Protein AF-A0AA35Z0K4-F1 (afdb_monomer_lite)

Structure (mmCIF, N/CA/C/O backbone):
data_AF-A0AA35Z0K4-F1
#
_entry.id   AF-A0AA35Z0K4-F1
#
loop_
_atom_site.group_PDB
_atom_site.id
_atom_site.type_symbol
_atom_site.label_atom_id
_atom_site.label_alt_id
_atom_site.label_comp_id
_atom_site.label_asym_id
_atom_site.label_entity_id
_atom_site.label_seq_id
_atom_site.pdbx_PDB_ins_code
_atom_site.Cartn_x
_atom_site.Cartn_y
_atom_site.Cartn_z
_atom_site.occupancy
_atom_site.B_iso_or_equiv
_atom_site.auth_seq_id
_atom_site.auth_comp_id
_atom_site.auth_asym_id
_atom_site.auth_atom_id
_atom_site.pdbx_PDB_model_num
ATOM 1 N N . MET A 1 1 ? -69.923 -34.879 88.728 1.00 45.19 1 MET A N 1
ATOM 2 C CA . MET A 1 1 ? -69.423 -35.892 87.769 1.00 45.19 1 MET A CA 1
ATOM 3 C C . MET A 1 1 ? -70.373 -37.080 87.568 1.00 45.19 1 MET A C 1
ATOM 5 O O . MET A 1 1 ? -70.441 -37.558 86.451 1.00 45.19 1 MET A O 1
ATOM 9 N N . ALA A 1 2 ? -71.147 -37.548 88.562 1.00 46.38 2 ALA A N 1
ATOM 10 C CA . ALA A 1 2 ? -72.029 -38.720 88.382 1.00 46.38 2 ALA A CA 1
ATOM 11 C C . ALA A 1 2 ? -73.189 -38.535 87.365 1.00 46.38 2 ALA A C 1
ATOM 13 O O . ALA A 1 2 ? -73.600 -39.501 86.722 1.00 46.38 2 ALA A O 1
ATOM 14 N N . SER A 1 3 ? -73.700 -37.307 87.177 1.00 53.94 3 SER A N 1
ATOM 15 C CA . SER A 1 3 ? -74.820 -37.048 86.250 1.00 53.94 3 SER A CA 1
ATOM 16 C C . SER A 1 3 ? -74.391 -36.989 84.773 1.00 53.94 3 SER A C 1
ATOM 18 O O . SER A 1 3 ? -75.150 -37.414 83.909 1.00 53.94 3 SER A O 1
ATOM 20 N N . THR A 1 4 ? -73.162 -36.550 84.473 1.00 58.03 4 THR A N 1
ATOM 21 C CA . THR A 1 4 ? -72.621 -36.498 83.102 1.00 58.03 4 THR A CA 1
ATOM 22 C C . THR A 1 4 ? -72.217 -37.877 82.575 1.00 58.03 4 THR A C 1
ATOM 24 O O . THR A 1 4 ? -72.445 -38.171 81.406 1.00 58.03 4 THR A O 1
ATOM 27 N N . THR A 1 5 ? -71.691 -38.768 83.425 1.00 67.00 5 THR A N 1
ATOM 28 C CA . THR A 1 5 ? -71.348 -40.149 83.027 1.00 67.00 5 THR A CA 1
ATOM 29 C C . THR A 1 5 ? -72.583 -40.983 82.669 1.00 67.00 5 THR A C 1
ATOM 31 O O . THR A 1 5 ? -72.507 -41.853 81.805 1.00 67.00 5 THR A O 1
ATOM 34 N N . THR A 1 6 ? -73.723 -40.723 83.316 1.00 75.50 6 THR A N 1
ATOM 35 C CA . THR A 1 6 ? -74.977 -41.447 83.049 1.00 75.50 6 THR A CA 1
ATOM 36 C C . THR A 1 6 ? -75.555 -41.050 81.691 1.00 75.50 6 THR A C 1
ATOM 38 O O . THR A 1 6 ? -75.796 -41.929 80.868 1.00 75.50 6 THR A O 1
ATOM 41 N N . ALA A 1 7 ? -75.632 -39.745 81.402 1.00 78.31 7 ALA A N 1
ATOM 42 C CA . ALA A 1 7 ? -76.078 -39.232 80.105 1.00 78.31 7 ALA A CA 1
ATOM 43 C C . ALA A 1 7 ? -75.187 -39.710 78.940 1.00 78.31 7 ALA A C 1
ATOM 45 O O . ALA A 1 7 ? -75.691 -40.162 77.916 1.00 78.31 7 ALA A O 1
ATOM 46 N N . ALA A 1 8 ? -73.858 -39.715 79.114 1.00 80.38 8 ALA A N 1
ATOM 47 C CA . ALA A 1 8 ? -72.941 -40.231 78.094 1.00 80.38 8 ALA A CA 1
ATOM 48 C C . ALA A 1 8 ? -73.136 -41.739 77.829 1.00 80.38 8 ALA A C 1
ATOM 50 O O . ALA A 1 8 ? -73.071 -42.188 76.684 1.00 80.38 8 ALA A O 1
ATOM 51 N N . ARG A 1 9 ? -73.401 -42.542 78.874 1.00 82.88 9 ARG A N 1
ATOM 52 C CA . ARG A 1 9 ? -73.709 -43.977 78.718 1.00 82.88 9 ARG A CA 1
ATOM 53 C C . ARG A 1 9 ? -75.043 -44.199 78.012 1.00 82.88 9 ARG A C 1
ATOM 55 O O . ARG A 1 9 ? -75.135 -45.122 77.207 1.00 82.88 9 ARG A O 1
ATOM 62 N N . GLU A 1 10 ? -76.051 -43.381 78.297 1.00 85.00 10 GLU A N 1
ATOM 63 C CA . GLU A 1 10 ? -77.342 -43.420 77.604 1.00 85.00 10 GLU A CA 1
ATOM 64 C C . GLU A 1 10 ? -77.181 -43.096 76.115 1.00 85.00 10 GLU A C 1
ATOM 66 O O . GLU A 1 10 ? -77.622 -43.896 75.289 1.00 85.00 10 GLU A O 1
ATOM 71 N N . HIS A 1 11 ? -76.441 -42.036 75.770 1.00 85.75 11 HIS A N 1
ATOM 72 C CA . HIS A 1 11 ? -76.143 -41.663 74.379 1.00 85.75 11 HIS A CA 1
ATOM 73 C C . HIS A 1 11 ? -75.424 -42.783 73.609 1.00 85.75 11 HIS A C 1
ATOM 75 O O . HIS A 1 11 ? -75.834 -43.187 72.520 1.00 85.75 11 HIS A O 1
ATOM 81 N N . VAL A 1 12 ? -74.382 -43.380 74.201 1.00 84.81 12 VAL A N 1
ATOM 82 C CA . VAL A 1 12 ? -73.672 -44.517 73.584 1.00 84.81 12 VAL A CA 1
ATOM 83 C C . VAL A 1 12 ? -74.594 -45.731 73.418 1.00 84.81 12 VAL A C 1
ATOM 85 O O . VAL A 1 12 ? -74.541 -46.406 72.387 1.00 84.81 12 VAL A O 1
ATOM 88 N N . ASN A 1 13 ? -75.452 -46.024 74.399 1.00 84.56 13 ASN A N 1
ATOM 89 C CA . ASN A 1 13 ? -76.419 -47.121 74.305 1.00 84.56 13 ASN A CA 1
ATOM 90 C C . ASN A 1 13 ? -77.472 -46.873 73.216 1.00 84.56 13 ASN A C 1
ATOM 92 O O . ASN A 1 13 ? -77.851 -47.814 72.512 1.00 84.56 13 ASN A O 1
ATOM 96 N N . GLU A 1 14 ? -77.901 -45.626 73.033 1.00 85.25 14 GLU A N 1
ATOM 97 C CA . GLU A 1 14 ? -78.793 -45.230 71.948 1.00 85.25 14 GLU A CA 1
ATOM 98 C C . GLU A 1 14 ? -78.139 -45.462 70.583 1.00 85.25 14 GLU A C 1
ATOM 100 O O . GLU A 1 14 ? -78.734 -46.139 69.740 1.00 85.25 14 GLU A O 1
ATOM 105 N N . ILE A 1 15 ? -76.890 -45.022 70.378 1.00 85.38 15 ILE A N 1
ATOM 106 C CA . ILE A 1 15 ? -76.136 -45.276 69.136 1.00 85.38 15 ILE A CA 1
ATOM 107 C C . ILE A 1 15 ? -75.989 -46.786 68.886 1.00 85.38 15 ILE A C 1
ATOM 109 O O . ILE A 1 15 ? -76.236 -47.260 67.774 1.00 85.38 15 ILE A O 1
ATOM 113 N N . ARG A 1 16 ? -75.623 -47.570 69.911 1.00 85.50 16 ARG A N 1
ATOM 114 C CA . ARG A 1 16 ? -75.475 -49.035 69.802 1.00 85.50 16 ARG A CA 1
ATOM 115 C C . ARG A 1 16 ? -76.763 -49.702 69.323 1.00 85.50 16 ARG A C 1
ATOM 117 O O . ARG A 1 16 ? -76.707 -50.549 68.432 1.00 85.50 16 ARG A O 1
ATOM 124 N N . LYS A 1 17 ? -77.910 -49.301 69.878 1.00 82.94 17 LYS A N 1
ATOM 125 C CA . LYS A 1 17 ? -79.215 -49.889 69.556 1.00 82.94 17 LYS A CA 1
ATOM 126 C C . LYS A 1 17 ? -79.755 -49.419 68.206 1.00 82.94 17 LYS A C 1
ATOM 128 O O . LYS A 1 17 ? -80.242 -50.240 67.439 1.00 82.94 17 LYS A O 1
ATOM 133 N N . THR A 1 18 ? -79.691 -48.120 67.920 1.00 81.31 18 THR A N 1
ATOM 134 C CA . THR A 1 18 ? -80.328 -47.516 66.736 1.00 81.31 18 THR A CA 1
ATOM 135 C C . THR A 1 18 ? -79.479 -47.646 65.476 1.00 81.31 18 THR A C 1
ATOM 137 O O . THR A 1 18 ? -80.008 -47.958 64.414 1.00 81.31 18 THR A O 1
ATOM 140 N N . LYS A 1 19 ? -78.160 -47.444 65.583 1.00 78.88 19 LYS A N 1
ATOM 141 C CA . LYS A 1 19 ? -77.254 -47.387 64.430 1.00 78.88 19 LYS A CA 1
ATOM 142 C C . LYS A 1 19 ? -76.634 -48.735 64.092 1.00 78.88 19 LYS A C 1
ATOM 144 O O . LYS A 1 19 ? -76.545 -49.095 62.924 1.00 78.88 19 LYS A O 1
ATOM 149 N N . PHE A 1 20 ? -76.222 -49.479 65.115 1.00 79.81 20 PHE A N 1
ATOM 150 C CA . PHE A 1 20 ? -75.538 -50.764 64.945 1.00 79.81 20 PHE A CA 1
ATOM 151 C C . PHE A 1 20 ? -76.434 -51.973 65.237 1.00 79.81 20 PHE A C 1
ATOM 153 O O . PHE A 1 20 ? -75.991 -53.107 65.088 1.00 79.81 20 PHE A O 1
ATOM 160 N N . SER A 1 21 ? -77.695 -51.754 65.635 1.00 78.81 21 SER A N 1
ATOM 161 C CA . SER A 1 21 ? -78.657 -52.816 65.980 1.00 78.81 21 SER A CA 1
ATOM 162 C C . SER A 1 21 ? -78.174 -53.780 67.080 1.00 78.81 21 SER A C 1
ATOM 164 O O . SER A 1 21 ? -78.689 -54.888 67.222 1.00 78.81 21 SER A O 1
ATOM 166 N N . ILE A 1 22 ? -77.205 -53.362 67.902 1.00 77.31 22 ILE A N 1
ATOM 167 C CA . ILE A 1 22 ? -76.632 -54.176 68.978 1.00 77.31 22 ILE A CA 1
ATOM 168 C C . ILE A 1 22 ? -77.646 -54.239 70.128 1.00 77.31 22 ILE A C 1
ATOM 170 O O . ILE A 1 22 ? -77.946 -53.224 70.755 1.00 77.31 22 ILE A O 1
ATOM 174 N N . GLY A 1 23 ? -78.185 -55.433 70.399 1.00 75.19 23 GLY A N 1
ATOM 175 C CA . GLY A 1 23 ? -79.270 -55.648 71.369 1.00 75.19 23 GLY A CA 1
ATOM 176 C C . GLY A 1 23 ? -80.685 -55.396 70.819 1.00 75.19 23 GLY A C 1
ATOM 177 O O . GLY A 1 23 ? -81.641 -55.387 71.593 1.00 75.19 23 GLY A O 1
ATOM 178 N N . GLY A 1 24 ? -80.828 -55.179 69.503 1.00 70.62 24 GLY A N 1
ATOM 179 C CA . GLY A 1 24 ? -82.102 -55.043 68.779 1.00 70.62 24 GLY A CA 1
ATOM 180 C C . GLY A 1 24 ? -82.308 -56.138 67.717 1.00 70.62 24 GLY A C 1
ATOM 181 O O . GLY A 1 24 ? -81.619 -57.155 67.726 1.00 70.62 24 GLY A O 1
ATOM 182 N N . LYS A 1 25 ? -83.265 -55.951 66.791 1.00 71.31 25 LYS A N 1
ATOM 183 C CA . LYS A 1 25 ? -83.441 -56.850 65.630 1.00 71.31 25 LYS A CA 1
ATOM 184 C C . LYS A 1 25 ? -82.260 -56.693 64.667 1.00 71.31 25 LYS A C 1
ATOM 186 O O . LYS A 1 25 ? -81.907 -55.568 64.334 1.00 71.31 25 LYS A O 1
ATOM 191 N N . ALA A 1 26 ? -81.693 -57.808 64.209 1.00 68.62 26 ALA A N 1
ATOM 192 C CA . ALA A 1 26 ? -80.562 -57.808 63.284 1.00 68.62 26 ALA A CA 1
ATOM 193 C C . ALA A 1 26 ? -80.913 -57.107 61.959 1.00 68.62 26 ALA A C 1
ATOM 195 O O . ALA A 1 26 ? -81.960 -57.377 61.368 1.00 68.62 26 ALA A O 1
ATOM 196 N N . ASN A 1 27 ? -80.030 -56.218 61.499 1.00 74.69 27 ASN A N 1
ATOM 197 C CA . ASN A 1 27 ? -80.131 -55.572 60.196 1.00 74.69 27 ASN A CA 1
ATOM 198 C C . ASN A 1 27 ? -79.292 -56.368 59.176 1.00 74.69 27 ASN A C 1
ATOM 200 O O . ASN A 1 27 ? -78.078 -56.470 59.361 1.00 74.69 27 ASN A O 1
ATOM 204 N N . PRO A 1 28 ? -79.890 -56.919 58.104 1.00 72.81 28 PRO A N 1
ATOM 205 C CA . PRO A 1 28 ? -79.161 -57.718 57.118 1.00 72.81 28 PRO A CA 1
ATOM 206 C C . PRO A 1 28 ? -78.059 -56.938 56.376 1.00 72.81 28 PRO A C 1
ATOM 208 O O . PRO A 1 28 ? -77.090 -57.543 55.942 1.00 72.81 28 PRO A O 1
ATOM 211 N N . LEU A 1 29 ? -78.136 -55.602 56.296 1.00 77.00 29 LEU A N 1
ATOM 212 C CA . LEU A 1 29 ? -77.104 -54.762 55.661 1.00 77.00 29 LEU A CA 1
ATOM 213 C C . LEU A 1 29 ? -75.835 -54.581 56.519 1.00 77.00 29 LEU A C 1
ATOM 215 O O . LEU A 1 29 ? -74.847 -54.007 56.058 1.00 77.00 29 LEU A O 1
ATOM 219 N N . THR A 1 30 ? -75.848 -55.013 57.784 1.00 75.44 30 THR A N 1
ATOM 220 C CA . THR A 1 30 ? -74.702 -54.850 58.692 1.00 75.44 30 THR A CA 1
ATOM 221 C C . THR A 1 30 ? -73.508 -55.711 58.276 1.00 75.44 30 THR A C 1
ATOM 223 O O . THR A 1 30 ? -72.369 -55.278 58.438 1.00 75.44 30 THR A O 1
ATOM 226 N N . GLU A 1 31 ? -73.747 -56.895 57.710 1.00 76.19 31 GLU A N 1
ATOM 227 C CA . GLU A 1 31 ? -72.681 -57.800 57.263 1.00 76.19 31 GLU A CA 1
ATOM 228 C C . GLU A 1 31 ? -71.943 -57.242 56.036 1.00 76.19 31 GLU A C 1
ATOM 230 O O . GLU A 1 31 ? -70.712 -57.162 56.044 1.00 76.19 31 GLU A O 1
ATOM 235 N N . ASP A 1 32 ? -72.686 -56.717 55.056 1.00 79.44 32 ASP A N 1
ATOM 236 C CA . ASP A 1 32 ? -72.125 -56.027 53.888 1.00 79.44 32 ASP A CA 1
ATOM 237 C C . ASP A 1 32 ? -71.290 -54.803 54.295 1.00 79.44 32 ASP A C 1
ATOM 239 O O . ASP A 1 32 ? -70.194 -54.583 53.773 1.00 79.44 32 ASP A O 1
ATOM 243 N N . LEU A 1 33 ? -71.762 -54.019 55.275 1.00 77.94 33 LEU A N 1
ATOM 244 C CA . LEU A 1 33 ? -71.023 -52.865 55.792 1.00 77.94 33 LEU A CA 1
ATOM 245 C C . LEU A 1 33 ? -69.734 -53.284 56.513 1.00 77.94 33 LEU A C 1
ATOM 247 O O . LEU A 1 33 ? -68.699 -52.645 56.324 1.00 77.94 33 LEU A O 1
ATOM 251 N N . HIS A 1 34 ? -69.765 -54.350 57.319 1.00 78.88 34 HIS A N 1
ATOM 252 C CA . HIS A 1 34 ? -68.560 -54.882 57.961 1.00 78.88 34 HIS A CA 1
ATOM 253 C C . HIS A 1 34 ? -67.534 -55.358 56.928 1.00 78.88 34 HIS A C 1
ATOM 255 O O . HIS A 1 34 ? -66.345 -55.064 57.074 1.00 78.88 34 HIS A O 1
ATOM 261 N N . GLN A 1 35 ? -67.976 -56.034 55.864 1.00 78.44 35 GLN A N 1
ATOM 262 C CA . GLN A 1 35 ? -67.083 -56.480 54.798 1.00 78.44 35 GLN A CA 1
ATOM 263 C C . GLN A 1 35 ? -66.516 -55.297 53.998 1.00 78.44 35 GLN A C 1
ATOM 265 O O . GLN A 1 35 ? -65.323 -55.283 53.692 1.00 78.44 35 GLN A O 1
ATOM 270 N N . ALA A 1 36 ? -67.327 -54.267 53.732 1.00 77.62 36 ALA A N 1
ATOM 271 C CA . ALA A 1 36 ? -66.876 -53.038 53.087 1.00 77.62 36 ALA A CA 1
ATOM 272 C C . ALA A 1 36 ? -65.823 -52.306 53.931 1.00 77.62 36 ALA A C 1
ATOM 274 O O . ALA A 1 36 ? -64.774 -51.949 53.406 1.00 77.62 36 ALA A O 1
ATOM 275 N N . VAL A 1 37 ? -66.047 -52.136 55.241 1.00 76.12 37 VAL A N 1
ATOM 276 C CA . VAL A 1 37 ? -65.068 -51.518 56.155 1.00 76.12 37 VAL A CA 1
ATOM 277 C C . VAL A 1 37 ? -63.780 -52.341 56.226 1.00 76.12 37 VAL A C 1
ATOM 279 O O . VAL A 1 37 ? -62.694 -51.764 56.195 1.00 76.12 37 VAL A O 1
ATOM 282 N N . LYS A 1 38 ? -63.877 -53.677 56.258 1.00 76.25 38 LYS A N 1
ATOM 283 C CA . LYS A 1 38 ? -62.713 -54.573 56.261 1.00 76.25 38 LYS A CA 1
ATOM 284 C C . LYS A 1 38 ? -61.869 -54.408 54.995 1.00 76.25 38 LYS A C 1
ATOM 286 O O . LYS A 1 38 ? -60.665 -54.184 55.109 1.00 76.25 38 LYS A O 1
ATOM 291 N N . ASN A 1 39 ? -62.488 -54.440 53.814 1.00 76.06 39 ASN A N 1
ATOM 292 C CA . ASN A 1 39 ? -61.786 -54.248 52.540 1.00 76.06 39 ASN A CA 1
ATOM 293 C C . ASN A 1 39 ? -61.186 -52.836 52.446 1.00 76.06 39 ASN A C 1
ATOM 295 O O . ASN A 1 39 ? -60.009 -52.684 52.130 1.00 76.06 39 ASN A O 1
ATOM 299 N N . LEU A 1 40 ? -61.956 -51.811 52.829 1.00 71.00 40 LEU A N 1
ATOM 300 C CA . LEU A 1 40 ? -61.505 -50.420 52.832 1.00 71.00 40 LEU A CA 1
ATOM 301 C C . LEU A 1 40 ? -60.282 -50.225 53.744 1.00 71.00 40 LEU A C 1
ATOM 303 O O . LEU A 1 40 ? -59.346 -49.522 53.380 1.00 71.00 40 LEU A O 1
ATOM 307 N N . SER A 1 41 ? -60.263 -50.871 54.915 1.00 69.75 41 SER A N 1
ATOM 308 C CA . SER A 1 41 ? -59.140 -50.789 55.857 1.00 69.75 41 SER A CA 1
ATOM 309 C C . SER A 1 41 ? -57.868 -51.484 55.355 1.00 69.75 41 SER A C 1
ATOM 311 O O . SER A 1 41 ? -56.774 -51.014 55.658 1.00 69.75 41 SER A O 1
ATOM 313 N N . ALA A 1 42 ? -58.004 -52.555 54.565 1.00 66.12 42 ALA A N 1
ATOM 314 C CA . ALA A 1 42 ? -56.881 -53.301 53.998 1.00 66.12 42 ALA A CA 1
ATOM 315 C C . ALA A 1 42 ? -56.300 -52.649 52.728 1.00 66.12 42 ALA A C 1
ATOM 317 O O . ALA A 1 42 ? -55.108 -52.784 52.468 1.00 66.12 42 ALA A O 1
ATOM 318 N N . GLU A 1 43 ? -57.120 -51.939 51.944 1.00 63.22 43 GLU A N 1
ATOM 319 C CA . GLU A 1 43 ? -56.721 -51.392 50.635 1.00 63.22 43 GLU A CA 1
ATOM 320 C C . GLU A 1 43 ? -56.343 -49.896 50.663 1.00 63.22 43 GLU A C 1
ATOM 322 O O . GLU A 1 43 ? -55.647 -49.425 49.765 1.00 63.22 43 GLU A O 1
ATOM 327 N N . LEU A 1 44 ? -56.758 -49.125 51.680 1.00 56.97 44 LEU A N 1
ATOM 328 C CA . LEU A 1 44 ? -56.545 -47.665 51.716 1.00 56.97 44 LEU A CA 1
ATOM 329 C C . LEU A 1 44 ? -55.118 -47.210 52.054 1.00 56.97 44 LEU A C 1
ATOM 331 O O . LEU A 1 44 ? -54.777 -46.060 51.767 1.00 56.97 44 LEU A O 1
ATOM 335 N N . TYR A 1 45 ? -54.301 -48.046 52.696 1.00 54.81 45 TYR A N 1
ATOM 336 C CA . TYR A 1 45 ? -52.975 -47.648 53.171 1.00 54.81 45 TYR A CA 1
ATOM 337 C C . TYR A 1 45 ? -51.923 -48.690 52.785 1.00 54.81 45 TYR A C 1
ATOM 339 O O . TYR A 1 45 ? -51.957 -49.825 53.237 1.00 54.81 45 TYR A O 1
ATOM 347 N N . ALA A 1 46 ? -50.938 -48.284 51.979 1.00 54.31 46 ALA A N 1
ATOM 348 C CA . ALA A 1 46 ? -49.886 -49.172 51.475 1.00 54.31 46 ALA A CA 1
ATOM 349 C C . ALA A 1 46 ? -48.813 -49.558 52.522 1.00 54.31 46 ALA A C 1
ATOM 351 O O . ALA A 1 46 ? -47.898 -50.316 52.200 1.00 54.31 46 ALA A O 1
ATOM 352 N N . LYS A 1 47 ? -48.859 -48.995 53.743 1.00 57.38 47 LYS A N 1
ATOM 353 C CA . LYS A 1 47 ? -47.879 -49.230 54.821 1.00 57.38 47 LYS A CA 1
ATOM 354 C C . LYS A 1 47 ? -48.525 -49.183 56.210 1.00 57.38 47 LYS A C 1
ATOM 356 O O . LYS A 1 47 ? -49.162 -48.187 56.555 1.00 57.38 47 LYS A O 1
ATOM 361 N N . ASP A 1 48 ? -48.209 -50.174 57.042 1.00 59.16 48 ASP A N 1
ATOM 362 C CA . ASP A 1 48 ? -48.780 -50.400 58.383 1.00 59.16 48 ASP A CA 1
ATOM 363 C C . ASP A 1 48 ? -48.517 -49.292 59.417 1.00 59.16 48 ASP A C 1
ATOM 365 O O . ASP A 1 48 ? -49.096 -49.308 60.493 1.00 59.16 48 ASP A O 1
ATOM 369 N N . VAL A 1 49 ? -47.662 -48.306 59.130 1.00 64.75 49 VAL A N 1
ATOM 370 C CA . VAL A 1 49 ? -47.316 -47.215 60.067 1.00 64.75 49 VAL A CA 1
ATOM 371 C C . VAL A 1 49 ? -48.177 -45.957 59.904 1.00 64.75 49 VAL A C 1
ATOM 373 O O . VAL A 1 49 ? -48.076 -45.032 60.710 1.00 64.75 49 VAL A O 1
ATOM 376 N N . HIS A 1 50 ? -49.029 -45.894 58.873 1.00 64.62 50 HIS A N 1
ATOM 377 C CA . HIS A 1 50 ? -49.837 -44.704 58.575 1.00 64.62 50 HIS A CA 1
ATOM 378 C C . HIS A 1 50 ? -50.848 -44.359 59.673 1.00 64.62 50 HIS A C 1
ATOM 380 O O . HIS A 1 50 ? -51.099 -43.177 59.905 1.00 64.62 50 HIS A O 1
ATOM 386 N N . PHE A 1 51 ? -51.372 -45.353 60.399 1.00 71.56 51 PHE A N 1
ATOM 387 C CA . PHE A 1 51 ? -52.339 -45.107 61.474 1.00 71.56 51 PHE A CA 1
ATOM 388 C C . PHE A 1 51 ? -51.771 -44.184 62.566 1.00 71.56 51 PHE A C 1
ATOM 390 O O . PHE A 1 51 ? -52.513 -43.409 63.160 1.00 71.56 51 PHE A O 1
ATOM 397 N N . LEU A 1 52 ? -50.453 -44.217 62.809 1.00 73.62 52 LEU A N 1
ATOM 398 C CA . LEU A 1 52 ? -49.816 -43.371 63.817 1.00 73.62 52 LEU A CA 1
ATOM 399 C C . LEU A 1 52 ? -49.898 -41.887 63.429 1.00 73.62 52 LEU A C 1
ATOM 401 O O . LEU A 1 52 ? -50.145 -41.036 64.278 1.00 73.62 52 LEU A O 1
ATOM 405 N N . MET A 1 53 ? -49.733 -41.581 62.138 1.00 69.06 53 MET A N 1
ATOM 406 C CA . MET A 1 53 ? -49.840 -40.215 61.621 1.00 69.06 53 MET A CA 1
ATOM 407 C C . MET A 1 53 ? -51.275 -39.697 61.686 1.00 69.06 53 MET A C 1
ATOM 409 O O . MET A 1 53 ? -51.476 -38.552 62.078 1.00 69.06 53 MET A O 1
ATOM 413 N N . GLU A 1 54 ? -52.257 -40.541 61.368 1.00 72.44 54 GLU A N 1
ATOM 414 C CA . GLU A 1 54 ? -53.683 -40.203 61.481 1.00 72.44 54 GLU A CA 1
ATOM 415 C C . GLU A 1 54 ? -54.058 -39.886 62.941 1.00 72.44 54 GLU A C 1
ATOM 417 O O . GLU A 1 54 ? -54.789 -38.939 63.217 1.00 72.44 54 GLU A O 1
ATOM 422 N N . LEU A 1 55 ? -53.502 -40.627 63.908 1.00 80.19 55 LEU A N 1
ATOM 423 C CA . LEU A 1 55 ? -53.708 -40.360 65.336 1.00 80.19 55 LEU A CA 1
ATOM 424 C C . LEU A 1 55 ? -53.055 -39.047 65.792 1.00 80.19 55 LEU A C 1
ATOM 426 O O . LEU A 1 55 ? -53.660 -38.310 66.570 1.00 80.19 55 LEU A O 1
ATOM 430 N N . ILE A 1 56 ? -51.857 -38.724 65.290 1.00 77.00 56 ILE A N 1
ATOM 431 C CA . ILE A 1 56 ? -51.189 -37.443 65.575 1.00 77.00 56 ILE A CA 1
ATOM 432 C C . ILE A 1 56 ? -51.985 -36.274 64.985 1.00 77.00 56 ILE A C 1
ATOM 434 O O . ILE A 1 56 ? -52.189 -35.277 65.669 1.00 77.00 56 ILE A O 1
ATOM 438 N N . GLN A 1 57 ? -52.466 -36.402 63.747 1.00 69.75 57 GLN A N 1
ATOM 439 C CA . GLN A 1 57 ? -53.297 -35.380 63.104 1.00 69.75 57 GLN A CA 1
ATOM 440 C C . GLN A 1 57 ? -54.619 -35.179 63.842 1.00 69.75 57 GLN A C 1
ATOM 442 O O . GLN A 1 57 ? -55.043 -34.046 64.049 1.00 69.75 57 GLN A O 1
ATOM 447 N N . ASN A 1 58 ? -55.249 -36.263 64.302 1.00 75.94 58 ASN A N 1
ATOM 448 C CA . ASN A 1 58 ? -56.447 -36.159 65.126 1.00 75.94 58 ASN A CA 1
ATOM 449 C C . ASN A 1 58 ? -56.181 -35.373 66.413 1.00 75.94 58 ASN A C 1
ATOM 451 O O . ASN A 1 58 ? -56.994 -34.518 66.751 1.00 75.94 58 ASN A O 1
ATOM 455 N N . ALA A 1 59 ? -55.044 -35.613 67.074 1.00 79.31 59 ALA A N 1
ATOM 456 C CA . ALA A 1 59 ? -54.632 -34.848 68.245 1.00 79.31 59 ALA A CA 1
ATOM 457 C C . ALA A 1 59 ? -54.352 -33.372 67.906 1.00 79.31 59 ALA A C 1
ATOM 459 O O . ALA A 1 59 ? -54.811 -32.488 68.615 1.00 79.31 59 ALA A O 1
ATOM 460 N N . GLU A 1 60 ? -53.669 -33.074 66.799 1.00 71.06 60 GLU A N 1
ATOM 461 C CA . GLU A 1 60 ? -53.439 -31.692 66.345 1.00 71.06 60 GLU A CA 1
ATOM 462 C C . GLU A 1 60 ? -54.756 -30.940 66.077 1.00 71.06 60 GLU A C 1
ATOM 464 O O . GLU A 1 60 ? -54.896 -29.772 66.437 1.00 71.06 60 GLU A O 1
ATOM 469 N N . ASP A 1 61 ? -55.751 -31.637 65.524 1.00 67.38 61 ASP A N 1
ATOM 470 C CA . ASP A 1 61 ? -57.077 -31.103 65.221 1.00 67.38 61 ASP A CA 1
ATOM 471 C C . ASP A 1 61 ? -58.040 -31.088 66.439 1.00 67.38 61 ASP A C 1
ATOM 473 O O . ASP A 1 61 ? -59.241 -30.836 66.269 1.00 67.38 61 ASP A O 1
ATOM 477 N N . ASN A 1 62 ? -57.586 -31.410 67.652 1.00 81.06 62 ASN A N 1
ATOM 478 C CA . ASN A 1 62 ? -58.437 -31.402 68.846 1.00 81.06 62 ASN A CA 1
ATOM 479 C C . ASN A 1 62 ? -58.564 -30.010 69.476 1.00 81.06 62 ASN A C 1
ATOM 481 O O . ASN A 1 62 ? -57.781 -29.093 69.229 1.00 81.06 62 ASN A O 1
ATOM 485 N N . GLU A 1 63 ? -59.581 -29.842 70.324 1.00 79.81 63 GLU A N 1
ATOM 486 C CA . GLU A 1 63 ? -59.725 -28.637 71.134 1.00 79.81 63 GLU A CA 1
ATOM 487 C C . GLU A 1 63 ? -59.069 -28.820 72.501 1.00 79.81 63 GLU A C 1
ATOM 489 O O . GLU A 1 63 ? -59.413 -29.731 73.257 1.00 79.81 63 GLU A O 1
ATOM 494 N N . TYR A 1 64 ? -58.179 -27.894 72.852 1.00 82.81 64 TYR A N 1
ATOM 495 C CA . TYR A 1 64 ? -57.471 -27.878 74.129 1.00 82.81 64 TYR A CA 1
ATOM 496 C C . TYR A 1 64 ? -57.932 -26.702 75.002 1.00 82.81 64 TYR A C 1
ATOM 498 O O . TYR A 1 64 ? -58.365 -25.671 74.470 1.00 82.81 64 TYR A O 1
ATOM 506 N N . PRO A 1 65 ? -57.908 -26.830 76.342 1.00 84.38 65 PRO A N 1
ATOM 507 C CA . PRO A 1 65 ? -58.176 -25.711 77.241 1.00 84.38 65 PRO A CA 1
ATOM 508 C C . PRO A 1 65 ? -57.211 -24.538 77.007 1.00 84.38 65 PRO A C 1
ATOM 510 O O . PRO A 1 65 ? -56.045 -24.731 76.665 1.00 84.38 65 PRO A O 1
ATOM 513 N N . GLU A 1 66 ? -57.694 -23.313 77.204 1.00 75.75 66 GLU A N 1
ATOM 514 C CA . GLU A 1 66 ? -56.896 -22.104 76.989 1.00 75.75 66 GLU A CA 1
ATOM 515 C C . GLU A 1 66 ? -55.706 -22.045 77.966 1.00 75.75 66 GLU A C 1
ATOM 517 O O . GLU A 1 66 ? -55.856 -22.306 79.160 1.00 75.75 66 GLU A O 1
ATOM 522 N N . GLY A 1 67 ? -54.509 -21.744 77.452 1.00 77.44 67 GLY A N 1
ATOM 523 C CA . GLY A 1 67 ? -53.271 -21.677 78.241 1.00 77.44 67 GLY A CA 1
ATOM 524 C C . GLY A 1 67 ? -52.604 -23.024 78.564 1.00 77.44 67 GLY A C 1
ATOM 525 O O . GLY A 1 67 ? -51.552 -23.028 79.201 1.00 77.44 67 GLY A O 1
ATOM 526 N N . VAL A 1 68 ? -53.161 -24.158 78.121 1.00 81.25 68 VAL A N 1
ATOM 527 C CA . VAL A 1 68 ? -52.568 -25.495 78.312 1.00 81.25 68 VAL A CA 1
ATOM 528 C C . VAL A 1 68 ? -51.753 -25.900 77.083 1.00 81.25 68 VAL A C 1
ATOM 530 O O . VAL A 1 68 ? -52.180 -25.697 75.950 1.00 81.25 68 VAL A O 1
ATOM 533 N N . VAL A 1 69 ? -50.576 -26.495 77.300 1.00 74.81 69 VAL A N 1
ATOM 534 C CA . VAL A 1 69 ? -49.752 -27.060 76.220 1.00 74.81 69 VAL A CA 1
ATOM 535 C C . VAL A 1 69 ? -50.336 -28.417 75.800 1.00 74.81 69 VAL A C 1
ATOM 537 O O . VAL A 1 69 ? -50.437 -29.302 76.656 1.00 74.81 69 VAL A O 1
ATOM 540 N N . PRO A 1 70 ? -50.707 -28.616 74.522 1.00 81.56 70 PRO A N 1
ATOM 541 C CA . PRO A 1 70 ? -51.155 -29.913 74.025 1.00 81.56 70 PRO A CA 1
ATOM 542 C C . PRO A 1 70 ? -50.103 -31.007 74.239 1.00 81.56 70 PRO A C 1
ATOM 544 O O . PRO A 1 70 ? -48.916 -30.795 73.982 1.00 81.56 70 PRO A O 1
ATOM 547 N N . SER A 1 71 ? -50.533 -32.184 74.684 1.00 81.69 71 SER A N 1
ATOM 548 C CA . SER A 1 71 ? -49.695 -33.372 74.842 1.00 81.69 71 SER A CA 1
ATOM 549 C C . SER A 1 71 ? -50.325 -34.582 74.158 1.00 81.69 71 SER A C 1
ATOM 551 O O . SER A 1 71 ? -51.547 -34.708 74.079 1.00 81.69 71 SER A O 1
ATOM 553 N N . LEU A 1 72 ? -49.465 -35.468 73.655 1.00 83.25 72 LEU A N 1
ATOM 554 C CA . LEU A 1 72 ? -49.824 -36.747 73.052 1.00 83.25 72 LEU A CA 1
ATOM 555 C C . LEU A 1 72 ? -48.826 -37.803 73.536 1.00 83.25 72 LEU A C 1
ATOM 557 O O . LEU A 1 72 ? -47.616 -37.607 73.426 1.00 83.25 72 LEU A O 1
ATOM 561 N N . GLU A 1 73 ? -49.330 -38.909 74.066 1.00 84.81 73 GLU A N 1
ATOM 562 C CA . GLU A 1 73 ? -48.543 -39.998 74.635 1.00 84.81 73 GLU A CA 1
ATOM 563 C C . GLU A 1 73 ? -48.997 -41.339 74.051 1.00 84.81 73 GLU A C 1
ATOM 565 O O . GLU A 1 73 ? -50.191 -41.617 73.953 1.00 84.81 73 GLU A O 1
ATOM 570 N N . PHE A 1 74 ? -48.030 -42.177 73.676 1.00 83.25 74 PHE A N 1
ATOM 571 C CA . PHE A 1 74 ? -48.255 -43.534 73.185 1.00 83.25 74 PHE A CA 1
ATOM 572 C C . PHE A 1 74 ? -47.703 -44.528 74.207 1.00 83.25 74 PHE A C 1
ATOM 574 O O . PHE A 1 74 ? -46.515 -44.489 74.527 1.00 83.25 74 PHE A O 1
ATOM 581 N N . VAL A 1 75 ? -48.546 -45.437 74.689 1.00 83.25 75 VAL A N 1
ATOM 582 C CA . VAL A 1 75 ? -48.184 -46.456 75.682 1.00 83.25 75 VAL A CA 1
ATOM 583 C C . VAL A 1 75 ? -48.553 -47.829 75.136 1.00 83.25 75 VAL A C 1
ATOM 585 O O . VAL A 1 75 ? -49.677 -48.042 74.705 1.00 83.25 75 VAL A O 1
ATOM 588 N N . ILE A 1 76 ? -47.631 -48.788 75.161 1.00 83.06 76 ILE A N 1
ATOM 589 C CA . ILE A 1 76 ? -47.924 -50.178 74.783 1.00 83.06 76 ILE A CA 1
ATOM 590 C C . ILE A 1 76 ? -47.994 -51.018 76.054 1.00 83.06 76 ILE A C 1
ATOM 592 O O . ILE A 1 76 ? -47.086 -50.970 76.881 1.00 83.06 76 ILE A O 1
ATOM 596 N N . THR A 1 77 ? -49.061 -51.800 76.203 1.00 79.88 77 THR A N 1
ATOM 597 C CA . THR A 1 77 ? -49.244 -52.738 77.316 1.00 79.88 77 THR A CA 1
ATOM 598 C C . THR A 1 77 ? -49.508 -54.149 76.801 1.00 79.88 77 THR A C 1
ATOM 600 O O . THR A 1 77 ? -50.169 -54.333 75.785 1.00 79.88 77 THR A O 1
ATOM 603 N N . SER A 1 78 ? -49.009 -55.163 77.508 1.00 84.31 78 SER A N 1
ATOM 604 C CA . SER A 1 78 ? -49.322 -56.577 77.253 1.00 84.31 78 SER A CA 1
ATOM 605 C C . SER A 1 78 ? -50.693 -56.996 77.797 1.00 84.31 78 SER A C 1
ATOM 607 O O . SER A 1 78 ? -51.130 -58.120 77.575 1.00 84.31 78 SER A O 1
ATOM 609 N N . THR A 1 79 ? -51.379 -56.111 78.527 1.00 84.38 79 THR A N 1
ATOM 610 C CA . THR A 1 79 ? -52.741 -56.360 79.009 1.00 84.38 79 THR A CA 1
ATOM 611 C C . THR A 1 79 ? -53.745 -56.034 77.906 1.00 84.38 79 THR A C 1
ATOM 613 O O . THR A 1 79 ? -53.758 -54.914 77.389 1.00 84.38 79 THR A O 1
ATOM 616 N N . ASP A 1 80 ? -54.618 -56.982 77.566 1.00 82.62 80 ASP A N 1
ATOM 617 C CA . ASP A 1 80 ? -55.747 -56.719 76.674 1.00 82.62 80 ASP A CA 1
ATOM 618 C C . ASP A 1 80 ? -56.882 -56.017 77.426 1.00 82.62 80 ASP A C 1
ATOM 620 O O . ASP A 1 80 ? -57.793 -56.631 77.978 1.00 82.62 80 ASP A O 1
ATOM 624 N N . ILE A 1 81 ? -56.818 -54.692 77.433 1.00 81.75 81 ILE A N 1
ATOM 625 C CA . ILE A 1 81 ? -57.829 -53.825 78.046 1.00 81.75 81 ILE A CA 1
ATOM 626 C C . ILE A 1 81 ? -59.130 -53.745 77.231 1.00 81.75 81 ILE A C 1
ATOM 628 O O . ILE A 1 81 ? -60.133 -53.238 77.730 1.00 81.75 81 ILE A O 1
ATOM 632 N N . THR A 1 82 ? -59.121 -54.215 75.980 1.00 78.00 82 THR A N 1
ATOM 633 C CA . THR A 1 82 ? -60.289 -54.198 75.083 1.00 78.00 82 THR A CA 1
ATOM 634 C C . THR A 1 82 ? -61.096 -55.492 75.150 1.00 78.00 82 THR A C 1
ATOM 636 O O . THR A 1 82 ? -62.242 -55.518 74.703 1.00 78.00 82 THR A O 1
ATOM 639 N N . ASN A 1 83 ? -60.512 -56.541 75.742 1.00 77.44 83 ASN A N 1
ATOM 640 C CA . ASN A 1 83 ? -61.073 -57.883 75.855 1.00 77.44 83 ASN A CA 1
ATOM 641 C C . ASN A 1 83 ? -61.417 -58.499 74.483 1.00 77.44 83 ASN A C 1
ATOM 643 O O . ASN A 1 83 ? -62.460 -59.131 74.311 1.00 77.44 83 ASN A O 1
ATOM 647 N N . THR A 1 84 ? -60.554 -58.265 73.491 1.00 77.06 84 THR A N 1
ATOM 648 C CA . THR A 1 84 ? -60.703 -58.730 72.101 1.00 77.06 84 THR A CA 1
ATOM 649 C C . THR A 1 84 ? -59.841 -59.956 71.773 1.00 77.06 84 THR A C 1
ATOM 651 O O . THR A 1 84 ? -59.970 -60.516 70.686 1.00 77.06 84 THR A O 1
ATOM 654 N N . GLY A 1 85 ? -58.994 -60.406 72.703 1.00 80.69 85 GLY A N 1
ATOM 655 C CA . GLY A 1 85 ? -58.006 -61.472 72.524 1.00 80.69 85 GLY A CA 1
ATOM 656 C C . GLY A 1 85 ? -56.647 -60.983 72.004 1.00 80.69 85 GLY A C 1
ATOM 657 O O . GLY A 1 85 ? -55.863 -61.792 71.508 1.00 80.69 85 GLY A O 1
ATOM 658 N N . ALA A 1 86 ? -56.362 -59.678 72.072 1.00 80.69 86 ALA A N 1
ATOM 659 C CA . ALA A 1 86 ? -55.149 -59.091 71.505 1.00 80.69 86 ALA A CA 1
ATOM 660 C C . ALA A 1 86 ? -53.896 -59.389 72.363 1.00 80.69 86 ALA A C 1
ATOM 662 O O . ALA A 1 86 ? -53.947 -59.262 73.585 1.00 80.69 86 ALA A O 1
ATOM 663 N N . PRO A 1 87 ? -52.735 -59.727 71.760 1.00 81.00 87 PRO A N 1
ATOM 664 C CA . PRO A 1 87 ? -51.506 -60.025 72.511 1.00 81.00 87 PRO A CA 1
ATOM 665 C C . PRO A 1 87 ? -50.857 -58.784 73.150 1.00 81.00 87 PRO A C 1
ATOM 667 O O . PRO A 1 87 ? -50.029 -58.910 74.050 1.00 81.00 87 PRO A O 1
ATOM 670 N N . ALA A 1 88 ? -51.200 -57.589 72.666 1.00 81.50 88 ALA A N 1
ATOM 671 C CA . ALA A 1 88 ? -50.788 -56.307 73.217 1.00 81.50 88 ALA A CA 1
ATOM 672 C C . ALA A 1 88 ? -51.786 -55.221 72.795 1.00 81.50 88 ALA A C 1
ATOM 674 O O . ALA A 1 88 ? -52.396 -55.316 71.729 1.00 81.50 88 ALA A O 1
ATOM 675 N N . THR A 1 89 ? -51.905 -54.170 73.603 1.00 83.81 89 THR A N 1
ATOM 676 C CA . THR A 1 89 ? -52.740 -53.003 73.313 1.00 83.81 89 THR A CA 1
ATOM 677 C C . THR A 1 89 ? -51.885 -51.743 73.231 1.00 83.81 89 THR A C 1
ATOM 679 O O . THR A 1 89 ? -51.116 -51.449 74.149 1.00 83.81 89 THR A O 1
ATOM 682 N N . LEU A 1 90 ? -52.048 -50.976 72.150 1.00 82.19 90 LEU A N 1
ATOM 683 C CA . LEU A 1 90 ? -51.548 -49.607 72.050 1.00 82.19 90 LEU A CA 1
ATOM 684 C C . LEU A 1 90 ? -52.598 -48.645 72.615 1.00 82.19 90 LEU A C 1
ATOM 686 O O . LEU A 1 90 ? -53.718 -48.557 72.118 1.00 82.19 90 LEU A O 1
ATOM 690 N N . LEU A 1 91 ? -52.201 -47.909 73.639 1.00 83.62 91 LEU A N 1
ATOM 691 C CA . LEU A 1 91 ? -52.931 -46.820 74.260 1.00 83.62 91 LEU A CA 1
ATOM 692 C C . LEU A 1 91 ? -52.404 -45.492 73.730 1.00 83.62 91 LEU A C 1
ATOM 694 O O . LEU A 1 91 ? -51.192 -45.285 73.651 1.00 83.62 91 LEU A O 1
ATOM 698 N N . VAL A 1 92 ? -53.319 -44.585 73.402 1.00 84.25 92 VAL A N 1
ATOM 699 C CA . VAL A 1 92 ? -52.983 -43.230 72.965 1.00 84.25 92 VAL A CA 1
ATOM 700 C C . VAL A 1 92 ? -53.728 -42.246 73.843 1.00 84.25 92 VAL A C 1
ATOM 702 O O . VAL A 1 92 ? -54.956 -42.276 73.910 1.00 84.25 92 VAL A O 1
ATOM 705 N N . PHE A 1 93 ? -52.976 -41.391 74.525 1.00 83.56 93 PHE A N 1
ATOM 706 C CA . PHE A 1 93 ? -53.504 -40.374 75.420 1.00 83.56 93 PHE A CA 1
ATOM 707 C C . PHE A 1 93 ? -53.210 -39.001 74.856 1.00 83.56 93 PHE A C 1
ATOM 709 O O . PHE A 1 93 ? -52.104 -38.735 74.398 1.00 83.56 93 PHE A O 1
ATOM 716 N N . ASN A 1 94 ? -54.180 -38.106 74.939 1.00 86.25 94 ASN A N 1
ATOM 717 C CA . ASN A 1 94 ? -53.961 -36.689 74.727 1.00 86.25 94 ASN A CA 1
ATOM 718 C C . ASN A 1 94 ? -54.708 -35.911 75.828 1.00 86.25 94 ASN A C 1
ATOM 720 O O . ASN A 1 94 ? -55.569 -36.470 76.510 1.00 86.25 94 ASN A O 1
ATOM 724 N N . ASN A 1 95 ? -54.365 -34.641 76.032 1.00 87.38 95 ASN A N 1
ATOM 725 C CA . ASN A 1 95 ? -54.985 -33.784 77.052 1.00 87.38 95 ASN A CA 1
ATOM 726 C C . ASN A 1 95 ? -56.086 -32.859 76.493 1.00 87.38 95 ASN A C 1
ATOM 728 O O . ASN A 1 95 ? -56.224 -31.716 76.936 1.00 87.38 95 ASN A O 1
ATOM 732 N N . GLU A 1 96 ? -56.850 -33.329 75.503 1.00 86.00 96 GLU A N 1
ATOM 733 C CA . GLU A 1 96 ? -57.954 -32.574 74.902 1.00 86.00 96 GLU A CA 1
ATOM 734 C C . GLU A 1 96 ? -59.106 -32.285 75.887 1.00 86.00 96 GLU A C 1
ATOM 736 O O . GLU A 1 96 ? -59.214 -32.886 76.957 1.00 86.00 96 GLU A O 1
ATOM 741 N N . LYS A 1 97 ? -60.021 -31.376 75.514 1.00 84.31 97 LYS A N 1
ATOM 742 C CA . LYS A 1 97 ? -61.241 -31.067 76.291 1.00 84.31 97 LYS A CA 1
ATOM 743 C C . LYS A 1 97 ? -62.214 -32.254 76.415 1.00 84.31 97 LYS A C 1
ATOM 745 O O . LYS A 1 97 ? -63.045 -32.257 77.322 1.00 84.31 97 LYS A O 1
ATOM 750 N N . GLY A 1 98 ? -62.118 -33.235 75.517 1.00 82.19 98 GLY A N 1
ATOM 751 C CA . GLY A 1 98 ? -62.961 -34.429 75.427 1.00 82.19 98 GLY A CA 1
ATOM 752 C C . GLY A 1 98 ? -63.949 -34.386 74.253 1.00 82.19 98 GLY A C 1
ATOM 753 O O . GLY A 1 98 ? -64.133 -33.358 73.605 1.00 82.19 98 GLY A O 1
ATOM 754 N N . CYS A 1 99 ? -64.610 -35.515 73.981 1.00 81.50 99 CYS A N 1
ATOM 755 C CA . CYS A 1 99 ? -65.590 -35.637 72.897 1.00 81.50 99 CYS A CA 1
ATOM 756 C C . CYS A 1 99 ? -66.985 -35.135 73.310 1.00 81.50 99 CYS A C 1
ATOM 758 O O . CYS A 1 99 ? -67.510 -35.539 74.345 1.00 81.50 99 CYS A O 1
ATOM 760 N N . SER A 1 100 ? -67.626 -34.330 72.456 1.00 83.19 100 SER A N 1
ATOM 761 C CA . SER A 1 100 ? -69.067 -34.037 72.542 1.00 83.19 100 SER A CA 1
ATOM 762 C C . SER A 1 100 ? -69.920 -35.151 71.916 1.00 83.19 100 SER A C 1
ATOM 764 O O . SER A 1 100 ? -69.411 -35.953 71.129 1.00 83.19 100 SER A O 1
ATOM 766 N N . ASP A 1 101 ? -71.233 -35.152 72.168 1.00 81.62 101 ASP A N 1
ATOM 767 C CA . ASP A 1 101 ? -72.189 -36.110 71.580 1.00 81.62 101 ASP A CA 1
ATOM 768 C C . ASP A 1 101 ? -72.078 -36.191 70.048 1.00 81.62 101 ASP A C 1
ATOM 770 O O . ASP A 1 101 ? -72.047 -37.282 69.473 1.00 81.62 101 ASP A O 1
ATOM 774 N N . LYS A 1 102 ? -71.899 -35.036 69.390 1.00 80.88 102 LYS A N 1
ATOM 775 C CA . LYS A 1 102 ? -71.685 -34.942 67.938 1.00 80.88 102 LYS A CA 1
ATOM 776 C C . LYS A 1 102 ? -70.353 -35.549 67.494 1.00 80.88 102 LYS A C 1
ATOM 778 O O . LYS A 1 102 ? -70.280 -36.119 66.406 1.00 80.88 102 LYS A O 1
ATOM 783 N N . ASN A 1 103 ? -69.292 -35.427 68.300 1.00 80.06 103 ASN A N 1
ATOM 784 C CA . ASN A 1 103 ? -68.004 -36.050 67.982 1.00 80.06 103 ASN A CA 1
ATOM 785 C C . ASN A 1 103 ? -68.118 -37.577 68.038 1.00 80.06 103 ASN A C 1
ATOM 787 O O . ASN A 1 103 ? -67.655 -38.247 67.117 1.00 80.06 103 ASN A O 1
ATOM 791 N N . VAL A 1 104 ? -68.796 -38.118 69.056 1.00 84.75 104 VAL A N 1
ATOM 792 C CA . VAL A 1 104 ? -69.015 -39.567 69.204 1.00 84.75 104 VAL A CA 1
ATOM 793 C C . VAL A 1 104 ? -69.850 -40.121 68.044 1.00 84.75 104 VAL A C 1
ATOM 795 O O . VAL A 1 104 ? -69.466 -41.112 67.422 1.00 84.75 104 VAL A O 1
ATOM 798 N N . GLU A 1 105 ? -70.940 -39.449 67.665 1.00 82.38 105 GLU A N 1
ATOM 799 C CA . GLU A 1 105 ? -71.745 -39.835 66.495 1.00 82.38 105 GLU A CA 1
ATOM 800 C C . GLU A 1 105 ? -70.936 -39.852 65.188 1.00 82.38 105 GLU A C 1
ATOM 802 O O . GLU A 1 105 ? -71.140 -40.722 64.327 1.00 82.38 105 GLU A O 1
ATOM 807 N N . SER A 1 106 ? -70.022 -38.890 65.036 1.00 81.06 106 SER A N 1
ATOM 808 C CA . SER A 1 106 ? -69.159 -38.763 63.864 1.00 81.06 106 SER A CA 1
ATOM 809 C C . SER A 1 106 ? -68.101 -39.859 63.801 1.00 81.06 106 SER A C 1
ATOM 811 O O . SER A 1 106 ? -67.945 -40.447 62.737 1.00 81.06 106 SER A O 1
ATOM 813 N N . ILE A 1 107 ? -67.432 -40.185 64.915 1.00 80.88 107 ILE A N 1
ATOM 814 C CA . ILE A 1 107 ? -66.458 -41.292 64.995 1.00 80.88 107 ILE A CA 1
ATOM 815 C C . ILE A 1 107 ? -67.131 -42.624 64.638 1.00 80.88 107 ILE A C 1
ATOM 817 O O . ILE A 1 107 ? -66.553 -43.467 63.959 1.00 80.88 107 ILE A O 1
ATOM 821 N N . CYS A 1 108 ? -68.393 -42.797 65.030 1.00 80.31 108 CYS A N 1
ATOM 822 C CA . CYS A 1 108 ? -69.184 -43.977 64.701 1.00 80.31 108 CYS A CA 1
ATOM 823 C C . CYS A 1 108 ? -69.780 -43.962 63.275 1.00 80.31 108 CYS A C 1
ATOM 825 O O . CYS A 1 108 ? -70.679 -44.756 62.995 1.00 80.31 108 CYS A O 1
ATOM 827 N N . SER A 1 109 ? -69.405 -43.034 62.389 1.00 77.75 109 SER A N 1
ATOM 828 C CA . SER A 1 109 ? -69.941 -42.909 61.022 1.00 77.75 109 SER A CA 1
ATOM 829 C C . SER A 1 109 ? -68.848 -43.087 59.969 1.00 77.75 109 SER A C 1
ATOM 831 O O . SER A 1 109 ? -67.810 -42.444 60.044 1.00 77.75 109 SER A O 1
ATOM 833 N N . VAL A 1 110 ? -69.116 -43.854 58.910 1.00 72.06 110 VAL A N 1
ATOM 834 C CA . VAL A 1 110 ? -68.241 -43.882 57.724 1.00 72.06 110 VAL A CA 1
ATOM 835 C C . VAL A 1 110 ? -68.561 -42.670 56.837 1.00 72.06 110 VAL A C 1
ATOM 837 O O . VAL A 1 110 ? -69.724 -42.426 56.515 1.00 72.06 110 VAL A O 1
ATOM 840 N N . GLY A 1 111 ? -67.546 -41.879 56.471 1.00 64.81 111 GLY A N 1
ATOM 841 C CA . GLY A 1 111 ? -67.687 -40.736 55.553 1.00 64.81 111 GLY A CA 1
ATOM 842 C C . GLY A 1 111 ? -68.323 -39.463 56.138 1.00 64.81 111 GLY A C 1
ATOM 843 O O . GLY A 1 111 ? -68.692 -38.565 55.379 1.00 64.81 111 GLY A O 1
ATOM 844 N N . ARG A 1 112 ? -68.465 -39.346 57.468 1.00 66.56 112 ARG A N 1
ATOM 845 C CA . ARG A 1 112 ? -68.943 -38.121 58.142 1.00 66.56 112 ARG A CA 1
ATOM 846 C C . ARG A 1 112 ? -67.907 -37.621 59.149 1.00 66.56 112 ARG A C 1
ATOM 848 O O . ARG A 1 112 ? -67.423 -38.394 59.964 1.00 66.56 112 ARG A O 1
ATOM 855 N N . SER A 1 113 ? -67.603 -36.324 59.104 1.00 67.12 113 SER A N 1
ATOM 856 C CA . SER A 1 113 ? -66.668 -35.653 60.017 1.00 67.12 113 SER A CA 1
ATOM 857 C C . SER A 1 113 ? -67.289 -34.361 60.545 1.00 67.12 113 SER A C 1
ATOM 859 O O . SER A 1 113 ? -67.792 -33.556 59.757 1.00 67.12 113 SER A O 1
ATOM 861 N N . THR A 1 114 ? -67.210 -34.114 61.857 1.00 61.19 114 THR A N 1
ATOM 862 C CA . THR A 1 114 ? -67.576 -32.819 62.469 1.00 61.19 114 THR A CA 1
ATOM 863 C C . THR A 1 114 ? -66.666 -31.670 62.030 1.00 61.19 114 THR A C 1
ATOM 865 O O . THR A 1 114 ? -66.983 -30.514 62.292 1.00 61.19 114 THR A O 1
ATOM 868 N N . LYS A 1 115 ? -65.545 -31.973 61.362 1.00 64.81 115 LYS A N 1
ATOM 869 C CA . LYS A 1 115 ? -64.539 -31.003 60.902 1.00 64.81 115 LYS A CA 1
ATOM 870 C C . LYS A 1 115 ? -64.747 -30.576 59.430 1.00 64.81 115 LYS A C 1
ATOM 872 O O . LYS A 1 115 ? -63.978 -29.774 58.902 1.00 64.81 115 LYS A O 1
ATOM 877 N N . LYS A 1 116 ? -65.805 -31.070 58.764 1.00 56.25 116 LYS A N 1
ATOM 878 C CA . LYS A 1 116 ? -66.132 -30.770 57.356 1.00 56.25 116 LYS A CA 1
ATOM 879 C C . LYS A 1 116 ? -66.415 -29.272 57.141 1.00 56.25 116 LYS A C 1
ATOM 881 O O . LYS A 1 116 ? -67.243 -28.692 57.837 1.00 56.25 116 LYS A O 1
ATOM 886 N N . GLY A 1 117 ? -65.743 -28.647 56.166 1.00 53.59 117 GLY A N 1
ATOM 887 C CA . GLY A 1 117 ? -65.927 -27.230 55.801 1.00 53.59 117 GLY A CA 1
ATOM 888 C C . GLY A 1 117 ? -65.145 -26.199 56.636 1.00 53.59 117 GLY A C 1
ATOM 889 O O . GLY A 1 117 ? -65.278 -25.000 56.391 1.00 53.59 117 GLY A O 1
ATOM 890 N N . LEU A 1 118 ? -64.298 -26.623 57.587 1.00 56.53 118 LEU A N 1
ATOM 891 C CA . LEU A 1 118 ? -63.555 -25.732 58.500 1.00 56.53 118 LEU A CA 1
ATOM 892 C C . LEU A 1 118 ? -62.078 -25.482 58.107 1.00 56.53 118 LEU A C 1
ATOM 894 O O . LEU A 1 118 ? -61.301 -24.994 58.928 1.00 56.53 118 LEU A O 1
ATOM 898 N N . ARG A 1 119 ? -61.689 -25.721 56.842 1.00 51.47 119 ARG A N 1
ATOM 899 C CA . ARG A 1 119 ? -60.300 -25.574 56.334 1.00 51.47 119 ARG A CA 1
ATOM 900 C C . ARG A 1 119 ? -59.644 -24.216 56.626 1.00 51.47 119 ARG A C 1
ATOM 902 O O . ARG A 1 119 ? -58.440 -24.147 56.843 1.00 51.47 119 ARG A O 1
ATOM 909 N N . LYS A 1 120 ? -60.420 -23.126 56.696 1.00 45.66 120 LYS A N 1
ATOM 910 C CA . LYS A 1 120 ? -59.904 -21.775 57.014 1.00 45.66 120 LYS A CA 1
ATOM 911 C C . LYS A 1 120 ? -59.354 -21.632 58.444 1.00 45.66 120 LYS A C 1
ATOM 913 O O . LYS A 1 120 ? -58.693 -20.639 58.723 1.00 45.66 120 LYS A O 1
ATOM 918 N N . ARG A 1 121 ? -59.627 -22.590 59.339 1.00 47.62 121 ARG A N 1
ATOM 919 C CA . ARG A 1 121 ? -59.099 -22.638 60.715 1.00 47.62 121 ARG A CA 1
ATOM 920 C C . ARG A 1 121 ? -57.928 -23.614 60.894 1.00 47.62 121 ARG A C 1
ATOM 922 O O . ARG A 1 121 ? -57.443 -23.735 62.008 1.00 47.62 121 ARG A O 1
ATOM 929 N N . GLY A 1 122 ? -57.469 -24.267 59.822 1.00 44.62 122 GLY A N 1
ATOM 930 C CA . GLY A 1 122 ? -56.311 -25.170 59.851 1.00 44.62 122 GLY A CA 1
ATOM 931 C C . GLY A 1 122 ? -56.626 -26.665 59.972 1.00 44.62 122 GLY A C 1
ATOM 932 O O . GLY A 1 122 ? -55.692 -27.449 59.933 1.00 44.62 122 GLY A O 1
ATOM 933 N N . TYR A 1 123 ? -57.900 -27.070 60.054 1.00 46.66 123 TYR A N 1
ATOM 934 C CA . TYR A 1 123 ? -58.295 -28.485 60.141 1.00 46.66 123 TYR A CA 1
ATOM 935 C C . TYR A 1 123 ? -58.145 -29.223 58.795 1.00 46.66 123 TYR A C 1
ATOM 937 O O . TYR A 1 123 ? -58.624 -28.727 57.769 1.00 46.66 123 TYR A O 1
ATOM 945 N N . ILE A 1 124 ? -57.526 -30.414 58.803 1.00 52.38 124 ILE A N 1
ATOM 946 C CA . ILE A 1 124 ? -57.090 -31.158 57.593 1.00 52.38 124 ILE A CA 1
ATOM 947 C C . ILE A 1 124 ? -57.972 -32.394 57.286 1.00 52.38 124 ILE A C 1
ATOM 949 O O . ILE A 1 124 ? -57.757 -33.090 56.301 1.00 52.38 124 ILE A O 1
ATOM 953 N N . GLY A 1 125 ? -59.022 -32.667 58.067 1.00 46.78 125 GLY A N 1
ATOM 954 C CA . GLY A 1 125 ? -59.831 -33.900 57.984 1.00 46.78 125 GLY A CA 1
ATOM 955 C C . GLY A 1 125 ? -60.731 -34.133 56.746 1.00 46.78 125 GLY A C 1
ATOM 956 O O . GLY A 1 125 ? -61.815 -34.693 56.902 1.00 46.78 125 GLY A O 1
ATOM 957 N N . GLU A 1 126 ? -60.342 -33.726 55.534 1.00 43.66 126 GLU A N 1
ATOM 958 C CA . GLU A 1 126 ? -61.082 -33.969 54.284 1.00 43.66 126 GLU A CA 1
ATOM 959 C C . GLU A 1 126 ? -60.169 -34.661 53.253 1.00 43.66 126 GLU A C 1
ATOM 961 O O . GLU A 1 126 ? -59.242 -34.039 52.736 1.00 43.66 126 GLU A O 1
ATOM 966 N N . LYS A 1 127 ? -60.423 -35.947 52.946 1.00 47.62 127 LYS A N 1
ATOM 967 C CA . LYS A 1 127 ? -59.824 -36.638 51.786 1.00 47.62 127 LYS A CA 1
ATOM 968 C C . LYS A 1 127 ? -60.484 -36.110 50.506 1.00 47.62 127 LYS A C 1
ATOM 970 O O . LYS A 1 127 ? -61.410 -36.723 49.991 1.00 47.62 127 LYS A O 1
ATOM 975 N N . ASP A 1 128 ? -60.006 -34.963 50.036 1.00 29.22 128 ASP A N 1
ATOM 976 C CA . ASP A 1 128 ? -60.034 -34.610 48.616 1.00 29.22 128 ASP A CA 1
ATOM 977 C C . ASP A 1 128 ? -58.660 -34.952 48.021 1.00 29.22 128 ASP A C 1
ATOM 979 O O . ASP A 1 128 ? -57.630 -34.728 48.663 1.00 29.22 128 ASP A O 1
ATOM 983 N N . ASP A 1 129 ? -58.644 -35.459 46.789 1.00 33.81 129 ASP A N 1
ATOM 984 C CA . ASP A 1 129 ? -57.488 -35.959 46.022 1.00 33.81 129 ASP A CA 1
ATOM 985 C C . ASP A 1 129 ? -56.397 -34.911 45.670 1.00 33.81 129 ASP A C 1
ATOM 987 O O . ASP A 1 129 ? -55.756 -34.982 44.624 1.00 33.81 129 ASP A O 1
ATOM 991 N N . VAL A 1 130 ? -56.130 -33.926 46.536 1.00 34.53 130 VAL A N 1
ATOM 992 C CA . VAL A 1 130 ? -55.061 -32.918 46.362 1.00 34.53 130 VAL A CA 1
ATOM 993 C C . VAL A 1 130 ? -54.031 -32.928 47.506 1.00 34.53 130 VAL A C 1
ATOM 995 O O . VAL A 1 130 ? -53.027 -32.223 47.447 1.00 34.53 130 VAL A O 1
ATOM 998 N N . PHE A 1 131 ? -54.182 -33.787 48.518 1.00 36.03 131 PHE A N 1
ATOM 999 C CA . PHE A 1 131 ? -53.123 -34.007 49.509 1.00 36.03 131 PHE A CA 1
ATOM 1000 C C . PHE A 1 131 ? -53.021 -35.484 49.895 1.00 36.03 131 PHE A C 1
ATOM 1002 O O . PHE A 1 131 ? -53.388 -35.907 50.988 1.00 36.03 131 PHE A O 1
ATOM 1009 N N . THR A 1 132 ? -52.452 -36.296 49.004 1.00 29.03 132 THR A N 1
ATOM 1010 C CA . THR A 1 132 ? -51.717 -37.472 49.476 1.00 29.03 132 THR A CA 1
ATOM 1011 C C . THR A 1 132 ? -50.673 -36.988 50.489 1.00 29.03 132 THR A C 1
ATOM 1013 O O . THR A 1 132 ? -49.942 -36.049 50.154 1.00 29.03 132 THR A O 1
ATOM 1016 N N . PRO A 1 133 ? -50.538 -37.600 51.683 1.00 40.34 133 PRO A N 1
ATOM 1017 C CA . PRO A 1 133 ? -49.355 -37.436 52.514 1.00 40.34 133 PRO A CA 1
ATOM 1018 C C . PRO A 1 133 ? -48.193 -38.078 51.756 1.00 40.34 133 PRO A C 1
ATOM 1020 O O . PRO A 1 133 ? -47.803 -39.221 51.981 1.00 40.34 133 PRO A O 1
ATOM 1023 N N . ALA A 1 134 ? -47.690 -37.350 50.764 1.00 33.81 134 ALA A N 1
ATOM 1024 C CA . ALA A 1 134 ? -46.469 -37.675 50.081 1.00 33.81 134 ALA A CA 1
ATOM 1025 C C . ALA A 1 134 ? -45.385 -37.676 51.159 1.00 33.81 134 ALA A C 1
ATOM 1027 O O . ALA A 1 134 ? -45.263 -36.712 51.912 1.00 33.81 134 ALA A O 1
ATOM 1028 N N . SER A 1 135 ? -44.695 -38.814 51.269 1.00 45.94 135 SER A N 1
ATOM 1029 C CA . SER A 1 135 ? -43.287 -38.979 51.636 1.00 45.94 135 SER A CA 1
ATOM 1030 C C . SER A 1 135 ? -42.626 -37.746 52.276 1.00 45.94 135 SER A C 1
ATOM 1032 O O . SER A 1 135 ? -42.654 -36.662 51.701 1.00 45.94 135 SER A O 1
ATOM 1034 N N . GLY A 1 136 ? -41.937 -37.867 53.418 1.00 48.78 136 GLY A N 1
ATOM 1035 C CA . GLY A 1 136 ? -41.260 -36.720 54.055 1.00 48.78 136 GLY A CA 1
ATOM 1036 C C . GLY A 1 136 ? -40.115 -36.073 53.248 1.00 48.78 136 GLY A C 1
ATOM 1037 O O . GLY A 1 136 ? -39.388 -35.239 53.780 1.00 48.78 136 GLY A O 1
ATOM 1038 N N . THR A 1 137 ? -40.032 -36.347 51.942 1.00 58.94 137 THR A N 1
ATOM 1039 C CA . THR A 1 137 ? -39.245 -35.658 50.914 1.00 58.94 137 THR A CA 1
ATOM 1040 C C . THR A 1 137 ? -39.413 -34.135 50.887 1.00 58.94 137 THR A C 1
ATOM 1042 O O . THR A 1 137 ? -38.492 -33.455 50.432 1.00 58.94 137 THR A O 1
ATOM 1045 N N . ASN A 1 138 ? -40.528 -33.582 51.391 1.00 71.06 138 ASN A N 1
ATOM 1046 C CA . ASN A 1 138 ? -40.773 -32.131 51.397 1.00 71.06 138 ASN A CA 1
ATOM 1047 C C . ASN A 1 138 ? -40.410 -31.429 52.722 1.00 71.06 138 ASN A C 1
ATOM 1049 O O . ASN A 1 138 ? -40.453 -30.199 52.790 1.00 71.06 138 ASN A O 1
ATOM 1053 N N . LYS A 1 139 ? -40.015 -32.170 53.767 1.00 81.69 139 LYS A N 1
ATOM 1054 C CA . LYS A 1 139 ? -39.658 -31.607 55.080 1.00 81.69 139 LYS A CA 1
ATOM 1055 C C . LYS A 1 139 ? -38.139 -31.468 55.233 1.00 81.69 139 LYS A C 1
ATOM 1057 O O . LYS A 1 139 ? -37.380 -32.367 54.872 1.00 81.69 139 LYS A O 1
ATOM 1062 N N . LEU A 1 140 ? -37.704 -30.342 55.795 1.00 86.81 140 LEU A N 1
ATOM 1063 C CA . LEU A 1 140 ? -36.306 -30.008 56.059 1.00 86.81 140 LEU A CA 1
ATOM 1064 C C . LEU A 1 140 ? -36.039 -29.917 57.564 1.00 86.81 140 LEU A C 1
ATOM 1066 O O . LEU A 1 140 ? -36.887 -29.501 58.354 1.00 86.81 140 LEU A O 1
ATOM 1070 N N . MET A 1 141 ? -34.817 -30.245 57.958 1.00 87.56 141 MET A N 1
ATOM 1071 C CA . MET A 1 141 ? -34.284 -29.982 59.288 1.00 87.56 141 MET A CA 1
ATOM 1072 C C . MET A 1 141 ? -32.954 -29.248 59.137 1.00 87.56 141 MET A C 1
ATOM 1074 O O . MET A 1 141 ? -32.141 -29.610 58.286 1.00 87.56 141 MET A O 1
ATOM 1078 N N . ALA A 1 142 ? -32.718 -28.204 59.934 1.00 89.00 142 ALA A N 1
ATOM 1079 C CA . ALA A 1 142 ? -31.421 -27.535 59.921 1.00 89.00 142 ALA A CA 1
ATOM 1080 C C . ALA A 1 142 ? -30.348 -28.545 60.347 1.00 89.00 142 ALA A C 1
ATOM 1082 O O . ALA A 1 142 ? -30.578 -29.310 61.282 1.00 89.00 142 ALA A O 1
ATOM 1083 N N . ALA A 1 143 ? -29.193 -28.573 59.687 1.00 87.44 143 ALA A N 1
ATOM 1084 C CA . ALA A 1 143 ? -28.089 -29.433 60.116 1.00 87.44 143 ALA A CA 1
ATOM 1085 C C . ALA A 1 143 ? -27.470 -28.928 61.434 1.00 87.44 143 ALA A C 1
ATOM 1087 O O . ALA A 1 143 ? -27.213 -29.712 62.345 1.00 87.44 143 ALA A O 1
ATOM 1088 N N . ASP A 1 144 ? -27.331 -27.608 61.571 1.00 84.94 144 ASP A N 1
ATOM 1089 C CA . ASP A 1 144 ? -26.751 -26.941 62.738 1.00 84.94 144 ASP A CA 1
ATOM 1090 C C . ASP A 1 144 ? -27.839 -26.289 63.608 1.00 84.94 144 ASP A C 1
ATOM 1092 O O . ASP A 1 144 ? -28.778 -25.675 63.093 1.00 84.94 144 ASP A O 1
ATOM 1096 N N . SER A 1 145 ? -27.718 -26.420 64.932 1.00 84.00 145 SER A N 1
ATOM 1097 C CA . SER A 1 145 ? -28.603 -25.762 65.896 1.00 84.00 145 SER A CA 1
ATOM 1098 C C . SER A 1 145 ? -28.530 -24.236 65.857 1.00 84.00 145 SER A C 1
ATOM 1100 O O . SER A 1 145 ? -29.557 -23.580 66.023 1.00 84.00 145 SER A O 1
ATOM 1102 N N . VAL A 1 146 ? -27.351 -23.659 65.603 1.00 86.88 146 VAL A N 1
ATOM 1103 C CA . VAL A 1 146 ? -27.149 -22.198 65.604 1.00 86.88 146 VAL A CA 1
ATOM 1104 C C . VAL A 1 146 ? -27.942 -21.535 64.472 1.00 86.88 146 VAL A C 1
ATOM 1106 O O . VAL A 1 146 ? -28.429 -20.414 64.609 1.00 86.88 146 VAL A O 1
ATOM 1109 N N . CYS A 1 147 ? -28.153 -22.263 63.373 1.00 89.00 147 CYS A N 1
ATOM 1110 C CA . CYS A 1 147 ? -28.824 -21.760 62.179 1.00 89.00 147 CYS A CA 1
ATOM 1111 C C . CYS A 1 147 ? -30.345 -21.991 62.164 1.00 89.00 147 CYS A C 1
ATOM 1113 O O . CYS A 1 147 ? -30.991 -21.547 61.217 1.00 89.00 147 CYS A O 1
ATOM 1115 N N . ILE A 1 148 ? -30.945 -22.662 63.164 1.00 86.81 148 ILE A N 1
ATOM 1116 C CA . ILE A 1 148 ? -32.384 -23.018 63.143 1.00 86.81 148 ILE A CA 1
ATOM 1117 C C . ILE A 1 148 ? -33.254 -21.772 62.960 1.00 86.81 148 ILE A C 1
ATOM 1119 O O . ILE A 1 148 ? -34.100 -21.732 62.070 1.00 86.81 148 ILE A O 1
ATOM 1123 N N . SER A 1 149 ? -33.038 -20.749 63.794 1.00 87.50 149 SER A N 1
ATOM 1124 C CA . SER A 1 149 ? -33.850 -19.525 63.753 1.00 87.50 149 SER A CA 1
ATOM 1125 C C . SER A 1 149 ? -33.629 -18.754 62.447 1.00 87.50 149 SER A C 1
ATOM 1127 O O . SER A 1 149 ? -34.585 -18.242 61.874 1.00 87.50 149 SER A O 1
ATOM 1129 N N . TRP A 1 150 ? -32.387 -18.724 61.949 1.00 90.56 150 TRP A N 1
ATOM 1130 C CA . TRP A 1 150 ? -32.040 -18.085 60.679 1.00 90.56 150 TRP A CA 1
ATOM 1131 C C . TRP A 1 150 ? -32.742 -18.760 59.498 1.00 90.56 150 TRP A C 1
ATOM 1133 O O . TRP A 1 150 ? -33.510 -18.116 58.793 1.00 90.56 150 TRP A O 1
ATOM 1143 N N . LEU A 1 151 ? -32.562 -20.073 59.329 1.00 89.19 151 LEU A N 1
ATOM 1144 C CA . LEU A 1 151 ? -33.158 -20.840 58.233 1.00 89.19 151 LEU A CA 1
ATOM 1145 C C . LEU A 1 151 ? -34.686 -20.838 58.279 1.00 89.19 151 LEU A C 1
ATOM 1147 O O . LEU A 1 151 ? -35.324 -20.764 57.232 1.00 89.19 151 LEU A O 1
ATOM 1151 N N . HIS A 1 152 ? -35.276 -20.867 59.476 1.00 84.69 152 HIS A N 1
ATOM 1152 C CA . HIS A 1 152 ? -36.720 -20.749 59.639 1.00 84.69 152 HIS A CA 1
ATOM 1153 C C . HIS A 1 152 ? -37.232 -19.380 59.161 1.00 84.69 152 HIS A C 1
ATOM 1155 O O . HIS A 1 152 ? -38.174 -19.328 58.373 1.00 84.69 152 HIS A O 1
ATOM 1161 N N . ASN A 1 153 ? -36.578 -18.282 59.563 1.00 87.00 153 ASN A N 1
ATOM 1162 C CA . ASN A 1 153 ? -36.919 -16.930 59.104 1.00 87.00 153 ASN A CA 1
ATOM 1163 C C . ASN A 1 153 ? -36.674 -16.744 57.599 1.00 87.00 153 ASN A C 1
ATOM 1165 O O . ASN A 1 153 ? -37.413 -16.036 56.926 1.00 87.00 153 ASN A O 1
ATOM 1169 N N . CYS A 1 154 ? -35.652 -17.382 57.030 1.00 88.44 154 CYS A N 1
ATOM 1170 C CA . CYS A 1 154 ? -35.441 -17.348 55.585 1.00 88.44 154 CYS A CA 1
ATOM 1171 C C . CYS A 1 154 ? -36.514 -18.145 54.835 1.00 88.44 154 CYS A C 1
ATOM 1173 O O . CYS A 1 154 ? -36.970 -17.734 53.771 1.00 88.44 154 CYS A O 1
ATOM 1175 N N . ASN A 1 155 ? -36.953 -19.276 55.387 1.00 86.31 155 ASN A N 1
ATOM 1176 C CA . ASN A 1 155 ? -37.983 -20.110 54.779 1.00 86.31 155 ASN A CA 1
ATOM 1177 C C . ASN A 1 155 ? -39.362 -19.456 54.758 1.00 86.31 155 ASN A C 1
ATOM 1179 O O . ASN A 1 155 ? -40.133 -19.779 53.862 1.00 86.31 155 ASN A O 1
ATOM 1183 N N . THR A 1 156 ? -39.667 -18.507 55.650 1.00 83.19 156 THR A N 1
ATOM 1184 C CA . THR A 1 156 ? -40.921 -17.742 55.557 1.00 83.19 156 THR A CA 1
ATOM 1185 C C . THR A 1 156 ? -40.969 -16.844 54.323 1.00 83.19 156 THR A C 1
ATOM 1187 O O . THR A 1 156 ? -42.020 -16.763 53.697 1.00 83.19 156 THR A O 1
ATOM 1190 N N . GLU A 1 157 ? -39.845 -16.240 53.928 1.00 83.19 157 GLU A N 1
ATOM 1191 C CA . GLU A 1 157 ? -39.767 -15.386 52.730 1.00 83.19 157 GLU A CA 1
ATOM 1192 C C . GLU A 1 157 ? -39.772 -16.210 51.433 1.00 83.19 157 GLU A C 1
ATOM 1194 O O . GLU A 1 157 ? -40.452 -15.865 50.471 1.00 83.19 157 GLU A O 1
ATOM 1199 N N . PHE A 1 158 ? -39.065 -17.347 51.407 1.00 85.69 158 PHE A N 1
ATOM 1200 C CA . PHE A 1 158 ? -38.980 -18.207 50.218 1.00 85.69 158 PHE A CA 1
ATOM 1201 C C . PHE A 1 158 ? -40.093 -19.269 50.130 1.00 85.69 158 PHE A C 1
ATOM 1203 O O . PHE A 1 158 ? -40.097 -20.078 49.200 1.00 85.69 158 PHE A O 1
ATOM 1210 N N . ARG A 1 159 ? -41.045 -19.288 51.076 1.00 71.69 159 ARG A N 1
ATOM 1211 C CA . ARG A 1 159 ? -42.020 -20.381 51.278 1.00 71.69 159 ARG A CA 1
ATOM 1212 C C . ARG A 1 159 ? -42.736 -20.813 49.996 1.00 71.69 159 ARG A C 1
ATOM 1214 O O . ARG A 1 159 ? -42.864 -22.007 49.741 1.00 71.69 159 ARG A O 1
ATOM 1221 N N . ASN A 1 160 ? -43.181 -19.850 49.194 1.00 66.69 160 ASN A N 1
ATOM 1222 C CA . ASN A 1 160 ? -43.970 -20.110 47.987 1.00 66.69 160 ASN A CA 1
ATOM 1223 C C . ASN A 1 160 ? -43.138 -20.655 46.814 1.00 66.69 160 ASN A C 1
ATOM 1225 O O . ASN A 1 160 ? -43.709 -21.161 45.856 1.00 66.69 160 ASN A O 1
ATOM 1229 N N . SER A 1 161 ? -41.808 -20.551 46.879 1.00 67.69 161 SER A N 1
ATOM 1230 C CA . SER A 1 161 ? -40.905 -20.896 45.778 1.00 67.69 161 SER A CA 1
ATOM 1231 C C . SER A 1 161 ? -40.355 -22.322 45.889 1.00 67.69 161 SER A C 1
ATOM 1233 O O . SER A 1 161 ? -40.334 -23.040 44.896 1.00 67.69 161 SER A O 1
ATOM 1235 N N . ILE A 1 162 ? -39.956 -22.767 47.086 1.00 74.31 162 ILE A N 1
ATOM 1236 C CA . ILE A 1 162 ? -39.234 -24.045 47.260 1.00 74.31 162 ILE A CA 1
ATOM 1237 C C . ILE A 1 162 ? -40.185 -25.236 47.474 1.00 74.31 162 ILE A C 1
ATOM 1239 O O . ILE A 1 162 ? -39.801 -26.382 47.268 1.00 74.31 162 ILE A O 1
ATOM 1243 N N . GLY A 1 163 ? -41.401 -25.003 47.989 1.00 71.44 163 GLY A N 1
ATOM 1244 C CA . GLY A 1 163 ? -42.330 -26.076 48.392 1.00 71.44 163 GLY A CA 1
ATOM 1245 C C . GLY A 1 163 ? -41.829 -26.962 49.550 1.00 71.44 163 GLY A C 1
ATOM 1246 O O . GLY A 1 163 ? -42.506 -27.910 49.950 1.00 71.44 163 GLY A O 1
ATOM 1247 N N . ASN A 1 164 ? -40.649 -26.653 50.099 1.00 80.06 164 ASN A N 1
ATOM 1248 C CA . ASN A 1 164 ? -40.018 -27.332 51.220 1.00 80.06 164 ASN A CA 1
ATOM 1249 C C . ASN A 1 164 ? -40.203 -26.550 52.526 1.00 80.06 164 ASN A C 1
ATOM 1251 O O . ASN A 1 164 ? -40.004 -25.333 52.568 1.00 80.06 164 ASN A O 1
ATOM 1255 N N . PHE A 1 165 ? -40.491 -27.271 53.610 1.00 81.56 165 PHE A N 1
ATOM 1256 C CA . PHE A 1 165 ? -40.783 -26.678 54.917 1.00 81.56 165 PHE A CA 1
ATOM 1257 C C . PHE A 1 165 ? -39.811 -27.174 55.974 1.00 81.56 165 PHE A C 1
ATOM 1259 O O . PHE A 1 165 ? -39.645 -28.384 56.145 1.00 81.56 165 PHE A O 1
ATOM 1266 N N . PHE A 1 166 ? -39.208 -26.254 56.726 1.00 83.81 166 PHE A N 1
ATOM 1267 C CA . PHE A 1 166 ? -38.499 -26.650 57.938 1.00 83.81 166 PHE A CA 1
ATOM 1268 C C . PHE A 1 166 ? -39.487 -27.151 58.994 1.00 83.81 166 PHE A C 1
ATOM 1270 O O . PHE A 1 166 ? -40.560 -26.576 59.175 1.00 83.81 166 PHE A O 1
ATOM 1277 N N . LEU A 1 167 ? -39.107 -28.207 59.719 1.00 79.62 167 LEU A N 1
ATOM 1278 C CA . LEU A 1 167 ? -39.816 -28.610 60.934 1.00 79.62 167 LEU A CA 1
ATOM 1279 C C . LEU A 1 167 ? -39.918 -27.412 61.901 1.00 79.62 167 LEU A C 1
ATOM 1281 O O . LEU A 1 167 ? -38.977 -26.608 61.951 1.00 79.62 167 LEU A O 1
ATOM 1285 N N . PRO A 1 168 ? -40.999 -27.290 62.695 1.00 81.44 168 PRO A N 1
ATOM 1286 C CA . PRO A 1 168 ? -41.136 -26.192 63.646 1.00 81.44 168 PRO A CA 1
ATOM 1287 C C . PRO A 1 168 ? -39.911 -26.085 64.556 1.00 81.44 168 PRO A C 1
ATOM 1289 O O . PRO A 1 168 ? -39.342 -27.099 64.968 1.00 81.44 168 PRO A O 1
ATOM 1292 N N . LYS A 1 169 ? -39.503 -24.853 64.883 1.00 79.62 169 LYS A N 1
ATOM 1293 C CA . LYS A 1 169 ? -38.323 -24.590 65.722 1.00 79.62 169 LYS A CA 1
ATOM 1294 C C . LYS A 1 169 ? -38.350 -25.401 67.025 1.00 79.62 169 LYS A C 1
ATOM 1296 O O . LYS A 1 169 ? -37.387 -26.105 67.308 1.00 79.62 169 LYS A O 1
ATOM 1301 N N . ALA A 1 170 ? -39.480 -25.389 67.736 1.00 78.94 170 ALA A N 1
ATOM 1302 C CA . ALA A 1 170 ? -39.660 -26.145 68.976 1.00 78.94 170 ALA A CA 1
ATOM 1303 C C . ALA A 1 170 ? -39.460 -27.659 68.776 1.00 78.94 170 ALA A C 1
ATOM 1305 O O . ALA A 1 170 ? -38.797 -28.310 69.578 1.00 78.94 170 ALA A O 1
ATOM 1306 N N . THR A 1 171 ? -39.957 -28.221 67.668 1.00 78.06 171 THR A N 1
ATOM 1307 C CA . THR A 1 171 ? -39.753 -29.634 67.312 1.00 78.06 171 THR A CA 1
ATOM 1308 C C . THR A 1 171 ? -38.280 -29.929 67.035 1.00 78.06 171 THR A C 1
ATOM 1310 O O . THR A 1 171 ? -37.736 -30.916 67.525 1.00 78.06 171 THR A O 1
ATOM 1313 N N . GLN A 1 172 ? -37.605 -29.062 66.278 1.00 84.38 172 GLN A N 1
ATOM 1314 C CA . GLN A 1 172 ? -36.182 -29.200 65.968 1.00 84.38 172 GLN A CA 1
ATOM 1315 C C . GLN A 1 172 ? -35.282 -29.096 67.206 1.00 84.38 172 GLN A C 1
ATOM 1317 O O . GLN A 1 172 ? -34.236 -29.748 67.251 1.00 84.38 172 GLN A O 1
ATOM 1322 N N . GLU A 1 173 ? -35.658 -28.272 68.181 1.00 82.25 173 GLU A N 1
ATOM 1323 C CA . GLU A 1 173 ? -34.975 -28.134 69.469 1.00 82.25 173 GLU A CA 1
ATOM 1324 C C . GLU A 1 173 ? -35.246 -29.353 70.362 1.00 82.25 173 GLU A C 1
ATOM 1326 O O . GLU A 1 173 ? -34.303 -29.954 70.872 1.00 82.25 173 GLU A O 1
ATOM 1331 N N . ALA A 1 174 ? -36.500 -29.809 70.455 1.00 78.19 174 ALA A N 1
ATOM 1332 C CA . ALA A 1 174 ? -36.877 -30.998 71.222 1.00 78.19 174 ALA A CA 1
ATOM 1333 C C . ALA A 1 174 ? -36.176 -32.276 70.725 1.00 78.19 174 ALA A C 1
ATOM 1335 O O . ALA A 1 174 ? -35.649 -33.043 71.531 1.00 78.19 174 ALA A O 1
ATOM 1336 N N . ILE A 1 175 ? -36.091 -32.483 69.402 1.00 78.56 175 ILE A N 1
ATOM 1337 C CA . ILE A 1 175 ? -35.369 -33.623 68.803 1.00 78.56 175 ILE A CA 1
ATOM 1338 C C . ILE A 1 175 ? -33.890 -33.611 69.210 1.00 78.56 175 ILE A C 1
ATOM 1340 O O . ILE A 1 175 ? -33.313 -34.662 69.489 1.00 78.56 175 ILE A O 1
ATOM 1344 N N . ARG A 1 176 ? -33.261 -32.431 69.250 1.00 81.25 176 ARG A N 1
ATOM 1345 C CA . ARG A 1 176 ? -31.842 -32.291 69.615 1.00 81.25 176 ARG A CA 1
ATOM 1346 C C . ARG A 1 176 ? -31.588 -32.503 71.105 1.00 81.25 176 ARG A C 1
ATOM 1348 O O . ARG A 1 176 ? -30.526 -33.019 71.451 1.00 81.25 176 ARG A O 1
ATOM 1355 N N . SER A 1 177 ? -32.552 -32.138 71.947 1.00 79.81 177 SER A N 1
ATOM 1356 C CA . SER A 1 177 ? -32.519 -32.336 73.401 1.00 79.81 177 SER A CA 1
ATOM 1357 C C . SER A 1 177 ? -32.910 -33.756 73.835 1.00 79.81 177 SER A C 1
ATOM 1359 O O . SER A 1 177 ? -32.769 -34.099 75.006 1.00 79.81 177 SER A O 1
ATOM 1361 N N . CYS A 1 178 ? -33.392 -34.597 72.914 1.00 79.31 178 CYS A N 1
ATOM 1362 C CA . CYS A 1 178 ? -33.778 -35.980 73.190 1.00 79.31 178 CYS A CA 1
ATOM 1363 C C . CYS A 1 178 ? -32.564 -36.858 73.551 1.00 79.31 178 CYS A C 1
ATOM 1365 O O . CYS A 1 178 ? -31.536 -36.842 72.868 1.00 79.31 178 CYS A O 1
ATOM 1367 N N . SER A 1 179 ? -32.709 -37.705 74.575 1.00 77.62 179 SER A N 1
ATOM 1368 C CA . SER A 1 179 ? -31.671 -38.654 75.009 1.00 77.62 179 SER A CA 1
ATOM 1369 C C . SER A 1 179 ? -31.298 -39.684 73.932 1.00 77.62 179 SER A C 1
ATOM 1371 O O . SER A 1 179 ? -30.146 -40.103 73.863 1.00 77.62 179 SER A O 1
ATOM 1373 N N . GLN A 1 180 ? -32.231 -40.039 73.039 1.00 80.88 180 GLN A N 1
ATOM 1374 C CA . GLN A 1 180 ? -32.017 -40.961 71.911 1.00 80.88 180 GLN A CA 1
ATOM 1375 C C . GLN A 1 180 ? -31.879 -40.246 70.552 1.00 80.88 180 GLN A C 1
ATOM 1377 O O . GLN A 1 180 ? -32.239 -40.796 69.508 1.00 80.88 180 GLN A O 1
ATOM 1382 N N . LYS A 1 181 ? -31.350 -39.011 70.534 1.00 80.44 181 LYS A N 1
ATOM 1383 C CA . LYS A 1 181 ? -31.272 -38.171 69.321 1.00 80.44 181 LYS A CA 1
ATOM 1384 C C . LYS A 1 181 ? -30.684 -38.869 68.091 1.00 80.44 181 LYS A C 1
ATOM 1386 O O . LYS A 1 181 ? -31.153 -38.621 66.989 1.00 80.44 181 LYS A O 1
ATOM 1391 N N . SER A 1 182 ? -29.666 -39.720 68.244 1.00 80.50 182 SER A N 1
ATOM 1392 C CA . SER A 1 182 ? -28.999 -40.392 67.118 1.00 80.50 182 SER A CA 1
ATOM 1393 C C . SER A 1 182 ? -29.941 -41.366 66.413 1.00 80.50 182 SER A C 1
ATOM 1395 O O . SER A 1 182 ? -30.044 -41.342 65.187 1.00 80.50 182 SER A O 1
ATOM 1397 N N . THR A 1 183 ? -30.673 -42.165 67.190 1.00 80.06 183 THR A N 1
ATOM 1398 C CA . THR A 1 183 ? -31.698 -43.091 66.702 1.00 80.06 183 THR A CA 1
ATOM 1399 C C . THR A 1 183 ? -32.831 -42.331 66.019 1.00 80.06 183 THR A C 1
ATOM 1401 O O . THR A 1 183 ? -33.210 -42.672 64.901 1.00 80.06 183 THR A O 1
ATOM 1404 N N . LEU A 1 184 ? -33.315 -41.251 66.643 1.00 78.56 184 LEU A N 1
ATOM 1405 C CA . LEU A 1 184 ? -34.404 -40.438 66.102 1.00 78.56 184 LEU A CA 1
ATOM 1406 C C . LEU A 1 184 ? -34.003 -39.714 64.806 1.00 78.56 184 LEU A C 1
ATOM 1408 O O . LEU A 1 184 ? -34.747 -39.735 63.833 1.00 78.56 184 LEU A O 1
ATOM 1412 N N . VAL A 1 185 ? -32.805 -39.124 64.749 1.00 81.69 185 VAL A N 1
ATOM 1413 C CA . VAL A 1 185 ? -32.259 -38.471 63.544 1.00 81.69 185 VAL A CA 1
ATOM 1414 C C . VAL A 1 185 ? -32.080 -39.468 62.402 1.00 81.69 185 VAL A C 1
ATOM 1416 O O . VAL A 1 185 ? -32.419 -39.147 61.262 1.00 81.69 185 VAL A O 1
ATOM 1419 N N . LYS A 1 186 ? -31.572 -40.673 62.697 1.00 81.19 186 LYS A N 1
ATOM 1420 C CA . LYS A 1 186 ? -31.434 -41.744 61.706 1.00 81.19 186 LYS A CA 1
ATOM 1421 C C . LYS A 1 186 ? -32.799 -42.151 61.158 1.00 81.19 186 LYS A C 1
ATOM 1423 O O . LYS A 1 186 ? -32.983 -42.174 59.949 1.00 81.19 186 LYS A O 1
ATOM 1428 N N . TRP A 1 187 ? -33.774 -42.372 62.034 1.00 80.56 187 TRP A N 1
ATOM 1429 C CA . TRP A 1 187 ? -35.136 -42.716 61.637 1.00 80.56 187 TRP A CA 1
ATOM 1430 C C . TRP A 1 187 ? -35.803 -41.620 60.787 1.00 80.56 187 TRP A C 1
ATOM 1432 O O . TRP A 1 187 ? -36.358 -41.908 59.728 1.00 80.56 187 TRP A O 1
ATOM 1442 N N . LEU A 1 188 ? -35.683 -40.345 61.181 1.00 80.50 188 LEU A N 1
ATOM 1443 C CA . LEU A 1 188 ? -36.230 -39.220 60.409 1.00 80.50 188 LEU A CA 1
ATOM 1444 C C . LEU A 1 188 ? -35.603 -39.114 59.009 1.00 80.50 188 LEU A C 1
ATOM 1446 O O . LEU A 1 188 ? -36.287 -38.768 58.046 1.00 80.50 188 LEU A O 1
ATOM 1450 N N . ARG A 1 189 ? -34.309 -39.419 58.885 1.00 81.00 189 ARG A N 1
ATOM 1451 C CA . ARG A 1 189 ? -33.591 -39.421 57.606 1.00 81.00 189 ARG A CA 1
ATOM 1452 C C . ARG A 1 189 ? -33.965 -40.620 56.736 1.00 81.00 189 ARG A C 1
ATOM 1454 O O . ARG A 1 189 ? -34.283 -40.446 55.562 1.00 81.00 189 ARG A O 1
ATOM 1461 N N . ASP A 1 190 ? -33.910 -41.819 57.302 1.00 80.56 190 ASP A N 1
ATOM 1462 C CA . ASP A 1 190 ? -33.928 -43.066 56.539 1.00 80.56 190 ASP A CA 1
ATOM 1463 C C . ASP A 1 190 ? -35.361 -43.532 56.261 1.00 80.56 190 ASP A C 1
ATOM 1465 O O . ASP A 1 190 ? -35.667 -43.900 55.126 1.00 80.56 190 ASP A O 1
ATOM 1469 N N . GLU A 1 191 ? -36.256 -43.425 57.244 1.00 77.56 191 GLU A N 1
ATOM 1470 C CA . GLU A 1 191 ? -37.647 -43.880 57.132 1.00 77.56 191 GLU A CA 1
ATOM 1471 C C . GLU A 1 191 ? -38.571 -42.755 56.666 1.00 77.56 191 GLU A C 1
ATOM 1473 O O . GLU A 1 191 ? -39.347 -42.926 55.725 1.00 77.56 191 GLU A O 1
ATOM 1478 N N . MET A 1 192 ? -38.440 -41.570 57.275 1.00 72.50 192 MET A N 1
ATOM 1479 C CA . MET A 1 192 ? -39.281 -40.412 56.946 1.00 72.50 192 MET A CA 1
ATOM 1480 C C . MET A 1 192 ? -38.726 -39.556 55.806 1.00 72.50 192 MET A C 1
ATOM 1482 O O . MET A 1 192 ? -39.413 -38.648 55.355 1.00 72.50 192 MET A O 1
ATOM 1486 N N . LYS A 1 193 ? -37.517 -39.833 55.300 1.00 77.31 193 LYS A N 1
ATOM 1487 C CA . LYS A 1 193 ? -36.898 -39.109 54.172 1.00 77.31 193 LYS A CA 1
ATOM 1488 C C . LYS A 1 193 ? -36.747 -37.591 54.389 1.00 77.31 193 LYS A C 1
ATOM 1490 O O . LYS A 1 193 ? -36.676 -36.842 53.415 1.00 77.31 193 LYS A O 1
ATOM 1495 N N . ILE A 1 194 ? -36.649 -37.137 55.644 1.00 82.62 194 ILE A N 1
ATOM 1496 C CA . ILE A 1 194 ? -36.413 -35.726 55.988 1.00 82.62 194 ILE A CA 1
ATOM 1497 C C . ILE A 1 194 ? -34.970 -35.349 55.646 1.00 82.62 194 ILE A C 1
ATOM 1499 O O . ILE A 1 194 ? -34.017 -36.011 56.070 1.00 82.62 194 ILE A O 1
ATOM 1503 N N . LYS A 1 195 ? -34.794 -34.251 54.905 1.00 86.44 195 LYS A N 1
ATOM 1504 C CA . LYS A 1 195 ? -33.467 -33.760 54.511 1.00 86.44 195 LYS A CA 1
ATOM 1505 C C . LYS A 1 195 ? -32.861 -32.882 55.604 1.00 86.44 195 LYS A C 1
ATOM 1507 O O . LYS A 1 195 ? -33.491 -31.937 56.075 1.00 86.44 195 LYS A O 1
ATOM 1512 N N . PHE A 1 196 ? -31.612 -33.164 55.965 1.00 88.50 196 PHE A N 1
ATOM 1513 C CA . PHE A 1 196 ? -30.809 -32.334 56.864 1.00 88.50 196 PHE A CA 1
ATOM 1514 C C . PHE A 1 196 ? -29.988 -31.367 56.022 1.00 88.50 196 PHE A C 1
ATOM 1516 O O . PHE A 1 196 ? -29.206 -31.822 55.195 1.00 88.50 196 PHE A O 1
ATOM 1523 N N . VAL A 1 197 ? -30.195 -30.064 56.207 1.00 90.44 197 VAL A N 1
ATOM 1524 C CA . VAL A 1 197 ? -29.722 -29.041 55.268 1.00 90.44 197 VAL A CA 1
ATOM 1525 C C . VAL A 1 197 ? -28.883 -27.988 55.994 1.00 90.44 197 VAL A C 1
ATOM 1527 O O . VAL A 1 197 ? -29.323 -27.409 56.994 1.00 90.44 197 VAL A O 1
ATOM 1530 N N . ARG A 1 198 ? -27.664 -27.743 55.503 1.00 92.56 198 ARG A N 1
ATOM 1531 C CA . ARG A 1 198 ? -26.813 -26.600 55.900 1.00 92.56 198 ARG A CA 1
ATOM 1532 C C . ARG A 1 198 ? -27.235 -25.316 55.179 1.00 92.56 198 ARG A C 1
ATOM 1534 O O . ARG A 1 198 ? -27.925 -25.376 54.169 1.00 92.56 198 ARG A O 1
ATOM 1541 N N . VAL A 1 199 ? -26.781 -24.144 55.635 1.00 93.00 199 VAL A N 1
ATOM 1542 C CA . VAL A 1 199 ? -27.140 -22.858 54.995 1.00 93.00 199 VAL A CA 1
ATOM 1543 C C . VAL A 1 199 ? -26.729 -22.813 53.520 1.00 93.00 199 VAL A C 1
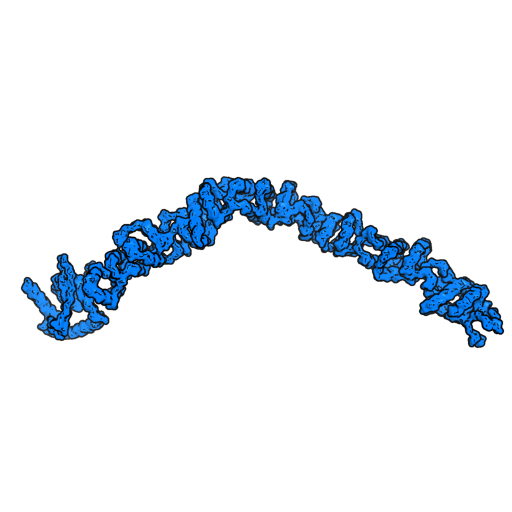ATOM 1545 O O . VAL A 1 199 ? -27.540 -22.415 52.689 1.00 93.00 199 VAL A O 1
ATOM 1548 N N . CYS A 1 200 ? -25.539 -23.312 53.172 1.00 92.56 200 CYS A N 1
ATOM 1549 C CA . CYS A 1 200 ? -25.086 -23.420 51.779 1.00 92.56 200 CYS A CA 1
ATOM 1550 C C . CYS A 1 200 ? -25.982 -24.347 50.933 1.00 92.56 200 CYS A C 1
ATOM 1552 O O . CYS A 1 200 ? -26.379 -24.003 49.823 1.00 92.56 200 CYS A O 1
ATOM 1554 N N . GLU A 1 201 ? -26.382 -25.502 51.469 1.00 91.19 201 GLU A N 1
ATOM 1555 C CA . GLU A 1 201 ? -27.282 -26.434 50.772 1.00 91.19 201 GLU A CA 1
ATOM 1556 C C . GLU A 1 201 ? -28.685 -25.840 50.600 1.00 91.19 201 GLU A C 1
ATOM 1558 O O . GLU A 1 201 ? -29.302 -25.999 49.548 1.00 91.19 201 GLU A O 1
ATOM 1563 N N . TYR A 1 202 ? -29.169 -25.098 51.599 1.00 91.12 202 TYR A N 1
ATOM 1564 C CA . TYR A 1 202 ? -30.427 -24.367 51.507 1.00 91.12 202 TYR A CA 1
ATOM 1565 C C . TYR A 1 202 ? -30.354 -23.259 50.453 1.00 91.12 202 TYR A C 1
ATOM 1567 O O . TYR A 1 202 ? -31.278 -23.117 49.658 1.00 91.12 202 TYR A O 1
ATOM 1575 N N . ALA A 1 203 ? -29.237 -22.528 50.386 1.00 91.94 203 ALA A N 1
ATOM 1576 C CA . ALA A 1 203 ? -28.989 -21.526 49.355 1.00 91.94 203 ALA A CA 1
ATOM 1577 C C . ALA A 1 203 ? -29.085 -22.135 47.948 1.00 91.94 203 ALA A C 1
ATOM 1579 O O . ALA A 1 203 ? -29.811 -21.622 47.095 1.00 91.94 203 ALA A O 1
ATOM 1580 N N . LYS A 1 204 ? -28.445 -23.295 47.733 1.00 89.81 204 LYS A N 1
ATOM 1581 C CA . LYS A 1 204 ? -28.543 -24.051 46.475 1.00 89.81 204 LYS A CA 1
ATOM 1582 C C . LYS A 1 204 ? -29.994 -24.425 46.170 1.00 89.81 204 LYS A C 1
ATOM 1584 O O . LYS A 1 204 ? -30.439 -24.195 45.051 1.00 89.81 204 LYS A O 1
ATOM 1589 N N . LEU A 1 205 ? -30.756 -24.940 47.139 1.00 87.88 205 LEU A N 1
ATOM 1590 C CA . LEU A 1 205 ? -32.179 -25.262 46.941 1.00 87.88 205 LEU A CA 1
ATOM 1591 C C . LEU A 1 205 ? -32.997 -24.031 46.528 1.00 87.88 205 LEU A C 1
ATOM 1593 O O . LEU A 1 205 ? -33.750 -24.097 45.557 1.00 87.88 205 LEU A O 1
ATOM 1597 N N . VAL A 1 206 ? -32.810 -22.899 47.212 1.00 89.19 206 VAL A N 1
ATOM 1598 C CA . VAL A 1 206 ? -33.487 -21.640 46.875 1.00 89.19 206 VAL A CA 1
ATOM 1599 C C . VAL A 1 206 ? -33.125 -21.210 45.454 1.00 89.19 206 VAL A C 1
ATOM 1601 O O . VAL A 1 206 ? -34.028 -21.011 44.655 1.00 89.19 206 VAL A O 1
ATOM 1604 N N . SER A 1 207 ? -31.838 -21.164 45.094 1.00 87.00 207 SER A N 1
ATOM 1605 C CA . SER A 1 207 ? -31.356 -20.723 43.770 1.00 87.00 207 SER A CA 1
ATOM 1606 C C . SER A 1 207 ? -31.975 -21.479 42.579 1.00 87.00 207 SER A C 1
ATOM 1608 O O . SER A 1 207 ? -32.218 -20.897 41.513 1.00 87.00 207 SER A O 1
ATOM 1610 N N . HIS A 1 208 ? -32.277 -22.773 42.745 1.00 83.25 208 HIS A N 1
ATOM 1611 C CA . HIS A 1 208 ? -32.969 -23.573 41.723 1.00 83.25 208 HIS A CA 1
ATOM 1612 C C . HIS A 1 208 ? -34.466 -23.247 41.605 1.00 83.25 208 HIS A C 1
ATOM 1614 O O . HIS A 1 208 ? -35.065 -23.518 40.570 1.00 83.25 208 HIS A O 1
ATOM 1620 N N . SER A 1 209 ? -35.051 -22.650 42.642 1.00 83.19 209 SER A N 1
ATOM 1621 C CA . SER A 1 209 ? -36.494 -22.449 42.809 1.00 83.19 209 SER A CA 1
ATOM 1622 C C . SER A 1 209 ? -36.956 -21.012 42.523 1.00 83.19 209 SER A C 1
ATOM 1624 O O . SER A 1 209 ? -38.158 -20.757 42.448 1.00 83.19 209 SER A O 1
ATOM 1626 N N . LEU A 1 210 ? -36.026 -20.057 42.381 1.00 84.12 210 LEU A N 1
ATOM 1627 C CA . LEU A 1 210 ? -36.326 -18.619 42.258 1.00 84.12 210 LEU A CA 1
ATOM 1628 C C . LEU A 1 210 ? -37.140 -18.242 41.002 1.00 84.12 210 LEU A C 1
ATOM 1630 O O . LEU A 1 210 ? -37.745 -17.172 40.983 1.00 84.12 210 LEU A O 1
ATOM 1634 N N . ASN A 1 211 ? -37.209 -19.112 39.985 1.00 73.94 211 ASN A N 1
ATOM 1635 C CA . ASN A 1 211 ? -37.914 -18.862 38.718 1.00 73.94 211 ASN A CA 1
ATOM 1636 C C . ASN A 1 211 ? -37.575 -17.465 38.136 1.00 73.94 211 ASN A C 1
ATOM 1638 O O . ASN A 1 211 ? -36.442 -17.002 38.266 1.00 73.94 211 ASN A O 1
ATOM 1642 N N . ASN A 1 212 ? -38.543 -16.800 37.495 1.00 79.06 212 ASN A N 1
ATOM 1643 C CA . ASN A 1 212 ? -38.429 -15.426 36.984 1.00 79.06 212 ASN A CA 1
ATOM 1644 C C . ASN A 1 212 ? -38.984 -14.380 37.977 1.00 79.06 212 ASN A C 1
ATOM 1646 O O . ASN A 1 212 ? -39.415 -13.305 37.562 1.00 79.06 212 ASN A O 1
ATOM 1650 N N . ASP A 1 213 ? -39.027 -14.687 39.279 1.00 87.12 213 ASP A N 1
ATOM 1651 C CA . ASP A 1 213 ? -39.523 -13.754 40.298 1.00 87.12 213 ASP A CA 1
ATOM 1652 C C . ASP A 1 213 ? -38.412 -12.780 40.718 1.00 87.12 213 ASP A C 1
ATOM 1654 O O . ASP A 1 213 ? -37.519 -13.118 41.500 1.00 87.12 213 ASP A O 1
ATOM 1658 N N . HIS A 1 214 ? -38.468 -11.547 40.205 1.00 88.88 214 HIS A N 1
ATOM 1659 C CA . HIS A 1 214 ? -37.446 -10.538 40.488 1.00 88.88 214 HIS A CA 1
ATOM 1660 C C . HIS A 1 214 ? -37.317 -10.226 41.985 1.00 88.88 214 HIS A C 1
ATOM 1662 O O . HIS A 1 214 ? -36.211 -9.990 42.475 1.00 88.88 214 HIS A O 1
ATOM 1668 N N . LYS A 1 215 ? -38.420 -10.251 42.744 1.00 89.31 215 LYS A N 1
ATOM 1669 C CA . LYS A 1 215 ? -38.408 -9.864 44.157 1.00 89.31 215 LYS A CA 1
ATOM 1670 C C . LYS A 1 215 ? -37.653 -10.909 44.961 1.00 89.31 215 LYS A C 1
ATOM 1672 O O . LYS A 1 215 ? -36.778 -10.560 45.749 1.00 89.31 215 LYS A O 1
ATOM 1677 N N . LEU A 1 216 ? -37.937 -12.186 44.708 1.00 90.25 216 LEU A N 1
ATOM 1678 C CA . LEU A 1 216 ? -37.243 -13.287 45.370 1.00 90.25 216 LEU A CA 1
ATOM 1679 C C . LEU A 1 216 ? -35.752 -13.325 45.022 1.00 90.25 216 LEU A C 1
ATOM 1681 O O . LEU A 1 216 ? -34.941 -13.643 45.890 1.00 90.25 216 LEU A O 1
ATOM 1685 N N . VAL A 1 217 ? -35.368 -12.964 43.795 1.00 92.81 217 VAL A N 1
ATOM 1686 C CA . VAL A 1 217 ? -33.956 -12.894 43.387 1.00 92.81 217 VAL A CA 1
ATOM 1687 C C . VAL A 1 217 ? -33.203 -11.788 44.132 1.00 92.81 217 VAL A C 1
ATOM 1689 O O . VAL A 1 217 ? -32.100 -12.026 44.631 1.00 92.81 217 VAL A O 1
ATOM 1692 N N . VAL A 1 218 ? -33.799 -10.602 44.286 1.00 92.25 218 VAL A N 1
ATOM 1693 C CA . VAL A 1 218 ? -33.220 -9.535 45.121 1.00 92.25 218 VAL A CA 1
ATOM 1694 C C . VAL A 1 218 ? -33.127 -9.996 46.578 1.00 92.25 218 VAL A C 1
ATOM 1696 O O . VAL A 1 218 ? -32.057 -9.919 47.183 1.00 92.25 218 VAL A O 1
ATOM 1699 N N . THR A 1 219 ? -34.199 -10.575 47.131 1.00 91.69 219 THR A N 1
ATOM 1700 C CA . THR A 1 219 ? -34.208 -11.148 48.488 1.00 91.69 219 THR A CA 1
ATOM 1701 C C . THR A 1 219 ? -33.139 -12.234 48.674 1.00 91.69 219 THR A C 1
ATOM 1703 O O . THR A 1 219 ? -32.533 -12.325 49.743 1.00 91.69 219 THR A O 1
ATOM 1706 N N . TYR A 1 220 ? -32.837 -13.021 47.639 1.00 93.06 220 TYR A N 1
ATOM 1707 C CA . TYR A 1 220 ? -31.773 -14.024 47.663 1.00 93.06 220 TYR A CA 1
ATOM 1708 C C . TYR A 1 220 ? -30.369 -13.408 47.740 1.00 93.06 220 TYR A C 1
ATOM 1710 O O . TYR A 1 220 ? -29.539 -13.889 48.512 1.00 93.06 220 TYR A O 1
ATOM 1718 N N . ALA A 1 221 ? -30.109 -12.298 47.043 1.00 93.44 221 ALA A N 1
ATOM 1719 C CA . ALA A 1 221 ? -28.851 -11.564 47.199 1.00 93.44 221 ALA A CA 1
ATOM 1720 C C . ALA A 1 221 ? -28.667 -11.052 48.642 1.00 93.44 221 ALA A C 1
ATOM 1722 O O . ALA A 1 221 ? -27.597 -11.222 49.231 1.00 93.44 221 ALA A O 1
ATOM 1723 N N . HIS A 1 222 ? -29.733 -10.518 49.255 1.00 93.19 222 HIS A N 1
ATOM 1724 C CA . HIS A 1 222 ? -29.723 -10.142 50.675 1.00 93.19 222 HIS A CA 1
ATOM 1725 C C . HIS A 1 222 ? -29.498 -11.345 51.599 1.00 93.19 222 HIS A C 1
ATOM 1727 O O . HIS A 1 222 ? -28.785 -11.229 52.597 1.00 93.19 222 HIS A O 1
ATOM 1733 N N . PHE A 1 223 ? -30.077 -12.506 51.281 1.00 93.56 223 PHE A N 1
ATOM 1734 C CA . PHE A 1 223 ? -29.875 -13.738 52.042 1.00 93.56 223 PHE A CA 1
ATOM 1735 C C . PHE A 1 223 ? -28.407 -14.175 52.031 1.00 93.56 223 PHE A C 1
ATOM 1737 O O . PHE A 1 223 ? -27.866 -14.474 53.097 1.00 93.56 223 PHE A O 1
ATOM 1744 N N . LEU A 1 224 ? -27.750 -14.173 50.869 1.00 94.56 224 LEU A N 1
ATOM 1745 C CA . LEU A 1 224 ? -26.334 -14.533 50.758 1.00 94.56 224 LEU A CA 1
ATOM 1746 C C . LEU A 1 224 ? -25.439 -13.536 51.497 1.00 94.56 224 LEU A C 1
ATOM 1748 O O . LEU A 1 224 ? -24.610 -13.953 52.307 1.00 94.56 224 LEU A O 1
ATOM 1752 N N . HIS A 1 225 ? -25.654 -12.233 51.289 1.00 94.69 225 HIS A N 1
ATOM 1753 C CA . HIS A 1 225 ? -24.914 -11.183 51.989 1.00 94.69 225 HIS A CA 1
ATOM 1754 C C . HIS A 1 225 ? -25.041 -11.315 53.512 1.00 94.69 225 HIS A C 1
ATOM 1756 O O . HIS A 1 225 ? -24.040 -11.347 54.229 1.00 94.69 225 HIS A O 1
ATOM 1762 N N . ASN A 1 226 ? -26.269 -11.431 54.024 1.00 93.56 226 ASN A N 1
ATOM 1763 C CA . ASN A 1 226 ? -26.507 -11.478 55.464 1.00 93.56 226 ASN A CA 1
ATOM 1764 C C . ASN A 1 226 ? -26.052 -12.806 56.084 1.00 93.56 226 ASN A C 1
ATOM 1766 O O . ASN A 1 226 ? -25.550 -12.797 57.206 1.00 93.56 226 ASN A O 1
ATOM 1770 N N . SER A 1 227 ? -26.152 -13.923 55.356 1.00 93.94 227 SER A N 1
ATOM 1771 C CA . SER A 1 227 ? -25.608 -15.213 55.803 1.00 93.94 227 SER A CA 1
ATOM 1772 C C . SER A 1 227 ? -24.081 -15.186 55.882 1.00 93.94 227 SER A C 1
ATOM 1774 O O . SER A 1 227 ? -23.514 -15.720 56.832 1.00 93.94 227 SER A O 1
ATOM 1776 N N . PHE A 1 228 ? -23.414 -14.516 54.936 1.00 94.75 228 PHE A N 1
ATOM 1777 C CA . PHE A 1 228 ? -21.969 -14.283 54.982 1.00 94.75 228 PHE A CA 1
ATOM 1778 C C . PHE A 1 228 ? -21.577 -13.371 56.152 1.00 94.75 228 PHE A C 1
ATOM 1780 O O . PHE A 1 228 ? -20.683 -13.700 56.924 1.00 94.75 228 PHE A O 1
ATOM 1787 N N . LYS A 1 229 ? -22.301 -12.260 56.349 1.00 92.56 229 LYS A N 1
ATOM 1788 C CA . LYS A 1 229 ? -22.078 -11.311 57.457 1.00 92.56 229 LYS A CA 1
ATOM 1789 C C . LYS A 1 229 ? -22.278 -11.945 58.841 1.00 92.56 229 LYS A C 1
ATOM 1791 O O . LYS A 1 229 ? -21.673 -11.495 59.807 1.00 92.56 229 LYS A O 1
ATOM 1796 N N . LYS A 1 230 ? -23.137 -12.964 58.947 1.00 90.75 230 LYS A N 1
ATOM 1797 C CA . LYS A 1 230 ? -23.380 -13.753 60.169 1.00 90.75 230 LYS A CA 1
ATOM 1798 C C . LYS A 1 230 ? -22.424 -14.938 60.344 1.00 90.75 230 LYS A C 1
ATOM 1800 O O . LYS A 1 230 ? -22.595 -15.681 61.303 1.00 90.75 230 LYS A O 1
ATOM 1805 N N . GLU A 1 231 ? -21.470 -15.124 59.431 1.00 92.12 231 GLU A N 1
ATOM 1806 C CA . GLU A 1 231 ? -20.526 -16.253 59.417 1.00 92.12 231 GLU A CA 1
ATOM 1807 C C . GLU A 1 231 ? -21.204 -17.630 59.274 1.00 92.12 231 GLU A C 1
ATOM 1809 O O . GLU A 1 231 ? -20.628 -18.666 59.594 1.00 92.12 231 GLU A O 1
ATOM 1814 N N . TYR A 1 232 ? -22.434 -17.661 58.749 1.00 93.69 232 TYR A N 1
ATOM 1815 C CA . TYR A 1 232 ? -23.137 -18.905 58.420 1.00 93.69 232 TYR A CA 1
ATOM 1816 C C . TYR A 1 232 ? -22.754 -19.465 57.047 1.00 93.69 232 TYR A C 1
ATOM 1818 O O . TYR A 1 232 ? -23.028 -20.632 56.767 1.00 93.69 232 TYR A O 1
ATOM 1826 N N . LEU A 1 233 ? -22.158 -18.630 56.192 1.00 94.50 233 LEU A N 1
ATOM 1827 C CA . LEU A 1 233 ? -21.519 -19.027 54.941 1.00 94.50 233 LEU A CA 1
ATOM 1828 C C . LEU A 1 233 ? -20.053 -18.602 54.966 1.00 94.50 233 LEU A C 1
ATOM 1830 O O . LEU A 1 233 ? -19.741 -17.453 55.280 1.00 94.50 233 LEU A O 1
ATOM 1834 N N . GLY A 1 234 ? -19.163 -19.514 54.588 1.00 93.19 234 GLY A N 1
ATOM 1835 C CA . GLY A 1 234 ? -17.754 -19.213 54.367 1.00 93.19 234 GLY A CA 1
ATOM 1836 C C . GLY A 1 234 ? -17.518 -18.465 53.052 1.00 93.19 234 GLY A C 1
ATOM 1837 O O . GLY A 1 234 ? -18.341 -18.494 52.137 1.00 93.19 234 GLY A O 1
ATOM 1838 N N . LYS A 1 235 ? -16.343 -17.837 52.916 1.00 93.75 235 LYS A N 1
ATOM 1839 C CA . LYS A 1 235 ? -15.957 -17.100 51.697 1.00 93.75 235 LYS A CA 1
ATOM 1840 C C . LYS A 1 235 ? -16.071 -17.962 50.431 1.00 93.75 235 LYS A C 1
ATOM 1842 O O . LYS A 1 235 ? -16.681 -17.524 49.464 1.00 93.75 235 LYS A O 1
ATOM 1847 N N . HIS A 1 236 ? -15.548 -19.189 50.464 1.00 93.50 236 HIS A N 1
ATOM 1848 C CA . HIS A 1 236 ? -15.618 -20.110 49.324 1.00 93.50 236 HIS A CA 1
ATOM 1849 C C . HIS A 1 236 ? -17.045 -20.543 48.979 1.00 93.50 236 HIS A C 1
ATOM 1851 O O . HIS A 1 236 ? -17.358 -20.710 47.807 1.00 93.50 236 HIS A O 1
ATOM 1857 N N . GLU A 1 237 ? -17.927 -20.686 49.973 1.00 93.94 237 GLU A N 1
ATOM 1858 C CA . GLU A 1 237 ? -19.332 -21.027 49.719 1.00 93.94 237 GLU A CA 1
ATOM 1859 C C . GLU A 1 237 ? -20.059 -19.865 49.036 1.00 93.94 237 GLU A C 1
ATOM 1861 O O . GLU A 1 237 ? -20.835 -20.084 48.113 1.00 93.94 237 GLU A O 1
ATOM 1866 N N . VAL A 1 238 ? -19.784 -18.621 49.443 1.00 94.50 238 VAL A N 1
ATOM 1867 C CA . VAL A 1 238 ? -20.337 -17.430 48.781 1.00 94.50 238 VAL A CA 1
ATOM 1868 C C . VAL A 1 238 ? -19.817 -17.296 47.355 1.00 94.50 238 VAL A C 1
ATOM 1870 O O . VAL A 1 238 ? -20.606 -17.022 46.458 1.00 94.50 238 VAL A O 1
ATOM 1873 N N . GLU A 1 239 ? -18.517 -17.502 47.138 1.00 93.50 239 GLU A N 1
ATOM 1874 C CA . GLU A 1 239 ? -17.923 -17.498 45.797 1.00 93.50 239 GLU A CA 1
ATOM 1875 C C . GLU A 1 239 ? -18.607 -18.537 44.898 1.00 93.50 239 GLU A C 1
ATOM 1877 O O . GLU A 1 239 ? -19.060 -18.183 43.815 1.00 93.50 239 GLU A O 1
ATOM 1882 N N . GLU A 1 240 ? -18.780 -19.778 45.371 1.00 92.00 240 GLU A N 1
ATOM 1883 C CA . GLU A 1 240 ? -19.480 -20.835 44.627 1.00 92.00 240 GLU A CA 1
ATOM 1884 C C . GLU A 1 240 ? -20.935 -20.446 44.307 1.00 92.00 240 GLU A C 1
ATOM 1886 O O . GLU A 1 240 ? -21.390 -20.578 43.172 1.00 92.00 240 GLU A O 1
ATOM 1891 N N . LEU A 1 241 ? -21.672 -19.926 45.294 1.00 92.38 241 LEU A N 1
ATOM 1892 C CA . LEU A 1 241 ? -23.086 -19.566 45.143 1.00 92.38 241 LEU A CA 1
ATOM 1893 C C . LEU A 1 241 ? -23.306 -18.353 44.228 1.00 92.38 241 LEU A C 1
ATOM 1895 O O . LEU A 1 241 ? -24.358 -18.255 43.593 1.00 92.38 241 LEU A O 1
ATOM 1899 N N . CYS A 1 242 ? -22.343 -17.432 44.163 1.00 92.25 242 CYS A N 1
ATOM 1900 C CA . CYS A 1 242 ? -22.421 -16.214 43.358 1.00 92.25 242 CYS A CA 1
ATOM 1901 C C . CYS A 1 242 ? -22.016 -16.411 41.888 1.00 92.25 242 CYS A C 1
ATOM 1903 O O . CYS A 1 242 ? -22.332 -15.548 41.068 1.00 92.25 242 CYS A O 1
ATOM 1905 N N . ILE A 1 243 ? -21.388 -17.534 41.519 1.00 86.25 243 ILE A N 1
ATOM 1906 C CA . ILE A 1 243 ? -21.091 -17.848 40.109 1.00 86.25 243 ILE A CA 1
ATOM 1907 C C . ILE A 1 243 ? -22.397 -17.943 39.308 1.00 86.25 243 ILE A C 1
ATOM 1909 O O . ILE A 1 243 ? -22.583 -17.204 38.341 1.00 86.25 243 ILE A O 1
ATOM 1913 N N . ASP A 1 244 ? -23.347 -18.751 39.787 1.00 80.31 244 ASP A N 1
ATOM 1914 C CA . ASP A 1 244 ? -24.609 -19.050 39.090 1.00 80.31 244 ASP A CA 1
ATOM 1915 C C . ASP A 1 244 ? -25.828 -18.309 39.666 1.00 80.31 244 ASP A C 1
ATOM 1917 O O . ASP A 1 244 ? -26.979 -18.633 39.343 1.00 80.31 244 ASP A O 1
ATOM 1921 N N . ILE A 1 245 ? -25.609 -17.318 40.542 1.00 89.00 245 ILE A N 1
ATOM 1922 C CA . ILE A 1 245 ? -26.712 -16.553 41.137 1.00 89.00 245 ILE A CA 1
ATOM 1923 C C . ILE A 1 245 ? -27.543 -15.889 40.027 1.00 89.00 245 ILE A C 1
ATOM 1925 O O . ILE A 1 245 ? -26.963 -15.220 39.168 1.00 89.00 245 ILE A O 1
ATOM 1929 N N . PRO A 1 246 ? -28.880 -16.030 40.005 1.00 90.88 246 PRO A N 1
ATOM 1930 C CA . PRO A 1 246 ? -29.710 -15.201 39.141 1.00 90.88 246 PRO A CA 1
ATOM 1931 C C . PRO A 1 246 ? -29.604 -13.733 39.569 1.00 90.88 246 PRO A C 1
ATOM 1933 O O . PRO A 1 246 ? -29.592 -13.432 40.758 1.00 90.88 246 PRO A O 1
ATOM 1936 N N . ILE A 1 247 ? -29.537 -12.814 38.613 1.00 93.62 247 ILE A N 1
ATOM 1937 C CA . ILE A 1 247 ? -29.560 -11.371 38.879 1.00 93.62 247 ILE A CA 1
ATOM 1938 C C . ILE A 1 247 ? -30.737 -10.724 38.166 1.00 93.62 247 ILE A C 1
ATOM 1940 O O . ILE A 1 247 ? -31.188 -11.217 37.131 1.00 93.62 247 ILE A O 1
ATOM 1944 N N . VAL A 1 248 ? -31.222 -9.625 38.737 1.00 93.69 248 VAL A N 1
ATOM 1945 C CA . VAL A 1 248 ? -32.286 -8.806 38.157 1.00 93.69 248 VAL A CA 1
ATOM 1946 C C . VAL A 1 248 ? -31.668 -7.657 37.368 1.00 93.69 248 VAL A C 1
ATOM 1948 O O . VAL A 1 248 ? -30.857 -6.896 37.901 1.00 93.69 248 VAL A O 1
ATOM 1951 N N . ASP A 1 249 ? -32.039 -7.541 36.097 1.00 92.62 249 ASP A N 1
ATOM 1952 C CA . ASP A 1 249 ? -31.629 -6.418 35.259 1.00 92.62 249 ASP A CA 1
ATOM 1953 C C . ASP A 1 249 ? -32.454 -5.146 35.545 1.00 92.62 249 ASP A C 1
ATOM 1955 O O . ASP A 1 249 ? -33.420 -5.149 36.310 1.00 92.62 249 ASP A O 1
ATOM 1959 N N . ASN A 1 250 ? -32.105 -4.027 34.915 1.00 91.19 250 ASN A N 1
ATOM 1960 C CA . ASN A 1 250 ? -32.825 -2.759 35.064 1.00 91.19 250 ASN A CA 1
ATOM 1961 C C . ASN A 1 250 ? -34.248 -2.707 34.473 1.00 91.19 250 ASN A C 1
ATOM 1963 O O . ASN A 1 250 ? -34.907 -1.680 34.610 1.00 91.19 250 ASN A O 1
ATOM 1967 N N . TYR A 1 251 ? -34.747 -3.790 33.873 1.00 88.88 251 TYR A N 1
ATOM 1968 C CA . TYR A 1 251 ? -36.137 -3.941 33.413 1.00 88.88 251 TYR A CA 1
ATOM 1969 C C . TYR A 1 251 ? -36.926 -4.902 34.300 1.00 88.88 251 TYR A C 1
ATOM 1971 O O . TYR A 1 251 ? -38.102 -5.148 34.035 1.00 88.88 251 TYR A O 1
ATOM 1979 N N . GLY A 1 252 ? -36.299 -5.448 35.344 1.00 88.19 252 GLY A N 1
ATOM 1980 C CA . GLY A 1 252 ? -36.910 -6.449 36.206 1.00 88.19 252 GLY A CA 1
ATOM 1981 C C . GLY A 1 252 ? -36.848 -7.870 35.639 1.00 88.19 252 GLY A C 1
ATOM 1982 O O . GLY A 1 252 ? -37.524 -8.749 36.173 1.00 88.19 252 GLY A O 1
ATOM 1983 N N . ASN A 1 253 ? -36.063 -8.128 34.586 1.00 90.69 253 ASN A N 1
ATOM 1984 C CA . ASN A 1 253 ? -35.877 -9.485 34.076 1.00 90.69 253 ASN A CA 1
ATOM 1985 C C . ASN A 1 253 ? -34.823 -10.222 34.894 1.00 90.69 253 ASN A C 1
ATOM 1987 O O . ASN A 1 253 ? -33.779 -9.676 35.250 1.00 90.69 253 ASN A O 1
ATOM 1991 N N . VAL A 1 254 ? -35.075 -11.504 35.133 1.00 91.38 254 VAL A N 1
ATOM 1992 C CA . VAL A 1 254 ? -34.139 -12.392 35.817 1.00 91.38 254 VAL A CA 1
ATOM 1993 C C . VAL A 1 254 ? -33.256 -13.093 34.789 1.00 91.38 254 VAL A C 1
ATOM 1995 O O . VAL A 1 254 ? -33.761 -13.719 33.860 1.00 91.38 254 VAL A O 1
ATOM 1998 N N . THR A 1 255 ? -31.936 -13.044 34.973 1.00 89.50 255 THR A N 1
ATOM 1999 C CA . THR A 1 255 ? -30.986 -13.792 34.139 1.00 89.50 255 THR A CA 1
ATOM 2000 C C . THR A 1 255 ? -29.888 -14.460 34.961 1.00 89.50 255 THR A C 1
ATOM 2002 O O . THR A 1 255 ? -29.372 -13.907 35.933 1.00 89.50 255 THR A O 1
ATOM 2005 N N . LYS A 1 256 ? -29.509 -15.668 34.540 1.00 87.25 256 LYS A N 1
ATOM 2006 C CA . LYS A 1 256 ? -28.306 -16.375 35.008 1.00 87.25 256 LYS A CA 1
ATOM 2007 C C . LYS A 1 256 ? -27.148 -16.247 34.016 1.00 87.25 256 LYS A C 1
ATOM 2009 O O . LYS A 1 256 ? -25.994 -16.374 34.400 1.00 87.25 256 LYS A O 1
ATOM 2014 N N . ILE A 1 257 ? -27.453 -15.966 32.748 1.00 86.38 257 ILE A N 1
ATOM 2015 C CA . ILE A 1 257 ? -26.468 -15.872 31.671 1.00 86.38 257 ILE A CA 1
ATOM 2016 C C . ILE A 1 257 ? -25.961 -14.436 31.607 1.00 86.38 257 ILE A C 1
ATOM 2018 O O . ILE A 1 257 ? -26.739 -13.498 31.420 1.00 86.38 257 ILE A O 1
ATOM 2022 N N . ARG A 1 258 ? -24.648 -14.275 31.765 1.00 91.31 258 ARG A N 1
ATOM 2023 C CA . ARG A 1 258 ? -23.971 -12.980 31.743 1.00 91.31 258 ARG A CA 1
ATOM 2024 C C . ARG A 1 258 ? -22.506 -13.145 31.362 1.00 91.31 258 ARG A C 1
ATOM 2026 O O . ARG A 1 258 ? -21.855 -14.089 31.794 1.00 91.31 258 ARG A O 1
ATOM 2033 N N . SER A 1 259 ? -22.000 -12.204 30.578 1.00 91.12 259 SER A N 1
ATOM 2034 C CA . SER A 1 259 ? -20.572 -12.072 30.260 1.00 91.12 259 SER A CA 1
ATOM 2035 C C . SER A 1 259 ? -19.918 -10.928 31.037 1.00 91.12 259 SER A C 1
ATOM 2037 O O . SER A 1 259 ? -18.709 -10.933 31.229 1.00 91.12 259 SER A O 1
ATOM 2039 N N . GLY A 1 260 ? -20.717 -9.981 31.531 1.00 92.38 260 GLY A N 1
ATOM 2040 C CA . GLY A 1 260 ? -20.283 -8.905 32.412 1.00 92.38 260 GLY A CA 1
ATOM 2041 C C . GLY A 1 260 ? -21.472 -8.303 33.154 1.00 92.38 260 GLY A C 1
ATOM 2042 O O . GLY A 1 260 ? -22.619 -8.435 32.718 1.00 92.38 260 GLY A O 1
ATOM 2043 N N . VAL A 1 261 ? -21.205 -7.660 34.288 1.00 95.00 261 VAL A N 1
ATOM 2044 C CA . VAL A 1 261 ? -22.238 -7.037 35.123 1.00 95.00 261 VAL A CA 1
ATOM 2045 C C . VAL A 1 261 ? -21.870 -5.584 35.369 1.00 95.00 261 VAL A C 1
ATOM 2047 O O . VAL A 1 261 ? -20.786 -5.291 35.873 1.00 95.00 261 VAL A O 1
ATOM 2050 N N . LEU A 1 262 ? -22.773 -4.672 35.023 1.00 96.00 262 LEU A N 1
ATOM 2051 C CA . LEU A 1 262 ? -22.647 -3.261 35.357 1.00 96.00 262 LEU A CA 1
ATOM 2052 C C . LEU A 1 262 ? -23.371 -2.985 36.673 1.00 96.00 262 LEU A C 1
ATOM 2054 O O . LEU A 1 262 ? -24.458 -3.515 36.921 1.00 96.00 262 LEU A O 1
ATOM 2058 N N . VAL A 1 263 ? -22.778 -2.133 37.507 1.00 95.56 263 VAL A N 1
ATOM 2059 C CA . VAL A 1 263 ? -23.475 -1.582 38.679 1.00 95.56 263 VAL A CA 1
ATOM 2060 C C . VAL A 1 263 ? -24.737 -0.812 38.254 1.00 95.56 263 VAL A C 1
ATOM 2062 O O . VAL A 1 263 ? -24.800 -0.354 37.108 1.00 95.56 263 VAL A O 1
ATOM 2065 N N . PRO A 1 264 ? -25.732 -0.638 39.146 1.00 94.31 264 PRO A N 1
ATOM 2066 C CA . PRO A 1 264 ? -26.947 0.103 38.817 1.00 94.31 264 PRO A CA 1
ATOM 2067 C C . PRO A 1 264 ? -26.656 1.501 38.265 1.00 94.31 264 PRO A C 1
ATOM 2069 O O . PRO A 1 264 ? -25.734 2.173 38.727 1.00 94.31 264 PRO A O 1
ATOM 2072 N N . ALA A 1 265 ? -27.460 1.948 37.296 1.00 91.12 265 ALA A N 1
ATOM 2073 C CA . ALA A 1 265 ? -27.234 3.203 36.579 1.00 91.12 265 ALA A CA 1
ATOM 2074 C C . ALA A 1 265 ? -27.085 4.423 37.501 1.00 91.12 265 ALA A C 1
ATOM 2076 O O . ALA A 1 265 ? -26.201 5.267 37.313 1.00 91.12 265 ALA A O 1
ATOM 2077 N N . LYS A 1 266 ? -27.944 4.513 38.517 1.00 88.06 266 LYS A N 1
ATOM 2078 C CA . LYS A 1 266 ? -28.003 5.645 39.437 1.00 88.06 266 LYS A CA 1
ATOM 2079 C C . LYS A 1 266 ? -26.696 5.803 40.222 1.00 88.06 266 LYS A C 1
ATOM 2081 O O . LYS A 1 266 ? -26.385 4.999 41.094 1.00 88.06 266 LYS A O 1
ATOM 2086 N N . GLY A 1 267 ? -25.979 6.895 39.952 1.00 84.56 267 GLY A N 1
ATOM 2087 C CA . GLY A 1 267 ? -24.723 7.240 40.630 1.00 84.56 267 GLY A CA 1
ATOM 2088 C C . GLY A 1 267 ? -23.480 6.542 40.071 1.00 84.56 267 GLY A C 1
ATOM 2089 O O . GLY A 1 267 ? -22.410 6.673 40.659 1.00 84.56 267 GLY A O 1
ATOM 2090 N N . SER A 1 268 ? -23.606 5.819 38.955 1.00 92.75 268 SER A N 1
ATOM 2091 C CA . SER A 1 268 ? -22.486 5.128 38.310 1.00 92.75 268 SER A CA 1
ATOM 2092 C C . SER A 1 268 ? -21.772 5.997 37.275 1.00 92.75 268 SER A C 1
ATOM 2094 O O . SER A 1 268 ? -22.390 6.772 36.540 1.00 92.75 268 SER A O 1
ATOM 2096 N N . ARG A 1 269 ? -20.452 5.833 37.177 1.00 94.75 269 ARG A N 1
ATOM 2097 C CA . ARG A 1 269 ? -19.614 6.560 36.215 1.00 94.75 269 ARG A CA 1
ATOM 2098 C C . ARG A 1 269 ? -19.775 6.033 34.793 1.00 94.75 269 ARG A C 1
ATOM 2100 O O . ARG A 1 269 ? -19.667 6.803 33.841 1.00 94.75 269 ARG A O 1
ATOM 2107 N N . TRP A 1 270 ? -20.065 4.745 34.620 1.00 94.56 270 TRP A N 1
ATOM 2108 C CA . TRP A 1 270 ? -20.294 4.175 33.295 1.00 94.56 270 TRP A CA 1
ATOM 2109 C C . TRP A 1 270 ? -21.501 4.826 32.602 1.00 94.56 270 TRP A C 1
ATOM 2111 O O . TRP A 1 270 ? -21.421 5.071 31.402 1.00 94.56 270 TRP A O 1
ATOM 2121 N N . VAL A 1 271 ? -22.564 5.195 33.333 1.00 94.06 271 VAL A N 1
ATOM 2122 C CA . VAL A 1 271 ? -23.707 5.949 32.776 1.00 94.06 271 VAL A CA 1
ATOM 2123 C C . VAL A 1 271 ? -23.324 7.376 32.415 1.00 94.06 271 VAL A C 1
ATOM 2125 O O . VAL A 1 271 ? -23.737 7.854 31.363 1.00 94.06 271 VAL A O 1
ATOM 2128 N N . GLU A 1 272 ? -22.514 8.053 33.237 1.00 92.50 272 GLU A N 1
ATOM 2129 C CA . GLU A 1 272 ? -22.032 9.407 32.915 1.00 92.50 272 GLU A CA 1
ATOM 2130 C C . GLU A 1 272 ? -21.303 9.441 31.561 1.00 92.50 272 GLU A C 1
ATOM 2132 O O . GLU A 1 272 ? -21.455 10.400 30.803 1.00 92.50 272 GLU A O 1
ATOM 2137 N N . LEU A 1 273 ? -20.535 8.391 31.248 1.00 93.25 273 LEU A N 1
ATOM 2138 C CA . LEU A 1 273 ? -19.760 8.276 30.012 1.00 93.25 273 LEU A CA 1
ATOM 2139 C C . LEU A 1 273 ? -20.567 7.714 28.833 1.00 93.25 273 LEU A C 1
ATOM 2141 O O . LEU A 1 273 ? -20.529 8.265 27.734 1.00 93.25 273 LEU A O 1
ATOM 2145 N N . ILE A 1 274 ? -21.240 6.584 29.040 1.00 92.62 274 ILE A N 1
ATOM 2146 C CA . ILE A 1 274 ? -21.844 5.774 27.976 1.00 92.62 274 ILE A CA 1
ATOM 2147 C C . ILE A 1 274 ? -23.326 6.126 27.782 1.00 92.62 274 ILE A C 1
ATOM 2149 O O . ILE A 1 274 ? -23.849 5.988 26.677 1.00 92.62 274 ILE A O 1
ATOM 2153 N N . GLY A 1 275 ? -24.009 6.612 28.818 1.00 90.75 275 GLY A N 1
ATOM 2154 C CA . GLY A 1 275 ? -25.455 6.816 28.827 1.00 90.75 275 GLY A CA 1
ATOM 2155 C C . GLY A 1 275 ? -26.188 5.508 29.120 1.00 90.75 275 GLY A C 1
ATOM 2156 O O . GLY A 1 275 ? -26.256 5.069 30.262 1.00 90.75 275 GLY A O 1
ATOM 2157 N N . SER A 1 276 ? -26.743 4.869 28.093 1.00 91.00 276 SER A N 1
ATOM 2158 C CA . SER A 1 276 ? -27.463 3.593 28.218 1.00 91.00 276 SER A CA 1
ATOM 2159 C C . SER A 1 276 ? -26.561 2.397 27.923 1.00 91.00 276 SER A C 1
ATOM 2161 O O . SER A 1 276 ? -25.758 2.479 26.999 1.00 91.00 276 SER A O 1
ATOM 2163 N N . ASN A 1 277 ? -26.750 1.263 28.610 1.00 92.44 277 ASN A N 1
ATOM 2164 C CA . ASN A 1 277 ? -25.983 0.032 28.370 1.00 92.44 277 ASN A CA 1
ATOM 2165 C C . ASN A 1 277 ? -26.103 -0.451 26.898 1.00 92.44 277 ASN A C 1
ATOM 2167 O O . ASN A 1 277 ? -27.158 -0.984 26.528 1.00 92.44 277 ASN A O 1
ATO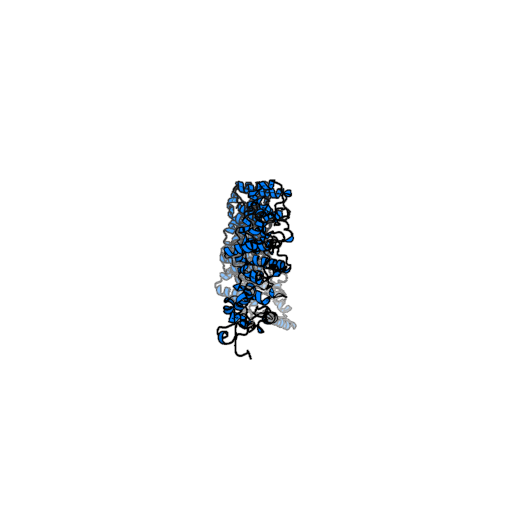M 2171 N N . PRO A 1 278 ? -25.036 -0.338 26.077 1.00 90.88 278 PRO A N 1
ATOM 2172 C CA . PRO A 1 278 ? -25.064 -0.683 24.657 1.00 90.88 278 PRO A CA 1
ATOM 2173 C C . PRO A 1 278 ? -24.745 -2.164 24.396 1.00 90.88 278 PRO A C 1
ATOM 2175 O O . PRO A 1 278 ? -24.807 -2.627 23.259 1.00 90.88 278 PRO A O 1
ATOM 2178 N N . TRP A 1 279 ? -24.406 -2.937 25.431 1.00 93.62 279 TRP A N 1
ATOM 2179 C CA . TRP A 1 279 ? -23.835 -4.279 25.299 1.00 93.62 279 TRP A CA 1
ATOM 2180 C C . TRP A 1 279 ? -24.778 -5.403 25.721 1.00 93.62 279 TRP A C 1
ATOM 2182 O O . TRP A 1 279 ? -24.355 -6.540 25.918 1.00 93.62 279 TRP A O 1
ATOM 2192 N N . ARG A 1 280 ? -26.078 -5.133 25.813 1.00 90.25 280 ARG A N 1
ATOM 2193 C CA . ARG A 1 280 ? -27.085 -6.142 26.189 1.00 90.25 280 ARG A CA 1
ATOM 2194 C C . ARG A 1 280 ? -27.073 -7.366 25.283 1.00 90.25 280 ARG A C 1
ATOM 2196 O O . ARG A 1 280 ? -27.160 -8.487 25.761 1.00 90.25 280 ARG A O 1
ATOM 2203 N N . GLN A 1 281 ? -26.878 -7.147 23.982 1.00 89.44 281 GLN A N 1
ATOM 2204 C CA . GLN A 1 281 ? -26.737 -8.217 22.985 1.00 89.44 281 GLN A CA 1
ATOM 2205 C C . GLN A 1 281 ? -25.464 -9.063 23.177 1.00 89.44 281 GLN A C 1
ATOM 2207 O O . GLN A 1 281 ? -25.352 -10.140 22.607 1.00 89.44 281 GLN A O 1
ATOM 2212 N N . HIS A 1 282 ? -24.515 -8.583 23.983 1.00 91.12 282 HIS A N 1
ATOM 2213 C CA . HIS A 1 282 ? -23.275 -9.267 24.349 1.00 91.12 282 HIS A CA 1
ATOM 2214 C C . HIS A 1 282 ? -23.349 -9.830 25.781 1.00 91.12 282 HIS A C 1
ATOM 2216 O O . HIS A 1 282 ? -22.318 -10.070 26.401 1.00 91.12 282 HIS A O 1
ATOM 2222 N N . ASN A 1 283 ? -24.561 -10.015 26.324 1.00 91.88 283 ASN A N 1
ATOM 2223 C CA . ASN A 1 283 ? -24.829 -10.526 27.673 1.00 91.88 283 ASN A CA 1
ATOM 2224 C C . ASN A 1 283 ? -24.218 -9.682 28.808 1.00 91.88 283 ASN A C 1
ATOM 2226 O O . ASN A 1 283 ? -23.894 -10.212 29.873 1.00 91.88 283 ASN A O 1
ATOM 2230 N N . TYR A 1 284 ? -24.051 -8.374 28.602 1.00 94.31 284 TYR A N 1
ATOM 2231 C CA . TYR A 1 284 ? -23.695 -7.449 29.678 1.00 94.31 284 TYR A CA 1
ATOM 2232 C C . TYR A 1 284 ? -24.957 -6.944 30.364 1.00 94.31 284 TYR A C 1
ATOM 2234 O O . TYR A 1 284 ? -25.782 -6.260 29.750 1.00 94.31 284 TYR A O 1
ATOM 2242 N N . VAL A 1 285 ? -25.096 -7.289 31.639 1.00 94.62 285 VAL A N 1
ATOM 2243 C CA . VAL A 1 285 ? -26.311 -7.051 32.417 1.00 94.62 285 VAL A CA 1
ATOM 2244 C C . VAL A 1 285 ? -26.111 -5.840 33.312 1.00 94.62 285 VAL A C 1
ATOM 2246 O O . VAL A 1 285 ? -25.185 -5.798 34.114 1.00 94.62 285 VAL A O 1
ATOM 2249 N N . GLU A 1 286 ? -26.988 -4.856 33.180 1.00 95.31 286 GLU A N 1
ATOM 2250 C CA . GLU A 1 286 ? -27.063 -3.726 34.101 1.00 95.31 286 GLU A CA 1
ATOM 2251 C C . GLU A 1 286 ? -27.930 -4.119 35.296 1.00 95.31 286 GLU A C 1
ATOM 2253 O O . GLU A 1 286 ? -29.094 -4.466 35.103 1.00 95.31 286 GLU A O 1
ATOM 2258 N N . LEU A 1 287 ? -27.375 -4.080 36.510 1.00 95.19 287 LEU A N 1
ATOM 2259 C CA . LEU A 1 287 ? -28.128 -4.402 37.723 1.00 95.19 287 LEU A CA 1
ATOM 2260 C C . LEU A 1 287 ? -29.300 -3.436 37.926 1.00 95.19 287 LEU A C 1
ATOM 2262 O O . LEU A 1 287 ? -29.149 -2.220 37.803 1.00 95.19 287 LEU A O 1
ATOM 2266 N N . GLY A 1 288 ? -30.458 -3.980 38.296 1.00 92.94 288 GLY A N 1
ATOM 2267 C CA . GLY A 1 288 ? -31.646 -3.180 38.564 1.00 92.94 288 GLY A CA 1
ATOM 2268 C C . GLY A 1 288 ? -31.508 -2.247 39.765 1.00 92.94 288 GLY A C 1
ATOM 2269 O O . GLY A 1 288 ? -30.763 -2.505 40.714 1.00 92.94 288 GLY A O 1
ATOM 2270 N N . GLU A 1 289 ? -32.277 -1.155 39.752 1.00 90.81 289 GLU A N 1
ATOM 2271 C CA . GLU A 1 289 ? -32.290 -0.188 40.855 1.00 90.81 289 GLU A CA 1
ATOM 2272 C C . GL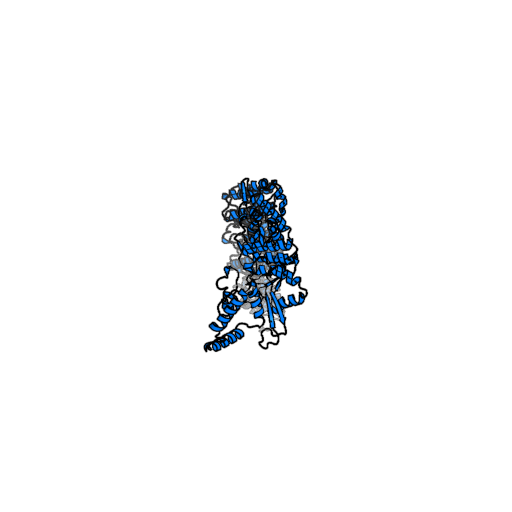U A 1 289 ? -32.770 -0.795 42.180 1.00 90.81 289 GLU A C 1
ATOM 2274 O O . GLU A 1 289 ? -32.476 -0.243 43.240 1.00 90.81 289 GLU A O 1
ATOM 2279 N N . ASP A 1 290 ? -33.457 -1.939 42.153 1.00 89.38 290 ASP A N 1
ATOM 2280 C CA . ASP A 1 290 ? -33.918 -2.632 43.356 1.00 89.38 290 ASP A CA 1
ATOM 2281 C C . ASP A 1 290 ? -32.771 -3.019 44.299 1.00 89.38 290 ASP A C 1
ATOM 2283 O O . ASP A 1 290 ? -32.960 -3.005 45.513 1.00 89.38 290 ASP A O 1
ATOM 2287 N N . TYR A 1 291 ? -31.561 -3.253 43.777 1.00 92.06 291 TYR A N 1
ATOM 2288 C CA . TYR A 1 291 ? -30.371 -3.512 44.599 1.00 92.06 291 TYR A CA 1
ATOM 2289 C C . TYR A 1 291 ? -29.834 -2.266 45.317 1.00 92.06 291 TYR A C 1
ATOM 2291 O O . TYR A 1 291 ? -29.066 -2.388 46.268 1.00 92.06 291 TYR A O 1
ATOM 2299 N N . THR A 1 292 ? -30.227 -1.063 44.887 1.00 89.50 292 THR A N 1
ATOM 2300 C CA . THR A 1 292 ? -29.817 0.200 45.531 1.00 89.50 292 THR A CA 1
ATOM 2301 C C . THR A 1 292 ? -30.721 0.586 46.699 1.00 89.50 292 THR A C 1
ATOM 2303 O O . THR A 1 292 ? -30.397 1.491 47.472 1.00 89.50 292 THR A O 1
ATOM 2306 N N . ARG A 1 293 ? -31.865 -0.089 46.854 1.00 86.75 293 ARG A N 1
ATOM 2307 C CA . ARG A 1 293 ? -32.829 0.190 47.916 1.00 86.75 293 ARG A CA 1
ATOM 2308 C C . ARG A 1 293 ? -32.425 -0.570 49.174 1.00 86.75 293 ARG A C 1
ATOM 2310 O O . ARG A 1 293 ? -32.282 -1.788 49.161 1.00 86.75 293 ARG A O 1
ATOM 2317 N N . GLY A 1 294 ? -32.260 0.156 50.279 1.00 81.69 294 GLY A N 1
ATOM 2318 C CA . GLY A 1 294 ? -32.109 -0.474 51.586 1.00 81.69 294 GLY A CA 1
ATOM 2319 C C . GLY A 1 294 ? -33.372 -1.256 51.951 1.00 81.69 294 GLY A C 1
ATOM 2320 O O . GLY A 1 294 ? -34.485 -0.813 51.666 1.00 81.69 294 GLY A O 1
ATOM 2321 N N . GLY A 1 295 ? -33.200 -2.413 52.583 1.00 83.38 295 GLY A N 1
ATOM 2322 C CA . GLY A 1 295 ? -34.304 -3.298 52.940 1.00 83.38 295 GLY A CA 1
ATOM 2323 C C . GLY A 1 295 ? -34.093 -3.961 54.293 1.00 83.38 295 GLY A C 1
ATOM 2324 O O . GLY A 1 295 ? -32.959 -4.193 54.715 1.00 83.38 295 GLY A O 1
ATOM 2325 N N . CYS A 1 296 ? -35.200 -4.266 54.972 1.00 85.31 296 CYS A N 1
ATOM 2326 C CA . CYS A 1 296 ? -35.198 -5.134 56.143 1.00 85.31 296 CYS A CA 1
ATOM 2327 C C . CYS A 1 296 ? -35.604 -6.538 55.696 1.00 85.31 296 CYS A C 1
ATOM 2329 O O . CYS A 1 296 ? -36.787 -6.808 55.495 1.00 85.31 296 CYS A O 1
ATOM 2331 N N . TYR A 1 297 ? -34.620 -7.415 55.520 1.00 82.38 297 TYR A N 1
ATOM 2332 C CA . TYR A 1 297 ? -34.848 -8.812 55.162 1.00 82.38 297 TYR A CA 1
ATOM 2333 C C . TYR A 1 297 ? -34.372 -9.703 56.301 1.00 82.38 297 TYR A C 1
ATOM 2335 O O . TYR A 1 297 ? -33.285 -9.502 56.845 1.00 82.38 297 TYR A O 1
ATOM 2343 N N . PHE A 1 298 ? -35.181 -10.698 56.670 1.00 84.12 298 PHE A N 1
ATOM 2344 C CA . PHE A 1 298 ? -34.846 -11.669 57.721 1.00 84.12 298 PHE A CA 1
ATOM 2345 C C . PHE A 1 298 ? -34.536 -11.022 59.090 1.00 84.12 298 PHE A C 1
ATOM 2347 O O . PHE A 1 298 ? -33.744 -11.550 59.870 1.00 84.12 298 PHE A O 1
ATOM 2354 N N . GLY A 1 299 ? -35.133 -9.856 59.374 1.00 79.44 299 GLY A N 1
ATOM 2355 C CA . GLY A 1 299 ? -34.883 -9.076 60.594 1.00 79.44 299 GLY A CA 1
ATOM 2356 C C . GLY A 1 299 ? -33.555 -8.308 60.607 1.00 79.44 299 GLY A C 1
ATOM 2357 O O . GLY A 1 299 ? -33.153 -7.810 61.655 1.00 79.44 299 GLY A O 1
ATOM 2358 N N . MET A 1 300 ? -32.867 -8.217 59.466 1.00 82.12 300 MET A N 1
ATOM 2359 C CA . MET A 1 300 ? -31.611 -7.488 59.295 1.00 82.12 300 MET A CA 1
ATOM 2360 C C . MET A 1 300 ? -31.821 -6.306 58.352 1.00 82.12 300 MET A C 1
ATOM 2362 O O . MET A 1 300 ? -32.347 -6.469 57.252 1.00 82.12 300 MET A O 1
ATOM 2366 N N . VAL A 1 301 ? -31.364 -5.126 58.767 1.00 87.00 301 VAL A N 1
ATOM 2367 C CA . VAL A 1 301 ? -31.312 -3.941 57.905 1.00 87.00 301 VAL A CA 1
ATOM 2368 C C . VAL A 1 301 ? -30.013 -3.983 57.109 1.00 87.00 301 VAL A C 1
ATOM 2370 O O . VAL A 1 301 ? -28.933 -4.080 57.694 1.00 87.00 301 VAL A O 1
ATOM 2373 N N . THR A 1 302 ? -30.121 -3.924 55.785 1.00 89.81 302 THR A N 1
ATOM 2374 C CA . THR A 1 302 ? -28.975 -3.828 54.873 1.00 89.81 302 THR A CA 1
ATOM 2375 C C . THR A 1 302 ? -29.158 -2.615 53.972 1.00 89.81 302 THR A C 1
ATOM 2377 O O . THR A 1 302 ? -30.245 -2.427 53.416 1.00 89.81 302 THR A O 1
ATOM 2380 N N . SER A 1 303 ? -28.123 -1.787 53.830 1.00 91.38 303 SER A N 1
ATOM 2381 C CA . SER A 1 303 ? -28.160 -0.661 52.892 1.00 91.38 303 SER A CA 1
ATOM 2382 C C . SER A 1 303 ? -27.979 -1.139 51.445 1.00 91.38 303 SER A C 1
ATOM 2384 O O . SER A 1 303 ? -27.430 -2.213 51.191 1.00 91.38 303 SER A O 1
ATOM 2386 N N . GLY A 1 304 ? -28.421 -0.333 50.475 1.00 89.25 304 GLY A N 1
ATOM 2387 C CA . GLY A 1 304 ? -28.161 -0.622 49.061 1.00 89.25 304 GLY A CA 1
ATOM 2388 C C . GLY A 1 304 ? -26.667 -0.621 48.726 1.00 89.25 304 GLY A C 1
ATOM 2389 O O . GLY A 1 304 ? -26.212 -1.442 47.939 1.00 89.25 304 GLY A O 1
ATOM 2390 N N . GLU A 1 305 ? -25.878 0.241 49.374 1.00 90.75 305 GLU A N 1
ATOM 2391 C CA . GLU A 1 305 ? -24.419 0.293 49.200 1.00 90.75 305 GLU A CA 1
ATOM 2392 C C . GLU A 1 305 ? -23.736 -1.002 49.660 1.00 90.75 305 GLU A C 1
ATOM 2394 O O . GLU A 1 305 ? -22.850 -1.505 48.970 1.00 90.75 305 GLU A O 1
ATOM 2399 N N . GLU A 1 306 ? -24.173 -1.581 50.786 1.00 93.00 306 GLU A N 1
ATOM 2400 C CA . GLU A 1 306 ? -23.666 -2.872 51.270 1.00 93.00 306 GLU A CA 1
ATOM 2401 C C . GLU A 1 306 ? -23.945 -3.993 50.254 1.00 93.00 306 GLU A C 1
ATOM 2403 O O . GLU A 1 306 ? -23.054 -4.791 49.951 1.00 93.00 306 GLU A O 1
ATOM 2408 N N . ILE A 1 307 ? -25.153 -4.032 49.680 1.00 93.94 307 ILE A N 1
ATOM 2409 C CA . ILE A 1 307 ? -25.527 -5.040 48.678 1.00 93.94 307 ILE A CA 1
ATOM 2410 C C . ILE A 1 307 ? -24.786 -4.843 47.363 1.00 93.94 307 ILE A C 1
ATOM 2412 O O . ILE A 1 307 ? -24.255 -5.810 46.820 1.00 93.94 307 ILE A O 1
ATOM 2416 N N . VAL A 1 308 ? -24.704 -3.617 46.848 1.00 93.38 308 VAL A N 1
ATOM 2417 C CA . VAL A 1 308 ? -23.956 -3.345 45.616 1.00 93.38 308 VAL A CA 1
ATOM 2418 C C . VAL A 1 308 ? -22.485 -3.711 45.809 1.00 93.38 308 VAL A C 1
ATOM 2420 O O . VAL A 1 308 ? -21.946 -4.432 44.977 1.00 93.38 308 VAL A O 1
ATOM 2423 N N . SER A 1 309 ? -21.861 -3.342 46.933 1.00 94.19 309 SER A N 1
ATOM 2424 C CA . SER A 1 309 ? -20.477 -3.723 47.259 1.00 94.19 309 SER A CA 1
ATOM 2425 C C . SER A 1 309 ? -20.280 -5.244 47.314 1.00 94.19 309 SER A C 1
ATOM 2427 O O . SER A 1 309 ? -19.306 -5.783 46.776 1.00 94.19 309 SER A O 1
ATOM 2429 N N . PHE A 1 310 ? -21.242 -5.971 47.888 1.00 95.06 310 PHE A N 1
ATOM 2430 C CA . PHE A 1 310 ? -21.251 -7.432 47.876 1.00 95.06 310 PHE A CA 1
ATOM 2431 C C . PHE A 1 310 ? -21.314 -8.002 46.450 1.00 95.06 310 PHE A C 1
ATOM 2433 O O . PHE A 1 310 ? -20.526 -8.886 46.108 1.00 95.06 310 PHE A O 1
ATOM 2440 N N . LEU A 1 311 ? -22.199 -7.473 45.600 1.00 94.75 311 LEU A N 1
ATOM 2441 C CA . LEU A 1 311 ? -22.327 -7.893 44.201 1.00 94.75 311 LEU A CA 1
ATOM 2442 C C . LEU A 1 311 ? -21.084 -7.530 43.376 1.00 94.75 311 LEU A C 1
ATOM 2444 O O . LEU A 1 311 ? -20.662 -8.314 42.528 1.00 94.75 311 LEU A O 1
ATOM 2448 N N . GLN A 1 312 ? -20.440 -6.394 43.644 1.00 94.31 312 GLN A N 1
ATOM 2449 C CA . GLN A 1 312 ? -19.176 -6.042 42.997 1.00 94.31 312 GLN A CA 1
ATOM 2450 C C . GLN A 1 312 ? -18.083 -7.058 43.333 1.00 94.31 312 GLN A C 1
ATOM 2452 O O . GLN A 1 312 ? -17.372 -7.533 42.450 1.00 94.31 312 GLN A O 1
ATOM 2457 N N . LYS A 1 313 ? -17.991 -7.446 44.608 1.00 93.69 313 LYS A N 1
ATOM 2458 C CA . LYS A 1 313 ? -16.950 -8.351 45.097 1.00 93.69 313 LYS A CA 1
ATOM 2459 C C . LYS A 1 313 ? -17.140 -9.807 44.671 1.00 93.69 313 LYS A C 1
ATOM 2461 O O . LYS A 1 313 ? -16.151 -10.459 44.354 1.00 93.69 313 LYS A O 1
ATOM 2466 N N . TYR A 1 314 ? -18.369 -10.323 44.712 1.00 93.88 314 TYR A N 1
ATOM 2467 C CA . TYR A 1 314 ? -18.629 -11.758 44.528 1.00 93.88 314 TYR A CA 1
ATOM 2468 C C . TYR A 1 314 ? -19.358 -12.109 43.228 1.00 93.88 314 TYR A C 1
ATOM 2470 O O . TYR A 1 314 ? -19.242 -13.240 42.773 1.00 93.88 314 TYR A O 1
ATOM 2478 N N . VAL A 1 315 ? -20.085 -11.167 42.614 1.00 92.56 315 VAL A N 1
ATOM 2479 C CA . VAL A 1 315 ? -20.791 -11.376 41.330 1.00 92.56 315 VAL A CA 1
ATOM 2480 C C . VAL A 1 315 ? -20.037 -10.737 40.154 1.00 92.56 315 VAL A C 1
ATOM 2482 O O . VAL A 1 315 ? -20.305 -11.056 38.998 1.00 92.56 315 VAL A O 1
ATOM 2485 N N . GLY A 1 316 ? -19.062 -9.864 40.430 1.00 91.56 316 GLY A N 1
ATOM 2486 C CA . GLY A 1 316 ? -18.255 -9.190 39.412 1.00 91.56 316 GLY A CA 1
ATOM 2487 C C . GLY A 1 316 ? -18.904 -7.930 38.835 1.00 91.56 316 GLY A C 1
ATOM 2488 O O . GLY A 1 316 ? -18.502 -7.469 37.765 1.00 91.56 316 GLY A O 1
ATOM 2489 N N . ALA A 1 317 ? -19.901 -7.357 39.521 1.00 94.19 317 ALA A N 1
ATOM 2490 C CA . ALA A 1 317 ? -20.455 -6.063 39.131 1.00 94.19 317 ALA A CA 1
ATOM 2491 C C . ALA A 1 317 ? -19.363 -4.987 39.143 1.00 94.19 317 ALA A C 1
ATOM 2493 O O . ALA A 1 317 ? -18.593 -4.878 40.093 1.00 94.19 317 ALA A O 1
ATOM 2494 N N . SER A 1 318 ? -19.267 -4.196 38.082 1.00 94.56 318 SER A N 1
ATOM 2495 C CA . SER A 1 318 ? -18.177 -3.234 37.930 1.00 94.56 318 SER A CA 1
ATOM 2496 C C . SER A 1 318 ? -18.670 -1.904 37.380 1.00 94.56 318 SER A C 1
ATOM 2498 O O . SER A 1 318 ? -19.699 -1.822 36.712 1.00 94.56 318 SER A O 1
ATOM 2500 N N . ASP A 1 319 ? -17.909 -0.857 37.678 1.00 94.69 319 ASP A N 1
ATOM 2501 C CA . ASP A 1 319 ? -18.099 0.492 37.148 1.00 94.69 319 ASP A CA 1
ATOM 2502 C C . ASP A 1 319 ? -16.818 0.943 36.435 1.00 94.69 319 ASP A C 1
ATOM 2504 O O . ASP A 1 319 ? -15.739 0.394 36.673 1.00 94.69 319 ASP A O 1
ATOM 2508 N N . VAL A 1 320 ? -16.904 1.952 35.574 1.00 93.31 320 VAL A N 1
ATOM 2509 C CA . VAL A 1 320 ? -15.728 2.617 34.997 1.00 93.31 320 VAL A CA 1
ATOM 2510 C C . VAL A 1 320 ? -14.898 3.227 36.141 1.00 93.31 320 VAL A C 1
ATOM 2512 O O . VAL A 1 320 ? -15.481 3.845 37.037 1.00 93.31 320 VAL A O 1
ATOM 2515 N N . PRO A 1 321 ? -13.559 3.055 36.185 1.00 92.00 321 PRO A N 1
ATOM 2516 C CA . PRO A 1 321 ? -12.655 2.503 35.172 1.00 92.00 321 PRO A CA 1
ATOM 2517 C C . PRO A 1 321 ? -12.293 1.014 35.342 1.00 92.00 321 PRO A C 1
ATOM 2519 O O . PRO A 1 321 ? -11.370 0.536 34.692 1.00 92.00 321 PRO A O 1
ATOM 2522 N N . TYR A 1 322 ? -12.963 0.271 36.221 1.00 91.06 322 TYR A N 1
ATOM 2523 C CA . TYR A 1 322 ? -12.663 -1.148 36.477 1.00 91.06 322 TYR A CA 1
ATOM 2524 C C . TYR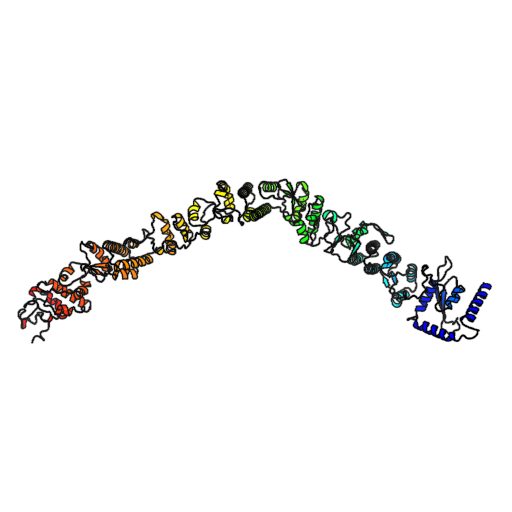 A 1 322 ? -13.515 -2.110 35.639 1.00 91.06 322 TYR A C 1
ATOM 2526 O O . TYR A 1 322 ? -13.256 -3.310 35.596 1.00 91.06 322 TYR A O 1
ATOM 2534 N N . LEU A 1 323 ? -14.533 -1.580 34.964 1.00 91.75 323 LEU A N 1
ATOM 2535 C CA . LEU A 1 323 ? -15.392 -2.308 34.046 1.00 91.75 323 LEU A CA 1
ATOM 2536 C C . LEU A 1 323 ? -14.577 -2.874 32.880 1.00 91.75 323 LEU A C 1
ATOM 2538 O O . LEU A 1 323 ? -13.967 -2.126 32.122 1.00 91.75 323 LEU A O 1
ATOM 2542 N N . SER A 1 324 ? -14.596 -4.192 32.710 1.00 91.38 324 SER A N 1
ATOM 2543 C CA . SER A 1 324 ? -13.987 -4.845 31.547 1.00 91.38 324 SER A CA 1
ATOM 2544 C C . SER A 1 324 ? -14.946 -4.760 30.354 1.00 91.38 324 SER A C 1
ATOM 2546 O O . SER A 1 324 ? -16.054 -5.291 30.461 1.00 91.38 324 SER A O 1
ATOM 2548 N N . PRO A 1 325 ? -14.592 -4.091 29.241 1.00 91.94 325 PRO A N 1
ATOM 2549 C CA . PRO A 1 325 ? -15.492 -3.947 28.100 1.00 91.94 325 PRO A CA 1
ATOM 2550 C C . PRO A 1 325 ? -15.563 -5.234 27.257 1.00 91.94 325 PRO A C 1
ATOM 2552 O O . PRO A 1 325 ? -14.565 -5.947 27.142 1.00 91.94 325 PRO A O 1
ATOM 2555 N N . PRO A 1 326 ? -16.704 -5.526 26.607 1.00 93.44 326 PRO A N 1
ATOM 2556 C CA . PRO A 1 326 ? -16.785 -6.570 25.591 1.00 93.44 326 PRO A CA 1
ATOM 2557 C C . PRO A 1 326 ? -16.138 -6.120 24.276 1.00 93.44 326 PRO A C 1
ATOM 2559 O O . PRO A 1 326 ? -15.850 -4.942 24.066 1.00 93.44 326 PRO A O 1
ATOM 2562 N N . ASN A 1 327 ? -15.990 -7.048 23.326 1.00 93.38 327 ASN A N 1
ATOM 2563 C CA . ASN A 1 327 ? -15.594 -6.729 21.952 1.00 93.38 327 ASN A CA 1
ATOM 2564 C C . ASN A 1 327 ? -16.738 -6.075 21.149 1.00 93.38 327 ASN A C 1
ATOM 2566 O O . ASN A 1 327 ? -17.212 -6.623 20.153 1.00 93.38 327 ASN A O 1
ATOM 2570 N N . ALA A 1 328 ? -17.196 -4.904 21.595 1.00 93.81 328 ALA A N 1
ATOM 2571 C CA . ALA A 1 328 ? -18.313 -4.161 21.022 1.00 93.81 328 ALA A CA 1
ATOM 2572 C C . ALA A 1 328 ? -18.074 -2.646 21.082 1.00 93.81 328 ALA A C 1
ATOM 2574 O O . ALA A 1 328 ? -17.348 -2.151 21.941 1.00 93.81 328 ALA A O 1
ATOM 2575 N N . ALA A 1 329 ? -18.711 -1.909 20.173 1.00 92.38 329 ALA A N 1
ATOM 2576 C CA . ALA A 1 329 ? -18.578 -0.459 20.083 1.00 92.38 329 ALA A CA 1
ATOM 2577 C C . ALA A 1 329 ? -19.322 0.282 21.210 1.00 92.38 329 ALA A C 1
ATOM 2579 O O . ALA A 1 329 ? -20.277 -0.242 21.789 1.00 92.38 329 ALA A O 1
ATOM 2580 N N . ILE A 1 330 ? -18.923 1.533 21.464 1.00 93.38 330 ILE A N 1
ATOM 2581 C CA . ILE A 1 330 ? -19.671 2.495 22.285 1.00 93.38 330 ILE A CA 1
ATOM 2582 C C . ILE A 1 330 ? -20.270 3.573 21.365 1.00 93.38 330 ILE A C 1
ATOM 2584 O O . ILE A 1 330 ? -19.559 4.499 20.973 1.00 93.38 330 ILE A O 1
ATOM 2588 N N . PRO A 1 331 ? -21.573 3.502 21.025 1.00 90.00 331 PRO A N 1
ATOM 2589 C CA . PRO A 1 331 ? -22.197 4.432 20.078 1.00 90.00 331 PRO A CA 1
ATOM 2590 C C . PRO A 1 331 ? -22.083 5.910 20.475 1.00 90.00 331 PRO A C 1
ATOM 2592 O O . PRO A 1 331 ? -21.928 6.770 19.611 1.00 90.00 331 PRO A O 1
ATOM 2595 N N . THR A 1 332 ? -22.101 6.211 21.774 1.00 90.31 332 THR A N 1
ATOM 2596 C CA . THR A 1 332 ? -22.021 7.573 22.330 1.00 90.31 332 THR A CA 1
ATOM 2597 C C . THR A 1 332 ? -20.733 8.307 21.940 1.00 90.31 332 THR A C 1
ATOM 2599 O O . THR A 1 332 ? -20.729 9.530 21.850 1.00 90.31 332 THR A O 1
ATOM 2602 N N . LEU A 1 333 ? -19.658 7.576 21.620 1.00 92.62 333 LEU A N 1
ATOM 2603 C CA . LEU A 1 333 ? -18.379 8.153 21.191 1.00 92.62 333 LEU A CA 1
ATOM 2604 C C . LEU A 1 333 ? -18.401 8.701 19.758 1.00 92.62 333 LEU A C 1
ATOM 2606 O O . LEU A 1 333 ? -17.461 9.370 19.344 1.00 92.62 333 LEU A O 1
ATOM 2610 N N . SER A 1 334 ? -19.476 8.466 19.003 1.00 90.50 334 SER A N 1
ATOM 2611 C CA . SER A 1 334 ? -19.710 9.149 17.723 1.00 90.50 334 SER A CA 1
ATOM 2612 C C . SER A 1 334 ? -20.051 10.637 17.887 1.00 90.50 334 SER A C 1
ATOM 2614 O O . SER A 1 334 ? -20.083 11.365 16.899 1.00 90.50 334 SER A O 1
ATOM 2616 N N . SER A 1 335 ? -20.315 11.089 19.118 1.00 90.88 335 SER A N 1
ATOM 2617 C CA . SER A 1 335 ? -20.715 12.457 19.445 1.00 90.88 335 SER A CA 1
ATOM 2618 C C . SER A 1 335 ? -19.703 13.149 20.372 1.00 90.88 335 SER A C 1
ATOM 2620 O O . SER A 1 335 ? -18.977 12.475 21.105 1.00 90.88 335 SER A O 1
ATOM 2622 N N . PRO A 1 336 ? -19.675 14.495 20.391 1.00 93.81 336 PRO A N 1
ATOM 2623 C CA . PRO A 1 336 ? -18.829 15.282 21.285 1.00 93.81 336 PRO A CA 1
ATOM 2624 C C . PRO A 1 336 ? -18.920 14.867 22.757 1.00 93.81 336 PRO A C 1
ATOM 2626 O O . PRO A 1 336 ? -20.009 14.843 23.334 1.00 93.81 336 PRO A O 1
ATOM 2629 N N . LEU A 1 337 ? -17.772 14.630 23.400 1.00 94.44 337 LEU A N 1
ATOM 2630 C CA . LEU A 1 337 ? -17.717 14.432 24.848 1.00 94.44 337 LEU A CA 1
ATOM 2631 C C . LEU A 1 337 ? -17.442 15.743 25.591 1.00 94.44 337 LEU A C 1
ATOM 2633 O O . LEU A 1 337 ? -16.717 16.632 25.133 1.00 94.44 337 LEU A O 1
ATOM 2637 N N . THR A 1 338 ? -17.994 15.842 26.801 1.00 93.88 338 THR A N 1
ATOM 2638 C CA . THR A 1 338 ? -17.603 16.883 27.756 1.00 93.88 338 THR A CA 1
ATOM 2639 C C . THR A 1 338 ? -16.163 16.654 28.223 1.00 93.88 338 THR A C 1
ATOM 2641 O O . THR A 1 338 ? -15.645 15.536 28.162 1.00 93.88 338 THR A O 1
ATOM 2644 N N . LYS A 1 339 ? -15.515 17.700 28.756 1.00 94.38 339 LYS A N 1
ATOM 2645 C CA . LYS A 1 339 ? -14.167 17.587 29.337 1.00 94.38 339 LYS A CA 1
ATOM 2646 C C . LYS A 1 339 ? -14.098 16.462 30.378 1.00 94.38 339 LYS A C 1
ATOM 2648 O O . LYS A 1 339 ? -13.207 15.625 30.309 1.00 94.38 339 LYS A O 1
ATOM 2653 N N . ARG A 1 340 ? -15.071 16.415 31.298 1.00 93.75 340 ARG A N 1
ATOM 2654 C CA . ARG A 1 340 ? -15.169 15.389 32.350 1.00 93.75 340 ARG A CA 1
ATOM 2655 C C . ARG A 1 340 ? -15.256 13.977 31.762 1.00 93.75 340 ARG A C 1
ATOM 2657 O O . ARG A 1 340 ? -14.492 13.114 32.178 1.00 93.75 340 ARG A O 1
ATOM 2664 N N . ASN A 1 341 ? -16.132 13.756 30.783 1.00 94.44 341 ASN A N 1
ATOM 2665 C CA . ASN A 1 341 ? -16.334 12.426 30.200 1.00 94.44 341 ASN A CA 1
ATOM 2666 C C . ASN A 1 341 ? -15.116 11.955 29.397 1.00 94.44 341 ASN A C 1
ATOM 2668 O O . ASN A 1 341 ? -14.762 10.783 29.459 1.00 94.44 341 ASN A O 1
ATOM 2672 N N . ALA A 1 342 ? -14.438 12.863 28.690 1.00 95.19 342 ALA A N 1
ATOM 2673 C CA . ALA A 1 342 ? -13.193 12.541 27.997 1.00 95.19 342 ALA A CA 1
ATOM 2674 C C . ALA A 1 342 ? -12.105 12.062 28.975 1.00 95.19 342 ALA A C 1
ATOM 2676 O O . ALA A 1 342 ? -11.476 11.036 28.734 1.00 95.19 342 ALA A O 1
ATOM 2677 N N . PHE A 1 343 ? -11.922 12.745 30.112 1.00 95.62 343 PHE A N 1
ATOM 2678 C CA . PHE A 1 343 ? -10.976 12.293 31.138 1.00 95.62 343 PHE A CA 1
ATOM 2679 C C . PHE A 1 343 ? -11.392 10.976 31.789 1.00 95.62 343 PHE A C 1
ATOM 2681 O O . PHE A 1 343 ? -10.533 10.143 32.050 1.00 95.62 343 PHE A O 1
ATOM 2688 N N . LEU A 1 344 ? -12.690 10.752 31.994 1.00 95.38 344 LEU A N 1
ATOM 2689 C CA . LEU A 1 344 ? -13.196 9.484 32.515 1.00 95.38 344 LEU A CA 1
ATOM 2690 C C . LEU A 1 344 ? -12.909 8.310 31.557 1.00 95.38 344 LEU A C 1
ATOM 2692 O O . LEU A 1 344 ? -12.528 7.230 32.002 1.00 95.38 344 LEU A O 1
ATOM 2696 N N . LEU A 1 345 ? -13.028 8.527 30.241 1.00 95.75 345 LEU A N 1
ATOM 2697 C CA . LEU A 1 345 ? -12.638 7.550 29.218 1.00 95.75 345 LEU A CA 1
ATOM 2698 C C . LEU A 1 345 ? -11.125 7.282 29.222 1.00 95.75 345 LEU A C 1
ATOM 2700 O O . LEU A 1 345 ? -10.705 6.131 29.132 1.00 95.75 345 LEU A O 1
ATOM 2704 N N . LEU A 1 346 ? -10.303 8.326 29.348 1.00 95.06 346 LEU A N 1
ATOM 2705 C CA . LEU A 1 346 ? -8.845 8.184 29.407 1.00 95.06 346 LEU A CA 1
ATOM 2706 C C . LEU A 1 346 ? -8.385 7.480 30.694 1.00 95.06 346 LEU A C 1
ATOM 2708 O O . LEU A 1 346 ? -7.521 6.608 30.633 1.00 95.06 346 LEU A O 1
ATOM 2712 N N . GLU A 1 347 ? -9.003 7.776 31.841 1.00 94.69 347 GLU A N 1
ATOM 2713 C CA . GLU A 1 347 ? -8.783 7.055 33.104 1.00 94.69 347 GLU A CA 1
ATOM 2714 C C . GLU A 1 347 ? -9.129 5.566 32.949 1.00 94.69 347 GLU A C 1
ATOM 2716 O O . GLU A 1 347 ? -8.403 4.690 33.426 1.00 94.69 347 GLU A O 1
ATOM 2721 N N . TRP A 1 348 ? -10.215 5.267 32.233 1.00 94.25 348 TRP A N 1
ATOM 2722 C CA . TRP A 1 348 ? -10.617 3.899 31.937 1.00 94.25 348 TRP A CA 1
ATOM 2723 C C . TRP A 1 348 ? -9.597 3.157 31.082 1.00 94.25 348 TRP A C 1
ATOM 2725 O O . TRP A 1 348 ? -9.155 2.070 31.457 1.00 94.25 348 TRP A O 1
ATOM 2735 N N . LEU A 1 349 ? -9.158 3.766 29.981 1.00 93.81 349 LEU A N 1
ATOM 2736 C CA . LEU A 1 349 ? -8.109 3.211 29.127 1.00 93.81 349 LEU A CA 1
ATOM 2737 C C . LEU A 1 349 ? -6.802 2.998 29.893 1.00 93.81 349 LEU A C 1
ATOM 2739 O O . LEU A 1 349 ? -6.163 1.960 29.731 1.00 93.81 349 LEU A O 1
ATOM 2743 N N . HIS A 1 350 ? -6.443 3.930 30.775 1.00 92.38 350 HIS A N 1
ATOM 2744 C CA . HIS A 1 350 ? -5.269 3.814 31.631 1.00 92.38 350 HIS A CA 1
ATOM 2745 C C . HIS A 1 350 ? -5.346 2.586 32.558 1.00 92.38 350 HIS A C 1
ATOM 2747 O O . HIS A 1 350 ? -4.390 1.812 32.672 1.00 92.38 350 HIS A O 1
ATOM 2753 N N . LYS A 1 351 ? -6.501 2.348 33.196 1.00 91.00 351 LYS A N 1
ATOM 2754 C CA . LYS A 1 351 ? -6.705 1.166 34.051 1.00 91.00 351 LYS A CA 1
ATOM 2755 C C . LYS A 1 351 ? -6.733 -0.134 33.259 1.00 91.00 351 LYS A C 1
ATOM 2757 O O . LYS A 1 351 ? -6.086 -1.093 33.667 1.00 91.00 351 LYS A O 1
ATOM 2762 N N . LEU A 1 352 ? -7.405 -0.163 32.113 1.00 89.94 352 LEU A N 1
ATOM 2763 C CA . LEU A 1 352 ? -7.420 -1.350 31.259 1.00 89.94 352 LEU A CA 1
ATOM 2764 C C . LEU A 1 352 ? -6.018 -1.677 30.728 1.00 89.94 352 LEU A C 1
ATOM 2766 O O . LEU A 1 352 ? -5.629 -2.838 30.709 1.00 89.94 352 LEU A O 1
ATOM 2770 N N . ARG A 1 353 ? -5.208 -0.670 30.389 1.00 84.00 353 ARG A N 1
ATOM 2771 C CA . ARG A 1 353 ? -3.819 -0.862 29.943 1.00 84.00 353 ARG A CA 1
ATOM 2772 C C . ARG A 1 353 ? -2.915 -1.476 31.013 1.00 84.00 353 ARG A C 1
ATOM 2774 O O . ARG A 1 353 ? -1.987 -2.203 30.677 1.00 84.00 353 ARG A O 1
ATOM 2781 N N . THR A 1 354 ? -3.152 -1.160 32.285 1.00 80.06 354 THR A N 1
ATOM 2782 C CA . THR A 1 354 ? -2.388 -1.742 33.403 1.00 80.06 354 THR A CA 1
ATOM 2783 C C . THR A 1 354 ? -2.880 -3.138 33.796 1.00 80.06 354 THR A C 1
ATOM 2785 O O . THR A 1 354 ? -2.183 -3.849 34.524 1.00 80.06 354 THR A O 1
ATOM 2788 N N . SER A 1 355 ? -4.043 -3.563 33.295 1.00 75.75 355 SER A N 1
ATOM 2789 C CA . SER A 1 355 ? -4.510 -4.946 33.398 1.00 75.75 355 SER A CA 1
ATOM 2790 C C . SER A 1 355 ? -3.770 -5.854 32.398 1.00 75.75 355 SER A C 1
ATOM 2792 O O . SER A 1 355 ? -3.276 -5.390 31.374 1.00 75.75 355 SER A O 1
ATOM 2794 N N . ARG A 1 356 ? -3.631 -7.154 32.702 1.00 61.31 356 ARG A N 1
ATOM 2795 C CA . ARG A 1 356 ? -2.879 -8.109 31.853 1.00 61.31 356 ARG A CA 1
ATOM 2796 C C . ARG A 1 356 ? -3.601 -8.479 30.550 1.00 61.31 356 ARG A C 1
ATOM 2798 O O . ARG A 1 356 ? -2.995 -9.133 29.703 1.00 61.31 356 ARG A O 1
ATOM 2805 N N . ASP A 1 357 ? -4.853 -8.060 30.393 1.00 66.38 357 ASP A N 1
ATOM 2806 C CA . ASP A 1 357 ? -5.706 -8.411 29.265 1.00 66.38 357 ASP A CA 1
ATOM 2807 C C . ASP A 1 357 ? -5.673 -7.307 28.199 1.00 66.38 357 ASP A C 1
ATOM 2809 O O . ASP A 1 357 ? -5.765 -6.114 28.490 1.00 66.38 357 ASP A O 1
ATOM 2813 N N . GLY A 1 358 ? -5.500 -7.698 26.935 1.00 72.88 358 GLY A N 1
ATOM 2814 C CA . GLY A 1 358 ? -5.504 -6.760 25.812 1.00 72.88 358 GLY A CA 1
ATOM 2815 C C . GLY A 1 358 ? -6.872 -6.095 25.609 1.00 72.88 358 GLY A C 1
ATOM 2816 O O . GLY A 1 358 ? -7.914 -6.685 25.887 1.00 72.88 358 GLY A O 1
ATOM 2817 N N . LEU A 1 359 ? -6.875 -4.868 25.076 1.00 86.31 359 LEU A N 1
ATOM 2818 C CA . LEU A 1 359 ? -8.111 -4.147 24.753 1.00 86.31 359 LEU A CA 1
ATOM 2819 C C . LEU A 1 359 ? -8.861 -4.820 23.586 1.00 86.31 359 LEU A C 1
ATOM 2821 O O . LEU A 1 359 ? -8.233 -5.089 22.558 1.00 86.31 359 LEU A O 1
ATOM 2825 N N . PRO A 1 360 ? -10.188 -5.037 23.688 1.00 92.00 360 PRO A N 1
ATOM 2826 C CA . PRO A 1 360 ? -10.970 -5.590 22.587 1.00 92.00 360 PRO A CA 1
ATOM 2827 C C . PRO A 1 360 ? -10.971 -4.677 21.351 1.00 92.00 360 PRO A C 1
ATOM 2829 O O . PRO A 1 360 ? -11.105 -3.458 21.462 1.00 92.00 360 PRO A O 1
ATOM 2832 N N . GLU A 1 361 ? -10.879 -5.272 20.163 1.00 92.31 361 GLU A N 1
ATOM 2833 C CA . GLU A 1 361 ? -10.691 -4.559 18.891 1.00 92.31 361 GLU A CA 1
ATOM 2834 C C . GLU A 1 361 ? -11.847 -3.607 18.544 1.00 92.31 361 GLU A C 1
ATOM 2836 O O . GLU A 1 361 ? -11.621 -2.434 18.264 1.00 92.31 361 GLU A O 1
ATOM 2841 N N . ARG A 1 362 ? -13.102 -4.071 18.602 1.00 94.12 362 ARG A N 1
ATOM 2842 C CA . ARG A 1 362 ? -14.285 -3.249 18.279 1.00 94.12 362 ARG A CA 1
ATOM 2843 C C . ARG A 1 362 ? -14.521 -2.139 19.296 1.00 94.12 362 ARG A C 1
ATOM 2845 O O . ARG A 1 362 ? -15.004 -1.070 18.928 1.00 94.12 362 ARG A O 1
ATOM 2852 N N . PHE A 1 363 ? -14.179 -2.392 20.557 1.00 94.25 363 PHE A N 1
ATOM 2853 C CA . PHE A 1 363 ? -14.206 -1.379 21.606 1.00 94.25 363 PHE A CA 1
ATOM 2854 C C . PHE A 1 363 ? -13.205 -0.268 21.283 1.00 94.25 363 PHE A C 1
ATOM 2856 O O . PHE A 1 363 ? -13.598 0.894 21.169 1.00 94.25 363 PHE A O 1
ATOM 2863 N N . LEU A 1 364 ? -11.946 -0.639 21.033 1.00 93.81 364 LEU A N 1
ATOM 2864 C CA . LEU A 1 364 ? -10.882 0.300 20.696 1.00 93.81 364 LEU A CA 1
ATOM 2865 C C . LEU A 1 364 ? -11.199 1.076 19.409 1.00 93.81 364 LEU A C 1
ATOM 2867 O O . LEU A 1 364 ? -11.173 2.302 19.420 1.00 93.81 364 LEU A O 1
ATOM 2871 N N . SER A 1 365 ? -11.625 0.387 18.349 1.00 94.12 365 SER A N 1
ATOM 2872 C CA . SER A 1 365 ? -12.002 0.996 17.068 1.00 94.12 365 SER A CA 1
ATOM 2873 C C . SER A 1 365 ? -13.119 2.038 17.206 1.00 94.12 365 SER A C 1
ATOM 2875 O O . SER A 1 365 ? -13.098 3.063 16.525 1.00 94.12 365 SER A O 1
ATOM 2877 N N . SER A 1 366 ? -14.081 1.823 18.114 1.00 95.06 366 SER A N 1
ATOM 2878 C CA . SER A 1 366 ? -15.140 2.809 18.374 1.00 95.06 366 SER A CA 1
ATOM 2879 C C . SER A 1 366 ? -14.637 4.075 19.071 1.00 95.06 366 SER A C 1
ATOM 2881 O O . SER A 1 366 ? -15.193 5.149 18.857 1.00 95.06 366 SER A O 1
ATOM 2883 N N . ILE A 1 367 ? -13.568 3.963 19.867 1.00 95.50 367 ILE A N 1
ATOM 2884 C CA . ILE A 1 367 ? -12.908 5.106 20.505 1.00 95.50 367 ILE A CA 1
ATOM 2885 C C . ILE A 1 367 ? -12.037 5.841 19.488 1.00 95.50 367 ILE A C 1
ATOM 2887 O O . ILE A 1 367 ? -12.124 7.062 19.399 1.00 95.50 367 ILE A O 1
ATOM 2891 N N . GLU A 1 368 ? -11.236 5.103 18.718 1.00 95.25 368 GLU A N 1
ATOM 2892 C CA . GLU A 1 368 ? -10.319 5.630 17.700 1.00 95.25 368 GLU A CA 1
ATOM 2893 C C . GLU A 1 368 ? -11.048 6.429 16.617 1.00 95.25 368 GLU A C 1
ATOM 2895 O O . GLU A 1 368 ? -10.593 7.503 16.227 1.00 95.25 368 GLU A O 1
ATOM 2900 N N . ASN A 1 369 ? -12.184 5.910 16.143 1.00 95.06 369 ASN A N 1
ATOM 2901 C CA . ASN A 1 369 ? -12.923 6.464 15.006 1.00 95.06 369 ASN A CA 1
ATOM 2902 C C . ASN A 1 369 ? -14.118 7.341 15.415 1.00 95.06 369 ASN A C 1
ATOM 2904 O O . ASN A 1 369 ? -14.812 7.884 14.557 1.00 95.06 369 ASN A O 1
ATOM 2908 N N . GLY A 1 370 ? -14.387 7.475 16.715 1.00 93.62 370 GLY A N 1
ATOM 2909 C CA . GLY A 1 370 ? -15.498 8.269 17.228 1.00 93.62 370 GLY A CA 1
ATOM 2910 C C . GLY A 1 370 ? -15.184 9.766 17.262 1.00 93.62 370 GLY A C 1
ATOM 2911 O O . GLY A 1 370 ? -14.146 10.169 17.776 1.00 93.62 370 GLY A O 1
ATOM 2912 N N . SER A 1 371 ? -16.088 10.613 16.767 1.00 94.38 371 SER A N 1
ATOM 2913 C CA . SER A 1 371 ? -15.922 12.076 16.710 1.00 94.38 371 SER A CA 1
ATOM 2914 C C . SER A 1 371 ? -16.151 12.786 18.055 1.00 94.38 371 SER A C 1
ATOM 2916 O O . SER A 1 371 ? -16.886 13.770 18.134 1.00 94.38 371 SER A O 1
ATOM 2918 N N . TRP A 1 372 ? -15.531 12.295 19.127 1.00 95.12 372 TRP A N 1
ATOM 2919 C CA . TRP A 1 372 ? -15.706 12.827 20.479 1.00 95.12 372 TRP A CA 1
ATOM 2920 C C . TRP A 1 372 ? -14.599 13.778 20.940 1.00 95.12 372 TRP A C 1
ATOM 2922 O O . TRP A 1 372 ? -14.822 14.558 21.873 1.00 95.12 372 TRP A O 1
ATOM 2932 N N . LEU A 1 373 ? -13.409 13.700 20.337 1.00 95.31 373 LEU A N 1
ATOM 2933 C CA . LEU A 1 373 ? -12.235 14.454 20.770 1.00 95.31 373 LEU A CA 1
ATOM 2934 C C . LEU A 1 373 ? -12.311 15.886 20.245 1.00 95.31 373 LEU A C 1
ATOM 2936 O O . LEU A 1 373 ? -12.482 16.113 19.046 1.00 95.31 373 LEU A O 1
ATOM 2940 N N . LYS A 1 374 ? -12.198 16.862 21.150 1.00 93.81 374 LYS A N 1
ATOM 2941 C CA . LYS A 1 374 ? -12.251 18.276 20.787 1.00 93.81 374 LYS A CA 1
ATOM 2942 C C . LYS A 1 374 ? -10.930 18.732 20.180 1.00 93.81 374 LYS A C 1
ATOM 2944 O O . LYS A 1 374 ? -9.862 18.544 20.766 1.00 93.81 374 LYS A O 1
ATOM 2949 N N . ILE A 1 375 ? -11.030 19.394 19.038 1.00 92.38 375 ILE A N 1
ATOM 2950 C CA . ILE A 1 375 ? -9.900 19.908 18.275 1.00 92.38 375 ILE A CA 1
ATOM 2951 C C . ILE A 1 375 ? -10.092 21.387 17.933 1.00 92.38 375 ILE A C 1
ATOM 2953 O O . ILE A 1 375 ? -11.188 21.940 18.035 1.00 92.38 375 ILE A O 1
ATOM 2957 N N . SER A 1 376 ? -9.009 22.026 17.512 1.00 86.06 376 SER A N 1
ATOM 2958 C CA . SER A 1 376 ? -8.974 23.346 16.897 1.00 86.06 376 SER A CA 1
ATOM 2959 C C . SER A 1 376 ? -8.373 23.199 15.501 1.00 86.06 376 SER A C 1
ATOM 2961 O O . SER A 1 376 ? -7.183 22.910 15.378 1.00 86.06 376 SER A O 1
ATOM 2963 N N . SER A 1 377 ? -9.177 23.427 14.462 1.00 79.62 377 SER A N 1
ATOM 2964 C CA . SER A 1 377 ? -8.749 23.456 13.056 1.00 79.62 377 SER A CA 1
ATOM 2965 C C . SER A 1 377 ? -8.717 24.901 12.576 1.00 79.62 377 SER A C 1
ATOM 2967 O O . SER A 1 377 ? -9.759 25.553 12.527 1.00 79.62 377 SER A O 1
ATOM 2969 N N . SER A 1 378 ? -7.530 25.425 12.259 1.00 69.69 378 SER A N 1
ATOM 2970 C CA . SER A 1 378 ? -7.355 26.789 11.723 1.00 69.69 378 SER A CA 1
ATOM 2971 C C . SER A 1 378 ? -8.032 27.879 12.574 1.00 69.69 378 SER A C 1
ATOM 2973 O O . SER A 1 378 ? -8.606 28.839 12.068 1.00 69.69 378 SER A O 1
ATOM 2975 N N . GLY A 1 379 ? -7.996 27.705 13.901 1.00 66.06 379 GLY A N 1
ATOM 2976 C CA . GLY A 1 379 ? -8.611 28.610 14.878 1.00 66.06 379 GLY A CA 1
ATOM 2977 C C . GLY A 1 379 ? -10.098 28.368 15.163 1.00 66.06 379 GLY A C 1
ATOM 2978 O O . GLY A 1 379 ? -10.632 28.991 16.080 1.00 66.06 379 GLY A O 1
ATOM 2979 N N . ASN A 1 380 ? -10.757 27.450 14.447 1.00 74.88 380 ASN A N 1
ATOM 2980 C CA . ASN A 1 380 ? -12.155 27.092 14.675 1.00 74.88 380 ASN A CA 1
ATOM 2981 C C . ASN A 1 380 ? -12.272 25.826 15.542 1.00 74.88 380 ASN A C 1
ATOM 2983 O O . ASN A 1 380 ? -11.646 24.807 15.228 1.00 74.88 380 ASN A O 1
ATOM 2987 N N . PRO A 1 381 ? -13.073 25.852 16.623 1.00 83.00 381 PRO A N 1
ATOM 2988 C CA . PRO A 1 381 ? -13.295 24.678 17.456 1.00 83.00 381 PRO A CA 1
ATOM 2989 C C . PRO A 1 381 ? -14.155 23.645 16.720 1.00 83.00 381 PRO A C 1
ATOM 2991 O O . PRO A 1 381 ? -15.164 23.985 16.104 1.00 83.00 381 PRO A O 1
ATOM 2994 N N . GLY A 1 382 ? -13.786 22.374 16.836 1.00 89.44 382 GLY A N 1
ATOM 2995 C CA . GLY A 1 382 ? -14.505 21.254 16.240 1.00 89.44 382 GLY A CA 1
ATOM 2996 C C . GLY A 1 382 ? -14.312 19.963 17.028 1.00 89.44 382 GLY A C 1
ATOM 2997 O O . GLY A 1 382 ? -13.675 19.948 18.081 1.00 89.44 382 GLY A O 1
ATOM 2998 N N . TYR A 1 383 ? -14.871 18.876 16.505 1.00 92.19 383 TYR A N 1
ATOM 2999 C CA . TYR A 1 383 ? -14.704 17.531 17.047 1.00 92.19 383 TYR A CA 1
ATOM 3000 C C . TYR A 1 383 ? -14.375 16.571 15.911 1.00 92.19 383 TYR A C 1
ATOM 3002 O O . TYR A 1 383 ? -15.012 16.626 14.859 1.00 92.19 383 TYR A O 1
ATOM 3010 N N . CYS A 1 384 ? -13.393 15.699 16.111 1.00 91.50 384 CYS A N 1
ATOM 3011 C CA . CYS A 1 384 ? -13.028 14.692 15.122 1.00 91.50 384 CYS A CA 1
ATOM 3012 C C . CYS A 1 384 ? -12.547 13.399 15.798 1.00 91.50 384 CYS A C 1
ATOM 3014 O O . CYS A 1 384 ? -12.352 13.370 17.017 1.00 91.50 384 CYS A O 1
ATOM 3016 N N . PRO A 1 385 ? -12.391 12.313 15.026 1.00 94.88 385 PRO A N 1
ATOM 3017 C CA . PRO A 1 385 ? -11.822 11.074 15.529 1.00 94.88 385 PRO A CA 1
ATOM 3018 C C . PRO A 1 385 ? -10.413 11.257 16.103 1.00 94.88 385 PRO A C 1
ATOM 3020 O O . PRO A 1 385 ? -9.594 11.945 15.479 1.00 94.88 385 PRO A O 1
ATOM 3023 N N . PRO A 1 386 ? -10.077 10.618 17.239 1.00 95.44 386 PRO A N 1
ATOM 3024 C CA . PRO A 1 386 ? -8.701 10.512 17.711 1.00 95.44 386 PRO A CA 1
ATOM 3025 C C . PRO A 1 386 ? -7.722 10.039 16.631 1.00 95.44 386 PRO A C 1
ATOM 3027 O O . PRO A 1 386 ? -6.660 10.637 16.492 1.00 95.44 386 PRO A O 1
ATOM 3030 N N . SER A 1 387 ? -8.116 9.070 15.797 1.00 93.25 387 SER A N 1
ATOM 3031 C CA . SER A 1 387 ? -7.311 8.554 14.679 1.00 93.25 387 SER A CA 1
ATOM 3032 C C . SER A 1 387 ? -7.021 9.579 13.576 1.00 93.25 387 SER A C 1
ATOM 3034 O O . SER A 1 387 ? -6.126 9.378 12.753 1.00 93.25 387 SER A O 1
ATOM 3036 N N . GLU A 1 388 ? -7.751 10.692 13.538 1.00 91.12 388 GLU A N 1
ATOM 3037 C CA . GLU A 1 388 ? -7.512 11.813 12.627 1.00 91.12 388 GLU A CA 1
ATOM 3038 C C . GLU A 1 388 ? -6.888 13.022 13.329 1.00 91.12 388 GLU A C 1
ATOM 3040 O O . GLU A 1 388 ? -6.518 13.974 12.654 1.00 91.12 388 GLU A O 1
ATOM 3045 N N . SER A 1 389 ? -6.722 12.974 14.653 1.00 93.12 389 SER A N 1
ATOM 3046 C CA . SER A 1 389 ? -6.293 14.101 15.484 1.00 93.12 389 SER A CA 1
ATOM 3047 C C . SER A 1 389 ? -4.784 14.145 15.710 1.00 93.12 389 SER A C 1
ATOM 3049 O O . SER A 1 389 ? -4.089 13.126 15.688 1.00 93.12 389 SER A O 1
ATOM 3051 N N . PHE A 1 390 ? -4.283 15.344 16.004 1.00 91.94 390 PHE A N 1
ATOM 3052 C CA . PHE A 1 390 ? -2.861 15.603 16.202 1.00 91.94 390 PHE A CA 1
ATOM 3053 C C . PHE A 1 390 ? -2.587 16.355 17.504 1.00 91.94 390 PHE A C 1
ATOM 3055 O O . PHE A 1 390 ? -3.223 17.362 17.803 1.00 91.94 390 PHE A O 1
ATOM 3062 N N . MET A 1 391 ? -1.580 15.921 18.255 1.00 90.25 391 MET A N 1
ATOM 3063 C CA . MET A 1 391 ? -1.070 16.621 19.433 1.00 90.25 391 MET A CA 1
ATOM 3064 C C . MET A 1 391 ? 0.411 16.957 19.220 1.00 90.25 391 MET A C 1
ATOM 3066 O O . MET A 1 391 ? 1.318 16.299 19.726 1.00 90.25 391 MET A O 1
ATOM 3070 N N . LEU A 1 392 ? 0.654 17.976 18.392 1.00 85.31 392 LEU A N 1
ATOM 3071 C CA . LEU A 1 392 ? 1.995 18.437 18.022 1.00 85.31 392 LEU A CA 1
ATOM 3072 C C . LEU A 1 392 ? 2.498 19.517 18.984 1.00 85.31 392 LEU A C 1
ATOM 3074 O O . LEU A 1 392 ? 1.718 20.220 19.623 1.00 85.31 392 LEU A O 1
ATOM 3078 N N . LYS A 1 393 ? 3.819 19.730 19.021 1.00 78.25 393 LYS A N 1
ATOM 3079 C CA . LYS A 1 393 ? 4.396 20.892 19.716 1.00 78.25 393 LYS A CA 1
ATOM 3080 C C . LYS A 1 393 ? 3.771 22.178 19.165 1.00 78.25 393 LYS A C 1
ATOM 3082 O O . LYS A 1 393 ? 3.764 22.381 17.951 1.00 78.25 393 LYS A O 1
ATOM 3087 N N . SER A 1 394 ? 3.302 23.052 20.056 1.00 68.81 394 SER A N 1
ATOM 3088 C CA . SER A 1 394 ? 2.503 24.243 19.722 1.00 68.81 394 SER A CA 1
ATOM 3089 C C . SER A 1 394 ? 3.123 25.142 18.648 1.00 68.81 394 SER A C 1
ATOM 3091 O O . SER A 1 394 ? 2.410 25.658 17.791 1.00 68.81 394 SER A O 1
ATOM 3093 N N . SER A 1 395 ? 4.449 25.299 18.641 1.00 71.19 395 SER A N 1
ATOM 3094 C CA . SER A 1 395 ? 5.149 26.070 17.612 1.00 71.19 395 SER A CA 1
ATOM 3095 C C . SER A 1 395 ? 5.024 25.446 16.222 1.00 71.19 395 SER A C 1
ATOM 3097 O O . SER A 1 395 ? 4.803 26.170 15.265 1.00 71.19 395 SER A O 1
ATOM 3099 N N . ILE A 1 396 ? 5.113 24.122 16.096 1.00 71.44 396 ILE A N 1
ATOM 3100 C CA . ILE A 1 396 ? 5.104 23.428 14.801 1.00 71.44 396 ILE A CA 1
ATOM 3101 C C . ILE A 1 396 ? 3.676 23.168 14.322 1.00 71.44 396 ILE A C 1
ATOM 3103 O O . ILE A 1 396 ? 3.394 23.357 13.143 1.00 71.44 396 ILE A O 1
ATOM 3107 N N . GLY A 1 397 ? 2.763 22.807 15.228 1.00 70.81 397 GLY A N 1
ATOM 3108 C CA . GLY A 1 397 ? 1.353 22.605 14.891 1.00 70.81 397 GLY A CA 1
ATOM 3109 C C . GLY A 1 397 ? 0.730 23.850 14.257 1.00 70.81 397 GLY A C 1
ATOM 3110 O O . GLY A 1 397 ? 0.116 23.755 13.197 1.00 70.81 397 GLY A O 1
ATOM 3111 N N . ASN A 1 398 ? 0.977 25.027 14.841 1.00 71.00 398 ASN A N 1
ATOM 3112 C CA . ASN A 1 398 ? 0.486 26.295 14.296 1.00 71.00 398 ASN A CA 1
ATOM 3113 C C . ASN A 1 398 ? 1.135 26.649 12.948 1.00 71.00 398 ASN A C 1
ATOM 3115 O O . ASN A 1 398 ? 0.456 27.163 12.064 1.00 71.00 398 ASN A O 1
ATOM 3119 N N . LEU A 1 399 ? 2.436 26.377 12.768 1.00 72.31 399 LEU A N 1
ATOM 3120 C CA . LEU A 1 399 ? 3.113 26.595 11.481 1.00 72.31 399 LEU A CA 1
ATOM 3121 C C . LEU A 1 399 ? 2.494 25.718 10.386 1.00 72.31 399 LEU A C 1
ATOM 3123 O O . LEU A 1 399 ? 2.234 26.201 9.289 1.00 72.31 399 LEU A O 1
ATOM 3127 N N . LEU A 1 400 ? 2.215 24.447 10.688 1.00 72.69 400 LEU A N 1
ATOM 3128 C CA . LEU A 1 400 ? 1.608 23.532 9.728 1.00 72.69 400 LEU A CA 1
ATOM 3129 C C . LEU A 1 400 ? 0.168 23.937 9.383 1.00 72.69 400 LEU A C 1
ATOM 3131 O O . LEU A 1 400 ? -0.148 23.991 8.200 1.00 72.69 400 LEU A O 1
ATOM 3135 N N . GLN A 1 401 ? -0.655 24.310 10.372 1.00 72.56 401 GLN A N 1
ATOM 3136 C CA . GLN A 1 401 ? -2.014 24.826 10.135 1.00 72.56 401 GLN A CA 1
ATOM 3137 C C . GLN A 1 401 ? -2.024 26.097 9.277 1.00 72.56 401 GLN A C 1
ATOM 3139 O O . GLN A 1 401 ? -2.821 26.214 8.353 1.00 72.56 401 GLN A O 1
ATOM 3144 N N . ASN A 1 402 ? -1.125 27.044 9.554 1.00 68.06 402 ASN A N 1
ATOM 3145 C CA . ASN A 1 402 ? -1.060 28.301 8.806 1.00 68.06 402 ASN A CA 1
ATOM 3146 C C . ASN A 1 402 ? -0.457 28.124 7.402 1.00 68.06 402 ASN A C 1
ATOM 3148 O O . ASN A 1 402 ? -0.737 28.917 6.505 1.00 68.06 402 ASN A O 1
ATOM 3152 N N . GLY A 1 403 ? 0.392 27.110 7.213 1.00 61.47 403 GLY A N 1
ATOM 3153 C CA . GLY A 1 403 ? 1.030 26.814 5.934 1.00 61.47 403 GLY A CA 1
ATOM 3154 C C . GLY A 1 403 ? 0.142 26.022 4.967 1.00 61.47 403 GLY A C 1
ATOM 3155 O O . GLY A 1 403 ? 0.212 26.252 3.758 1.00 61.47 403 GLY A O 1
ATOM 3156 N N . SER A 1 404 ? -0.684 25.087 5.455 1.00 64.12 404 SER A N 1
ATOM 3157 C CA . SER A 1 404 ? -1.486 24.194 4.608 1.00 64.12 404 SER A CA 1
ATOM 3158 C C . SER A 1 404 ? -2.847 24.795 4.241 1.00 64.12 404 SER A C 1
ATOM 3160 O O . SER A 1 404 ? -3.889 24.370 4.721 1.00 64.12 404 SER A O 1
ATOM 3162 N N . VAL A 1 405 ? -2.854 25.736 3.291 1.00 67.62 405 VAL A N 1
ATOM 3163 C CA . VAL A 1 405 ? -4.065 26.444 2.805 1.00 67.62 405 VAL A CA 1
ATOM 3164 C C . VAL A 1 405 ? -5.206 25.510 2.343 1.00 67.62 405 VAL A C 1
ATOM 3166 O O . VAL A 1 405 ? -6.359 25.922 2.287 1.00 67.62 405 VAL A O 1
ATOM 3169 N N . LEU A 1 406 ? -4.903 24.258 1.985 1.00 74.69 406 LEU A N 1
ATOM 3170 C CA . LEU A 1 406 ? -5.862 23.305 1.404 1.00 74.69 406 LEU A CA 1
ATOM 3171 C C . LEU A 1 406 ? -6.313 22.189 2.352 1.00 74.69 406 LEU A C 1
ATOM 3173 O O . LEU A 1 406 ? -7.260 21.474 2.030 1.00 74.69 406 LEU A O 1
ATOM 3177 N N . VAL A 1 407 ? -5.611 21.982 3.467 1.00 80.06 407 VAL A N 1
ATOM 3178 C CA . VAL A 1 407 ? -5.895 20.886 4.398 1.00 80.06 407 VAL A CA 1
ATOM 3179 C C . VAL A 1 407 ? -5.787 21.417 5.812 1.00 80.06 407 VAL A C 1
ATOM 3181 O O . VAL A 1 407 ? -4.702 21.788 6.246 1.00 80.06 407 VAL A O 1
ATOM 3184 N N . ASP A 1 408 ? -6.894 21.398 6.543 1.00 80.81 408 ASP A N 1
ATOM 3185 C CA . ASP A 1 408 ? -6.873 21.689 7.970 1.00 80.81 408 ASP A CA 1
ATOM 3186 C C . ASP A 1 408 ? -6.277 20.507 8.740 1.00 80.81 408 ASP A C 1
ATOM 3188 O O . ASP A 1 408 ? -6.653 19.351 8.532 1.00 80.81 408 ASP A O 1
ATOM 3192 N N . ILE A 1 409 ? -5.356 20.800 9.657 1.00 86.50 409 ILE A N 1
ATOM 3193 C CA . ILE A 1 409 ? -4.787 19.806 10.571 1.00 86.50 409 ILE A CA 1
ATOM 3194 C C . ILE A 1 409 ? -5.545 19.917 11.892 1.00 86.50 409 ILE A C 1
ATOM 3196 O O . ILE A 1 409 ? -5.399 20.936 12.569 1.00 86.50 409 ILE A O 1
ATOM 3200 N N . PRO A 1 410 ? -6.339 18.916 12.291 1.00 89.06 410 PRO A N 1
ATOM 3201 C CA . PRO A 1 410 ? -7.099 18.979 13.533 1.00 89.06 410 PRO A CA 1
ATOM 3202 C C . PRO A 1 410 ? -6.171 18.784 14.740 1.00 89.06 410 PRO A C 1
ATOM 3204 O O . PRO A 1 410 ? -5.795 17.664 15.095 1.00 89.06 410 PRO A O 1
ATOM 3207 N N . LEU A 1 411 ? -5.780 19.890 15.376 1.00 90.31 411 LEU A N 1
ATOM 3208 C CA . LEU A 1 411 ? -4.961 19.861 16.587 1.00 90.31 411 LEU A CA 1
ATOM 3209 C C . LEU A 1 411 ? -5.846 19.689 17.818 1.00 90.31 411 LEU A C 1
ATOM 3211 O O . LEU A 1 411 ? -6.836 20.401 17.956 1.00 90.31 411 LEU A O 1
ATOM 3215 N N . VAL A 1 412 ? -5.478 18.806 18.741 1.00 91.75 412 VAL A N 1
ATOM 3216 C CA . VAL A 1 412 ? -6.199 18.631 20.009 1.00 91.75 412 VAL A CA 1
ATOM 3217 C C . VAL A 1 412 ? -6.259 19.953 20.780 1.00 91.75 412 VAL A C 1
ATOM 3219 O O . VAL A 1 412 ? -5.254 20.651 20.929 1.00 91.75 412 VAL A O 1
ATOM 3222 N N . ASP A 1 413 ? -7.451 20.314 21.267 1.00 90.25 413 ASP A N 1
ATOM 3223 C CA . ASP A 1 413 ? -7.696 21.599 21.928 1.00 90.25 413 ASP A CA 1
ATOM 3224 C C . ASP A 1 413 ? -7.095 21.623 23.349 1.00 90.25 413 ASP A C 1
ATOM 3226 O O . ASP A 1 413 ? -7.767 21.358 24.353 1.00 90.25 413 ASP A O 1
ATOM 3230 N N . GLU A 1 414 ? -5.804 21.967 23.441 1.00 87.25 414 GLU A N 1
ATOM 3231 C CA . GLU A 1 414 ? -5.098 22.125 24.720 1.00 87.25 414 GLU A CA 1
ATOM 3232 C C . GLU A 1 414 ? -5.733 23.206 25.615 1.00 87.25 414 GLU A C 1
ATOM 3234 O O . GLU A 1 414 ? -5.608 23.122 26.837 1.00 87.25 414 GLU A O 1
ATOM 3239 N N . LYS A 1 415 ? -6.446 24.202 25.058 1.00 88.00 415 LYS A N 1
ATOM 3240 C CA . LYS A 1 415 ? -7.118 25.238 25.866 1.00 88.00 415 LYS A CA 1
ATOM 3241 C C . LYS A 1 415 ? -8.339 24.670 26.582 1.00 88.00 415 LYS A C 1
ATOM 3243 O O . LYS A 1 415 ? -8.594 25.022 27.732 1.00 88.00 415 LYS A O 1
ATOM 3248 N N . PHE A 1 416 ? -9.084 23.786 25.923 1.00 90.94 416 PHE A N 1
ATOM 3249 C CA . PHE A 1 416 ? -10.241 23.122 26.514 1.00 90.94 416 PHE A CA 1
ATOM 3250 C C . PHE A 1 416 ? -9.834 22.063 27.546 1.00 90.94 416 PHE A C 1
ATOM 3252 O O . PHE A 1 416 ? -10.320 22.078 28.684 1.00 90.94 416 PHE A O 1
ATOM 3259 N N . TYR A 1 417 ? -8.923 21.156 27.184 1.00 92.12 417 TYR A N 1
ATOM 3260 C CA . TYR A 1 417 ? -8.537 20.050 28.064 1.00 92.12 417 TYR A CA 1
ATOM 3261 C C . TYR A 1 417 ? -7.542 20.462 29.157 1.00 92.12 417 TYR A C 1
ATOM 3263 O O . TYR A 1 417 ? -7.627 19.956 30.275 1.00 92.12 417 TYR A O 1
ATOM 3271 N N . GLY A 1 418 ? -6.684 21.450 28.906 1.00 88.38 418 GLY A N 1
ATOM 3272 C CA . GLY A 1 418 ? -5.639 21.878 29.835 1.00 88.38 418 GLY A CA 1
ATOM 3273 C C . GLY A 1 418 ? -4.425 20.942 29.855 1.00 88.38 418 GLY A C 1
ATOM 3274 O O . GLY A 1 418 ? -4.364 19.940 29.144 1.00 88.38 418 GLY A O 1
ATOM 3275 N N . VAL A 1 419 ? -3.442 21.271 30.699 1.00 85.62 419 VAL A N 1
ATOM 3276 C CA . VAL A 1 419 ? -2.156 20.546 30.782 1.00 85.62 419 VAL A CA 1
ATOM 3277 C C . VAL A 1 419 ? -2.291 19.101 31.265 1.00 85.62 419 VAL A C 1
ATOM 3279 O O . VAL A 1 419 ? -1.437 18.279 30.952 1.00 85.62 419 VAL A O 1
ATOM 3282 N N . GLU A 1 420 ? -3.375 18.780 31.974 1.00 88.75 420 GLU A N 1
ATOM 3283 C CA . GLU A 1 420 ? -3.673 17.445 32.510 1.00 88.75 420 GLU A CA 1
ATOM 3284 C C . GLU A 1 420 ? -3.768 16.374 31.419 1.00 88.75 420 GLU A C 1
ATOM 3286 O O . GLU A 1 420 ? -3.451 15.214 31.670 1.00 88.75 420 GLU A O 1
ATOM 3291 N N . LEU A 1 421 ? -4.147 16.755 30.193 1.00 91.31 421 LEU A N 1
ATOM 3292 C CA . LEU A 1 421 ? -4.245 15.828 29.066 1.00 91.31 421 LEU A CA 1
ATOM 3293 C C . LEU A 1 421 ? -2.895 15.178 28.722 1.00 91.31 421 LEU A C 1
ATOM 3295 O O . LEU A 1 421 ? -2.858 14.036 28.273 1.00 91.31 421 LEU A O 1
ATOM 3299 N N . LYS A 1 422 ? -1.780 15.871 28.996 1.00 87.00 422 LYS A N 1
ATOM 3300 C CA . LYS A 1 422 ? -0.417 15.365 28.754 1.00 87.00 422 LYS A CA 1
ATOM 3301 C C . LYS A 1 422 ? -0.084 14.145 29.614 1.00 87.00 422 LYS A C 1
ATOM 3303 O O . LYS A 1 422 ? 0.765 13.353 29.227 1.00 87.00 422 LYS A O 1
ATOM 3308 N N . ASN A 1 423 ? -0.787 13.948 30.730 1.00 91.19 423 ASN A N 1
ATOM 3309 C CA . ASN A 1 423 ? -0.618 12.765 31.575 1.00 91.19 423 ASN A CA 1
ATOM 3310 C C . ASN A 1 423 ? -1.154 11.480 30.918 1.00 91.19 423 ASN A C 1
ATOM 3312 O O . ASN A 1 423 ? -0.848 10.395 31.400 1.00 91.19 423 ASN A O 1
ATOM 3316 N N . TYR A 1 424 ? -1.930 11.603 29.834 1.00 93.19 424 TYR A N 1
ATOM 3317 C CA . TYR A 1 424 ? -2.548 10.495 29.102 1.00 93.19 424 TYR A CA 1
ATOM 3318 C C . TYR A 1 424 ? -1.962 10.318 27.689 1.00 93.19 424 TYR A C 1
ATOM 3320 O O . TYR A 1 424 ? -2.638 9.837 26.781 1.00 93.19 424 TYR A O 1
ATOM 3328 N N . GLU A 1 425 ? -0.717 10.753 27.463 1.00 92.31 425 GLU A N 1
ATOM 3329 C CA . GLU A 1 425 ? -0.063 10.694 26.147 1.00 92.31 425 GLU A CA 1
ATOM 3330 C C . GLU A 1 425 ? -0.056 9.275 25.557 1.00 92.31 425 GLU A C 1
ATOM 3332 O O . GLU A 1 425 ? -0.329 9.093 24.370 1.00 92.31 425 GLU A O 1
ATOM 3337 N N . ASP A 1 426 ? 0.208 8.259 26.377 1.00 91.38 426 ASP A N 1
ATOM 3338 C CA . ASP A 1 426 ? 0.228 6.870 25.921 1.00 91.38 426 ASP A CA 1
ATOM 3339 C C . ASP A 1 426 ? -1.163 6.367 25.521 1.00 91.38 426 ASP A C 1
ATOM 3341 O O . ASP A 1 426 ? -1.304 5.664 24.521 1.00 91.38 426 ASP A O 1
ATOM 3345 N N . GLU A 1 427 ? -2.193 6.715 26.296 1.00 93.56 427 GLU A N 1
ATOM 3346 C CA . GLU A 1 427 ? -3.582 6.375 26.003 1.00 93.56 427 GLU A CA 1
ATOM 3347 C C . GLU A 1 427 ? -4.026 7.046 24.703 1.00 93.56 427 GLU A C 1
ATOM 3349 O O . GLU A 1 427 ? -4.621 6.383 23.858 1.00 93.56 427 GLU A O 1
ATOM 3354 N N . LEU A 1 428 ? -3.669 8.319 24.503 1.00 94.44 428 LEU A N 1
ATOM 3355 C CA . LEU A 1 428 ? -3.953 9.078 23.283 1.00 94.44 428 LEU A CA 1
ATOM 3356 C C . LEU A 1 428 ? -3.264 8.467 22.056 1.00 94.44 428 LEU A C 1
ATOM 3358 O O . LEU A 1 428 ? -3.916 8.268 21.032 1.00 94.44 428 LEU A O 1
ATOM 3362 N N . LYS A 1 429 ? -1.982 8.090 22.165 1.00 93.38 429 LYS A N 1
ATOM 3363 C CA . LYS A 1 429 ? -1.277 7.343 21.106 1.00 93.38 429 LYS A CA 1
ATOM 3364 C C . LYS A 1 429 ? -1.961 6.016 20.812 1.00 93.38 429 LYS A C 1
ATOM 3366 O O . LYS A 1 429 ? -2.100 5.635 19.653 1.00 93.38 429 LYS A O 1
ATOM 3371 N N . LYS A 1 430 ? -2.395 5.306 21.859 1.00 91.81 430 LYS A N 1
ATOM 3372 C CA . LYS A 1 430 ? -3.037 3.996 21.726 1.00 91.81 430 LYS A CA 1
ATOM 3373 C C . LYS A 1 430 ? -4.363 4.070 20.974 1.00 91.81 430 LYS A C 1
ATOM 3375 O O . LYS A 1 430 ? -4.683 3.111 20.287 1.00 91.81 430 LYS A O 1
ATOM 3380 N N . ILE A 1 431 ? -5.085 5.184 21.084 1.00 93.38 431 ILE A N 1
ATOM 3381 C CA . ILE A 1 431 ? -6.329 5.441 20.346 1.00 93.38 431 ILE A CA 1
ATOM 3382 C C . ILE A 1 431 ? -6.107 6.230 19.040 1.00 93.38 431 ILE A C 1
ATOM 3384 O O . ILE A 1 431 ? -7.053 6.772 18.474 1.00 93.38 431 ILE A O 1
ATOM 3388 N N . GLY A 1 432 ? -4.868 6.321 18.553 1.00 92.62 432 GLY A N 1
ATOM 3389 C CA . GLY A 1 432 ? -4.566 6.843 17.220 1.00 92.62 432 GLY A CA 1
ATOM 3390 C C . GLY A 1 432 ? -4.298 8.346 17.120 1.00 92.62 432 GLY A C 1
ATOM 3391 O O . GLY A 1 432 ? -4.086 8.823 16.005 1.00 92.62 432 GLY A O 1
ATOM 3392 N N . VAL A 1 433 ? -4.245 9.087 18.235 1.00 94.62 433 VAL A N 1
ATOM 3393 C CA . VAL A 1 433 ? -3.789 10.487 18.204 1.00 94.62 433 VAL A CA 1
ATOM 3394 C C . VAL A 1 433 ? -2.318 10.518 17.809 1.00 94.62 433 VAL A C 1
ATOM 3396 O O . VAL A 1 433 ? -1.483 9.835 18.406 1.00 94.62 433 VAL A O 1
ATOM 3399 N N . ARG A 1 434 ? -1.998 11.331 16.803 1.00 93.75 434 ARG A N 1
ATOM 3400 C CA . ARG A 1 434 ? -0.657 11.419 16.218 1.00 93.75 434 ARG A CA 1
ATOM 3401 C C . ARG A 1 434 ? 0.161 12.525 16.873 1.00 93.75 434 ARG A C 1
ATOM 3403 O O . ARG A 1 434 ? -0.360 13.598 17.178 1.00 93.75 434 ARG A O 1
ATOM 3410 N N . PHE A 1 435 ? 1.453 12.282 17.071 1.00 91.12 435 PHE A N 1
ATOM 3411 C CA . PHE A 1 435 ? 2.343 13.185 17.823 1.00 91.12 435 PHE A CA 1
ATOM 3412 C C . PHE A 1 435 ? 3.551 13.652 17.005 1.00 91.12 435 PHE A C 1
ATOM 3414 O O . PHE A 1 435 ? 4.255 14.578 17.417 1.00 91.12 435 PHE A O 1
ATOM 3421 N N . GLN A 1 436 ? 3.818 13.032 15.853 1.00 87.06 436 GLN A N 1
ATOM 3422 C CA . GLN A 1 436 ? 4.971 13.353 15.022 1.00 87.06 436 GLN A CA 1
ATOM 3423 C C . GLN A 1 436 ? 4.602 14.290 13.869 1.00 87.06 436 GLN A C 1
ATOM 3425 O O . GLN A 1 436 ? 3.535 14.207 13.264 1.00 87.06 436 GLN A O 1
ATOM 3430 N N . ASN A 1 437 ? 5.538 15.166 13.502 1.00 82.88 437 ASN A N 1
ATOM 3431 C CA . ASN A 1 437 ? 5.360 16.065 12.357 1.00 82.88 437 ASN A CA 1
ATOM 3432 C C . ASN A 1 437 ? 5.330 15.300 11.023 1.00 82.88 437 ASN A C 1
ATOM 3434 O O . ASN A 1 437 ? 4.647 15.710 10.092 1.00 82.88 437 ASN A O 1
ATOM 3438 N N . THR A 1 438 ? 6.065 14.188 10.939 1.00 85.12 438 THR A N 1
ATOM 3439 C CA . THR A 1 438 ? 6.091 13.280 9.782 1.00 85.12 438 THR A CA 1
ATOM 3440 C C . THR A 1 438 ? 4.701 12.715 9.493 1.00 85.12 438 THR A C 1
ATOM 3442 O O . THR A 1 438 ? 4.253 12.740 8.350 1.00 85.12 438 THR A O 1
ATOM 3445 N N . GLU A 1 439 ? 3.979 12.313 10.540 1.00 87.50 439 GLU A N 1
ATOM 3446 C CA . GLU A 1 439 ? 2.596 11.841 10.459 1.00 87.50 439 GLU A CA 1
ATOM 3447 C C . GLU A 1 439 ? 1.637 12.928 9.949 1.00 87.50 439 GLU A C 1
ATOM 3449 O O . GLU A 1 439 ? 0.731 12.648 9.163 1.00 87.50 439 GLU A O 1
ATOM 3454 N N . ALA A 1 440 ? 1.841 14.183 10.365 1.00 86.44 440 ALA A N 1
ATOM 3455 C CA . ALA A 1 440 ? 1.049 15.310 9.877 1.00 86.44 440 ALA A CA 1
ATOM 3456 C C . ALA A 1 440 ? 1.314 15.583 8.387 1.00 86.44 440 ALA A C 1
ATOM 3458 O O . ALA A 1 440 ? 0.371 15.746 7.616 1.00 86.44 440 ALA A O 1
ATOM 3459 N N . CYS A 1 441 ? 2.580 15.559 7.956 1.00 86.00 441 CYS A N 1
ATOM 3460 C CA . CYS A 1 441 ? 2.953 15.682 6.544 1.00 86.00 441 CYS A CA 1
ATOM 3461 C C . CYS A 1 441 ? 2.342 14.565 5.679 1.00 86.00 441 CYS A C 1
ATOM 3463 O O . CYS A 1 441 ? 1.832 14.843 4.591 1.00 86.00 441 CYS A O 1
ATOM 3465 N N . GLU A 1 442 ? 2.348 13.319 6.162 1.00 88.38 442 GLU A N 1
ATOM 3466 C CA . GLU A 1 442 ? 1.710 12.186 5.480 1.00 88.38 442 GLU A CA 1
ATOM 3467 C C . GLU A 1 442 ? 0.187 12.375 5.372 1.00 88.38 442 GLU A C 1
ATOM 3469 O O . GLU A 1 442 ? -0.395 12.176 4.302 1.00 88.38 442 GLU A O 1
ATOM 3474 N N . PHE A 1 443 ? -0.467 12.807 6.454 1.00 87.88 443 PHE A N 1
ATOM 3475 C CA . PHE A 1 443 ? -1.906 13.078 6.473 1.00 87.88 443 PHE A CA 1
ATOM 3476 C C . PHE A 1 443 ? -2.307 14.173 5.481 1.00 87.88 443 PHE A C 1
ATOM 3478 O O . PHE A 1 443 ? -3.236 13.976 4.693 1.00 87.88 443 PHE A O 1
ATOM 3485 N N . ILE A 1 444 ? -1.573 15.292 5.461 1.00 86.31 444 ILE A N 1
ATOM 3486 C CA . ILE A 1 444 ? -1.787 16.373 4.491 1.00 86.31 444 ILE A CA 1
ATOM 3487 C C . ILE A 1 444 ? -1.646 15.831 3.069 1.00 86.31 444 ILE A C 1
ATOM 3489 O O . ILE A 1 444 ? -2.519 16.064 2.234 1.00 86.31 444 ILE A O 1
ATOM 3493 N N . GLY A 1 445 ? -0.589 15.057 2.801 1.00 88.12 445 GLY A N 1
ATOM 3494 C CA . GLY A 1 445 ? -0.362 14.435 1.500 1.00 88.12 445 GLY A CA 1
ATOM 3495 C C . GLY A 1 445 ? -1.530 13.555 1.056 1.00 88.12 445 GLY A C 1
ATOM 3496 O O . GLY A 1 445 ? -2.064 13.752 -0.035 1.00 88.12 445 GLY A O 1
ATOM 3497 N N . LYS A 1 446 ? -1.991 12.637 1.915 1.00 88.56 446 LYS A N 1
ATOM 3498 C CA . LYS A 1 446 ? -3.143 11.765 1.622 1.00 88.56 446 LYS A CA 1
ATOM 3499 C C . LYS A 1 446 ? -4.422 12.561 1.363 1.00 88.56 446 LYS A C 1
ATOM 3501 O O . LYS A 1 446 ? -5.144 12.257 0.413 1.00 88.56 446 LYS A O 1
ATOM 3506 N N . ARG A 1 447 ? -4.702 13.598 2.160 1.00 86.50 447 ARG A N 1
ATOM 3507 C CA . ARG A 1 447 ? -5.906 14.424 1.988 1.00 86.50 447 ARG A CA 1
ATOM 3508 C C . ARG A 1 447 ? -5.863 15.236 0.695 1.00 86.50 447 ARG A C 1
ATOM 3510 O O . ARG A 1 447 ? -6.860 15.267 -0.022 1.00 86.50 447 ARG A O 1
ATOM 3517 N N . LEU A 1 448 ? -4.712 15.820 0.357 1.00 86.75 448 LEU A N 1
ATOM 3518 C CA . LEU A 1 448 ? -4.501 16.504 -0.924 1.00 86.75 448 LEU A CA 1
ATOM 3519 C C . LEU A 1 448 ? -4.743 15.567 -2.110 1.00 86.75 448 LEU A C 1
ATOM 3521 O O . LEU A 1 448 ? -5.386 15.961 -3.080 1.00 86.75 448 LEU A O 1
ATOM 3525 N N . MET A 1 449 ? -4.261 14.325 -2.035 1.00 88.44 449 MET A N 1
ATOM 3526 C CA . MET A 1 449 ? -4.461 13.354 -3.113 1.00 88.44 449 MET A CA 1
ATOM 3527 C C . MET A 1 449 ? -5.905 12.865 -3.201 1.00 88.44 449 MET A C 1
ATOM 3529 O O . MET A 1 449 ? -6.424 12.711 -4.302 1.00 88.44 449 MET A O 1
ATOM 3533 N N . SER A 1 450 ? -6.599 12.723 -2.069 1.00 86.88 450 SER A N 1
ATOM 3534 C CA . SER A 1 450 ? -8.044 12.484 -2.071 1.00 86.88 450 SER A CA 1
ATOM 3535 C C . SER A 1 450 ? -8.802 13.614 -2.776 1.00 86.88 450 SER A C 1
ATOM 3537 O O . SER A 1 450 ? -9.711 13.327 -3.551 1.00 86.88 450 SER A O 1
ATOM 3539 N N . LEU A 1 451 ? -8.423 14.878 -2.544 1.00 82.94 451 LEU A N 1
ATOM 3540 C CA . LEU A 1 451 ? -9.020 16.033 -3.225 1.00 82.94 451 LEU A CA 1
ATOM 3541 C C . LEU A 1 451 ? -8.723 16.026 -4.729 1.00 82.94 451 LEU A C 1
ATOM 3543 O O . LEU A 1 451 ? -9.621 16.290 -5.529 1.00 82.94 451 LEU A O 1
ATOM 3547 N N . ALA A 1 452 ? -7.488 15.685 -5.110 1.00 83.69 452 ALA A N 1
ATOM 3548 C CA . ALA A 1 452 ? -7.074 15.561 -6.506 1.00 83.69 452 ALA A CA 1
ATOM 3549 C C . ALA A 1 452 ? -7.809 14.427 -7.246 1.00 83.69 452 ALA A C 1
ATOM 3551 O O . ALA A 1 452 ? -8.092 14.545 -8.437 1.00 83.69 452 ALA A O 1
ATOM 3552 N N . ALA A 1 453 ? -8.134 13.336 -6.546 1.00 84.06 453 ALA A N 1
ATOM 3553 C CA . ALA A 1 453 ? -8.906 12.225 -7.094 1.00 84.06 453 ALA A CA 1
ATOM 3554 C C . ALA A 1 453 ? -10.398 12.568 -7.242 1.00 84.06 453 ALA A C 1
ATOM 3556 O O . ALA A 1 453 ? -11.018 12.179 -8.230 1.00 84.06 453 ALA A O 1
ATOM 3557 N N . SER A 1 454 ? -10.980 13.309 -6.289 1.00 79.38 454 SER A N 1
ATOM 3558 C CA . SER A 1 454 ? -12.388 13.727 -6.355 1.00 79.38 454 SER A CA 1
ATOM 3559 C C . SER A 1 454 ? -12.643 14.874 -7.337 1.00 79.38 454 SER A C 1
ATOM 3561 O O . SER A 1 454 ? -13.756 15.022 -7.836 1.00 79.38 454 SER A O 1
ATOM 3563 N N . SER A 1 455 ? -11.633 15.705 -7.603 1.00 73.94 455 SER A N 1
ATOM 3564 C CA . SER A 1 455 ? -11.725 16.881 -8.472 1.00 73.94 455 SER A CA 1
ATOM 3565 C C . SER A 1 455 ? -10.352 17.257 -9.026 1.00 73.94 455 SER A C 1
ATOM 3567 O O . SER A 1 455 ? -9.361 17.190 -8.304 1.00 73.94 455 SER A O 1
ATOM 3569 N N . GLN A 1 456 ? -10.272 17.714 -10.281 1.00 73.69 456 GLN A N 1
ATOM 3570 C CA . GLN A 1 456 ? -9.008 18.244 -10.805 1.00 73.69 456 GLN A CA 1
ATOM 3571 C C . GLN A 1 456 ? -8.575 19.470 -9.992 1.00 73.69 456 GLN A C 1
ATOM 3573 O O . GLN A 1 456 ? -9.330 20.436 -9.874 1.00 73.69 456 GLN A O 1
ATOM 3578 N N . LEU A 1 457 ? -7.352 19.435 -9.456 1.00 84.50 457 LEU A N 1
ATOM 3579 C CA . LEU A 1 457 ? -6.775 20.572 -8.743 1.00 84.50 457 LEU A CA 1
ATOM 3580 C C . LEU A 1 457 ? -6.675 21.785 -9.673 1.00 84.50 457 LEU A C 1
ATOM 3582 O O . LEU A 1 457 ? -6.196 21.687 -10.805 1.00 84.50 457 LEU A O 1
ATOM 3586 N N . THR A 1 458 ? -7.099 22.945 -9.178 1.00 87.50 458 THR A N 1
ATOM 3587 C CA . THR A 1 458 ? -6.967 24.206 -9.911 1.00 87.50 458 THR A CA 1
ATOM 3588 C C . THR A 1 458 ? -5.517 24.693 -9.915 1.00 87.50 458 THR A C 1
ATOM 3590 O O . THR A 1 458 ? -4.691 24.276 -9.095 1.00 87.50 458 THR A O 1
ATOM 3593 N N . ARG A 1 459 ? -5.213 25.635 -10.814 1.00 88.94 459 ARG A N 1
ATOM 3594 C CA . ARG A 1 459 ? -3.938 26.363 -10.873 1.00 88.94 459 ARG A CA 1
ATOM 3595 C C . ARG A 1 459 ? -3.517 26.875 -9.492 1.00 88.94 459 ARG A C 1
ATOM 3597 O O . ARG A 1 459 ? -2.387 26.631 -9.075 1.00 88.94 459 ARG A O 1
ATOM 3604 N N . ASP A 1 460 ? -4.437 27.501 -8.764 1.00 87.00 460 ASP A N 1
ATOM 3605 C CA . ASP A 1 460 ? -4.159 28.077 -7.446 1.00 87.00 460 ASP A CA 1
ATOM 3606 C C . ASP A 1 460 ? -3.906 27.000 -6.387 1.00 87.00 460 ASP A C 1
ATOM 3608 O O . ASP A 1 460 ? -3.036 27.171 -5.534 1.00 87.00 460 ASP A O 1
ATOM 3612 N N . ASN A 1 461 ? -4.589 25.850 -6.464 1.00 87.94 461 ASN A N 1
ATOM 3613 C CA . ASN A 1 461 ? -4.308 24.731 -5.561 1.00 87.94 461 ASN A CA 1
ATOM 3614 C C . ASN A 1 461 ? -2.880 24.203 -5.760 1.00 87.94 461 ASN A C 1
ATOM 3616 O O . ASN A 1 461 ? -2.170 23.982 -4.781 1.00 87.94 461 ASN A O 1
ATOM 3620 N N . VAL A 1 462 ? -2.434 24.051 -7.011 1.00 89.44 462 VAL A N 1
ATOM 3621 C CA . VAL A 1 462 ? -1.063 23.615 -7.326 1.00 89.44 462 VAL A CA 1
ATOM 3622 C C . VAL A 1 462 ? -0.032 24.594 -6.766 1.00 89.44 462 VAL A C 1
ATOM 3624 O O . VAL A 1 462 ? 0.921 24.169 -6.112 1.00 89.44 462 VAL A O 1
ATOM 3627 N N . PHE A 1 463 ? -0.239 25.901 -6.945 1.00 89.62 463 PHE A N 1
ATOM 3628 C CA . PHE A 1 463 ? 0.654 26.906 -6.366 1.00 89.62 463 PHE A CA 1
ATOM 3629 C C . PHE A 1 463 ? 0.648 26.890 -4.837 1.00 89.62 463 PHE A C 1
ATOM 3631 O O . PHE A 1 463 ? 1.709 27.034 -4.236 1.00 89.62 463 PHE A O 1
ATOM 3638 N N . SER A 1 464 ? -0.499 26.667 -4.195 1.00 88.44 464 SER A N 1
ATOM 3639 C CA . SER A 1 464 ? -0.573 26.512 -2.738 1.00 88.44 464 SER A CA 1
ATOM 3640 C C . SER A 1 464 ? 0.211 25.295 -2.243 1.00 88.44 464 SER A C 1
ATOM 3642 O O . SER A 1 464 ? 0.909 25.402 -1.238 1.00 88.44 464 SER A O 1
ATOM 3644 N N . ILE A 1 465 ? 0.182 24.167 -2.965 1.00 89.19 465 ILE A N 1
ATOM 3645 C CA . ILE A 1 465 ? 1.001 22.985 -2.639 1.00 89.19 465 ILE A CA 1
ATOM 3646 C C . ILE A 1 465 ? 2.494 23.318 -2.742 1.00 89.19 465 ILE A C 1
ATOM 3648 O O . ILE A 1 465 ? 3.255 23.012 -1.827 1.00 89.19 465 ILE A O 1
ATOM 3652 N N . LEU A 1 466 ? 2.924 23.977 -3.822 1.00 90.81 466 LEU A N 1
ATOM 3653 C CA . LEU A 1 466 ? 4.332 24.342 -4.014 1.00 90.81 466 LEU A CA 1
ATOM 3654 C C . LEU A 1 466 ? 4.812 25.369 -2.978 1.00 90.81 466 LEU A C 1
ATOM 3656 O O . LEU A 1 466 ? 5.887 25.199 -2.405 1.00 90.81 466 LEU A O 1
ATOM 3660 N N . LYS A 1 467 ? 3.994 26.385 -2.674 1.00 89.12 467 LYS A N 1
ATOM 3661 C CA . LYS A 1 467 ? 4.249 27.353 -1.593 1.00 89.12 467 LYS A CA 1
ATOM 3662 C C . LYS A 1 467 ? 4.344 26.661 -0.238 1.00 89.12 467 LYS A C 1
ATOM 3664 O O . LYS A 1 467 ? 5.203 27.021 0.558 1.00 89.12 467 LYS A O 1
ATOM 3669 N N . PHE A 1 468 ? 3.519 25.645 0.011 1.00 87.62 468 PHE A N 1
ATOM 3670 C CA . PHE A 1 468 ? 3.591 24.870 1.243 1.00 87.62 468 PHE A CA 1
ATOM 3671 C C . PHE A 1 468 ? 4.878 24.038 1.331 1.00 87.62 468 PHE A C 1
ATOM 3673 O O . PHE A 1 468 ? 5.552 24.080 2.353 1.00 87.62 468 PHE A O 1
ATOM 3680 N N . ILE A 1 469 ? 5.290 23.352 0.258 1.00 89.81 469 ILE A N 1
ATOM 3681 C CA . ILE A 1 469 ? 6.574 22.621 0.222 1.00 89.81 469 ILE A CA 1
ATOM 3682 C C . ILE A 1 469 ? 7.748 23.579 0.467 1.00 89.81 469 ILE A C 1
ATOM 3684 O O . ILE A 1 469 ? 8.639 23.278 1.263 1.00 89.81 469 ILE A O 1
ATOM 3688 N N . GLN A 1 470 ? 7.726 24.746 -0.180 1.00 89.31 470 GLN A N 1
ATOM 3689 C CA . GLN A 1 470 ? 8.714 25.800 0.031 1.00 89.31 470 GLN A CA 1
ATOM 3690 C C . GLN A 1 470 ? 8.738 26.263 1.494 1.00 89.31 470 GLN 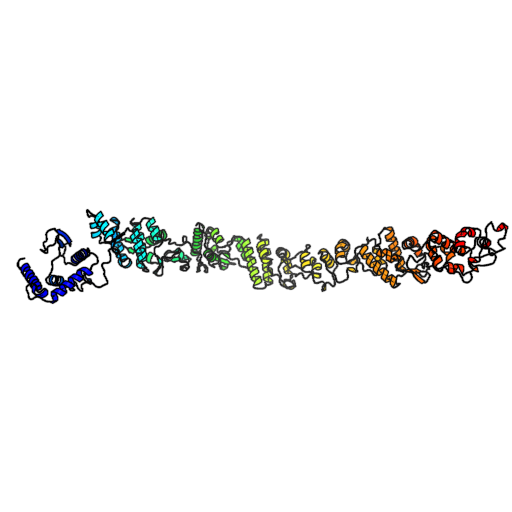A C 1
ATOM 3692 O O . GLN A 1 470 ? 9.804 26.340 2.103 1.00 89.31 470 GLN A O 1
ATOM 3697 N N . TYR A 1 471 ? 7.564 26.521 2.071 1.00 85.81 471 TYR A N 1
ATOM 3698 C CA . TYR A 1 471 ? 7.397 26.926 3.463 1.00 85.81 471 TYR A CA 1
ATOM 3699 C C . TYR A 1 471 ? 7.969 25.887 4.439 1.00 85.81 471 TYR A C 1
ATOM 3701 O O . TYR A 1 471 ? 8.757 26.236 5.317 1.00 85.81 471 TYR A O 1
ATOM 3709 N N . LEU A 1 472 ? 7.663 24.600 4.246 1.00 85.56 472 LEU A N 1
ATOM 3710 C CA . LEU A 1 472 ? 8.224 23.510 5.054 1.00 85.56 472 LEU A CA 1
ATOM 3711 C C . LEU A 1 472 ? 9.756 23.476 4.985 1.00 85.56 472 LEU A C 1
ATOM 3713 O O . LEU A 1 472 ? 10.415 23.329 6.015 1.00 85.56 472 LEU A O 1
ATOM 3717 N N . GLY A 1 473 ? 10.318 23.675 3.788 1.00 84.00 473 GLY A N 1
ATOM 3718 C CA . GLY A 1 473 ? 11.763 23.757 3.582 1.00 84.00 473 GLY A CA 1
ATOM 3719 C C . GLY A 1 473 ? 12.410 24.927 4.328 1.00 84.00 473 GLY A C 1
ATOM 3720 O O . GLY A 1 473 ? 13.442 24.744 4.971 1.00 84.00 473 GLY A O 1
ATOM 3721 N N . VAL A 1 474 ? 11.788 26.112 4.305 1.00 85.12 474 VAL A N 1
ATOM 3722 C CA . VAL A 1 474 ? 12.262 27.306 5.036 1.00 85.12 474 VAL A CA 1
ATOM 3723 C C . VAL A 1 474 ? 12.253 27.087 6.552 1.00 85.12 474 VAL A C 1
ATOM 3725 O O . VAL A 1 474 ? 13.138 27.575 7.253 1.00 85.12 474 VAL A O 1
ATOM 3728 N N . HIS A 1 475 ? 11.283 26.327 7.060 1.00 82.12 475 HIS A N 1
ATOM 3729 C CA . HIS A 1 475 ? 11.137 26.032 8.486 1.00 82.12 475 HIS A CA 1
ATOM 3730 C C . HIS A 1 475 ? 11.847 24.744 8.943 1.00 82.12 475 HIS A C 1
ATOM 3732 O O . HIS A 1 475 ? 11.638 24.312 10.077 1.00 82.12 475 HIS A O 1
ATOM 3738 N N . TYR A 1 476 ? 12.707 24.145 8.105 1.00 80.94 476 TYR A N 1
ATOM 3739 C CA . TYR A 1 476 ? 13.457 22.911 8.398 1.00 80.94 476 TYR A CA 1
ATOM 3740 C C . TYR A 1 476 ? 12.572 21.715 8.807 1.00 80.94 476 TYR A C 1
ATOM 3742 O O . TYR A 1 476 ? 13.002 20.835 9.556 1.00 80.94 476 TYR A O 1
ATOM 3750 N N . ILE A 1 477 ? 11.329 21.666 8.319 1.00 81.50 477 ILE A N 1
ATOM 3751 C CA . ILE A 1 477 ? 10.420 20.533 8.520 1.00 81.50 477 ILE A CA 1
ATOM 3752 C C . ILE A 1 477 ? 10.649 19.527 7.385 1.00 81.50 477 ILE A C 1
ATOM 3754 O O . ILE A 1 477 ? 10.725 19.912 6.218 1.00 81.50 477 ILE A O 1
ATOM 3758 N N . SER A 1 478 ? 10.751 18.232 7.712 1.00 83.81 478 SER A N 1
ATOM 3759 C CA . SER A 1 478 ? 10.879 17.174 6.699 1.00 83.81 478 SER A CA 1
ATOM 3760 C C . SER A 1 478 ? 9.709 17.227 5.715 1.00 83.81 478 SER A C 1
ATOM 3762 O O . SER A 1 478 ? 8.547 17.089 6.099 1.00 83.81 478 SER A O 1
ATOM 3764 N N . THR A 1 479 ? 10.028 17.395 4.433 1.00 84.62 479 THR A N 1
ATOM 3765 C CA . THR A 1 479 ? 9.067 17.326 3.326 1.00 84.62 479 THR A CA 1
ATOM 3766 C C . THR A 1 479 ? 8.929 15.915 2.763 1.00 84.62 479 THR A C 1
ATOM 3768 O O . THR A 1 479 ? 8.080 15.690 1.903 1.00 84.62 479 THR A O 1
ATOM 3771 N N . ARG A 1 480 ? 9.745 14.959 3.227 1.00 88.38 480 ARG A N 1
ATOM 3772 C CA . ARG A 1 480 ? 9.868 13.620 2.639 1.00 88.38 480 ARG A CA 1
ATOM 3773 C C . ARG A 1 480 ? 8.529 12.892 2.575 1.00 88.38 480 ARG A C 1
ATOM 3775 O O . ARG A 1 480 ? 8.127 12.462 1.501 1.00 88.38 480 ARG A O 1
ATOM 3782 N N . GLU A 1 481 ? 7.834 12.791 3.700 1.00 88.12 481 GLU A N 1
ATOM 3783 C CA . GLU A 1 481 ? 6.580 12.045 3.831 1.00 88.12 481 GLU A CA 1
ATOM 3784 C C . GLU A 1 481 ? 5.454 12.681 2.998 1.00 88.12 481 GLU A C 1
ATOM 3786 O O . GLU A 1 481 ? 4.671 11.980 2.348 1.00 88.12 481 GLU A O 1
ATOM 3791 N N . LEU A 1 482 ? 5.421 14.019 2.937 1.00 88.69 482 LEU A N 1
ATOM 3792 C CA . LEU A 1 482 ? 4.504 14.764 2.073 1.00 88.69 482 LEU A CA 1
ATOM 3793 C C . LEU A 1 482 ? 4.799 14.481 0.593 1.00 88.69 482 LEU A C 1
ATOM 3795 O O . LEU A 1 482 ? 3.894 14.114 -0.155 1.00 88.69 482 LEU A O 1
ATOM 3799 N N . ILE A 1 483 ? 6.062 14.615 0.176 1.00 90.94 483 ILE A N 1
ATOM 3800 C CA . ILE A 1 483 ? 6.515 14.393 -1.204 1.00 90.94 483 ILE A CA 1
ATOM 3801 C C . ILE A 1 483 ? 6.226 12.956 -1.646 1.00 90.94 483 ILE A C 1
ATOM 3803 O O . ILE A 1 483 ? 5.688 12.750 -2.733 1.00 90.94 483 ILE A O 1
ATOM 3807 N N . GLU A 1 484 ? 6.555 11.958 -0.821 1.00 89.81 484 GLU A N 1
ATOM 3808 C CA . GLU A 1 484 ? 6.299 10.544 -1.115 1.00 89.81 484 GLU A CA 1
ATOM 3809 C C . GLU A 1 484 ? 4.803 10.252 -1.301 1.00 89.81 484 GLU A C 1
ATOM 3811 O O . GLU A 1 484 ? 4.451 9.424 -2.148 1.00 89.81 484 GLU A O 1
ATOM 3816 N N . SER A 1 485 ? 3.939 10.958 -0.563 1.00 88.12 485 SER A N 1
ATOM 3817 C CA . SER A 1 485 ? 2.482 10.835 -0.666 1.00 88.12 485 SER A CA 1
ATOM 3818 C C . SER A 1 485 ? 1.934 11.449 -1.955 1.00 88.12 485 SER A C 1
ATOM 3820 O O . SER A 1 485 ? 1.082 10.847 -2.602 1.00 88.12 485 SER A O 1
ATOM 3822 N N . ILE A 1 486 ? 2.430 12.622 -2.365 1.00 90.12 486 ILE A N 1
ATOM 3823 C CA . ILE A 1 486 ? 1.850 13.367 -3.498 1.00 90.12 486 ILE A CA 1
ATOM 3824 C C . ILE A 1 486 ? 2.509 13.070 -4.849 1.00 90.12 486 ILE A C 1
ATOM 3826 O O . ILE A 1 486 ? 1.900 13.285 -5.892 1.00 90.12 486 ILE A O 1
ATOM 3830 N N . ARG A 1 487 ? 3.745 12.561 -4.888 1.00 91.06 487 ARG A N 1
ATOM 3831 C CA . ARG A 1 487 ? 4.455 12.328 -6.162 1.00 91.06 487 ARG A CA 1
ATOM 3832 C C . ARG A 1 487 ? 3.963 11.117 -6.961 1.00 91.06 487 ARG A C 1
ATOM 3834 O O . ARG A 1 487 ? 4.329 10.977 -8.127 1.00 91.06 487 ARG A O 1
ATOM 3841 N N . LYS A 1 488 ? 3.206 10.219 -6.324 1.00 86.38 488 LYS A N 1
ATOM 3842 C CA . LYS A 1 488 ? 2.730 8.958 -6.921 1.00 86.38 488 LYS A CA 1
ATOM 3843 C C . LYS A 1 488 ? 1.445 9.132 -7.732 1.00 86.38 488 LYS A C 1
ATOM 3845 O O . LYS A 1 488 ? 1.185 8.334 -8.626 1.00 86.38 488 LYS A O 1
ATOM 3850 N N . GLU A 1 489 ? 0.687 10.185 -7.457 1.00 87.25 489 GLU A N 1
ATOM 3851 C CA . GLU A 1 489 ? -0.629 10.419 -8.047 1.00 87.25 489 GLU A CA 1
ATOM 3852 C C . GLU A 1 489 ? -0.586 11.424 -9.201 1.00 87.25 489 GLU A C 1
ATOM 3854 O O . GLU A 1 489 ? 0.348 12.222 -9.339 1.00 87.25 489 GLU A O 1
ATOM 3859 N N . LYS A 1 490 ? -1.609 11.383 -10.060 1.00 89.81 490 LYS A N 1
ATOM 3860 C CA . LYS A 1 490 ? -1.716 12.245 -11.246 1.00 89.81 490 LYS A CA 1
ATOM 3861 C C . LYS A 1 490 ? -2.457 13.535 -10.912 1.00 89.81 490 LYS A C 1
ATOM 3863 O O . LYS A 1 490 ? -3.678 13.532 -10.809 1.00 89.81 490 LYS A O 1
ATOM 3868 N N . TRP A 1 491 ? -1.733 14.644 -10.805 1.00 90.50 491 TRP A N 1
ATOM 3869 C CA . TRP A 1 491 ? -2.338 15.944 -10.484 1.00 90.50 491 TRP A CA 1
ATOM 3870 C C . TRP A 1 491 ? -1.656 17.151 -11.146 1.00 90.50 491 TRP A C 1
ATOM 3872 O O . TRP A 1 491 ? -2.192 18.255 -11.079 1.00 90.50 491 TRP A O 1
ATOM 3882 N N . LEU A 1 492 ? -0.514 16.968 -11.825 1.00 91.56 492 LEU A N 1
ATOM 3883 C CA . LEU A 1 492 ? 0.136 18.041 -12.584 1.00 91.56 492 LEU A CA 1
ATOM 3884 C C . LEU A 1 492 ? -0.342 18.052 -14.032 1.00 91.56 492 LEU A C 1
ATOM 3886 O O . LEU A 1 492 ? -0.319 17.027 -14.717 1.00 91.56 492 LEU A O 1
ATOM 3890 N N . ARG A 1 493 ? -0.745 19.229 -14.514 1.00 89.62 493 ARG A N 1
ATOM 3891 C CA . ARG A 1 493 ? -1.181 19.436 -15.894 1.00 89.62 493 ARG A CA 1
ATOM 3892 C C . ARG A 1 493 ? 0.015 19.632 -16.824 1.00 89.62 493 ARG A C 1
ATOM 3894 O O . ARG A 1 493 ? 0.960 20.361 -16.538 1.00 89.62 493 ARG A O 1
ATOM 3901 N N . THR A 1 494 ? -0.041 18.990 -17.974 1.00 91.19 494 THR A N 1
ATOM 3902 C CA . THR A 1 494 ? 0.996 19.060 -19.003 1.00 91.19 494 THR A CA 1
ATOM 3903 C C . THR A 1 494 ? 0.367 19.359 -20.349 1.00 91.19 494 THR A C 1
ATOM 3905 O O . THR A 1 494 ? -0.851 19.240 -20.508 1.00 91.19 494 THR A O 1
ATOM 3908 N N . SER A 1 495 ? 1.199 19.651 -21.346 1.00 84.88 495 SER A N 1
ATOM 3909 C CA . SER A 1 495 ? 0.780 19.763 -22.748 1.00 84.88 495 SER A CA 1
ATOM 3910 C C . SER A 1 495 ? 0.088 18.503 -23.294 1.00 84.88 495 SER A C 1
ATOM 3912 O O . SER A 1 495 ? -0.491 18.543 -24.375 1.00 84.88 495 SER A O 1
ATOM 3914 N N . ARG A 1 496 ? 0.128 17.381 -22.558 1.00 83.38 496 ARG A N 1
ATOM 3915 C CA . ARG A 1 496 ? -0.472 16.089 -22.926 1.00 83.38 496 ARG A CA 1
ATOM 3916 C C . ARG A 1 496 ? -1.475 15.565 -21.892 1.00 83.38 496 ARG A C 1
ATOM 3918 O O . ARG A 1 496 ? -1.750 14.370 -21.854 1.00 83.38 496 ARG A O 1
ATOM 3925 N N . GLY A 1 497 ? -2.024 16.445 -21.053 1.00 86.88 497 GLY A N 1
ATOM 3926 C CA . GLY A 1 497 ? -3.004 16.097 -20.019 1.00 86.88 497 GLY A CA 1
ATOM 3927 C C . GLY A 1 497 ? -2.407 16.000 -18.614 1.00 86.88 497 GLY A C 1
ATOM 3928 O O . GLY A 1 497 ? -1.309 16.491 -18.354 1.00 86.88 497 GLY A O 1
ATOM 3929 N N . VAL A 1 498 ? -3.151 15.413 -17.676 1.00 88.19 498 VAL A N 1
ATOM 3930 C CA . VAL A 1 498 ? -2.748 15.331 -16.262 1.00 88.19 498 VAL A CA 1
ATOM 3931 C C . VAL A 1 498 ? -1.895 14.085 -16.016 1.00 88.19 498 VAL A C 1
ATOM 3933 O O . VAL A 1 498 ? -2.275 12.977 -16.396 1.00 88.19 498 VAL A O 1
ATOM 3936 N N . THR A 1 499 ? -0.743 14.252 -15.368 1.00 89.88 499 THR A N 1
ATOM 3937 C CA . THR A 1 499 ? 0.216 13.170 -15.099 1.00 89.88 499 THR A CA 1
ATOM 3938 C C . THR A 1 499 ? 0.841 13.279 -13.704 1.00 89.88 499 THR A C 1
ATOM 3940 O O . THR A 1 499 ? 0.562 14.213 -12.946 1.00 89.88 499 THR A O 1
ATOM 3943 N N . THR A 1 500 ? 1.653 12.285 -13.342 1.00 90.81 500 THR A N 1
ATOM 3944 C CA . THR A 1 500 ? 2.420 12.267 -12.091 1.00 90.81 500 THR A CA 1
ATOM 3945 C C . THR A 1 500 ? 3.617 13.219 -12.177 1.00 90.81 500 THR A C 1
ATOM 3947 O O . THR A 1 500 ? 4.207 13.350 -13.254 1.00 90.81 500 THR A O 1
ATOM 3950 N N . PRO A 1 501 ? 4.053 13.834 -11.063 1.00 90.56 501 PRO A N 1
ATOM 3951 C CA . PRO A 1 501 ? 5.250 14.673 -11.061 1.00 90.56 501 PRO A CA 1
ATOM 3952 C C . PRO A 1 501 ? 6.500 14.001 -11.631 1.00 90.56 501 PRO A C 1
ATOM 3954 O O . PRO A 1 501 ? 7.219 14.619 -12.406 1.00 90.56 501 PRO A O 1
ATOM 3957 N N . THR A 1 502 ? 6.703 12.714 -11.351 1.00 87.94 502 THR A N 1
ATOM 3958 C CA . THR A 1 502 ? 7.849 11.929 -11.844 1.00 87.94 502 THR A CA 1
ATOM 3959 C C . THR A 1 502 ? 7.901 11.743 -13.357 1.00 87.94 502 THR A C 1
ATOM 3961 O O . THR A 1 502 ? 8.973 11.524 -13.909 1.00 87.94 502 THR A O 1
ATOM 3964 N N . ASN A 1 503 ? 6.754 11.813 -14.031 1.00 86.19 503 ASN A N 1
ATOM 3965 C CA . ASN A 1 503 ? 6.671 11.676 -15.482 1.00 86.19 503 ASN A CA 1
ATOM 3966 C C . ASN A 1 503 ? 6.652 13.030 -16.190 1.00 86.19 503 ASN A C 1
ATOM 3968 O O . ASN A 1 503 ? 6.524 13.066 -17.409 1.00 86.19 503 ASN A O 1
ATOM 3972 N N . CYS A 1 504 ? 6.727 14.128 -15.441 1.00 89.31 504 CYS A N 1
ATOM 3973 C CA . CYS A 1 504 ? 6.585 15.477 -15.948 1.00 89.31 504 CYS A CA 1
ATOM 3974 C C . CYS A 1 504 ? 7.948 16.164 -16.074 1.00 89.31 504 CYS A C 1
ATOM 3976 O O . CYS A 1 504 ? 8.849 15.942 -15.265 1.00 89.31 504 CYS A O 1
ATOM 3978 N N . VAL A 1 505 ? 8.094 17.032 -17.076 1.00 89.81 505 VAL A N 1
ATOM 3979 C CA . VAL A 1 505 ? 9.327 17.792 -17.316 1.00 89.81 505 VAL A CA 1
ATOM 3980 C C . VAL A 1 505 ? 9.031 19.284 -17.340 1.00 89.81 505 VAL A C 1
ATOM 3982 O O . VAL A 1 505 ? 8.089 19.742 -17.992 1.00 89.81 505 VAL A O 1
ATOM 3985 N N . LEU A 1 506 ? 9.868 20.063 -16.656 1.00 88.81 506 LEU A N 1
ATOM 3986 C CA . LEU A 1 506 ? 9.865 21.512 -16.793 1.00 88.81 506 LEU A CA 1
ATOM 3987 C C . LEU A 1 506 ? 10.710 21.874 -18.018 1.00 88.81 506 LEU A C 1
ATOM 3989 O O . LEU A 1 506 ? 11.912 21.618 -18.044 1.00 88.81 506 LEU A O 1
ATOM 3993 N N . PHE A 1 507 ? 10.085 22.465 -19.038 1.00 84.25 507 PHE A N 1
ATOM 3994 C CA . PHE A 1 507 ? 10.780 22.787 -20.284 1.00 84.25 507 PHE A CA 1
ATOM 3995 C C . PHE A 1 507 ? 11.982 23.718 -20.047 1.00 84.25 507 PHE A C 1
ATOM 3997 O O . PHE A 1 507 ? 11.862 24.775 -19.421 1.00 84.25 507 PHE A O 1
ATOM 4004 N N . SER A 1 508 ? 13.134 23.335 -20.597 1.00 82.88 508 SER A N 1
ATOM 4005 C CA . SER A 1 508 ? 14.358 24.135 -20.651 1.00 82.88 508 SER A CA 1
ATOM 4006 C C . SER A 1 508 ? 15.065 23.907 -21.991 1.00 82.88 508 SER A C 1
ATOM 4008 O O . SER A 1 508 ? 14.750 22.957 -22.710 1.00 82.88 508 SER A O 1
ATOM 4010 N N . GLN A 1 509 ? 16.040 24.757 -22.325 1.00 81.44 509 GLN A N 1
ATOM 4011 C CA . GLN A 1 509 ? 16.795 24.640 -23.578 1.00 81.44 509 GLN A CA 1
ATOM 4012 C C . GLN A 1 509 ? 17.513 23.282 -23.710 1.00 81.44 509 GLN A C 1
ATOM 4014 O O . GLN A 1 509 ? 17.649 22.767 -24.817 1.00 81.44 509 GLN A O 1
ATOM 4019 N N . GLU A 1 510 ? 17.912 22.670 -22.590 1.00 80.50 510 GLU A N 1
ATOM 4020 C CA . GLU A 1 510 ? 18.552 21.345 -22.553 1.00 80.50 510 GLU A CA 1
ATOM 4021 C C . GLU A 1 510 ? 17.625 20.231 -23.066 1.00 80.50 510 GLU A C 1
ATOM 4023 O O . GLU A 1 510 ? 18.089 19.243 -23.628 1.00 80.50 510 GLU A O 1
ATOM 4028 N N . TRP A 1 511 ? 16.307 20.399 -22.923 1.00 83.25 511 TRP A N 1
ATOM 4029 C CA . TRP A 1 511 ? 15.308 19.428 -23.373 1.00 83.25 511 TRP A CA 1
ATOM 4030 C C . TRP A 1 511 ? 14.897 19.608 -24.841 1.00 83.25 511 TRP A C 1
ATOM 4032 O O . TRP A 1 511 ? 14.074 18.838 -25.331 1.00 83.25 511 TRP A O 1
ATOM 4042 N N . ASN A 1 512 ? 15.458 20.584 -25.567 1.00 83.12 512 ASN A N 1
ATOM 4043 C CA . ASN A 1 512 ? 15.054 20.888 -26.945 1.00 83.12 512 ASN A CA 1
ATOM 4044 C C . ASN A 1 512 ? 15.353 19.748 -27.938 1.00 83.12 512 ASN A C 1
ATOM 4046 O O . ASN A 1 512 ? 14.582 19.500 -28.860 1.00 83.12 512 ASN A O 1
ATOM 4050 N N . ALA A 1 513 ? 16.459 19.022 -27.752 1.00 79.88 513 ALA A N 1
ATOM 4051 C CA . ALA A 1 513 ? 16.754 17.835 -28.558 1.00 79.88 513 ALA A CA 1
ATOM 4052 C C . ALA A 1 513 ? 15.777 16.688 -28.236 1.00 79.88 513 ALA A C 1
ATOM 4054 O O . ALA A 1 513 ? 15.252 16.031 -29.134 1.00 79.88 513 ALA A O 1
ATOM 4055 N N . ALA A 1 514 ? 15.470 16.491 -26.949 1.00 79.75 514 ALA A N 1
ATOM 4056 C CA . ALA A 1 514 ? 14.537 15.465 -26.493 1.00 79.75 514 ALA A CA 1
ATOM 4057 C C . ALA A 1 514 ? 13.094 15.741 -26.953 1.00 79.75 514 ALA A C 1
ATOM 4059 O O . ALA A 1 514 ? 12.401 14.815 -27.366 1.00 79.75 514 ALA A O 1
ATOM 4060 N N . SER A 1 515 ? 12.631 16.995 -26.943 1.00 81.50 515 SER A N 1
ATOM 4061 C CA . SER A 1 515 ? 11.266 17.366 -27.357 1.00 81.50 515 SER A CA 1
ATOM 4062 C C . SER A 1 515 ? 10.989 17.094 -28.845 1.00 81.50 515 SER A C 1
ATOM 4064 O O . SER A 1 515 ? 9.854 16.791 -29.231 1.00 81.50 515 SER A O 1
ATOM 4066 N N . GLN A 1 516 ? 12.023 17.149 -29.691 1.00 78.25 516 GLN A N 1
ATOM 4067 C CA . GLN A 1 516 ? 11.915 16.817 -31.113 1.00 78.25 516 GLN A CA 1
ATOM 4068 C C . GLN A 1 516 ? 11.629 15.327 -31.324 1.00 78.25 516 GLN A C 1
ATOM 4070 O O . GLN A 1 516 ? 10.784 14.985 -32.153 1.00 78.25 516 GLN A O 1
ATOM 4075 N N . ILE A 1 517 ? 12.250 14.452 -30.529 1.00 76.75 517 ILE A N 1
ATOM 4076 C CA . ILE A 1 517 ? 12.220 12.993 -30.730 1.00 76.75 517 ILE A CA 1
ATOM 4077 C C . ILE A 1 517 ? 11.242 12.255 -29.812 1.00 76.75 517 ILE A C 1
ATOM 4079 O O . ILE A 1 517 ? 10.965 11.083 -30.045 1.00 76.75 517 ILE A O 1
ATOM 4083 N N . THR A 1 518 ? 10.710 12.917 -28.781 1.00 78.44 518 THR A N 1
ATOM 4084 C CA . THR A 1 518 ? 9.866 12.281 -27.757 1.00 78.44 518 THR A CA 1
ATOM 4085 C C . THR A 1 518 ? 8.534 12.980 -27.530 1.00 78.44 518 THR A C 1
ATOM 4087 O O . THR A 1 518 ? 8.382 14.185 -27.728 1.00 78.44 518 THR A O 1
ATOM 4090 N N . ASP A 1 519 ? 7.572 12.210 -27.037 1.00 80.19 519 ASP A N 1
ATOM 4091 C CA . ASP A 1 519 ? 6.282 12.663 -26.533 1.00 80.19 519 ASP A CA 1
ATOM 4092 C C . ASP A 1 519 ? 6.321 12.930 -25.017 1.00 80.19 519 ASP A C 1
ATOM 4094 O O . ASP A 1 519 ? 5.374 12.629 -24.286 1.00 80.19 519 ASP A O 1
ATOM 4098 N N . ILE A 1 520 ? 7.424 13.505 -24.526 1.00 85.50 520 ILE A N 1
ATOM 4099 C CA . ILE A 1 520 ? 7.558 13.901 -23.120 1.00 85.50 520 ILE A CA 1
ATOM 4100 C C . ILE A 1 520 ? 6.462 14.926 -22.756 1.00 85.50 520 ILE A C 1
ATOM 4102 O O . ILE A 1 520 ? 6.257 15.905 -23.484 1.00 85.50 520 ILE A O 1
ATOM 4106 N N . PRO A 1 521 ? 5.741 14.729 -21.637 1.00 86.81 521 PRO A N 1
ATOM 4107 C CA . PRO A 1 521 ? 4.702 15.647 -21.195 1.00 86.81 521 PRO A CA 1
ATOM 4108 C C . PRO A 1 521 ? 5.327 16.819 -20.418 1.00 86.81 521 PRO A C 1
ATOM 4110 O O . PRO A 1 521 ? 5.631 16.733 -19.224 1.00 86.81 521 PRO A O 1
ATOM 4113 N N . PHE A 1 522 ? 5.526 17.935 -21.116 1.00 89.88 522 PHE A N 1
ATOM 4114 C CA . PHE A 1 522 ? 6.034 19.172 -20.522 1.00 89.88 522 PHE A CA 1
ATOM 4115 C C . PHE A 1 522 ? 4.951 19.885 -19.713 1.00 89.88 522 PHE A C 1
ATOM 4117 O O . PHE A 1 522 ? 3.796 19.916 -20.141 1.00 89.88 522 PHE A O 1
ATOM 4124 N N . LEU A 1 523 ? 5.320 20.490 -18.577 1.00 89.94 523 LEU A N 1
ATOM 4125 C CA . LEU A 1 523 ? 4.410 21.343 -17.803 1.00 89.94 523 LEU A CA 1
ATOM 4126 C C . LEU A 1 523 ? 3.726 22.368 -18.714 1.00 89.94 523 LEU A C 1
ATOM 4128 O O . LEU A 1 523 ? 4.378 23.026 -19.528 1.00 89.94 523 LEU A O 1
ATOM 4132 N N . ASP A 1 524 ? 2.408 22.484 -18.563 1.00 88.38 524 ASP A N 1
ATOM 4133 C CA . ASP A 1 524 ? 1.570 23.354 -19.386 1.00 88.38 524 ASP A CA 1
ATOM 4134 C C . ASP A 1 524 ? 1.884 24.827 -19.072 1.00 88.38 524 ASP A C 1
ATOM 4136 O O . ASP A 1 524 ? 1.427 25.392 -18.073 1.00 88.38 524 ASP A O 1
ATOM 4140 N N . ARG A 1 525 ? 2.738 25.434 -19.904 1.00 86.00 525 ARG A N 1
ATOM 4141 C CA . ARG A 1 525 ? 3.192 26.818 -19.726 1.00 86.00 525 ARG A CA 1
ATOM 4142 C C . ARG A 1 525 ? 2.054 27.818 -19.917 1.00 86.00 525 ARG A C 1
ATOM 4144 O O . ARG A 1 525 ? 2.079 28.854 -19.257 1.00 86.00 525 ARG A O 1
ATOM 4151 N N . ASP A 1 526 ? 1.075 27.500 -20.758 1.00 86.19 526 ASP A N 1
ATOM 4152 C CA . ASP A 1 526 ? -0.078 28.365 -21.017 1.00 86.19 526 ASP A CA 1
ATOM 4153 C C . ASP A 1 526 ? -1.031 28.363 -19.819 1.00 86.19 526 ASP A C 1
ATOM 4155 O O . ASP A 1 526 ? -1.567 29.403 -19.442 1.00 86.19 526 ASP A O 1
ATOM 4159 N N . TYR A 1 527 ? -1.182 27.212 -19.157 1.00 88.50 527 TYR A N 1
ATOM 4160 C CA . TYR A 1 527 ? -1.990 27.096 -17.946 1.00 88.50 527 TYR A CA 1
ATOM 4161 C C . TYR A 1 527 ? -1.308 27.692 -16.707 1.00 88.50 527 TYR A C 1
ATOM 4163 O O . TYR A 1 527 ? -1.918 28.465 -15.969 1.00 88.50 527 TYR A O 1
ATOM 4171 N N . TYR A 1 528 ? -0.047 27.343 -16.435 1.00 88.94 528 TYR A N 1
ATOM 4172 C CA . TYR A 1 528 ? 0.621 27.759 -15.194 1.00 88.94 528 TYR A CA 1
ATOM 4173 C C . TYR A 1 528 ? 1.306 29.129 -15.284 1.00 88.94 528 TYR A C 1
ATOM 4175 O O . TYR A 1 528 ? 1.409 29.826 -14.269 1.00 88.94 528 TYR A O 1
ATOM 4183 N N . GLY A 1 529 ? 1.730 29.553 -16.474 1.00 87.19 529 GLY A N 1
ATOM 4184 C CA . GLY A 1 529 ? 2.494 30.781 -16.684 1.00 87.19 529 GLY A CA 1
ATOM 4185 C C . GLY A 1 529 ? 3.962 30.675 -16.247 1.00 87.19 529 GLY A C 1
ATOM 4186 O O . GLY A 1 529 ? 4.467 29.614 -15.876 1.00 87.19 529 GLY A O 1
ATOM 4187 N N . SER A 1 530 ? 4.676 31.804 -16.286 1.00 84.50 530 SER A N 1
ATOM 4188 C CA . SER A 1 530 ? 6.096 31.890 -15.903 1.00 84.50 530 SER A CA 1
ATOM 4189 C C . SER A 1 530 ? 6.341 31.776 -14.396 1.00 84.50 530 SER A C 1
ATOM 4191 O O . SER A 1 530 ? 7.465 31.483 -13.994 1.00 84.50 530 SER A O 1
ATOM 4193 N N . GLU A 1 531 ? 5.308 31.956 -13.569 1.00 86.75 531 GLU A N 1
ATOM 4194 C CA . GLU A 1 531 ? 5.379 31.847 -12.105 1.00 86.75 531 GLU A CA 1
ATOM 4195 C C . GLU A 1 531 ? 5.886 30.471 -11.654 1.00 86.75 531 GLU A C 1
ATOM 4197 O O . GLU A 1 531 ? 6.656 30.384 -10.706 1.00 86.75 531 GLU A O 1
ATOM 4202 N N . MET A 1 532 ? 5.563 29.401 -12.388 1.00 87.88 532 MET A N 1
ATOM 4203 C CA . MET A 1 532 ? 6.023 28.036 -12.095 1.00 87.88 532 MET A CA 1
ATOM 4204 C C . MET A 1 532 ? 7.560 27.906 -12.071 1.00 87.88 532 MET A C 1
ATOM 4206 O O . MET A 1 532 ? 8.109 27.030 -11.405 1.00 87.88 532 MET A O 1
ATOM 4210 N N . LEU A 1 533 ? 8.281 28.800 -12.759 1.00 85.25 533 LEU A N 1
ATOM 4211 C CA . LEU A 1 533 ? 9.746 28.808 -12.790 1.00 85.25 533 LEU A CA 1
ATOM 4212 C C . LEU A 1 533 ? 10.384 29.240 -11.461 1.00 85.25 533 LEU A C 1
ATOM 4214 O O . LEU A 1 533 ? 11.577 28.987 -11.275 1.00 85.25 533 LEU A O 1
ATOM 4218 N N . SER A 1 534 ? 9.636 29.876 -10.553 1.00 88.88 534 SER A N 1
ATOM 4219 C CA . SER A 1 534 ? 10.138 30.236 -9.220 1.00 88.88 534 SER A CA 1
ATOM 4220 C C . SER A 1 534 ? 10.215 29.030 -8.274 1.00 88.88 534 SER A C 1
ATOM 4222 O O . SER A 1 534 ? 11.000 29.059 -7.330 1.00 88.88 534 SER A O 1
ATOM 4224 N N . PHE A 1 535 ? 9.500 27.940 -8.583 1.00 90.88 535 PHE A N 1
ATOM 4225 C CA . PHE A 1 535 ? 9.403 26.725 -7.763 1.00 90.88 535 PHE A CA 1
ATOM 4226 C C . PHE A 1 535 ? 10.303 25.576 -8.249 1.00 90.88 535 PHE A C 1
ATOM 4228 O O . PHE A 1 535 ? 9.996 24.398 -8.072 1.00 90.88 535 PHE A O 1
ATOM 4235 N N . LYS A 1 536 ? 11.426 25.883 -8.918 1.00 89.38 536 LYS A N 1
ATOM 4236 C CA . LYS A 1 536 ? 12.322 24.856 -9.490 1.00 89.38 536 LYS A CA 1
ATOM 4237 C C . LYS A 1 536 ? 12.823 23.849 -8.454 1.00 89.38 536 LYS A C 1
ATOM 4239 O O . LYS A 1 536 ? 12.942 22.677 -8.786 1.00 89.38 536 LYS A O 1
ATOM 4244 N N . LYS A 1 537 ? 13.130 24.288 -7.229 1.00 89.62 537 LYS A N 1
ATOM 4245 C CA . LYS A 1 537 ? 13.639 23.396 -6.173 1.00 89.62 537 LYS A CA 1
ATOM 4246 C C . LYS A 1 537 ? 12.547 22.440 -5.698 1.00 89.62 537 LYS A C 1
ATOM 4248 O O . LYS A 1 537 ? 12.795 21.258 -5.514 1.00 89.62 537 LYS A O 1
ATOM 4253 N N . GLU A 1 538 ? 11.336 22.951 -5.537 1.00 92.94 538 GLU A N 1
ATOM 4254 C CA . GLU A 1 538 ? 10.163 22.222 -5.072 1.00 92.94 538 GLU A CA 1
ATOM 4255 C C . GLU A 1 538 ? 9.683 21.218 -6.131 1.00 92.94 538 GLU A C 1
ATOM 4257 O O . GLU A 1 538 ? 9.357 20.080 -5.804 1.00 92.94 538 GLU A O 1
ATOM 4262 N N . LEU A 1 539 ? 9.712 21.600 -7.412 1.00 91.81 539 LEU A N 1
ATOM 4263 C CA . LEU A 1 539 ? 9.423 20.707 -8.538 1.00 91.81 539 LEU A CA 1
ATOM 4264 C C . LEU A 1 539 ? 10.461 19.580 -8.658 1.00 91.81 539 LEU A C 1
ATOM 4266 O O . LEU A 1 539 ? 10.083 18.425 -8.849 1.00 91.81 539 LEU A O 1
ATOM 4270 N N . ASP A 1 540 ? 11.749 19.893 -8.493 1.00 90.00 540 ASP A N 1
ATOM 4271 C CA . ASP A 1 540 ? 12.831 18.898 -8.484 1.00 90.00 540 ASP A CA 1
ATOM 4272 C C . ASP A 1 540 ? 12.665 17.904 -7.319 1.00 90.00 540 ASP A C 1
ATOM 4274 O O . ASP A 1 540 ? 12.741 16.692 -7.513 1.00 90.00 540 ASP A O 1
ATOM 4278 N N . LEU A 1 541 ? 12.299 18.396 -6.127 1.00 90.19 541 LEU A N 1
ATOM 4279 C CA . LEU A 1 541 ? 11.967 17.564 -4.963 1.00 90.19 541 LEU A CA 1
ATOM 4280 C C . LEU A 1 541 ? 10.795 16.601 -5.228 1.00 90.19 541 LEU A C 1
ATOM 4282 O O . LEU A 1 541 ? 10.826 15.454 -4.780 1.00 90.19 541 LEU A O 1
ATOM 4286 N N . LEU A 1 542 ? 9.780 17.027 -5.986 1.00 91.00 542 LEU A N 1
ATOM 4287 C CA . LEU A 1 542 ? 8.665 16.167 -6.411 1.00 91.00 542 LEU A CA 1
ATOM 4288 C C . LEU A 1 542 ? 9.078 15.112 -7.456 1.00 91.00 542 LEU A C 1
ATOM 4290 O O . LEU A 1 542 ? 8.363 14.127 -7.676 1.00 91.00 542 LEU A O 1
ATOM 4294 N N . GLY A 1 543 ? 10.248 15.280 -8.073 1.00 87.31 543 GLY A N 1
ATOM 4295 C CA . GLY A 1 543 ? 10.768 14.439 -9.145 1.00 87.31 543 GLY A CA 1
ATOM 4296 C C . GLY A 1 543 ? 10.383 14.899 -10.546 1.00 87.31 543 GLY A C 1
ATOM 4297 O O . GLY A 1 543 ? 10.482 14.098 -11.470 1.00 87.31 543 GLY A O 1
ATOM 4298 N N . VAL A 1 544 ? 9.941 16.148 -10.713 1.00 89.88 544 VAL A N 1
ATOM 4299 C CA . VAL A 1 544 ? 9.781 16.752 -12.041 1.00 89.88 544 VAL A CA 1
ATOM 4300 C C . VAL A 1 544 ? 11.167 16.926 -12.656 1.00 89.88 544 VAL A C 1
ATOM 4302 O O . VAL A 1 544 ? 12.081 17.426 -12.005 1.00 89.88 544 VAL A O 1
ATOM 4305 N N . GLY A 1 545 ? 11.332 16.552 -13.924 1.00 85.06 545 GLY A N 1
ATOM 4306 C CA . GLY A 1 545 ? 12.593 16.729 -14.641 1.00 85.06 545 GLY A CA 1
ATOM 4307 C C . GLY A 1 545 ? 12.908 18.210 -14.864 1.00 85.06 545 GLY A C 1
ATOM 4308 O O . GLY A 1 545 ? 12.474 18.788 -15.856 1.00 85.06 545 GLY A O 1
ATOM 4309 N N . VAL A 1 546 ? 13.648 18.841 -13.946 1.00 84.81 546 VAL A N 1
ATOM 4310 C CA . VAL A 1 546 ? 14.057 20.257 -14.055 1.00 84.81 546 VAL A CA 1
ATOM 4311 C C . VAL A 1 546 ? 15.352 20.415 -14.859 1.00 84.81 546 VAL A C 1
ATOM 4313 O O . VAL A 1 546 ? 15.509 21.387 -15.599 1.00 84.81 546 VAL A O 1
ATOM 4316 N N . LYS A 1 547 ? 16.271 19.451 -14.744 1.00 80.69 547 LYS A N 1
ATOM 4317 C CA . LYS A 1 547 ? 17.528 19.376 -15.506 1.00 80.69 547 LYS A CA 1
ATOM 4318 C C . LYS A 1 547 ? 17.559 18.106 -16.344 1.00 80.69 547 LYS A C 1
ATOM 4320 O O . LYS A 1 547 ? 16.998 17.091 -15.927 1.00 80.69 547 LYS A O 1
ATOM 4325 N N . PHE A 1 548 ? 18.221 18.143 -17.502 1.00 73.88 548 PHE A N 1
ATOM 4326 C CA . PHE A 1 548 ? 18.301 16.956 -18.352 1.00 73.88 548 PHE A CA 1
ATOM 4327 C C . PHE A 1 548 ? 19.144 15.846 -17.704 1.00 73.88 548 PHE A C 1
ATOM 4329 O O . PHE A 1 548 ? 18.702 14.702 -17.679 1.00 73.88 548 PHE A O 1
ATOM 4336 N N . ASN A 1 549 ? 20.323 16.181 -17.156 1.00 72.50 549 ASN A N 1
ATOM 4337 C CA . ASN A 1 549 ? 21.228 15.294 -16.396 1.00 72.50 549 ASN A CA 1
ATOM 4338 C C . ASN A 1 549 ? 21.472 13.883 -16.996 1.00 72.50 549 ASN A C 1
ATOM 4340 O O . ASN A 1 549 ? 21.846 12.967 -16.270 1.00 72.50 549 ASN A O 1
ATOM 4344 N N . GLY A 1 550 ? 21.279 13.678 -18.303 1.00 64.38 550 GLY A N 1
ATOM 4345 C CA . GLY A 1 550 ? 21.398 12.350 -18.913 1.00 64.38 550 GLY A CA 1
ATOM 4346 C C . GLY A 1 550 ? 20.222 11.412 -18.609 1.00 64.38 550 GLY A C 1
ATOM 4347 O O . GLY A 1 550 ? 20.421 10.204 -18.505 1.00 64.38 550 GLY A O 1
ATOM 4348 N N . ASN A 1 551 ? 18.996 11.937 -18.485 1.00 68.88 551 ASN A N 1
ATOM 4349 C CA . ASN A 1 551 ? 17.749 11.169 -18.330 1.00 68.88 551 ASN A CA 1
ATOM 4350 C C . ASN A 1 551 ? 17.352 10.402 -19.612 1.00 68.88 551 ASN A C 1
ATOM 4352 O O . ASN A 1 551 ? 16.236 10.517 -20.123 1.00 68.88 551 ASN A O 1
ATOM 4356 N N . TYR A 1 552 ? 18.267 9.587 -20.138 1.00 71.81 552 TYR A N 1
ATOM 4357 C CA . TYR A 1 552 ? 18.093 8.817 -21.370 1.00 71.81 552 TYR A CA 1
ATOM 4358 C C . TYR A 1 552 ? 16.954 7.791 -21.277 1.00 71.81 552 TYR A C 1
ATOM 4360 O O . TYR A 1 552 ? 16.357 7.459 -22.297 1.00 71.81 552 TYR A O 1
ATOM 4368 N N . GLN A 1 553 ? 16.612 7.329 -20.069 1.00 69.88 553 GLN A N 1
ATOM 4369 C CA . GLN A 1 553 ? 15.510 6.391 -19.840 1.00 69.88 553 GLN A CA 1
ATOM 4370 C C . GLN A 1 553 ? 14.139 7.031 -20.098 1.00 69.88 553 GLN A C 1
ATOM 4372 O O . GLN A 1 553 ? 13.334 6.468 -20.833 1.00 69.88 553 GLN A O 1
ATOM 4377 N N . LEU A 1 554 ? 13.901 8.251 -19.598 1.00 73.75 554 LEU A N 1
ATOM 4378 C CA . LEU A 1 554 ? 12.664 8.988 -19.887 1.00 73.75 554 LEU A CA 1
ATOM 4379 C C . LEU A 1 554 ? 12.526 9.275 -21.388 1.00 73.75 554 LEU A C 1
ATOM 4381 O O . LEU A 1 554 ? 11.425 9.226 -21.934 1.00 73.75 554 LEU A O 1
ATOM 4385 N N . VAL A 1 555 ? 13.653 9.557 -22.053 1.00 74.50 555 VAL A N 1
ATOM 4386 C CA . VAL A 1 555 ? 13.696 9.756 -23.505 1.00 74.50 555 VAL A CA 1
ATOM 4387 C C . VAL A 1 555 ? 13.330 8.463 -24.240 1.00 74.50 555 VAL A C 1
ATOM 4389 O O . VAL A 1 555 ? 12.495 8.492 -25.140 1.00 74.50 555 VAL A O 1
ATOM 4392 N N . SER A 1 556 ? 13.901 7.331 -23.820 1.00 68.75 556 SER A N 1
ATOM 4393 C CA . SER A 1 556 ? 13.632 6.002 -24.378 1.00 68.75 556 SER A CA 1
ATOM 4394 C C . SER A 1 556 ? 12.161 5.605 -24.275 1.00 68.75 556 SER A C 1
ATOM 4396 O O . SER A 1 556 ? 11.551 5.226 -25.272 1.00 68.75 556 SER A O 1
ATOM 4398 N N . ASP A 1 557 ? 11.570 5.744 -23.089 1.00 74.06 557 ASP A N 1
ATOM 4399 C CA . ASP A 1 557 ? 10.196 5.308 -22.812 1.00 74.06 557 ASP A CA 1
ATOM 4400 C C . ASP A 1 557 ? 9.135 6.131 -23.560 1.00 74.06 557 ASP A C 1
ATOM 4402 O O . ASP A 1 557 ? 7.975 5.722 -23.659 1.00 74.06 557 ASP A O 1
ATOM 4406 N N . LYS A 1 558 ? 9.508 7.323 -24.044 1.00 76.62 558 LYS A N 1
ATOM 4407 C CA . LYS A 1 558 ? 8.609 8.293 -24.684 1.00 76.62 558 LYS A CA 1
ATOM 4408 C C . LYS A 1 558 ? 9.010 8.631 -26.115 1.00 76.62 558 LYS A C 1
ATOM 4410 O O . LYS A 1 558 ? 8.546 9.645 -26.630 1.00 76.62 558 LYS A O 1
ATOM 4415 N N . LEU A 1 559 ? 9.850 7.826 -26.764 1.00 76.44 559 LEU A N 1
ATOM 4416 C CA . LEU A 1 559 ? 10.202 8.028 -28.169 1.00 76.44 559 LEU A CA 1
ATOM 4417 C C . LEU A 1 559 ? 8.957 8.085 -29.062 1.00 76.44 559 LEU A C 1
ATOM 4419 O O . LEU A 1 559 ? 8.055 7.253 -28.956 1.00 76.44 559 LEU A O 1
ATOM 4423 N N . LYS A 1 560 ? 8.938 9.055 -29.978 1.00 74.81 560 LYS A N 1
ATOM 4424 C CA . LYS A 1 560 ? 7.924 9.133 -31.032 1.00 74.81 560 LYS A CA 1
ATOM 4425 C C . LYS A 1 560 ? 8.049 7.930 -31.962 1.00 74.81 560 LYS A C 1
ATOM 4427 O O . LYS A 1 560 ? 9.140 7.401 -32.179 1.00 74.81 560 LYS A O 1
ATOM 4432 N N . SER A 1 561 ? 6.927 7.534 -32.558 1.00 63.84 561 SER A N 1
ATOM 4433 C CA . SER A 1 561 ? 6.926 6.507 -33.602 1.00 63.84 561 SER A CA 1
ATOM 4434 C C . SER A 1 561 ? 7.822 6.915 -34.779 1.00 63.84 561 SER A C 1
ATOM 4436 O O . SER A 1 561 ? 7.902 8.099 -35.120 1.00 63.84 561 SER A O 1
ATOM 4438 N N . SER A 1 562 ? 8.464 5.936 -35.423 1.00 59.91 562 SER A N 1
ATOM 4439 C CA . SER A 1 562 ? 9.409 6.145 -36.534 1.00 59.91 562 SER A CA 1
ATOM 4440 C C . SER A 1 562 ? 8.825 6.959 -37.697 1.00 59.91 562 SER A C 1
ATOM 4442 O O . SER A 1 562 ? 9.558 7.691 -38.356 1.00 59.91 562 SER A O 1
ATOM 4444 N N . TYR A 1 563 ? 7.505 6.909 -37.901 1.00 53.12 563 TYR A N 1
ATOM 4445 C CA . TYR A 1 563 ? 6.788 7.667 -38.933 1.00 53.12 563 TYR A CA 1
ATOM 4446 C C . TYR A 1 563 ? 6.778 9.191 -38.715 1.00 53.12 563 TYR A C 1
ATOM 4448 O O . TYR A 1 563 ? 6.463 9.937 -39.638 1.00 53.12 563 TYR A O 1
ATOM 4456 N N . SER A 1 564 ? 7.101 9.675 -37.511 1.00 56.50 564 SER A N 1
ATOM 4457 C CA . SER A 1 564 ? 7.036 11.102 -37.154 1.00 56.50 564 SER A CA 1
ATOM 4458 C C . SER A 1 564 ? 8.394 11.819 -37.185 1.00 56.50 564 SER A C 1
ATOM 4460 O O . SER A 1 564 ? 8.454 13.013 -36.895 1.00 56.50 564 SER A O 1
ATOM 4462 N N . LEU A 1 565 ? 9.487 11.115 -37.505 1.00 61.16 565 LEU A N 1
ATOM 4463 C CA . LEU A 1 565 ? 10.863 11.622 -37.430 1.00 61.16 565 LEU A CA 1
ATOM 4464 C C . LEU A 1 565 ? 11.403 11.962 -38.832 1.00 61.16 565 LEU A C 1
ATOM 4466 O O . LEU A 1 565 ? 12.264 11.265 -39.357 1.00 61.16 565 LEU A O 1
ATOM 4470 N N . THR A 1 566 ? 10.873 13.011 -39.466 1.00 57.09 566 THR A N 1
ATOM 4471 C CA . THR A 1 566 ? 11.201 13.367 -40.866 1.00 57.09 566 THR A CA 1
ATOM 4472 C C . THR A 1 566 ? 12.271 14.456 -41.016 1.00 57.09 566 THR A C 1
ATOM 4474 O O . THR A 1 566 ? 12.808 14.634 -42.105 1.00 57.09 566 THR A O 1
ATOM 4477 N N . SER A 1 567 ? 12.617 15.171 -39.939 1.00 63.12 567 SER A N 1
ATOM 4478 C CA . SER A 1 567 ? 13.675 16.192 -39.916 1.00 63.12 567 SER A CA 1
ATOM 4479 C C . SER A 1 567 ? 14.223 16.344 -38.498 1.00 63.12 567 SER A C 1
ATOM 4481 O O . SER A 1 567 ? 13.563 16.928 -37.639 1.00 63.12 567 SER A O 1
ATOM 4483 N N . LEU A 1 568 ? 15.422 15.821 -38.248 1.00 67.19 568 LEU A N 1
ATOM 4484 C CA . LEU A 1 568 ? 16.075 15.873 -36.940 1.00 67.19 568 LEU A CA 1
ATOM 4485 C C . LEU A 1 568 ? 17.271 16.814 -36.971 1.00 67.19 568 LEU A C 1
ATOM 4487 O O . LEU A 1 568 ? 18.062 16.775 -37.912 1.00 67.19 568 LEU A O 1
ATOM 4491 N N . SER A 1 569 ? 17.421 17.632 -35.926 1.00 73.81 569 SER A N 1
ATOM 4492 C CA . SER A 1 569 ? 18.654 18.396 -35.732 1.00 73.81 569 SER A CA 1
ATOM 4493 C C . SER A 1 569 ? 19.836 17.469 -35.411 1.00 73.81 569 SER A C 1
ATOM 4495 O O . SER A 1 569 ? 19.652 16.331 -34.963 1.00 73.81 569 SER A O 1
ATOM 4497 N N . SER A 1 570 ? 21.062 17.962 -35.606 1.00 71.75 570 SER A N 1
ATOM 4498 C CA . SER A 1 570 ? 22.305 17.274 -35.224 1.00 71.75 570 SER A CA 1
ATOM 4499 C C . SER A 1 570 ? 22.273 16.807 -33.767 1.00 71.75 570 SER A C 1
ATOM 4501 O O . SER A 1 570 ? 22.616 15.667 -33.463 1.00 71.75 570 SER A O 1
ATOM 4503 N N . GLU A 1 571 ? 21.782 17.653 -32.861 1.00 73.12 571 GLU A N 1
ATOM 4504 C CA . GLU A 1 571 ? 21.701 17.373 -31.425 1.00 73.12 571 GLU A CA 1
ATOM 4505 C C . GLU A 1 571 ? 20.658 16.293 -31.114 1.00 73.12 571 GLU A C 1
ATOM 4507 O O . GLU A 1 571 ? 20.876 15.461 -30.235 1.00 73.12 571 GLU A O 1
ATOM 4512 N N . ALA A 1 572 ? 19.539 16.277 -31.845 1.00 74.38 572 ALA A N 1
ATOM 4513 C CA . ALA A 1 572 ? 18.495 15.266 -31.703 1.00 74.38 572 ALA A CA 1
ATOM 4514 C C . ALA A 1 572 ? 18.972 13.880 -32.170 1.00 74.38 572 ALA A C 1
ATOM 4516 O O . ALA A 1 572 ? 18.715 12.882 -31.493 1.00 74.38 572 ALA A O 1
ATOM 4517 N N . LEU A 1 573 ? 19.722 13.810 -33.278 1.00 73.62 573 LEU A N 1
ATOM 4518 C CA . LEU A 1 573 ? 20.330 12.561 -33.749 1.00 73.62 573 LEU A CA 1
ATOM 4519 C C . LEU A 1 573 ? 21.400 12.048 -32.775 1.00 73.62 573 LEU A C 1
ATOM 4521 O O . LEU A 1 573 ? 21.401 10.868 -32.425 1.00 73.62 573 LEU A O 1
ATOM 4525 N N . LEU A 1 574 ? 22.282 12.930 -32.295 1.00 72.75 574 LEU A N 1
ATOM 4526 C CA . LEU A 1 574 ? 23.296 12.570 -31.300 1.00 72.75 574 LEU A CA 1
ATOM 4527 C C . LEU A 1 574 ? 22.654 12.077 -29.997 1.00 72.75 574 LEU A C 1
ATOM 4529 O O . LEU A 1 574 ? 23.144 11.123 -29.394 1.00 72.75 574 LEU A O 1
ATOM 4533 N N . LEU A 1 575 ? 21.535 12.676 -29.578 1.00 75.38 575 LEU A N 1
ATOM 4534 C CA . LEU A 1 575 ? 20.781 12.223 -28.412 1.00 75.38 575 LEU A CA 1
ATOM 4535 C C . LEU A 1 575 ? 20.211 10.808 -28.608 1.00 75.38 575 LEU A C 1
ATOM 4537 O O . LEU A 1 575 ? 20.351 9.980 -27.711 1.00 75.38 575 LEU A O 1
ATOM 4541 N N . ILE A 1 576 ? 19.642 10.506 -29.781 1.00 72.50 576 ILE A N 1
ATOM 4542 C CA . ILE A 1 576 ? 19.175 9.152 -30.130 1.00 72.50 576 ILE A CA 1
ATOM 4543 C C . ILE A 1 576 ? 20.316 8.132 -30.035 1.00 72.50 576 ILE A C 1
ATOM 4545 O O . ILE A 1 576 ? 20.155 7.074 -29.421 1.00 72.50 576 ILE A O 1
ATOM 4549 N N . LEU A 1 577 ? 21.472 8.455 -30.621 1.00 69.50 577 LEU A N 1
ATOM 4550 C CA . LEU A 1 577 ? 22.634 7.568 -30.618 1.00 69.50 577 LEU A CA 1
ATOM 4551 C C . LEU A 1 577 ? 23.175 7.361 -29.189 1.00 69.50 577 LEU A C 1
ATOM 4553 O O . LEU A 1 577 ? 23.472 6.230 -28.803 1.00 69.50 577 LEU A O 1
ATOM 4557 N N . ASN A 1 578 ? 23.209 8.414 -28.364 1.00 68.06 578 ASN A N 1
ATOM 4558 C CA . ASN A 1 578 ? 23.601 8.332 -26.950 1.00 68.06 578 ASN A CA 1
ATOM 4559 C C . ASN A 1 578 ? 22.636 7.489 -26.103 1.00 68.06 578 ASN A C 1
ATOM 4561 O O . ASN A 1 578 ? 23.067 6.812 -25.168 1.00 68.06 578 ASN A O 1
ATOM 4565 N N . CYS A 1 579 ? 21.345 7.463 -26.445 1.00 63.78 579 CYS A N 1
ATOM 4566 C CA . CYS A 1 579 ? 20.366 6.592 -25.800 1.00 63.78 579 CYS A CA 1
ATOM 4567 C C . CYS A 1 579 ? 20.557 5.094 -26.126 1.00 63.78 579 CYS A C 1
ATOM 4569 O O . CYS A 1 579 ? 19.855 4.267 -25.546 1.00 63.78 579 CYS A O 1
ATOM 4571 N N . LYS A 1 580 ? 21.487 4.721 -27.026 1.00 61.66 580 LYS A N 1
ATOM 4572 C CA . LYS A 1 580 ? 21.707 3.341 -27.515 1.00 61.66 580 LYS A CA 1
ATOM 4573 C C . LYS A 1 580 ? 20.448 2.690 -28.107 1.00 61.66 580 LYS A C 1
ATOM 4575 O O . LYS A 1 580 ? 20.325 1.464 -28.112 1.00 61.66 580 LYS A O 1
ATOM 4580 N N . LEU A 1 581 ? 19.511 3.497 -28.601 1.00 55.34 581 LEU A N 1
ATOM 4581 C CA . LEU A 1 581 ? 18.243 3.020 -29.141 1.00 55.34 581 LEU A CA 1
ATOM 4582 C C . LEU A 1 581 ? 18.443 2.614 -30.600 1.00 55.34 581 LEU A C 1
ATOM 4584 O O . LEU A 1 581 ? 18.822 3.428 -31.439 1.00 55.34 581 LEU A O 1
ATOM 4588 N N . GLY A 1 582 ? 18.216 1.333 -30.895 1.00 49.91 582 GLY A N 1
ATOM 4589 C CA . GLY A 1 582 ? 18.249 0.791 -32.252 1.00 49.91 582 GLY A CA 1
ATOM 4590 C C . GLY A 1 582 ? 17.023 1.246 -33.035 1.00 49.91 582 GLY A C 1
ATOM 4591 O O . GLY A 1 582 ? 16.059 0.499 -33.162 1.00 49.91 582 GLY A O 1
ATOM 4592 N N . LEU A 1 583 ? 17.030 2.490 -33.507 1.00 51.12 583 LEU A N 1
ATOM 4593 C CA . LEU A 1 583 ? 15.966 3.026 -34.347 1.00 51.12 583 LEU A CA 1
ATOM 4594 C C . LEU A 1 583 ? 16.258 2.723 -35.822 1.00 51.12 583 LEU A C 1
ATOM 4596 O O . LEU A 1 583 ? 17.336 3.026 -36.329 1.00 51.12 583 LEU A O 1
ATOM 4600 N N . GLN A 1 584 ? 15.275 2.141 -36.515 1.00 45.62 584 GLN A N 1
ATOM 4601 C CA . GLN A 1 584 ? 15.241 2.093 -37.977 1.00 45.62 584 GLN A CA 1
ATOM 4602 C C . GLN A 1 584 ? 14.883 3.496 -38.482 1.00 45.62 584 GLN A C 1
ATOM 4604 O O . GLN A 1 584 ? 13.735 3.930 -38.382 1.00 45.62 584 GLN A O 1
ATOM 4609 N N . PHE A 1 585 ? 15.885 4.235 -38.952 1.00 48.44 585 PHE A N 1
ATOM 4610 C CA . PHE A 1 585 ? 15.705 5.569 -39.521 1.00 48.44 585 PHE A CA 1
ATOM 4611 C C . PHE A 1 585 ? 15.083 5.503 -40.923 1.00 48.44 585 PHE A C 1
ATOM 4613 O O . PHE A 1 585 ? 15.429 4.634 -41.725 1.00 48.44 585 PHE A O 1
ATOM 4620 N N . TYR A 1 586 ? 14.199 6.457 -41.236 1.00 39.12 586 TYR A N 1
ATOM 4621 C CA . TYR A 1 586 ? 13.721 6.698 -42.599 1.00 39.12 586 TYR A CA 1
ATOM 4622 C C . TYR A 1 586 ? 14.766 7.505 -43.377 1.00 39.12 586 TYR A C 1
ATOM 4624 O O . TYR A 1 586 ? 14.883 8.719 -43.238 1.00 39.12 586 TYR A O 1
ATOM 4632 N N . GLY A 1 587 ? 15.530 6.774 -44.179 1.00 51.12 587 GLY A N 1
ATOM 4633 C CA . GLY A 1 587 ? 16.636 7.235 -45.010 1.00 51.12 587 GLY A CA 1
ATOM 4634 C C . GLY A 1 587 ? 17.696 6.158 -44.923 1.00 51.12 587 GLY A C 1
ATOM 4635 O O . GLY A 1 587 ? 18.350 6.109 -43.893 1.00 51.12 587 GLY A O 1
ATOM 4636 N N . CYS A 1 588 ? 17.764 5.256 -45.914 1.00 56.19 588 CYS A N 1
ATOM 4637 C CA . CYS A 1 588 ? 18.511 3.993 -45.869 1.00 56.19 588 CYS A CA 1
ATOM 4638 C C . CYS A 1 588 ? 19.909 4.184 -45.262 1.00 56.19 588 CYS A C 1
ATOM 4640 O O . CYS A 1 588 ? 20.845 4.501 -45.997 1.00 56.19 588 CYS A O 1
ATOM 4642 N N . PRO A 1 589 ? 20.108 3.968 -43.943 1.00 63.44 589 PRO A N 1
ATOM 4643 C CA . PRO A 1 589 ? 21.428 4.154 -43.356 1.00 63.44 589 PRO A CA 1
ATOM 4644 C C . PRO A 1 589 ? 22.380 3.106 -43.935 1.00 63.44 589 PRO A C 1
ATOM 4646 O O . PRO A 1 589 ? 23.561 3.379 -44.088 1.00 63.44 589 PRO A O 1
ATOM 4649 N N . SER A 1 590 ? 21.822 1.965 -44.363 1.00 66.12 590 SER A N 1
ATOM 4650 C CA . SER A 1 590 ? 22.449 0.919 -45.171 1.00 66.12 590 SER A CA 1
ATOM 4651 C C . SER A 1 590 ? 23.068 1.379 -46.483 1.00 66.12 590 SER A C 1
ATOM 4653 O O . SER A 1 590 ? 23.852 0.630 -47.045 1.00 66.12 590 SER A O 1
ATOM 4655 N N . GLU A 1 591 ? 22.723 2.556 -46.998 1.00 71.69 591 GLU A N 1
ATOM 4656 C CA . GLU A 1 591 ? 23.321 3.109 -48.218 1.00 71.69 591 GLU A CA 1
ATOM 4657 C C . GLU A 1 591 ? 24.411 4.141 -47.905 1.00 71.69 591 GLU A C 1
ATOM 4659 O O . GLU A 1 591 ? 25.198 4.480 -48.785 1.00 71.69 591 GLU A O 1
ATOM 4664 N N . CYS A 1 592 ? 24.483 4.619 -46.659 1.00 80.19 592 CYS A N 1
ATOM 4665 C CA . CYS A 1 592 ? 25.407 5.656 -46.223 1.00 80.19 592 CYS A CA 1
ATOM 4666 C C . CYS A 1 592 ? 26.742 5.081 -45.746 1.00 80.19 592 CYS A C 1
ATOM 4668 O O . CYS A 1 592 ? 26.810 4.044 -45.082 1.00 80.19 592 CYS A O 1
ATOM 4670 N N . PHE A 1 593 ? 27.810 5.832 -46.004 1.00 81.94 593 PHE A N 1
ATOM 4671 C CA . PHE A 1 593 ? 29.171 5.472 -45.624 1.00 81.94 593 PHE A CA 1
ATOM 4672 C C . PHE A 1 593 ? 29.729 6.439 -44.583 1.00 81.94 593 PHE A C 1
ATOM 4674 O O . PHE A 1 593 ? 29.608 7.662 -44.712 1.00 81.94 593 PHE A O 1
ATOM 4681 N N . LEU A 1 594 ? 30.420 5.896 -43.583 1.00 82.25 594 LEU A N 1
ATOM 4682 C CA . LEU A 1 594 ? 31.243 6.684 -42.672 1.00 82.25 594 LEU A CA 1
ATOM 4683 C C . LEU A 1 594 ? 32.685 6.694 -43.189 1.00 82.25 594 LEU A C 1
ATOM 4685 O O . LEU A 1 594 ? 33.456 5.771 -42.937 1.00 82.25 594 LEU A O 1
ATOM 4689 N N . SER A 1 595 ? 33.060 7.751 -43.912 1.00 73.88 595 SER A N 1
ATOM 4690 C CA . SER A 1 595 ? 34.451 7.963 -44.324 1.00 73.88 595 SER A CA 1
ATOM 4691 C C . SER A 1 595 ? 35.145 8.870 -43.312 1.00 73.88 595 SER A C 1
ATOM 4693 O O . SER A 1 595 ? 35.011 10.090 -43.386 1.00 73.88 595 SER A O 1
ATOM 4695 N N . ASN A 1 596 ? 35.921 8.297 -42.390 1.00 68.44 596 ASN A N 1
ATOM 4696 C CA . ASN A 1 596 ? 36.864 9.090 -41.598 1.00 68.44 596 ASN A CA 1
ATOM 4697 C C . ASN A 1 596 ? 37.938 9.647 -42.566 1.00 68.44 596 ASN A C 1
ATOM 4699 O O . ASN A 1 596 ? 38.371 8.921 -43.467 1.00 68.44 596 ASN A O 1
ATOM 4703 N N . PRO A 1 597 ? 38.382 10.910 -42.439 1.00 62.91 597 PRO A N 1
ATOM 4704 C CA . PRO A 1 597 ? 39.575 11.408 -43.128 1.00 62.91 597 PRO A CA 1
ATOM 4705 C C . PRO A 1 597 ? 40.803 10.479 -43.028 1.00 62.91 597 PRO A C 1
ATOM 4707 O O . PRO A 1 597 ? 41.627 10.449 -43.942 1.00 62.91 597 PRO A O 1
ATOM 4710 N N . GLU A 1 598 ? 40.898 9.698 -41.949 1.00 62.50 598 GLU A N 1
ATOM 4711 C CA . GLU A 1 598 ? 41.941 8.694 -41.697 1.00 62.50 598 GLU A CA 1
ATOM 4712 C C . GLU A 1 598 ? 41.647 7.319 -42.329 1.00 62.50 598 GLU A C 1
ATOM 4714 O O . GLU A 1 598 ? 42.536 6.472 -42.400 1.00 62.50 598 GLU A O 1
ATOM 4719 N N . SER A 1 599 ? 40.422 7.070 -42.810 1.00 67.44 599 SER A N 1
ATOM 4720 C CA . SER A 1 599 ? 40.058 5.812 -43.469 1.00 67.44 599 SER A CA 1
ATOM 4721 C C . SER A 1 599 ? 40.830 5.668 -44.777 1.00 67.44 599 SER A C 1
ATOM 4723 O O . SER A 1 599 ? 40.537 6.319 -45.784 1.00 67.44 599 SER A O 1
ATOM 4725 N N . GLU A 1 600 ? 41.795 4.753 -44.784 1.00 72.81 600 GLU A N 1
ATOM 4726 C CA . GLU A 1 600 ? 42.693 4.498 -45.915 1.00 72.81 600 GLU A CA 1
ATOM 4727 C C . GLU A 1 600 ? 41.937 4.202 -47.226 1.00 72.81 600 GLU A C 1
ATOM 4729 O O . GLU A 1 600 ? 42.380 4.604 -48.305 1.00 72.81 600 GLU A O 1
ATOM 4734 N N . TRP A 1 601 ? 40.757 3.582 -47.117 1.00 83.06 601 TRP A N 1
ATOM 4735 C CA . TRP A 1 601 ? 39.880 3.143 -48.206 1.00 83.06 601 TRP A CA 1
ATOM 4736 C C . TRP A 1 601 ? 38.852 4.166 -48.695 1.00 83.06 601 TRP A C 1
ATOM 4738 O O . TRP A 1 601 ? 38.232 3.938 -49.736 1.00 83.06 601 TRP A O 1
ATOM 4748 N N . GLY A 1 602 ? 38.709 5.320 -48.033 1.00 81.12 602 GLY A N 1
ATOM 4749 C CA . GLY A 1 602 ? 37.733 6.349 -48.421 1.00 81.12 602 GLY A CA 1
ATOM 4750 C C . GLY A 1 602 ? 37.933 6.900 -49.843 1.00 81.12 602 GLY A C 1
ATOM 4751 O O . GLY A 1 602 ? 37.025 7.502 -50.412 1.00 81.12 602 GLY A O 1
ATOM 4752 N N . CYS A 1 603 ? 39.098 6.665 -50.466 1.00 84.19 603 CYS A N 1
ATOM 4753 C CA . CYS A 1 603 ? 39.320 7.006 -51.872 1.00 84.19 603 CYS A CA 1
ATOM 4754 C C . CYS A 1 603 ? 38.444 6.204 -52.848 1.00 84.19 603 CYS A C 1
ATOM 4756 O O . CYS A 1 603 ? 38.121 6.737 -53.906 1.00 84.19 603 CYS A O 1
ATOM 4758 N N . LEU A 1 604 ? 38.004 4.985 -52.502 1.00 86.31 604 LEU A N 1
ATOM 4759 C CA . LEU A 1 604 ? 37.141 4.177 -53.376 1.00 86.31 604 LEU A CA 1
ATOM 4760 C C . LEU A 1 604 ? 35.768 4.825 -53.566 1.00 86.31 604 LEU A C 1
ATOM 4762 O O . LEU A 1 604 ? 35.240 4.853 -54.675 1.00 86.31 604 LEU A O 1
ATOM 4766 N N . LEU A 1 605 ? 35.228 5.433 -52.507 1.00 85.12 605 LEU A N 1
ATOM 4767 C CA . LEU A 1 605 ? 33.938 6.128 -52.551 1.00 85.12 605 LEU A CA 1
ATOM 4768 C C . LEU A 1 605 ? 33.962 7.366 -53.462 1.00 85.12 605 LEU A C 1
ATOM 4770 O O . LEU A 1 605 ? 32.920 7.858 -53.885 1.00 85.12 605 LEU A O 1
ATOM 4774 N N . LYS A 1 606 ? 35.153 7.870 -53.801 1.00 85.31 606 LYS A N 1
ATOM 4775 C CA . LYS A 1 606 ? 35.323 9.028 -54.687 1.00 85.31 606 LYS A CA 1
ATOM 4776 C C . LYS A 1 606 ? 35.411 8.653 -56.166 1.00 85.31 606 LYS A C 1
ATOM 4778 O O . LYS A 1 606 ? 35.301 9.547 -56.996 1.00 85.31 606 LYS A O 1
ATOM 4783 N N . VAL A 1 607 ? 35.578 7.370 -56.504 1.00 88.62 607 VAL A N 1
ATOM 4784 C CA . VAL A 1 607 ? 35.785 6.918 -57.894 1.00 88.62 607 VAL A CA 1
ATOM 4785 C C . VAL A 1 607 ? 34.581 7.235 -58.781 1.00 88.62 607 VAL A C 1
ATOM 4787 O O . VAL A 1 607 ? 34.762 7.752 -59.876 1.00 88.62 607 VAL A O 1
ATOM 4790 N N . PHE A 1 608 ? 33.363 6.946 -58.308 1.00 86.00 608 PHE A N 1
ATOM 4791 C CA . PHE A 1 608 ? 32.121 7.193 -59.059 1.00 86.00 608 PHE A CA 1
ATOM 4792 C C . PHE A 1 608 ? 31.361 8.445 -58.595 1.00 86.00 608 PHE A C 1
ATOM 4794 O O . PHE A 1 608 ? 30.406 8.853 -59.246 1.00 86.00 608 PHE A O 1
ATOM 4801 N N . GLY A 1 609 ? 31.743 9.043 -57.458 1.00 76.06 609 GLY A N 1
ATOM 4802 C CA . GLY A 1 609 ? 31.093 10.237 -56.896 1.00 76.06 609 GLY A CA 1
ATOM 4803 C C . GLY A 1 609 ? 29.633 10.055 -56.450 1.00 76.06 609 GLY A C 1
ATOM 4804 O O . GLY A 1 609 ? 29.012 11.020 -56.020 1.00 76.06 609 GLY A O 1
ATOM 4805 N N . SER A 1 610 ? 29.083 8.841 -56.544 1.00 77.44 610 SER A N 1
ATOM 4806 C CA . SER A 1 610 ? 27.674 8.524 -56.279 1.00 77.44 610 SER A CA 1
ATOM 4807 C C . SER A 1 610 ? 27.411 7.928 -54.895 1.00 77.44 610 SER A C 1
ATOM 4809 O O . SER A 1 610 ? 26.262 7.642 -54.571 1.00 77.44 610 SER A O 1
ATOM 4811 N N . PHE A 1 611 ? 28.450 7.681 -54.095 1.00 83.75 611 PHE A N 1
ATOM 4812 C CA . PHE A 1 611 ? 28.297 7.079 -52.772 1.00 83.75 611 PHE A CA 1
ATOM 4813 C C . PHE A 1 611 ? 27.952 8.160 -51.735 1.00 83.75 611 PHE A C 1
ATOM 4815 O O . PHE A 1 611 ? 28.715 9.121 -51.600 1.00 83.75 611 PHE A O 1
ATOM 4822 N N . PRO A 1 612 ? 26.840 8.032 -50.991 1.00 81.62 612 PRO A N 1
ATOM 4823 C CA . PRO A 1 612 ? 26.451 9.021 -49.995 1.00 81.62 612 PRO A CA 1
ATOM 4824 C C . PRO A 1 612 ? 27.302 8.857 -48.728 1.00 81.62 612 PRO A C 1
ATOM 4826 O O . PRO A 1 612 ? 27.242 7.850 -48.025 1.00 81.62 612 PRO A O 1
ATOM 4829 N N . VAL A 1 613 ? 28.128 9.860 -48.438 1.00 81.56 613 VAL A N 1
ATOM 4830 C CA . VAL A 1 613 ? 29.033 9.879 -47.279 1.00 81.56 613 VAL A CA 1
ATOM 4831 C C . VAL A 1 613 ? 28.486 10.836 -46.223 1.00 81.56 613 VAL A C 1
ATOM 4833 O O . VAL A 1 613 ? 28.032 11.928 -46.562 1.00 81.56 613 VAL A O 1
ATOM 4836 N N . LEU A 1 614 ? 28.545 10.445 -44.947 1.00 79.56 614 LEU A N 1
ATOM 4837 C CA . LEU A 1 614 ? 28.134 11.312 -43.839 1.00 79.56 614 LEU A CA 1
ATOM 4838 C C . LEU A 1 614 ? 29.010 12.575 -43.771 1.00 79.56 614 LEU A C 1
ATOM 4840 O O . LEU A 1 614 ? 30.238 12.488 -43.732 1.00 79.56 614 LEU A O 1
ATOM 4844 N N . ASP A 1 615 ? 28.368 13.745 -43.735 1.00 72.44 615 ASP A N 1
ATOM 4845 C CA . ASP A 1 615 ? 29.047 15.043 -43.743 1.00 72.44 615 ASP A CA 1
ATOM 4846 C C . ASP A 1 615 ? 29.492 15.469 -42.333 1.00 72.44 615 ASP A C 1
ATOM 4848 O O . ASP A 1 615 ? 28.671 15.790 -41.469 1.00 72.44 615 ASP A O 1
ATOM 4852 N N . GLU A 1 616 ? 30.810 15.530 -42.113 1.00 77.00 616 GLU A N 1
ATOM 4853 C CA . GLU A 1 616 ? 31.414 16.042 -40.874 1.00 77.00 616 GLU A CA 1
ATOM 4854 C C . GLU A 1 616 ? 30.955 17.473 -40.562 1.00 77.00 616 GLU A C 1
ATOM 4856 O O . GLU A 1 616 ? 30.769 17.805 -39.391 1.00 77.00 616 GLU A O 1
ATOM 4861 N N . LYS A 1 617 ? 30.748 18.328 -41.575 1.00 76.06 617 LYS A N 1
ATOM 4862 C CA . LYS A 1 617 ? 30.358 19.729 -41.346 1.00 76.06 617 LYS A CA 1
ATOM 4863 C C . LYS A 1 617 ? 28.962 19.852 -40.748 1.00 76.06 617 LYS A C 1
ATOM 4865 O O . LYS A 1 617 ? 28.709 20.801 -40.012 1.00 76.06 617 LYS A O 1
ATOM 4870 N N . PHE A 1 618 ? 28.081 18.907 -41.062 1.00 74.62 618 PHE A N 1
ATOM 4871 C CA . PHE A 1 618 ? 26.711 18.885 -40.570 1.00 74.62 618 PHE A CA 1
ATOM 4872 C C . PHE A 1 618 ? 26.593 18.162 -39.220 1.00 74.62 618 PHE A C 1
ATOM 4874 O O . PHE A 1 618 ? 25.971 18.684 -38.299 1.00 74.62 618 PHE A O 1
ATOM 4881 N N . TYR A 1 619 ? 27.210 16.982 -39.073 1.00 71.31 619 TYR A N 1
ATOM 4882 C CA . TYR A 1 619 ? 27.067 16.147 -37.868 1.00 71.31 619 TYR A CA 1
ATOM 4883 C C . TYR A 1 619 ? 28.125 16.400 -36.779 1.00 71.31 619 TYR A C 1
ATOM 4885 O O . TYR A 1 619 ? 27.954 15.959 -35.641 1.00 71.31 619 TYR A O 1
ATOM 4893 N N . GLY A 1 620 ? 29.211 17.103 -37.106 1.00 74.06 620 GLY A N 1
ATOM 4894 C CA . GLY A 1 620 ? 30.342 17.342 -36.213 1.00 74.06 620 GLY A CA 1
ATOM 4895 C C . GLY A 1 620 ? 31.250 16.119 -36.025 1.00 74.06 620 GLY A C 1
ATOM 4896 O O . GLY A 1 620 ? 30.884 14.978 -36.299 1.00 74.06 620 GLY A O 1
ATOM 4897 N N . ARG A 1 621 ? 32.466 16.343 -35.504 1.00 77.00 621 ARG A N 1
ATOM 4898 C CA . ARG A 1 621 ? 33.489 15.287 -35.327 1.00 77.00 621 ARG A CA 1
ATOM 4899 C C . ARG A 1 621 ? 33.083 14.150 -34.389 1.00 77.00 621 ARG A C 1
ATOM 4901 O O . ARG A 1 621 ? 33.622 13.052 -34.503 1.00 77.00 621 ARG A O 1
ATOM 4908 N N . SER A 1 622 ? 32.144 14.387 -33.475 1.00 74.88 622 SER A N 1
ATOM 4909 C CA . SER A 1 622 ? 31.656 13.370 -32.536 1.00 74.88 622 SER A CA 1
ATOM 4910 C C . SER A 1 622 ? 30.991 12.180 -33.230 1.00 74.88 622 SER A C 1
ATOM 4912 O O . SER A 1 622 ? 30.956 11.095 -32.657 1.00 74.88 622 SER A O 1
ATOM 4914 N N . ILE A 1 623 ? 30.519 12.336 -34.473 1.00 76.75 623 ILE A N 1
ATOM 4915 C CA . ILE A 1 623 ? 29.901 11.241 -35.231 1.00 76.75 623 ILE A CA 1
ATOM 4916 C C . ILE A 1 623 ? 30.878 10.072 -35.449 1.00 76.75 623 ILE A C 1
ATOM 4918 O O . ILE A 1 623 ? 30.485 8.909 -35.386 1.00 76.75 623 ILE A O 1
ATOM 4922 N N . PHE A 1 624 ? 32.175 10.364 -35.603 1.00 76.12 624 PHE A N 1
ATOM 4923 C CA . PHE A 1 624 ? 33.208 9.349 -35.817 1.00 76.12 624 PHE A CA 1
ATOM 4924 C C . PHE A 1 624 ? 33.478 8.495 -34.572 1.00 76.12 624 PHE A C 1
ATOM 4926 O O . PHE A 1 624 ? 33.854 7.332 -34.708 1.00 76.12 624 PHE A O 1
ATOM 4933 N N . SER A 1 625 ? 33.238 9.022 -33.362 1.00 78.19 625 SER A N 1
ATOM 4934 C CA . SER A 1 625 ? 33.356 8.230 -32.127 1.00 78.19 625 SER A CA 1
ATOM 4935 C C . SER A 1 625 ? 32.206 7.240 -31.915 1.00 78.19 625 SER A C 1
ATOM 4937 O O . SER A 1 625 ? 32.303 6.389 -31.038 1.00 78.19 625 SER A O 1
ATOM 4939 N N . MET A 1 626 ? 31.141 7.320 -32.722 1.00 74.31 626 MET A N 1
ATOM 4940 C CA . MET A 1 626 ? 29.924 6.501 -32.603 1.00 74.31 626 MET A CA 1
ATOM 4941 C C . MET A 1 626 ? 29.839 5.416 -33.691 1.00 74.31 626 MET A C 1
ATOM 4943 O O . MET A 1 626 ? 28.755 5.016 -34.114 1.00 74.31 626 MET A O 1
ATOM 4947 N N . SER A 1 627 ? 30.985 4.956 -34.207 1.00 76.25 627 SER A N 1
ATOM 4948 C CA . SER A 1 627 ? 31.055 4.013 -35.334 1.00 76.25 627 SER A CA 1
ATOM 4949 C C . SER A 1 627 ? 30.314 2.694 -35.072 1.00 76.25 627 SER A C 1
ATOM 4951 O O . SER A 1 627 ? 29.680 2.152 -35.976 1.00 76.25 627 SER A O 1
ATOM 4953 N N . ASN A 1 628 ? 30.329 2.197 -33.832 1.00 77.19 628 ASN A N 1
ATOM 4954 C CA . ASN A 1 628 ? 29.625 0.974 -33.447 1.00 77.19 628 ASN A CA 1
ATOM 4955 C C . ASN A 1 628 ? 28.099 1.144 -33.502 1.00 77.19 628 ASN A C 1
ATOM 4957 O O . ASN A 1 628 ? 27.387 0.250 -33.958 1.00 77.19 628 ASN A O 1
ATOM 4961 N N . GLU A 1 629 ? 27.588 2.278 -33.029 1.00 76.88 629 GLU A N 1
ATOM 4962 C CA . GLU A 1 629 ? 26.170 2.634 -33.045 1.00 76.88 629 GLU A CA 1
ATOM 4963 C C . GLU A 1 629 ? 25.683 2.851 -34.481 1.00 76.88 629 GLU A C 1
ATOM 4965 O O . GLU A 1 629 ? 24.641 2.321 -34.864 1.00 76.88 629 GLU A O 1
ATOM 4970 N N . LEU A 1 630 ? 26.481 3.545 -35.298 1.00 77.50 630 LEU A N 1
ATOM 4971 C CA . LEU A 1 630 ? 26.213 3.756 -36.721 1.00 77.50 630 LEU A CA 1
ATOM 4972 C C . LEU A 1 630 ? 26.166 2.431 -37.494 1.00 77.50 630 LEU A C 1
ATOM 4974 O O . LEU A 1 630 ? 25.253 2.216 -38.293 1.00 77.50 630 LEU A O 1
ATOM 4978 N N . LYS A 1 631 ? 27.071 1.494 -37.186 1.00 78.19 631 LYS A N 1
ATOM 4979 C CA . LYS A 1 631 ? 27.052 0.145 -37.769 1.00 78.19 631 LYS A CA 1
ATOM 4980 C C . LYS A 1 631 ? 25.761 -0.613 -37.445 1.00 78.19 631 LYS A C 1
ATOM 4982 O O . LYS A 1 631 ? 25.226 -1.304 -38.305 1.00 78.19 631 LYS A O 1
ATOM 4987 N N . LYS A 1 632 ? 25.221 -0.470 -36.226 1.00 75.19 632 LYS A N 1
ATOM 4988 C CA . LYS A 1 632 ? 23.969 -1.139 -35.811 1.00 75.19 632 LYS A CA 1
ATOM 4989 C C . LYS A 1 632 ? 22.740 -0.643 -36.565 1.00 75.19 632 LYS A C 1
ATOM 4991 O O . LYS A 1 632 ? 21.830 -1.432 -36.797 1.00 75.19 632 LYS A O 1
ATOM 4996 N N . ILE A 1 633 ? 22.705 0.639 -36.926 1.00 70.50 633 ILE A N 1
ATOM 4997 C CA . ILE A 1 633 ? 21.602 1.206 -37.716 1.00 70.50 633 ILE A CA 1
ATOM 4998 C C . ILE A 1 633 ? 21.784 0.991 -39.227 1.00 70.50 633 ILE A C 1
ATOM 5000 O O . ILE A 1 633 ? 20.890 1.336 -39.992 1.00 70.50 633 ILE A O 1
ATOM 5004 N N . GLY A 1 634 ? 22.903 0.389 -39.653 1.00 71.38 634 GLY A N 1
ATOM 5005 C CA . GLY A 1 634 ? 23.159 -0.038 -41.029 1.00 71.38 634 GLY A CA 1
ATOM 5006 C C . GLY A 1 634 ? 24.239 0.751 -41.769 1.00 71.38 634 GLY A C 1
ATOM 5007 O O . GLY A 1 634 ? 24.605 0.344 -42.861 1.00 71.38 634 GLY A O 1
ATOM 5008 N N . VAL A 1 635 ? 24.788 1.831 -41.203 1.00 82.25 635 VAL A N 1
ATOM 5009 C CA . VAL A 1 635 ? 25.828 2.632 -41.875 1.00 82.25 635 VAL A CA 1
ATOM 5010 C C . VAL A 1 635 ? 27.077 1.790 -42.128 1.00 82.25 635 VAL A C 1
ATOM 5012 O O . VAL A 1 635 ? 27.586 1.123 -41.223 1.00 82.25 635 VAL A O 1
ATOM 5015 N N . MET A 1 636 ? 27.606 1.857 -43.351 1.00 84.19 636 MET A N 1
ATOM 5016 C CA . MET A 1 636 ? 28.834 1.166 -43.737 1.00 84.19 636 MET A CA 1
ATOM 5017 C C . MET A 1 636 ? 30.041 1.899 -43.147 1.00 84.19 636 MET A C 1
ATOM 5019 O O . MET A 1 636 ? 30.461 2.951 -43.638 1.00 84.19 636 MET A O 1
ATOM 5023 N N . VAL A 1 637 ? 30.582 1.358 -42.056 1.00 83.88 637 VAL A N 1
ATOM 5024 C CA . VAL A 1 637 ? 31.700 1.968 -41.314 1.00 83.88 637 VAL A CA 1
ATOM 5025 C C . VAL A 1 637 ? 33.053 1.315 -41.584 1.00 83.88 637 VAL A C 1
ATOM 5027 O O . VAL A 1 637 ? 34.085 1.912 -41.283 1.00 83.88 637 VAL A O 1
ATOM 5030 N N . ASP A 1 638 ? 33.073 0.095 -42.122 1.00 84.50 638 ASP A N 1
ATOM 5031 C CA . ASP A 1 638 ? 34.301 -0.658 -42.366 1.00 84.50 638 ASP A CA 1
ATOM 5032 C C . ASP A 1 638 ? 34.550 -0.936 -43.852 1.00 84.50 638 ASP A C 1
ATOM 5034 O O . ASP A 1 638 ? 33.681 -0.787 -44.712 1.00 84.50 638 ASP A O 1
ATOM 5038 N N . PHE A 1 639 ? 35.797 -1.309 -44.147 1.00 84.25 639 PHE A N 1
ATOM 5039 C CA . PHE A 1 639 ? 36.247 -1.564 -45.509 1.00 84.25 639 PHE A CA 1
ATOM 5040 C C . PHE A 1 639 ? 35.558 -2.774 -46.139 1.00 84.25 639 PHE A C 1
ATOM 5042 O O . PHE A 1 639 ? 35.342 -2.781 -47.346 1.00 84.25 639 PHE A O 1
ATOM 5049 N N . GLU A 1 640 ? 35.225 -3.791 -45.346 1.00 84.12 640 GLU A N 1
ATOM 5050 C CA . GLU A 1 640 ? 34.631 -5.027 -45.849 1.00 84.12 640 GLU A CA 1
ATOM 5051 C C . GLU A 1 640 ? 33.246 -4.735 -46.431 1.00 84.12 640 GLU A C 1
ATOM 5053 O O . GLU A 1 640 ? 32.991 -5.033 -47.600 1.00 84.12 640 GLU A O 1
ATOM 5058 N N . ASP A 1 641 ? 32.382 -4.071 -45.663 1.00 83.31 641 ASP A N 1
ATOM 5059 C CA . ASP A 1 641 ? 31.035 -3.719 -46.107 1.00 83.31 641 ASP A CA 1
ATOM 5060 C C . ASP A 1 641 ? 31.078 -2.689 -47.240 1.00 83.31 641 ASP A C 1
ATOM 5062 O O . ASP A 1 641 ? 30.407 -2.863 -48.263 1.00 83.31 641 ASP A O 1
ATOM 5066 N N . ALA A 1 642 ? 31.973 -1.698 -47.150 1.00 84.81 642 ALA A N 1
ATOM 5067 C CA . ALA A 1 642 ? 32.130 -0.721 -48.219 1.00 84.81 642 ALA A CA 1
ATOM 5068 C C . ALA A 1 642 ? 32.645 -1.333 -49.532 1.00 84.81 642 ALA A C 1
ATOM 5070 O O . ALA A 1 642 ? 32.227 -0.937 -50.623 1.00 84.81 642 ALA A O 1
ATOM 5071 N N . SER A 1 643 ? 33.536 -2.323 -49.449 1.00 86.88 643 SER A N 1
ATOM 5072 C CA . SER A 1 643 ? 34.078 -3.010 -50.621 1.00 86.88 643 SER A CA 1
ATOM 5073 C C . SER A 1 643 ? 33.023 -3.839 -51.348 1.00 86.88 643 SER A C 1
ATOM 5075 O O . SER A 1 643 ? 33.067 -3.908 -52.577 1.00 86.88 643 SER A O 1
ATOM 5077 N N . LYS A 1 644 ? 32.060 -4.439 -50.634 1.00 87.94 644 LYS A N 1
ATOM 5078 C CA . LYS A 1 644 ? 30.960 -5.205 -51.241 1.00 87.94 644 LYS A CA 1
ATOM 5079 C C . LYS A 1 644 ? 30.083 -4.291 -52.085 1.00 87.94 644 LYS A C 1
ATOM 5081 O O . LYS A 1 644 ? 29.810 -4.603 -53.244 1.00 87.94 644 LYS A O 1
ATOM 5086 N N . GLU A 1 645 ? 29.718 -3.135 -51.541 1.00 87.38 645 GLU A N 1
ATOM 5087 C CA . GLU A 1 645 ? 28.872 -2.167 -52.237 1.00 87.38 645 GLU A CA 1
ATOM 5088 C C . GLU A 1 645 ? 29.607 -1.472 -53.390 1.00 87.38 645 GLU A C 1
ATOM 5090 O O . GLU A 1 645 ? 29.055 -1.298 -54.483 1.00 87.38 645 GLU A O 1
ATOM 5095 N N . PHE A 1 646 ? 30.898 -1.175 -53.208 1.00 89.94 646 PHE A N 1
ATOM 5096 C CA . PHE A 1 646 ? 31.757 -0.735 -54.303 1.00 89.94 646 PHE A CA 1
ATOM 5097 C C . PHE A 1 646 ? 31.850 -1.798 -55.402 1.00 89.94 646 PHE A C 1
ATOM 5099 O O . PHE A 1 646 ? 31.694 -1.468 -56.572 1.00 89.94 646 PHE A O 1
ATOM 5106 N N . THR A 1 647 ? 32.044 -3.073 -55.050 1.00 91.06 647 THR A N 1
ATOM 5107 C CA . THR A 1 647 ? 32.102 -4.193 -56.006 1.00 91.06 647 THR A CA 1
ATOM 5108 C C . THR A 1 647 ? 30.807 -4.293 -56.802 1.00 91.06 647 THR A C 1
ATOM 5110 O O . THR A 1 647 ? 30.851 -4.407 -58.026 1.00 91.06 647 THR A O 1
ATOM 5113 N N . ARG A 1 648 ? 29.654 -4.212 -56.126 1.00 90.06 648 ARG A N 1
ATOM 5114 C CA . ARG A 1 648 ? 28.328 -4.223 -56.757 1.00 90.06 648 ARG A CA 1
ATOM 5115 C C . ARG A 1 648 ? 28.184 -3.077 -57.758 1.00 90.06 648 ARG A C 1
ATOM 5117 O O . ARG A 1 648 ? 27.815 -3.307 -58.909 1.00 90.06 648 ARG A O 1
ATOM 5124 N N . THR A 1 649 ? 28.529 -1.862 -57.336 1.00 89.69 649 THR A N 1
ATOM 5125 C CA . THR A 1 649 ? 28.468 -0.660 -58.177 1.00 89.69 649 THR A CA 1
ATOM 5126 C C . THR A 1 649 ? 29.436 -0.762 -59.353 1.00 89.69 649 THR A C 1
ATOM 5128 O O . THR A 1 649 ? 29.059 -0.484 -60.485 1.00 89.69 649 THR A O 1
ATOM 5131 N N . PHE A 1 650 ? 30.661 -1.231 -59.123 1.00 92.31 650 PHE A N 1
ATOM 5132 C CA . PHE A 1 650 ? 31.675 -1.412 -60.156 1.00 92.31 650 PHE A CA 1
ATOM 5133 C C . PHE A 1 650 ? 31.218 -2.409 -61.229 1.00 92.31 650 PHE A C 1
ATOM 5135 O O . PHE A 1 650 ? 31.289 -2.084 -62.412 1.00 92.31 650 PHE A O 1
ATOM 5142 N N . LYS A 1 651 ? 30.663 -3.570 -60.840 1.00 91.19 651 LYS A N 1
ATOM 5143 C CA . LYS A 1 651 ? 30.077 -4.548 -61.781 1.00 91.19 651 LYS A CA 1
ATOM 5144 C C . LYS A 1 651 ? 28.952 -3.938 -62.605 1.00 91.19 651 LYS A C 1
ATOM 5146 O O . LYS A 1 651 ? 28.904 -4.124 -63.820 1.00 91.19 651 LYS A O 1
ATOM 5151 N N . GLN A 1 652 ? 28.062 -3.188 -61.954 1.00 90.56 652 GLN A N 1
ATOM 5152 C CA . GLN A 1 652 ? 26.958 -2.511 -62.628 1.00 90.56 652 GLN A CA 1
ATOM 5153 C C . GLN A 1 652 ? 27.480 -1.505 -63.661 1.00 90.56 652 GLN A C 1
ATOM 5155 O O . GLN A 1 652 ? 27.037 -1.532 -64.806 1.00 90.56 652 GLN A O 1
ATOM 5160 N N . GLN A 1 653 ? 28.452 -0.669 -63.285 1.00 90.44 653 GLN A N 1
ATOM 5161 C CA . GLN A 1 653 ? 29.059 0.333 -64.166 1.00 90.44 653 GLN A CA 1
ATOM 5162 C C . GLN A 1 653 ? 29.844 -0.306 -65.323 1.00 90.44 653 GLN A C 1
ATOM 5164 O O . GLN A 1 653 ? 29.778 0.195 -66.447 1.00 90.44 653 GLN A O 1
ATOM 5169 N N . ALA A 1 654 ? 30.554 -1.411 -65.075 1.00 90.44 654 ALA A N 1
ATOM 5170 C CA . ALA A 1 654 ? 31.269 -2.166 -66.103 1.00 90.44 654 ALA A CA 1
ATOM 5171 C C . ALA A 1 654 ? 30.300 -2.807 -67.109 1.00 90.44 654 ALA A C 1
ATOM 5173 O O . ALA A 1 654 ? 30.470 -2.646 -68.315 1.00 90.44 654 ALA A O 1
ATOM 5174 N N . SER A 1 655 ? 29.227 -3.445 -66.625 1.00 89.44 655 SER A N 1
ATOM 5175 C CA . SER A 1 655 ? 28.224 -4.126 -67.463 1.00 89.44 655 SER A CA 1
ATOM 5176 C C . SER A 1 655 ? 27.535 -3.187 -68.456 1.00 89.44 655 SER A C 1
ATOM 5178 O O . SER A 1 655 ? 27.243 -3.579 -69.583 1.00 89.44 655 SER A O 1
ATOM 5180 N N . ILE A 1 656 ? 27.298 -1.932 -68.059 1.00 89.94 656 ILE A N 1
ATOM 5181 C CA . ILE A 1 656 ? 26.690 -0.903 -68.920 1.00 89.94 656 ILE A CA 1
ATOM 5182 C C . ILE A 1 656 ? 27.728 -0.044 -69.666 1.00 89.94 656 ILE A C 1
ATOM 5184 O O . ILE A 1 656 ? 27.362 0.956 -70.275 1.00 89.94 656 ILE A O 1
ATOM 5188 N N . SER A 1 657 ? 29.021 -0.396 -69.611 1.00 85.69 657 SER A N 1
ATOM 5189 C CA . SER A 1 657 ? 30.126 0.355 -70.239 1.00 85.69 657 SER A CA 1
ATOM 5190 C C . SER A 1 657 ? 30.207 1.843 -69.830 1.00 85.69 657 SER A C 1
ATOM 5192 O O . SER A 1 657 ? 30.607 2.698 -70.617 1.00 85.69 657 SER A O 1
ATOM 5194 N N . SER A 1 658 ? 29.842 2.169 -68.585 1.00 88.38 658 SER A N 1
ATOM 5195 C CA . SER A 1 658 ? 29.801 3.543 -68.037 1.00 88.38 658 SER A CA 1
ATOM 5196 C C . SER A 1 658 ? 31.083 3.934 -67.272 1.00 88.38 658 SER A C 1
ATOM 5198 O O . SER A 1 658 ? 31.239 5.047 -66.760 1.00 88.38 658 SER A O 1
ATOM 5200 N N . ILE A 1 659 ? 32.072 3.037 -67.215 1.00 91.38 659 ILE A N 1
ATOM 5201 C CA . ILE A 1 659 ? 33.390 3.336 -66.645 1.00 91.38 659 ILE A CA 1
ATOM 5202 C C . ILE A 1 659 ? 34.192 4.186 -67.647 1.00 91.38 659 ILE A C 1
ATOM 5204 O O . ILE A 1 659 ? 34.733 3.693 -68.637 1.00 91.38 659 ILE A O 1
ATOM 5208 N N . LYS A 1 660 ? 34.243 5.496 -67.384 1.00 90.19 660 LYS A N 1
ATOM 5209 C CA . LYS A 1 660 ? 34.953 6.502 -68.182 1.00 90.19 660 LYS A CA 1
ATOM 5210 C C . LYS A 1 660 ? 36.424 6.629 -67.774 1.00 90.19 660 LYS A C 1
ATOM 5212 O O . LYS A 1 660 ? 36.858 6.070 -66.765 1.00 90.19 660 LYS A O 1
ATOM 5217 N N . LYS A 1 661 ? 37.185 7.411 -68.547 1.00 90.38 661 LYS A N 1
ATOM 5218 C CA . LYS A 1 661 ? 38.607 7.705 -68.308 1.00 90.38 661 LYS A CA 1
ATOM 5219 C C . LYS A 1 661 ? 38.867 8.158 -66.869 1.00 90.38 661 LYS A C 1
ATOM 5221 O O . LYS A 1 661 ? 39.747 7.619 -66.208 1.00 90.38 661 LYS A O 1
ATOM 5226 N N . GLU A 1 662 ? 38.099 9.125 -66.383 1.00 90.88 662 GLU A N 1
ATOM 5227 C CA . GLU A 1 662 ? 38.230 9.697 -65.044 1.00 90.88 662 GLU A CA 1
ATOM 5228 C C . GLU A 1 662 ? 38.021 8.653 -63.941 1.00 90.88 662 GLU A C 1
ATOM 5230 O O . GLU A 1 662 ? 38.774 8.638 -62.969 1.00 90.88 662 GLU A O 1
ATOM 5235 N N . HIS A 1 663 ? 37.075 7.725 -64.127 1.00 92.88 663 HIS A N 1
ATOM 5236 C CA . HIS A 1 663 ? 36.824 6.635 -63.186 1.00 92.88 663 HIS A CA 1
ATOM 5237 C C . HIS A 1 663 ? 38.003 5.657 -63.160 1.00 92.88 663 HIS A C 1
ATOM 5239 O O . HIS A 1 663 ? 38.438 5.262 -62.084 1.00 92.88 663 HIS A O 1
ATOM 5245 N N . VAL A 1 664 ? 38.562 5.308 -64.326 1.00 92.31 664 VAL A N 1
ATOM 5246 C CA . VAL A 1 664 ? 39.741 4.430 -64.424 1.00 92.31 664 VAL A CA 1
ATOM 5247 C C . VAL A 1 664 ? 40.956 5.053 -63.750 1.00 92.31 664 VAL A C 1
ATOM 5249 O O . VAL A 1 664 ? 41.586 4.403 -62.921 1.00 92.31 664 VAL A O 1
ATOM 5252 N N . LEU A 1 665 ? 41.272 6.312 -64.055 1.00 92.12 665 LEU A N 1
ATOM 5253 C CA . LEU A 1 665 ? 42.428 6.990 -63.465 1.00 92.12 665 LEU A CA 1
ATOM 5254 C C . LEU A 1 665 ? 42.251 7.187 -61.951 1.00 92.12 665 LEU A C 1
ATOM 5256 O O . LEU A 1 665 ? 43.179 6.923 -61.187 1.00 92.12 665 LEU A O 1
ATOM 5260 N N . SER A 1 666 ? 41.049 7.572 -61.502 1.00 92.56 666 SER A N 1
ATOM 5261 C CA . SER A 1 666 ? 40.722 7.695 -60.075 1.00 92.56 666 SER A CA 1
ATOM 5262 C C . SER A 1 666 ? 40.829 6.349 -59.349 1.00 92.56 666 SER A C 1
ATOM 5264 O O . SER A 1 666 ? 41.426 6.259 -58.272 1.00 92.56 666 SER A O 1
ATOM 5266 N N . PHE A 1 667 ? 40.326 5.276 -59.968 1.00 93.88 667 PHE A N 1
ATOM 5267 C CA . PHE A 1 667 ? 40.440 3.921 -59.443 1.00 93.88 667 PHE A CA 1
ATOM 5268 C C . PHE A 1 667 ? 41.899 3.466 -59.360 1.00 93.88 667 PHE A C 1
ATOM 5270 O O . PHE A 1 667 ? 42.311 3.018 -58.296 1.00 93.88 667 PHE A O 1
ATOM 5277 N N . LEU A 1 668 ? 42.701 3.624 -60.418 1.00 93.06 668 LEU A N 1
ATOM 5278 C CA . LEU A 1 668 ? 44.118 3.237 -60.427 1.00 93.06 668 LEU A CA 1
ATOM 5279 C C . LEU A 1 668 ? 44.934 4.029 -59.398 1.00 93.06 668 LEU A C 1
ATOM 5281 O O . LEU A 1 668 ? 45.764 3.457 -58.692 1.00 93.06 668 LEU A O 1
ATOM 5285 N N . GLN A 1 669 ? 44.653 5.324 -59.237 1.00 91.44 669 GLN A N 1
ATOM 5286 C CA . GLN A 1 669 ? 45.266 6.147 -58.196 1.00 91.44 669 GLN A CA 1
ATOM 5287 C C . GLN A 1 669 ? 44.916 5.642 -56.790 1.00 91.44 669 GLN A C 1
ATOM 5289 O O . GLN A 1 669 ? 45.800 5.512 -55.936 1.00 91.44 669 GLN A O 1
ATOM 5294 N N . CYS A 1 670 ? 43.640 5.337 -56.540 1.00 90.12 670 CYS A N 1
ATOM 5295 C CA . CYS A 1 670 ? 43.201 4.782 -55.263 1.00 90.12 670 CYS A CA 1
ATOM 5296 C C . CYS A 1 670 ? 43.784 3.378 -55.024 1.00 90.12 670 CYS A C 1
ATOM 5298 O O . CYS A 1 670 ? 44.304 3.109 -53.941 1.00 90.12 670 CYS A O 1
ATOM 5300 N N . TYR A 1 671 ? 43.796 2.515 -56.043 1.00 90.31 671 TYR A N 1
ATOM 5301 C CA . TYR A 1 671 ? 44.387 1.179 -56.001 1.00 90.31 671 TYR A CA 1
ATOM 5302 C C . TYR A 1 671 ? 45.877 1.242 -55.656 1.00 90.31 671 TYR A C 1
ATOM 5304 O O . TYR A 1 671 ? 46.331 0.556 -54.741 1.00 90.31 671 TYR A O 1
ATOM 5312 N N . GLY A 1 672 ? 46.628 2.140 -56.301 1.00 89.19 672 GLY A N 1
ATOM 5313 C CA . GLY A 1 672 ? 48.038 2.384 -56.002 1.00 89.19 672 GLY A CA 1
ATOM 5314 C C . GLY A 1 672 ? 48.272 2.850 -54.562 1.00 89.19 672 GLY A C 1
ATOM 5315 O O . GLY A 1 672 ? 49.188 2.358 -53.896 1.00 89.19 672 GLY A O 1
ATOM 5316 N N . LYS A 1 673 ? 47.420 3.745 -54.035 1.00 87.62 673 LYS A N 1
ATOM 5317 C CA . LYS A 1 673 ? 47.476 4.187 -52.628 1.00 87.62 673 LYS A CA 1
ATOM 5318 C C . LYS A 1 673 ? 47.234 3.023 -51.662 1.00 87.62 673 LYS A C 1
ATOM 5320 O O . LYS A 1 673 ? 48.036 2.811 -50.755 1.00 87.62 673 LYS A O 1
ATOM 5325 N N . LEU A 1 674 ? 46.174 2.247 -51.882 1.00 86.94 674 LEU A N 1
ATOM 5326 C CA . LEU A 1 674 ? 45.813 1.101 -51.041 1.00 86.94 674 LEU A CA 1
ATOM 5327 C C . LEU A 1 674 ? 46.861 -0.009 -51.084 1.00 86.94 674 LEU A C 1
ATOM 5329 O O . LEU A 1 674 ? 47.176 -0.618 -50.061 1.00 86.94 674 LEU A O 1
ATOM 5333 N N . ARG A 1 675 ? 47.471 -0.220 -52.251 1.00 83.81 675 ARG A N 1
ATOM 5334 C CA . ARG A 1 675 ? 48.580 -1.153 -52.425 1.00 83.81 675 ARG A CA 1
ATOM 5335 C C . ARG A 1 675 ? 49.819 -0.730 -51.637 1.00 83.81 675 ARG A C 1
ATOM 5337 O O . ARG A 1 675 ? 50.409 -1.569 -50.961 1.00 83.81 675 ARG A O 1
ATOM 5344 N N . LYS A 1 676 ? 50.202 0.554 -51.677 1.00 85.25 676 LYS A N 1
ATOM 5345 C CA . LYS A 1 676 ? 51.332 1.089 -50.885 1.00 85.25 676 LYS A CA 1
ATOM 5346 C C . LYS A 1 676 ? 51.118 0.896 -49.380 1.00 85.25 676 LYS A C 1
ATOM 5348 O O . LYS A 1 676 ? 52.070 0.594 -48.667 1.00 85.25 676 LYS A O 1
ATOM 5353 N N . LEU A 1 677 ? 49.870 1.001 -48.929 1.00 83.81 677 LEU A N 1
ATOM 5354 C CA . LEU A 1 677 ? 49.454 0.768 -47.542 1.00 83.81 677 LEU A CA 1
ATOM 5355 C C . LEU A 1 677 ? 49.271 -0.723 -47.193 1.00 83.81 677 LEU A C 1
ATOM 5357 O O . LEU A 1 677 ? 48.968 -1.054 -46.053 1.00 83.81 677 LEU A O 1
ATOM 5361 N N . LYS A 1 678 ? 49.492 -1.644 -48.143 1.00 81.81 678 LYS A N 1
ATOM 5362 C CA . LYS A 1 678 ? 49.328 -3.102 -47.976 1.00 81.81 678 LYS A CA 1
ATOM 5363 C C . LYS A 1 678 ? 47.920 -3.520 -47.519 1.00 81.81 678 LYS A C 1
ATOM 5365 O O . LYS A 1 678 ? 47.763 -4.550 -46.860 1.00 81.81 678 LYS A O 1
ATOM 5370 N N . VAL A 1 679 ? 46.891 -2.763 -47.908 1.00 82.69 679 VAL A N 1
ATOM 5371 C CA . VAL A 1 679 ? 45.492 -3.094 -47.606 1.00 82.69 679 VAL A CA 1
ATOM 5372 C C . VAL A 1 679 ? 45.105 -4.392 -48.321 1.00 82.69 679 VAL A C 1
ATOM 5374 O O . VAL A 1 679 ? 45.284 -4.543 -49.532 1.00 82.69 679 VAL A O 1
ATOM 5377 N N . LYS A 1 680 ? 44.564 -5.360 -47.574 1.00 81.25 680 LYS A N 1
ATOM 5378 C CA . LYS A 1 680 ? 44.090 -6.627 -48.142 1.00 81.25 680 LYS A CA 1
ATOM 5379 C C . LYS A 1 680 ? 42.737 -6.416 -48.819 1.00 81.25 680 LYS A C 1
ATOM 5381 O O . LYS A 1 680 ? 41.727 -6.300 -48.141 1.00 81.25 680 LYS A O 1
ATOM 5386 N N . PHE A 1 681 ? 42.712 -6.411 -50.150 1.00 83.38 681 PHE A N 1
ATOM 5387 C CA . PHE A 1 681 ? 41.455 -6.389 -50.903 1.00 83.38 681 PHE A CA 1
ATOM 5388 C C . PHE A 1 681 ? 40.680 -7.709 -50.726 1.00 83.38 681 PHE A C 1
ATOM 5390 O O . PHE A 1 681 ? 41.293 -8.777 -50.882 1.00 83.38 681 PHE A O 1
ATOM 5397 N N . PRO A 1 682 ? 39.361 -7.654 -50.472 1.00 87.44 682 PRO A N 1
ATOM 5398 C CA . PRO A 1 682 ? 38.502 -8.834 -50.424 1.00 87.44 682 PRO A CA 1
ATOM 5399 C C . PRO A 1 682 ? 38.518 -9.617 -51.738 1.00 87.44 682 PRO A C 1
ATOM 5401 O O . PRO A 1 682 ? 38.702 -9.046 -52.817 1.00 87.44 682 PRO A O 1
ATOM 5404 N N . SER A 1 683 ? 38.341 -10.938 -51.654 1.00 86.31 683 SER A N 1
ATOM 5405 C CA . SER A 1 683 ? 38.440 -11.844 -52.808 1.00 86.31 683 SER A CA 1
ATOM 5406 C C . SER A 1 683 ? 37.447 -11.493 -53.914 1.00 86.31 683 SER A C 1
ATOM 5408 O O . SER A 1 683 ? 37.825 -11.491 -55.082 1.00 86.31 683 SER A O 1
ATOM 5410 N N . GLU A 1 684 ? 36.216 -11.128 -53.547 1.00 88.44 684 GLU A N 1
ATOM 5411 C CA . GLU A 1 684 ? 35.168 -10.722 -54.491 1.00 88.44 684 GLU A CA 1
ATOM 5412 C C . GLU A 1 684 ? 35.543 -9.457 -55.266 1.00 88.44 684 GLU A C 1
ATOM 5414 O O . GLU A 1 684 ? 35.408 -9.417 -56.490 1.00 88.44 684 GLU A O 1
ATOM 5419 N N . LEU A 1 685 ? 36.079 -8.445 -54.575 1.00 89.44 685 LEU A N 1
ATOM 5420 C CA . LEU A 1 685 ? 36.534 -7.216 -55.219 1.00 89.44 685 LEU A CA 1
ATOM 5421 C C . LEU A 1 685 ? 37.731 -7.494 -56.137 1.00 89.44 685 LEU A C 1
ATOM 5423 O O . LEU A 1 685 ? 37.731 -7.041 -57.277 1.00 89.44 685 LEU A O 1
ATOM 5427 N N . LYS A 1 686 ? 38.719 -8.283 -55.684 1.00 88.56 686 LYS A N 1
ATOM 5428 C CA . LYS A 1 686 ? 39.875 -8.683 -56.510 1.00 88.56 686 LYS A CA 1
ATOM 5429 C C . LYS A 1 686 ? 39.458 -9.426 -57.773 1.00 88.56 686 LYS A C 1
ATOM 5431 O O . LYS A 1 686 ? 40.021 -9.180 -58.833 1.00 88.56 686 LYS A O 1
ATOM 5436 N N . LYS A 1 687 ? 38.498 -10.342 -57.658 1.00 89.88 687 LYS A N 1
ATOM 5437 C CA . LYS A 1 687 ? 37.965 -11.090 -58.795 1.00 89.88 687 LYS A CA 1
ATOM 5438 C C . LYS A 1 687 ? 37.269 -10.146 -59.776 1.00 89.88 687 LYS A C 1
ATOM 5440 O O . LYS A 1 687 ? 37.622 -10.109 -60.948 1.00 89.88 687 LYS A O 1
ATOM 5445 N N . CYS A 1 688 ? 36.365 -9.312 -59.261 1.00 92.00 688 CYS A N 1
ATOM 5446 C CA . CYS A 1 688 ? 35.626 -8.312 -60.028 1.00 92.00 688 CYS A CA 1
ATOM 5447 C C . CYS A 1 688 ? 36.553 -7.409 -60.856 1.00 92.00 688 CYS A C 1
ATOM 5449 O O . CYS A 1 688 ? 36.443 -7.351 -62.076 1.00 92.00 688 CYS A O 1
ATOM 5451 N N . ILE A 1 689 ? 37.534 -6.762 -60.225 1.00 92.38 689 ILE A N 1
ATOM 5452 C CA . ILE A 1 689 ? 38.400 -5.804 -60.927 1.00 92.38 689 ILE A CA 1
ATOM 5453 C C . ILE A 1 689 ? 39.331 -6.462 -61.953 1.00 92.38 689 ILE A C 1
ATOM 5455 O O . ILE A 1 689 ? 39.854 -5.750 -62.800 1.00 92.38 689 ILE A O 1
ATOM 5459 N N . ARG A 1 690 ? 39.552 -7.782 -61.904 1.00 92.19 690 ARG A N 1
ATOM 5460 C CA . ARG A 1 690 ? 40.416 -8.512 -62.852 1.00 92.19 690 ARG A CA 1
ATOM 5461 C C . ARG A 1 690 ? 39.653 -9.172 -63.999 1.00 92.19 690 ARG A C 1
ATOM 5463 O O . ARG A 1 690 ? 40.230 -9.374 -65.064 1.00 92.19 690 ARG A O 1
ATOM 5470 N N . GLU A 1 691 ? 38.394 -9.533 -63.777 1.00 91.25 691 GLU A N 1
ATOM 5471 C CA . GLU A 1 691 ? 37.587 -10.310 -64.727 1.00 91.25 691 GLU A CA 1
ATOM 5472 C C . GLU A 1 691 ? 36.533 -9.465 -65.455 1.00 91.25 691 GLU A C 1
ATOM 5474 O O . GLU A 1 691 ? 36.179 -9.779 -66.590 1.00 91.25 691 GLU A O 1
ATOM 5479 N N . GLU A 1 692 ? 36.045 -8.379 -64.847 1.00 93.50 692 GLU A N 1
ATOM 5480 C CA . GLU A 1 692 ? 35.059 -7.503 -65.487 1.00 93.50 692 GLU A CA 1
ATOM 5481 C C . GLU A 1 692 ? 35.676 -6.710 -66.647 1.00 93.50 692 GLU A C 1
ATOM 5483 O O . GLU A 1 692 ? 36.849 -6.332 -66.622 1.00 93.50 692 GLU A O 1
ATOM 5488 N N . LYS A 1 693 ? 34.870 -6.407 -67.669 1.00 93.94 693 LYS A N 1
ATOM 5489 C CA . LYS A 1 693 ? 35.320 -5.695 -68.874 1.00 93.94 693 LYS A CA 1
ATOM 5490 C C . LYS A 1 693 ? 35.230 -4.182 -68.696 1.00 93.94 693 LYS A C 1
ATOM 5492 O O . LYS A 1 693 ? 34.198 -3.585 -68.985 1.00 93.94 693 LYS A O 1
ATOM 5497 N N . TRP A 1 694 ? 36.306 -3.553 -68.230 1.00 94.12 694 TRP A N 1
ATOM 5498 C CA . TRP A 1 694 ? 36.305 -2.117 -67.912 1.00 94.12 694 TRP A CA 1
ATOM 5499 C C . TRP A 1 694 ? 37.494 -1.323 -68.474 1.00 94.12 694 TRP A C 1
ATOM 5501 O O . TRP A 1 694 ? 37.474 -0.092 -68.417 1.00 94.12 694 TRP A O 1
ATOM 5511 N N . LEU A 1 695 ? 38.497 -1.984 -69.066 1.00 94.50 695 LEU A N 1
ATOM 5512 C CA . LEU A 1 695 ? 39.598 -1.314 -69.764 1.00 94.50 695 LEU A CA 1
ATOM 5513 C C . LEU A 1 695 ? 39.315 -1.235 -71.260 1.00 94.50 695 LEU A C 1
ATOM 5515 O O . LEU A 1 695 ? 39.086 -2.254 -71.908 1.00 94.50 695 LEU A O 1
ATOM 5519 N N . LYS A 1 696 ? 39.358 -0.027 -71.821 1.00 93.00 696 LYS A N 1
ATOM 5520 C CA . LYS A 1 696 ? 39.194 0.176 -73.261 1.00 93.00 696 LYS A CA 1
ATOM 5521 C C . LYS A 1 696 ? 40.489 -0.116 -74.007 1.00 93.00 696 LYS A C 1
ATOM 5523 O O . LYS A 1 696 ? 41.561 0.348 -73.611 1.00 93.00 696 LYS A O 1
ATOM 5528 N N . THR A 1 697 ? 40.378 -0.839 -75.112 1.00 93.38 697 THR A N 1
ATOM 5529 C CA . THR A 1 697 ? 41.512 -1.147 -75.984 1.00 93.38 697 THR A CA 1
ATOM 5530 C C . THR A 1 697 ? 41.497 -0.287 -77.250 1.00 93.38 697 THR A C 1
ATOM 5532 O O . THR A 1 697 ? 40.457 0.240 -77.651 1.00 93.38 697 THR A O 1
ATOM 5535 N N . ARG A 1 698 ? 42.645 -0.192 -77.933 1.00 90.50 698 ARG A N 1
ATOM 5536 C CA . ARG A 1 698 ? 42.791 0.440 -79.256 1.00 90.50 698 ARG A CA 1
ATOM 5537 C C . ARG A 1 698 ? 41.937 -0.244 -80.339 1.00 90.50 698 ARG A C 1
ATOM 5539 O O . ARG A 1 698 ? 41.745 0.332 -81.403 1.00 90.50 698 ARG A O 1
ATOM 5546 N N . LEU A 1 699 ? 41.408 -1.447 -80.078 1.00 88.62 699 LEU A N 1
ATOM 5547 C CA . LEU A 1 699 ? 40.455 -2.138 -80.959 1.00 88.62 699 LEU A CA 1
ATOM 5548 C C . LEU A 1 699 ? 39.018 -1.602 -80.813 1.00 88.62 699 LEU A C 1
ATOM 5550 O O . LEU A 1 699 ? 38.128 -2.028 -81.544 1.00 88.62 699 LEU A O 1
ATOM 5554 N N . GLY A 1 700 ? 38.783 -0.675 -79.880 1.00 85.50 700 GLY A N 1
ATOM 5555 C CA . GLY A 1 700 ? 37.492 -0.024 -79.656 1.00 85.50 700 GLY A CA 1
ATOM 5556 C C . GLY A 1 700 ? 36.563 -0.757 -78.684 1.00 85.50 700 GLY A C 1
ATOM 5557 O O . GLY A 1 700 ? 35.503 -0.221 -78.361 1.00 85.50 700 GLY A O 1
ATOM 5558 N N . ASP A 1 701 ? 36.951 -1.933 -78.186 1.00 90.31 701 ASP A N 1
ATOM 5559 C CA . ASP A 1 701 ? 36.191 -2.726 -77.219 1.00 90.31 701 ASP A CA 1
ATOM 5560 C C . ASP A 1 701 ? 36.663 -2.519 -75.769 1.00 90.31 701 ASP A C 1
ATOM 5562 O O . ASP A 1 701 ? 37.769 -2.039 -75.505 1.00 90.31 701 ASP A O 1
ATOM 5566 N N . TYR A 1 702 ? 35.799 -2.878 -74.815 1.00 93.00 702 TYR A N 1
ATOM 5567 C CA . TYR A 1 702 ? 36.150 -2.980 -73.399 1.00 93.00 702 TYR A CA 1
ATOM 5568 C C . TYR A 1 702 ? 36.494 -4.426 -73.061 1.00 93.00 702 TYR A C 1
ATOM 5570 O O . TYR A 1 702 ? 35.749 -5.352 -73.398 1.00 93.00 702 TYR A O 1
ATOM 5578 N N . ARG A 1 703 ? 37.614 -4.619 -72.370 1.00 92.94 703 ARG A N 1
ATOM 5579 C CA . ARG A 1 703 ? 38.133 -5.930 -71.986 1.00 92.94 703 ARG A CA 1
ATOM 5580 C C . ARG A 1 703 ? 38.510 -5.986 -70.520 1.00 92.94 703 ARG A C 1
ATOM 5582 O O . ARG A 1 703 ? 38.654 -4.963 -69.843 1.00 92.94 703 ARG A O 1
ATOM 5589 N N . SER A 1 704 ? 38.607 -7.217 -70.035 1.00 93.50 704 SER A N 1
ATOM 5590 C CA . SER A 1 704 ? 39.139 -7.495 -68.710 1.00 93.50 704 SER A CA 1
ATOM 5591 C C . SER A 1 704 ? 40.643 -7.207 -68.684 1.00 93.50 704 SER A C 1
ATOM 5593 O O . SER A 1 704 ? 41.304 -7.383 -69.710 1.00 93.50 704 SER A O 1
ATOM 5595 N N . PRO A 1 705 ? 41.220 -6.772 -67.552 1.00 94.38 705 PRO A N 1
ATOM 5596 C CA . PRO A 1 705 ? 42.664 -6.569 -67.448 1.00 94.38 705 PRO A CA 1
ATOM 5597 C C . PRO A 1 705 ? 43.510 -7.747 -67.937 1.00 94.38 705 PRO A C 1
ATOM 5599 O O . PRO A 1 705 ? 44.465 -7.524 -68.671 1.00 94.38 705 PRO A O 1
ATOM 5602 N N . ASN A 1 706 ? 43.103 -8.984 -67.637 1.00 90.25 706 ASN A N 1
ATOM 5603 C CA . ASN A 1 706 ? 43.791 -10.202 -68.088 1.00 90.25 706 ASN A CA 1
ATOM 5604 C C . ASN A 1 706 ? 43.790 -10.403 -69.615 1.00 90.25 706 ASN A C 1
ATOM 5606 O O . ASN A 1 706 ? 44.518 -11.252 -70.122 1.00 90.25 706 ASN A O 1
ATOM 5610 N N . GLU A 1 707 ? 42.956 -9.666 -70.349 1.00 90.56 707 GLU A N 1
ATOM 5611 C CA . GLU A 1 707 ? 42.831 -9.710 -71.809 1.00 90.56 707 GLU A CA 1
ATOM 5612 C C . GLU A 1 707 ? 43.408 -8.462 -72.494 1.00 90.56 707 GLU A C 1
ATOM 5614 O O . GLU A 1 707 ? 43.234 -8.290 -73.705 1.00 90.56 707 GLU A O 1
ATOM 5619 N N . CYS A 1 708 ? 44.072 -7.593 -71.731 1.00 93.62 708 CYS A N 1
ATOM 5620 C CA . CYS A 1 708 ? 44.651 -6.340 -72.193 1.00 93.62 708 CYS A CA 1
ATOM 5621 C C . CYS A 1 708 ? 46.178 -6.405 -72.200 1.00 93.62 708 CYS A C 1
ATOM 5623 O O . CYS A 1 708 ? 46.803 -7.059 -71.362 1.00 93.62 708 CYS A O 1
ATOM 5625 N N . ILE A 1 709 ? 46.779 -5.648 -73.115 1.00 92.81 709 ILE A N 1
ATOM 5626 C CA . ILE A 1 709 ? 48.229 -5.467 -73.195 1.00 92.81 709 ILE A CA 1
ATOM 5627 C C . ILE A 1 709 ? 48.546 -3.990 -72.982 1.00 92.81 709 ILE A C 1
ATOM 5629 O O . ILE A 1 709 ? 47.942 -3.121 -73.610 1.00 92.81 709 ILE A O 1
ATOM 5633 N N . LEU A 1 710 ? 49.500 -3.680 -72.112 1.00 93.12 710 LEU A N 1
ATOM 5634 C CA . LEU A 1 710 ? 50.063 -2.339 -72.045 1.00 93.12 710 LEU A CA 1
ATOM 5635 C C . LEU A 1 710 ? 51.125 -2.217 -73.138 1.00 93.12 710 LEU A C 1
ATOM 5637 O O . LEU A 1 710 ? 52.054 -3.019 -73.206 1.00 93.12 710 LEU A O 1
ATOM 5641 N N . PHE A 1 711 ? 50.962 -1.241 -74.029 1.00 89.75 711 PHE A N 1
ATOM 5642 C CA . PHE A 1 711 ? 51.877 -1.067 -75.150 1.00 89.75 711 PHE A CA 1
ATOM 5643 C C . PHE A 1 711 ? 53.298 -0.725 -74.670 1.00 89.75 711 PHE A C 1
ATOM 5645 O O . PHE A 1 711 ? 53.489 0.138 -73.821 1.00 89.75 711 PHE A O 1
ATOM 5652 N N . GLY A 1 712 ? 54.301 -1.371 -75.257 1.00 86.31 712 GLY A N 1
ATOM 5653 C CA . GLY A 1 712 ? 55.722 -1.112 -75.020 1.00 86.31 712 GLY A CA 1
ATOM 5654 C C . GLY A 1 712 ? 56.501 -1.243 -76.327 1.00 86.31 712 GLY A C 1
ATOM 5655 O O . GLY A 1 712 ? 56.016 -1.875 -77.264 1.00 86.31 712 GLY A O 1
ATOM 5656 N N . LYS A 1 713 ? 57.703 -0.660 -76.407 1.00 84.31 713 LYS A N 1
ATOM 5657 C CA . LYS A 1 713 ? 58.498 -0.632 -77.653 1.00 84.31 713 LYS A CA 1
ATOM 5658 C C . LYS A 1 713 ? 58.782 -2.026 -78.221 1.00 84.31 713 LYS A C 1
ATOM 5660 O O . LYS A 1 713 ? 58.758 -2.208 -79.432 1.00 84.31 713 LYS A O 1
ATOM 5665 N N . ASP A 1 714 ? 58.942 -3.021 -77.353 1.00 83.12 714 ASP A N 1
ATOM 5666 C CA . ASP A 1 714 ? 59.184 -4.417 -77.740 1.00 83.12 714 ASP A CA 1
ATOM 5667 C C . ASP A 1 714 ? 58.024 -5.035 -78.546 1.00 83.12 714 ASP A C 1
ATOM 5669 O O . ASP A 1 714 ? 58.200 -6.042 -79.226 1.00 83.12 714 ASP A O 1
ATOM 5673 N N . TRP A 1 715 ? 56.835 -4.425 -78.505 1.00 87.31 715 TRP A N 1
ATOM 5674 C CA . TRP A 1 715 ? 55.664 -4.869 -79.256 1.00 87.31 715 TRP A CA 1
ATOM 5675 C C . TRP A 1 715 ? 55.605 -4.327 -80.692 1.00 87.31 715 TRP A C 1
ATOM 5677 O O . TRP A 1 715 ? 54.829 -4.855 -81.491 1.00 87.31 715 TRP A O 1
ATOM 5687 N N . GLU A 1 716 ? 56.397 -3.302 -81.043 1.00 85.06 716 GLU A N 1
ATOM 5688 C CA . GLU A 1 716 ? 56.382 -2.657 -82.371 1.00 85.06 716 GLU A CA 1
ATOM 5689 C C . GLU A 1 716 ? 56.549 -3.648 -83.538 1.00 85.06 716 GLU A C 1
ATOM 5691 O O . GLU A 1 716 ? 55.749 -3.582 -84.478 1.00 85.06 716 GLU A O 1
ATOM 5696 N N . PRO A 1 717 ? 57.482 -4.624 -83.492 1.00 85.62 717 PRO A N 1
ATOM 5697 C CA . PRO A 1 717 ? 57.654 -5.586 -84.580 1.00 85.62 717 PRO A CA 1
ATOM 5698 C C . PRO A 1 717 ? 56.467 -6.543 -84.765 1.00 85.62 717 PRO A C 1
ATOM 5700 O O . PRO A 1 717 ? 56.348 -7.164 -85.820 1.00 85.62 717 PRO A O 1
ATOM 5703 N N . VAL A 1 718 ? 55.578 -6.675 -83.775 1.00 85.31 718 VAL A N 1
ATOM 5704 C CA . VAL A 1 718 ? 54.415 -7.574 -83.841 1.00 85.31 718 VAL A CA 1
ATOM 5705 C C . VAL A 1 718 ? 53.166 -6.892 -84.395 1.00 85.31 718 VAL A C 1
ATOM 5707 O O . VAL A 1 718 ? 52.299 -7.571 -84.945 1.00 85.31 718 VAL A O 1
ATOM 5710 N N . ILE A 1 719 ? 53.074 -5.561 -84.321 1.00 83.94 719 ILE A N 1
ATOM 5711 C CA . ILE A 1 719 ? 51.898 -4.807 -84.792 1.00 83.94 719 ILE A CA 1
ATOM 5712 C C . ILE A 1 719 ? 51.507 -5.165 -86.241 1.00 83.94 719 ILE A C 1
ATOM 5714 O O . ILE A 1 719 ? 50.318 -5.378 -86.479 1.00 83.94 719 ILE A O 1
ATOM 5718 N N . PRO A 1 720 ? 52.443 -5.294 -87.210 1.00 84.12 720 PRO A N 1
ATOM 5719 C CA . PRO A 1 720 ? 52.077 -5.610 -88.594 1.00 84.12 720 PRO A CA 1
ATOM 5720 C C . PRO A 1 720 ? 51.548 -7.036 -88.802 1.00 84.12 720 PRO A C 1
ATOM 5722 O O . PRO A 1 720 ? 50.973 -7.314 -89.851 1.00 84.12 720 PRO A O 1
ATOM 5725 N N . ILE A 1 721 ? 51.766 -7.938 -87.837 1.00 85.88 721 ILE A N 1
ATOM 5726 C CA . ILE A 1 721 ? 51.480 -9.375 -87.967 1.00 85.88 721 ILE A CA 1
ATOM 5727 C C . ILE A 1 721 ? 50.437 -9.897 -86.969 1.00 85.88 721 ILE A C 1
ATOM 5729 O O . ILE A 1 721 ? 50.075 -11.071 -87.021 1.00 85.88 721 ILE A O 1
ATOM 5733 N N . SER A 1 722 ? 49.944 -9.074 -86.039 1.00 87.06 722 SER A N 1
ATOM 5734 C CA . SER A 1 722 ? 48.941 -9.495 -85.056 1.00 87.06 722 SER A CA 1
ATOM 5735 C C . SER A 1 722 ? 48.078 -8.335 -84.560 1.00 87.06 722 SER A C 1
ATOM 5737 O O . SER A 1 722 ? 48.573 -7.259 -84.228 1.00 87.06 722 SER A O 1
ATOM 5739 N N . LEU A 1 723 ? 46.772 -8.587 -84.425 1.00 86.50 723 LEU A N 1
ATOM 5740 C CA . LEU A 1 723 ? 45.807 -7.628 -83.875 1.00 86.50 723 LEU A CA 1
ATOM 5741 C C . LEU A 1 723 ? 45.704 -7.777 -82.355 1.00 86.50 723 LEU A C 1
ATOM 5743 O O . LEU A 1 723 ? 44.905 -8.557 -81.830 1.00 86.50 723 LEU A O 1
ATOM 5747 N N . LEU A 1 724 ? 46.541 -7.027 -81.644 1.00 89.44 724 LEU A N 1
ATOM 5748 C CA . LEU A 1 724 ? 46.684 -7.126 -80.196 1.00 89.44 724 LEU A CA 1
ATOM 5749 C C . LEU A 1 724 ? 45.788 -6.129 -79.433 1.00 89.44 724 LEU A C 1
ATOM 5751 O O . LEU A 1 724 ? 45.651 -4.978 -79.854 1.00 89.44 724 LEU A O 1
ATOM 5755 N N . PRO A 1 725 ? 45.195 -6.536 -78.293 1.00 91.19 725 PRO A N 1
ATOM 5756 C CA . PRO A 1 725 ? 44.310 -5.695 -77.486 1.00 91.19 725 PRO A CA 1
ATOM 5757 C C . PRO A 1 725 ? 45.103 -4.721 -76.603 1.00 91.19 725 PRO A C 1
ATOM 5759 O O . PRO A 1 725 ? 45.091 -4.813 -75.375 1.00 91.19 725 PRO A O 1
ATOM 5762 N N . PHE A 1 726 ? 45.824 -3.790 -77.227 1.00 93.00 726 PHE A N 1
ATOM 5763 C CA . PHE A 1 726 ? 46.538 -2.751 -76.488 1.00 93.00 726 PHE A CA 1
ATOM 5764 C C . PHE A 1 726 ? 45.556 -1.829 -75.774 1.00 93.00 726 PHE A C 1
ATOM 5766 O O . PHE A 1 726 ? 44.589 -1.391 -76.394 1.00 93.00 726 PHE A O 1
ATOM 5773 N N . ILE A 1 727 ? 45.809 -1.494 -74.510 1.00 94.56 727 ILE A N 1
ATOM 5774 C CA . ILE A 1 727 ? 45.076 -0.436 -73.803 1.00 94.56 727 ILE A CA 1
ATOM 5775 C C . ILE A 1 727 ? 45.146 0.850 -74.635 1.00 94.56 727 ILE A C 1
ATOM 5777 O O . ILE A 1 727 ? 46.200 1.182 -75.179 1.00 94.56 727 ILE A O 1
ATOM 5781 N N . ASP A 1 728 ? 44.019 1.557 -74.758 1.00 92.88 728 ASP A N 1
ATOM 5782 C CA . ASP A 1 728 ? 43.930 2.803 -75.526 1.00 92.88 728 ASP A CA 1
ATOM 5783 C C . ASP A 1 728 ? 44.610 3.971 -74.793 1.00 92.88 728 ASP A C 1
ATOM 5785 O O . ASP A 1 728 ? 43.980 4.834 -74.180 1.00 92.88 728 ASP A O 1
ATOM 5789 N N . ASP A 1 729 ? 45.935 3.969 -74.846 1.00 90.56 729 ASP A N 1
ATOM 5790 C CA . ASP A 1 729 ? 46.840 5.014 -74.371 1.00 90.56 729 ASP A CA 1
ATOM 5791 C C . ASP A 1 729 ? 46.943 6.212 -75.336 1.00 90.56 729 ASP A C 1
ATOM 5793 O O . ASP A 1 729 ? 47.771 7.103 -75.131 1.00 90.56 729 ASP A O 1
ATOM 5797 N N . SER A 1 730 ? 46.097 6.280 -76.374 1.00 88.12 730 SER A N 1
ATOM 5798 C CA . SER A 1 730 ? 46.039 7.447 -77.251 1.00 88.12 730 SER A CA 1
ATOM 5799 C C . SER A 1 730 ? 45.547 8.676 -76.483 1.00 88.12 730 SER A C 1
ATOM 5801 O O . SER A 1 730 ? 44.760 8.580 -75.536 1.00 88.12 730 SER A O 1
ATOM 5803 N N . ASN A 1 731 ? 45.957 9.869 -76.921 1.00 85.12 731 ASN A N 1
ATOM 5804 C CA . ASN A 1 731 ? 45.506 11.127 -76.312 1.00 85.12 731 ASN A CA 1
ATOM 5805 C C . ASN A 1 731 ? 43.976 11.310 -76.367 1.00 85.12 731 ASN A C 1
ATOM 5807 O O . ASN A 1 731 ? 43.430 12.076 -75.575 1.00 85.12 731 ASN A O 1
ATOM 5811 N N . ASN A 1 732 ? 43.290 10.583 -77.256 1.00 83.81 732 ASN A N 1
ATOM 5812 C CA . ASN A 1 732 ? 41.835 10.608 -77.404 1.00 83.81 732 ASN A CA 1
ATOM 5813 C C . ASN A 1 732 ? 41.101 9.801 -76.322 1.00 83.81 732 ASN A C 1
ATOM 5815 O O . ASN A 1 732 ? 39.896 9.983 -76.149 1.00 83.81 732 ASN A O 1
ATOM 5819 N N . PHE A 1 733 ? 41.799 8.926 -75.590 1.00 87.75 733 PHE A N 1
ATOM 5820 C CA . PHE A 1 733 ? 41.217 8.161 -74.493 1.00 87.75 733 PHE A CA 1
ATOM 5821 C C . PHE A 1 733 ? 42.065 8.255 -73.223 1.00 87.75 733 PHE A C 1
ATOM 5823 O O . PHE A 1 733 ? 42.065 9.322 -72.604 1.00 87.75 733 PHE A O 1
ATOM 5830 N N . TYR A 1 734 ? 42.783 7.211 -72.790 1.00 91.44 734 TYR A N 1
ATOM 5831 C CA . TYR A 1 734 ? 43.500 7.267 -71.509 1.00 91.44 734 TYR A CA 1
ATOM 5832 C C . TYR A 1 734 ? 44.698 8.228 -71.541 1.00 91.44 734 TYR A C 1
ATOM 5834 O O . TYR A 1 734 ? 44.961 8.900 -70.540 1.00 91.44 734 TYR A O 1
ATOM 5842 N N . GLY A 1 735 ? 45.340 8.395 -72.699 1.00 90.38 735 GLY A N 1
ATOM 5843 C CA . GLY A 1 735 ? 46.564 9.179 -72.864 1.00 90.38 735 GLY A CA 1
ATOM 5844 C C . GLY A 1 735 ? 47.789 8.502 -72.248 1.00 90.38 735 GLY A C 1
ATOM 5845 O O . GLY A 1 735 ? 47.676 7.510 -71.525 1.00 90.38 735 GLY A O 1
ATOM 5846 N N . ILE A 1 736 ? 48.972 9.078 -72.487 1.00 86.25 736 ILE A N 1
ATOM 5847 C CA . ILE A 1 736 ? 50.244 8.480 -72.048 1.00 86.25 736 ILE A CA 1
ATOM 5848 C C . ILE A 1 736 ? 50.356 8.330 -70.518 1.00 86.25 736 ILE A C 1
ATOM 5850 O O . ILE A 1 736 ? 51.068 7.455 -70.041 1.00 86.25 736 ILE A O 1
ATOM 5854 N N . GLY A 1 737 ? 49.601 9.113 -69.739 1.00 87.44 737 GLY A N 1
ATOM 5855 C CA . GLY A 1 737 ? 49.579 9.017 -68.273 1.00 87.44 737 GLY A CA 1
ATOM 5856 C C . GLY A 1 737 ? 49.073 7.672 -67.734 1.00 87.44 737 GLY A C 1
ATOM 5857 O O . GLY A 1 737 ? 49.287 7.363 -66.568 1.00 87.44 737 GLY A O 1
ATOM 5858 N N . ILE A 1 738 ? 48.444 6.825 -68.560 1.00 91.94 738 ILE A N 1
ATOM 5859 C CA . ILE A 1 738 ? 48.088 5.457 -68.152 1.00 91.94 738 ILE A CA 1
ATOM 5860 C C . ILE A 1 738 ? 49.327 4.604 -67.834 1.00 91.94 738 ILE A C 1
ATOM 5862 O O . ILE A 1 738 ? 49.259 3.702 -66.999 1.00 91.94 738 ILE A O 1
ATOM 5866 N N . HIS A 1 739 ? 50.470 4.927 -68.449 1.00 90.62 739 HIS A N 1
ATOM 5867 C CA . HIS A 1 739 ? 51.746 4.248 -68.226 1.00 90.62 739 HIS A CA 1
ATOM 5868 C C . HIS A 1 739 ? 52.335 4.530 -66.837 1.00 90.62 739 HIS A C 1
ATOM 5870 O O . HIS A 1 739 ? 53.070 3.693 -66.316 1.00 90.62 739 HIS A O 1
ATOM 5876 N N . ASP A 1 740 ? 51.941 5.625 -66.176 1.00 91.88 740 ASP A N 1
ATOM 5877 C CA . ASP A 1 740 ? 52.347 5.918 -64.790 1.00 91.88 740 ASP A CA 1
ATOM 5878 C C . ASP A 1 740 ? 51.816 4.865 -63.798 1.00 91.88 740 ASP A C 1
ATOM 5880 O O . ASP A 1 740 ? 52.371 4.678 -62.714 1.00 91.88 740 ASP A O 1
ATOM 5884 N N . TYR A 1 741 ? 50.769 4.131 -64.191 1.00 93.31 741 TYR A N 1
ATOM 5885 C CA . TYR A 1 741 ? 50.147 3.052 -63.423 1.00 93.31 741 TYR A CA 1
ATOM 5886 C C . TYR A 1 741 ? 50.621 1.659 -63.860 1.00 93.31 741 TYR A C 1
ATOM 5888 O O . TYR A 1 741 ? 49.936 0.667 -63.611 1.00 93.31 741 TYR A O 1
ATOM 5896 N N . HIS A 1 742 ? 51.785 1.552 -64.514 1.00 91.31 742 HIS A N 1
ATOM 5897 C CA . HIS A 1 742 ? 52.336 0.286 -65.016 1.00 91.31 742 HIS A CA 1
ATOM 5898 C C . HIS A 1 742 ? 52.312 -0.832 -63.963 1.00 91.31 742 HIS A C 1
ATOM 5900 O O . HIS A 1 742 ? 51.867 -1.949 -64.223 1.00 91.31 742 HIS A O 1
ATOM 5906 N N . ALA A 1 743 ? 52.778 -0.541 -62.745 1.00 90.50 743 ALA A N 1
ATOM 5907 C CA . ALA A 1 743 ? 52.831 -1.536 -61.684 1.00 90.50 743 ALA A CA 1
ATOM 5908 C C . ALA A 1 743 ? 51.426 -1.957 -61.221 1.00 90.50 743 ALA A C 1
ATOM 5910 O O . ALA A 1 743 ? 51.230 -3.114 -60.860 1.00 90.50 743 ALA A O 1
ATOM 5911 N N . GLU A 1 744 ? 50.474 -1.028 -61.137 1.00 93.31 744 GLU A N 1
ATOM 5912 C CA . GLU A 1 744 ? 49.076 -1.277 -60.775 1.00 93.31 744 GLU A CA 1
ATOM 5913 C C . GLU A 1 744 ? 48.389 -2.137 -61.841 1.00 93.31 744 GLU A C 1
ATOM 5915 O O . GLU A 1 744 ? 47.764 -3.137 -61.505 1.00 93.31 744 GLU A O 1
ATOM 5920 N N . LEU A 1 745 ? 48.563 -1.799 -63.121 1.00 94.00 745 LEU A N 1
ATOM 5921 C CA . LEU A 1 745 ? 48.008 -2.544 -64.252 1.00 94.00 745 LEU A CA 1
ATOM 5922 C C . LEU A 1 745 ? 48.571 -3.968 -64.325 1.00 94.00 745 LEU A C 1
ATOM 5924 O O . LEU A 1 745 ? 47.800 -4.916 -64.478 1.00 94.00 745 LEU A O 1
ATOM 5928 N N . LYS A 1 746 ? 49.885 -4.138 -64.123 1.00 91.94 746 LYS A N 1
ATOM 5929 C CA . LYS A 1 746 ? 50.524 -5.461 -64.049 1.00 91.94 746 LYS A CA 1
ATOM 5930 C C . LYS A 1 746 ? 49.939 -6.318 -62.923 1.00 91.94 746 LYS A C 1
ATOM 5932 O O . LYS A 1 746 ? 49.647 -7.491 -63.122 1.00 91.94 746 LYS A O 1
ATOM 5937 N N . ASP A 1 747 ? 49.715 -5.730 -61.748 1.00 90.00 747 ASP A N 1
ATOM 5938 C CA . ASP A 1 747 ? 49.107 -6.423 -60.603 1.00 90.00 747 ASP A CA 1
ATOM 5939 C C . ASP A 1 747 ? 47.613 -6.745 -60.816 1.00 90.00 747 ASP A C 1
ATOM 5941 O O . ASP A 1 747 ? 47.087 -7.714 -60.263 1.00 90.00 747 ASP A O 1
ATOM 5945 N N . LEU A 1 748 ? 46.920 -5.976 -61.658 1.00 92.38 748 LEU A N 1
ATOM 5946 C CA . LEU A 1 748 ? 45.560 -6.278 -62.113 1.00 92.38 748 LEU A CA 1
ATOM 5947 C C . LEU A 1 748 ? 45.518 -7.368 -63.198 1.00 92.38 748 LEU A C 1
ATOM 5949 O O . LEU A 1 748 ? 44.436 -7.857 -63.500 1.00 92.38 748 LEU A O 1
ATOM 5953 N N . GLY A 1 749 ? 46.668 -7.786 -63.735 1.00 90.75 749 GLY A N 1
ATOM 5954 C CA . GLY A 1 749 ? 46.782 -8.861 -64.723 1.00 90.75 749 GLY A CA 1
ATOM 5955 C C . GLY A 1 749 ? 46.928 -8.398 -66.174 1.00 90.75 749 GLY A C 1
ATOM 5956 O O . GLY A 1 749 ? 46.918 -9.231 -67.075 1.00 90.75 749 GLY A O 1
ATOM 5957 N N . VAL A 1 750 ? 47.109 -7.094 -66.411 1.00 94.12 750 VAL A N 1
ATOM 5958 C CA . VAL A 1 750 ? 47.473 -6.577 -67.738 1.00 94.12 750 VAL A CA 1
ATOM 5959 C C . VAL A 1 750 ? 48.855 -7.086 -68.121 1.00 94.12 750 VAL A C 1
ATOM 5961 O O . VAL A 1 750 ? 49.806 -6.981 -67.343 1.00 94.12 750 VAL A O 1
ATOM 5964 N N . VAL A 1 751 ? 48.986 -7.587 -69.347 1.00 91.75 751 VAL A N 1
ATOM 5965 C CA . VAL A 1 751 ? 50.280 -8.012 -69.881 1.00 91.75 751 VAL A CA 1
ATOM 5966 C C . VAL A 1 751 ? 51.118 -6.780 -70.202 1.00 91.75 751 VAL A C 1
ATOM 5968 O O . VAL A 1 751 ? 50.767 -5.996 -71.081 1.00 91.75 751 VAL A O 1
ATOM 5971 N N . THR A 1 752 ? 52.233 -6.603 -69.500 1.00 88.94 752 THR A N 1
ATOM 5972 C CA . THR A 1 752 ? 53.158 -5.478 -69.713 1.00 88.94 752 THR A CA 1
ATOM 5973 C C . THR A 1 752 ? 54.402 -5.871 -70.500 1.00 88.94 752 THR A C 1
ATOM 5975 O O . THR A 1 752 ? 54.946 -5.065 -71.249 1.00 88.94 752 THR A O 1
ATOM 5978 N N . ASP A 1 753 ? 54.844 -7.119 -70.355 1.00 84.75 753 ASP A N 1
ATOM 5979 C CA . ASP A 1 753 ? 56.097 -7.614 -70.913 1.00 84.75 753 ASP A CA 1
ATOM 5980 C C . ASP A 1 753 ? 55.835 -8.552 -72.096 1.00 84.75 753 ASP A C 1
ATOM 5982 O O . ASP A 1 753 ? 54.957 -9.415 -72.041 1.00 84.75 753 ASP A O 1
ATOM 5986 N N . PHE A 1 754 ? 56.641 -8.434 -73.156 1.00 80.06 754 PHE A N 1
ATOM 5987 C CA . PHE A 1 754 ? 56.511 -9.268 -74.359 1.00 80.06 754 PHE A CA 1
ATOM 5988 C C . PHE A 1 754 ? 56.559 -10.772 -74.051 1.00 80.06 754 PHE A C 1
ATOM 5990 O O . PHE A 1 754 ? 55.792 -11.563 -74.603 1.00 80.06 754 PHE A O 1
ATOM 5997 N N . LYS A 1 755 ? 57.425 -11.156 -73.102 1.00 77.75 755 LYS A N 1
ATOM 5998 C CA . LYS A 1 755 ? 57.614 -12.546 -72.656 1.00 77.75 755 LYS A CA 1
ATOM 5999 C C . LYS A 1 755 ? 56.316 -13.196 -72.174 1.00 77.75 755 LYS A C 1
ATOM 6001 O O . LYS A 1 755 ? 56.138 -14.391 -72.386 1.00 77.75 755 LYS A O 1
ATOM 6006 N N . ASP A 1 756 ? 55.418 -12.411 -71.584 1.00 79.19 756 ASP A N 1
ATOM 6007 C CA . ASP A 1 756 ? 54.198 -12.907 -70.947 1.00 79.19 756 ASP A CA 1
ATOM 6008 C C . ASP A 1 756 ? 52.987 -12.903 -71.902 1.00 79.19 756 ASP A C 1
ATOM 6010 O O . ASP A 1 756 ? 51.943 -13.467 -71.580 1.00 79.19 756 ASP A O 1
ATOM 6014 N N . GLY A 1 757 ? 53.106 -12.313 -73.101 1.00 82.81 757 GLY A N 1
ATOM 6015 C CA . GLY A 1 757 ? 51.985 -12.180 -74.040 1.00 82.81 757 GLY A CA 1
ATOM 6016 C C . GLY A 1 757 ? 52.126 -12.912 -75.373 1.00 82.81 757 GLY A C 1
ATOM 6017 O O . GLY A 1 757 ? 51.323 -12.676 -76.276 1.00 82.81 757 GLY A O 1
ATOM 6018 N N . ALA A 1 758 ? 53.064 -13.855 -75.493 1.00 80.75 758 ALA A N 1
ATOM 6019 C CA . ALA A 1 758 ? 53.226 -14.709 -76.678 1.00 80.75 758 ALA A CA 1
ATOM 6020 C C . ALA A 1 758 ? 51.913 -15.396 -77.124 1.00 80.75 758 ALA A C 1
ATOM 6022 O O . ALA A 1 758 ? 51.629 -15.523 -78.318 1.00 80.75 758 ALA A O 1
ATOM 6023 N N . LYS A 1 759 ? 51.046 -15.760 -76.166 1.00 81.88 759 LYS A N 1
ATOM 6024 C CA . LYS A 1 759 ? 49.714 -16.330 -76.431 1.00 81.88 759 LYS A CA 1
ATOM 6025 C C . LYS A 1 759 ? 48.788 -15.375 -77.189 1.00 81.88 759 LYS A C 1
ATOM 6027 O O . LYS A 1 759 ? 48.022 -15.829 -78.042 1.00 81.88 759 LYS A O 1
ATOM 6032 N N . PHE A 1 760 ? 48.850 -14.071 -76.913 1.00 85.62 760 PHE A N 1
ATOM 6033 C CA . PHE A 1 760 ? 48.044 -13.079 -77.628 1.00 85.62 760 PHE A CA 1
ATOM 6034 C C . PHE A 1 760 ? 48.482 -12.959 -79.084 1.00 85.62 760 PHE A C 1
ATOM 6036 O O . PHE A 1 760 ? 47.623 -12.920 -79.966 1.00 85.62 760 PHE A O 1
ATOM 6043 N N . VAL A 1 761 ? 49.797 -12.970 -79.325 1.00 84.81 761 VAL A N 1
ATOM 6044 C CA . VAL A 1 761 ? 50.382 -12.907 -80.672 1.00 84.81 761 VAL A CA 1
ATOM 6045 C C . VAL A 1 761 ? 49.928 -14.089 -81.519 1.00 84.81 761 VAL A C 1
ATOM 6047 O O . VAL A 1 761 ? 49.408 -13.899 -82.614 1.00 84.81 761 VAL A O 1
ATOM 6050 N N . ALA A 1 762 ? 50.028 -15.311 -80.993 1.00 82.12 762 ALA A N 1
ATOM 6051 C CA . ALA A 1 762 ? 49.593 -16.494 -81.729 1.00 82.12 762 ALA A CA 1
ATOM 6052 C C . ALA A 1 762 ? 48.068 -16.541 -81.942 1.00 82.12 762 ALA A C 1
ATOM 6054 O O . ALA A 1 762 ? 47.599 -16.834 -83.040 1.00 82.12 762 ALA A O 1
ATOM 6055 N N . SER A 1 763 ? 47.271 -16.190 -80.927 1.00 82.69 763 SER A N 1
ATOM 6056 C CA . SER A 1 763 ? 45.801 -16.257 -81.021 1.00 82.69 763 SER A CA 1
ATOM 6057 C C . SER A 1 763 ? 45.225 -15.247 -82.021 1.00 82.69 763 SER A C 1
ATOM 6059 O O . SER A 1 763 ? 44.173 -15.480 -82.624 1.00 82.69 763 SER A O 1
ATOM 6061 N N . ARG A 1 764 ? 45.895 -14.103 -82.197 1.00 83.62 764 ARG A N 1
ATOM 6062 C CA . ARG A 1 764 ? 45.440 -12.989 -83.043 1.00 83.62 764 ARG A CA 1
ATOM 6063 C C . ARG A 1 764 ? 46.343 -12.738 -84.250 1.00 83.62 764 ARG A C 1
ATOM 6065 O O . ARG A 1 764 ? 46.248 -11.672 -84.859 1.00 83.62 764 ARG A O 1
ATOM 6072 N N . LEU A 1 765 ? 47.134 -13.744 -84.629 1.00 85.56 765 LEU A N 1
ATOM 6073 C CA . LEU A 1 765 ? 47.993 -13.687 -85.802 1.00 85.56 765 LEU A CA 1
ATOM 6074 C C . LEU A 1 765 ? 47.177 -13.345 -87.056 1.00 85.56 765 LEU A C 1
ATOM 6076 O O . LEU A 1 765 ? 46.181 -14.011 -87.375 1.00 85.56 765 LEU A O 1
ATOM 6080 N N . PHE A 1 766 ? 47.647 -12.326 -87.767 1.00 84.19 766 PHE A N 1
ATOM 6081 C CA . PHE A 1 766 ? 47.178 -11.894 -89.071 1.00 84.19 766 PHE A CA 1
ATOM 6082 C C . PHE A 1 766 ? 48.400 -11.625 -89.949 1.00 84.19 766 PHE A C 1
ATOM 6084 O O . PHE A 1 766 ? 49.091 -10.628 -89.777 1.00 84.19 766 PHE A O 1
ATOM 6091 N N . LEU A 1 767 ? 48.675 -12.518 -90.897 1.00 82.44 767 LEU A N 1
ATOM 6092 C CA . LEU A 1 767 ? 49.707 -12.269 -91.899 1.00 82.44 767 LEU A CA 1
ATOM 6093 C C . LEU A 1 767 ? 49.125 -11.386 -93.017 1.00 82.44 767 LEU A C 1
ATOM 6095 O O . LEU A 1 767 ? 48.015 -11.677 -93.483 1.00 82.44 767 LEU A O 1
ATOM 6099 N N . PRO A 1 768 ? 49.842 -10.334 -93.459 1.00 79.31 768 PRO A N 1
ATOM 6100 C CA . PRO A 1 768 ? 49.361 -9.440 -94.505 1.00 79.31 768 PRO A CA 1
ATOM 6101 C C . PRO A 1 768 ? 49.114 -10.194 -95.818 1.00 79.31 768 PRO A C 1
ATOM 6103 O O . PRO A 1 768 ? 49.699 -11.245 -96.090 1.00 79.31 768 PRO A O 1
ATOM 6106 N N . GLN A 1 769 ? 48.209 -9.663 -96.646 1.00 76.19 769 GLN A N 1
ATOM 6107 C CA . GLN A 1 769 ? 47.860 -10.292 -97.923 1.00 76.19 769 GLN A CA 1
ATOM 6108 C C . GLN A 1 769 ? 49.067 -10.385 -98.863 1.00 76.19 769 GLN A C 1
ATOM 6110 O O . GLN A 1 769 ? 49.233 -11.412 -99.520 1.00 76.19 769 GLN A O 1
ATOM 6115 N N . ASP A 1 770 ? 49.905 -9.350 -98.861 1.00 79.88 770 ASP A N 1
ATOM 6116 C CA . ASP A 1 770 ? 51.235 -9.343 -99.452 1.00 79.88 770 ASP A CA 1
ATOM 6117 C C . ASP A 1 770 ? 52.278 -9.481 -98.336 1.00 79.88 770 ASP A C 1
ATOM 6119 O O . ASP A 1 770 ? 52.428 -8.598 -97.496 1.00 79.88 770 ASP A O 1
ATOM 6123 N N . CYS A 1 771 ? 52.973 -10.616 -98.301 1.00 80.62 771 CYS A N 1
ATOM 6124 C CA . CYS A 1 771 ? 53.995 -10.891 -97.293 1.00 80.62 771 CYS A CA 1
ATOM 6125 C C . CYS A 1 771 ? 55.367 -10.288 -97.638 1.00 80.62 771 CYS A C 1
ATOM 6127 O O . CYS A 1 771 ? 56.270 -10.354 -96.806 1.00 80.62 771 CYS A O 1
ATOM 6129 N N . SER A 1 772 ? 55.532 -9.661 -98.810 1.00 77.94 772 SER A N 1
ATOM 6130 C CA . SER A 1 772 ? 56.781 -8.979 -99.177 1.00 77.94 772 SER A CA 1
ATOM 6131 C C . SER A 1 772 ? 57.075 -7.744 -98.318 1.00 77.94 772 SER A C 1
ATOM 6133 O O . SER A 1 772 ? 58.228 -7.339 -98.190 1.00 77.94 772 SER A O 1
ATOM 6135 N N . SER A 1 773 ? 56.054 -7.186 -97.658 1.00 81.50 773 SER A N 1
ATOM 6136 C CA . SER A 1 773 ? 56.202 -6.082 -96.707 1.00 81.50 773 SER A CA 1
ATOM 6137 C C . SER A 1 773 ? 56.740 -6.514 -95.337 1.00 81.50 773 SER A C 1
ATOM 6139 O O . SER A 1 773 ? 56.984 -5.659 -94.485 1.00 81.50 773 SER A O 1
ATOM 6141 N N . LEU A 1 774 ? 56.876 -7.821 -95.078 1.00 85.25 774 LEU A N 1
ATOM 6142 C CA . LEU A 1 774 ? 57.394 -8.326 -93.808 1.00 85.25 774 LEU A CA 1
ATOM 6143 C C . LEU A 1 774 ? 58.905 -8.123 -93.735 1.00 85.25 774 LEU A C 1
ATOM 6145 O O . LEU A 1 774 ? 59.657 -8.615 -94.573 1.00 85.25 774 LEU A O 1
ATOM 6149 N N . THR A 1 775 ? 59.348 -7.438 -92.686 1.00 87.12 775 THR A N 1
ATOM 6150 C CA . THR A 1 775 ? 60.767 -7.284 -92.356 1.00 87.12 775 THR A CA 1
ATOM 6151 C C . THR A 1 775 ? 61.285 -8.503 -91.590 1.00 87.12 775 THR A C 1
ATOM 6153 O O . THR A 1 775 ? 60.510 -9.245 -90.977 1.00 87.12 775 THR A O 1
ATOM 6156 N N . ALA A 1 776 ? 62.610 -8.678 -91.548 1.00 85.06 776 ALA A N 1
ATOM 6157 C CA . ALA A 1 776 ? 63.241 -9.697 -90.709 1.00 85.06 776 ALA A CA 1
ATOM 6158 C C . ALA A 1 776 ? 62.807 -9.582 -89.232 1.00 85.06 776 ALA A C 1
ATOM 6160 O O . ALA A 1 776 ? 62.554 -10.597 -88.591 1.00 85.06 776 ALA A O 1
ATOM 6161 N N . LEU A 1 777 ? 62.615 -8.358 -88.719 1.00 86.62 777 LEU A N 1
ATOM 6162 C CA . LEU A 1 777 ? 62.152 -8.109 -87.347 1.00 86.62 777 LEU A CA 1
ATOM 6163 C C . LEU A 1 777 ? 60.736 -8.641 -87.085 1.00 86.62 777 LEU A C 1
ATOM 6165 O O . LEU A 1 777 ? 60.477 -9.155 -86.001 1.00 86.62 777 LEU A O 1
ATOM 6169 N N . ASN A 1 778 ? 59.825 -8.561 -88.063 1.00 87.25 778 ASN A N 1
ATOM 6170 C CA . ASN A 1 778 ? 58.472 -9.108 -87.904 1.00 87.25 778 ASN A CA 1
ATOM 6171 C C . ASN A 1 778 ? 58.515 -10.637 -87.793 1.00 87.25 778 ASN A C 1
ATOM 6173 O O . ASN A 1 778 ? 57.847 -11.227 -86.946 1.00 87.25 778 ASN A O 1
ATOM 6177 N N . VAL A 1 779 ? 59.340 -11.273 -88.628 1.00 87.00 779 VAL A N 1
ATOM 6178 C CA . VAL A 1 779 ? 59.535 -12.726 -88.618 1.00 87.00 779 VAL A CA 1
ATOM 6179 C C . VAL A 1 779 ? 60.192 -13.183 -87.320 1.00 87.00 779 VAL A C 1
ATOM 6181 O O . VAL A 1 779 ? 59.701 -14.123 -86.700 1.00 87.00 779 VAL A O 1
ATOM 6184 N N . PHE A 1 780 ? 61.232 -12.489 -86.855 1.00 88.38 780 PHE A N 1
ATOM 6185 C CA . PHE A 1 780 ? 61.844 -12.792 -85.564 1.00 88.38 780 PHE A CA 1
ATOM 6186 C C . PHE A 1 780 ? 60.859 -12.650 -84.408 1.00 88.38 780 PHE A C 1
ATOM 6188 O O . PHE A 1 780 ? 60.796 -13.541 -83.575 1.00 88.38 780 PHE A O 1
ATOM 6195 N N . ALA A 1 781 ? 60.008 -11.625 -84.401 1.00 86.75 781 ALA A N 1
ATOM 6196 C CA . ALA A 1 781 ? 59.019 -11.458 -83.340 1.00 86.75 781 ALA A CA 1
ATOM 6197 C C . ALA A 1 781 ? 57.935 -12.560 -83.333 1.00 86.75 781 ALA A C 1
ATOM 6199 O O . ALA A 1 781 ? 57.454 -12.966 -82.267 1.00 86.75 781 ALA A O 1
ATOM 6200 N N . LEU A 1 782 ? 57.574 -13.095 -84.508 1.00 87.38 782 LEU A N 1
ATOM 6201 C CA . LEU A 1 782 ? 56.728 -14.288 -84.611 1.00 87.38 782 LEU A CA 1
ATOM 6202 C C . LEU A 1 782 ? 57.443 -15.528 -84.059 1.00 87.38 782 LEU A C 1
ATOM 6204 O O . LEU A 1 782 ? 56.861 -16.267 -83.266 1.00 87.38 782 LEU A O 1
ATOM 6208 N N . LEU A 1 783 ? 58.705 -15.739 -84.440 1.00 88.12 783 LEU A N 1
ATOM 6209 C CA . LEU A 1 783 ? 59.510 -16.866 -83.967 1.00 88.12 783 LEU A CA 1
ATOM 6210 C C . LEU A 1 783 ? 59.788 -16.783 -82.461 1.00 88.12 783 LEU A C 1
ATOM 6212 O O . LEU A 1 783 ? 59.687 -17.795 -81.777 1.00 88.12 783 LEU A O 1
ATOM 6216 N N . ASP A 1 784 ? 60.025 -15.593 -81.914 1.00 87.31 784 ASP A N 1
ATOM 6217 C CA . ASP A 1 784 ? 60.141 -15.356 -80.474 1.00 87.31 784 ASP A CA 1
ATOM 6218 C C . ASP A 1 784 ? 58.844 -15.704 -79.742 1.00 87.31 784 ASP A C 1
ATOM 6220 O O . ASP A 1 784 ? 58.873 -16.317 -78.675 1.00 87.31 784 ASP A O 1
ATOM 6224 N N . SER A 1 785 ? 57.689 -15.384 -80.330 1.00 84.81 785 SER A N 1
ATOM 6225 C CA . SER A 1 785 ? 56.391 -15.776 -79.771 1.00 84.81 785 SER A CA 1
ATOM 6226 C C . SER A 1 785 ? 56.227 -17.301 -79.759 1.00 84.81 785 SER A C 1
ATOM 6228 O O . SER A 1 785 ? 55.801 -17.874 -78.756 1.00 84.81 785 SER A O 1
ATOM 6230 N N . VAL A 1 786 ? 56.619 -17.982 -80.839 1.00 86.12 786 VAL A N 1
ATOM 6231 C CA . VAL A 1 786 ? 56.597 -19.453 -80.942 1.00 86.12 786 VAL A CA 1
ATOM 6232 C C . VAL A 1 786 ? 57.556 -20.090 -79.938 1.00 86.12 786 VAL A C 1
ATOM 6234 O O . VAL A 1 786 ? 57.167 -21.008 -79.216 1.00 86.12 786 VAL A O 1
ATOM 6237 N N . LYS A 1 787 ? 58.774 -19.557 -79.823 1.00 88.00 787 LYS A N 1
ATOM 6238 C CA . LYS A 1 787 ? 59.776 -19.963 -78.835 1.00 88.00 787 LYS A CA 1
ATOM 6239 C C . LYS A 1 787 ? 59.219 -19.890 -77.420 1.00 88.00 787 LYS A C 1
ATOM 6241 O O . LYS A 1 787 ? 59.304 -20.856 -76.668 1.00 88.00 787 LYS A O 1
ATOM 6246 N N . LYS A 1 788 ? 58.566 -18.779 -77.067 1.00 85.50 788 LYS A N 1
ATOM 6247 C CA . LYS A 1 788 ? 57.961 -18.586 -75.740 1.00 85.50 788 LYS A CA 1
ATOM 6248 C C . LYS A 1 788 ? 56.771 -19.505 -75.481 1.00 85.50 788 LYS A C 1
ATOM 6250 O O . LYS A 1 788 ? 56.620 -19.997 -74.362 1.00 85.50 788 LYS A O 1
ATOM 6255 N N . LEU A 1 789 ? 55.946 -19.793 -76.486 1.00 82.94 789 LEU A N 1
ATOM 6256 C CA . LEU A 1 789 ? 54.865 -20.778 -76.352 1.00 82.94 789 LEU A CA 1
ATOM 6257 C C . LEU A 1 789 ? 55.415 -22.181 -76.073 1.00 82.94 789 LEU A C 1
ATOM 6259 O O . LEU A 1 789 ? 54.933 -22.858 -75.166 1.00 82.94 789 LEU A O 1
ATOM 6263 N N . LYS A 1 790 ? 56.497 -22.563 -76.759 1.00 81.62 790 LYS A N 1
ATOM 6264 C CA . LYS A 1 790 ? 57.194 -23.831 -76.513 1.00 81.62 790 LYS A CA 1
ATOM 6265 C C . LYS A 1 790 ? 57.850 -23.876 -75.131 1.00 81.62 790 LYS A C 1
ATOM 6267 O O . LYS A 1 790 ? 57.666 -24.851 -74.408 1.00 81.62 790 LYS A O 1
ATOM 6272 N N . GLU A 1 791 ? 58.563 -22.821 -74.728 1.00 84.19 791 GLU A N 1
ATOM 6273 C CA . GLU A 1 791 ? 59.180 -22.717 -73.394 1.00 84.19 791 GLU A CA 1
ATOM 6274 C C . GLU A 1 791 ? 58.136 -22.786 -72.266 1.00 84.19 791 GLU A C 1
ATOM 6276 O O . GLU A 1 791 ? 58.363 -23.440 -71.248 1.00 84.19 791 GLU A O 1
ATOM 6281 N N . SER A 1 792 ? 56.974 -22.153 -72.455 1.00 77.38 792 SER A N 1
ATOM 6282 C CA . SER A 1 792 ? 55.868 -22.159 -71.485 1.00 77.38 792 SER A CA 1
ATOM 6283 C C . SER A 1 792 ? 55.034 -23.446 -71.490 1.00 77.38 792 SER A C 1
ATOM 6285 O O . SER A 1 792 ? 54.119 -23.563 -70.677 1.00 77.38 792 SER A O 1
ATOM 6287 N N . ARG A 1 793 ? 55.347 -24.420 -72.365 1.00 75.06 793 ARG A N 1
ATOM 6288 C CA . ARG A 1 793 ? 54.560 -25.650 -72.589 1.00 75.06 793 ARG A CA 1
ATOM 6289 C C . ARG A 1 793 ? 53.085 -25.366 -72.906 1.00 75.06 793 ARG A C 1
ATOM 6291 O O . ARG A 1 793 ? 52.211 -26.144 -72.534 1.00 75.06 793 ARG A O 1
ATOM 6298 N N . THR A 1 794 ? 52.813 -24.237 -73.557 1.00 74.62 794 THR A N 1
ATOM 6299 C CA . THR A 1 794 ? 51.463 -23.859 -73.978 1.00 74.62 794 THR A CA 1
ATOM 6300 C C . THR A 1 794 ? 51.219 -24.407 -75.378 1.00 74.62 794 THR A C 1
ATOM 6302 O O . THR A 1 794 ? 52.008 -24.133 -76.283 1.00 74.62 794 THR A O 1
ATOM 6305 N N . ASP A 1 795 ? 50.125 -25.144 -75.571 1.00 77.81 795 ASP A N 1
ATOM 6306 C CA . ASP A 1 795 ? 49.719 -25.595 -76.903 1.00 77.81 795 ASP A CA 1
ATOM 6307 C C . ASP A 1 795 ? 49.463 -24.400 -77.832 1.00 77.81 795 ASP A C 1
ATOM 6309 O O . ASP A 1 795 ? 49.038 -23.318 -77.403 1.00 77.81 795 ASP A O 1
ATOM 6313 N N . PHE A 1 796 ? 49.721 -24.585 -79.128 1.00 80.44 796 PHE A N 1
ATOM 6314 C CA . PHE A 1 796 ? 49.398 -23.558 -80.110 1.00 80.44 796 PHE A CA 1
ATOM 6315 C C . PHE A 1 796 ? 47.885 -23.296 -80.122 1.00 80.44 796 PHE A C 1
ATOM 6317 O O . PHE A 1 796 ? 47.112 -24.253 -80.130 1.00 80.44 796 PHE A O 1
ATOM 6324 N N . PRO A 1 797 ? 47.442 -22.024 -80.159 1.00 81.12 797 PRO A N 1
ATOM 6325 C CA . PRO A 1 797 ? 46.024 -21.704 -80.277 1.00 81.12 797 PRO A CA 1
ATOM 6326 C C . PRO A 1 797 ? 45.386 -22.363 -81.506 1.00 81.12 797 PRO A C 1
ATOM 6328 O O . PRO A 1 797 ? 46.021 -22.452 -82.561 1.00 81.12 797 PRO A O 1
ATOM 6331 N N . ASP A 1 798 ? 44.118 -22.762 -81.391 1.00 75.69 798 ASP A N 1
ATOM 6332 C CA . ASP A 1 798 ? 43.371 -23.389 -82.485 1.00 75.69 798 ASP A CA 1
ATOM 6333 C C . ASP A 1 798 ? 43.451 -22.553 -83.776 1.00 75.69 798 ASP A C 1
ATOM 6335 O O . ASP A 1 798 ? 43.215 -21.340 -83.789 1.00 75.69 798 ASP A O 1
ATOM 6339 N N . GLY A 1 799 ? 43.829 -23.204 -84.880 1.00 78.94 799 GLY A N 1
ATOM 6340 C CA . GLY A 1 799 ? 44.003 -22.567 -86.189 1.00 78.94 799 GLY A CA 1
ATOM 6341 C C . GLY A 1 799 ? 45.294 -21.749 -86.365 1.00 78.94 799 GLY A C 1
ATOM 6342 O O . GLY A 1 799 ? 45.513 -21.208 -87.448 1.00 78.94 799 GLY A O 1
ATOM 6343 N N . PHE A 1 800 ? 46.179 -21.655 -85.361 1.00 86.19 800 PHE A N 1
ATOM 6344 C CA . PHE A 1 800 ? 47.466 -20.953 -85.492 1.00 86.19 800 PHE A CA 1
ATOM 6345 C C . PHE A 1 800 ? 48.353 -21.574 -86.581 1.00 86.19 800 PHE A C 1
ATOM 6347 O O . PHE A 1 800 ? 48.729 -20.887 -87.530 1.00 86.19 800 PHE A O 1
ATOM 6354 N N . LEU A 1 801 ? 48.630 -22.881 -86.491 1.00 83.12 801 LEU A N 1
ATOM 6355 C CA . LEU A 1 801 ? 49.462 -23.588 -87.475 1.00 83.12 801 LEU A CA 1
ATOM 6356 C C . LEU A 1 801 ? 48.844 -23.560 -88.878 1.00 83.12 801 LEU A C 1
ATOM 6358 O O . LEU A 1 801 ? 49.556 -23.433 -89.870 1.00 83.12 801 LEU A O 1
ATOM 6362 N N . GLU A 1 802 ? 47.514 -23.597 -88.974 1.00 82.81 802 GLU A N 1
ATOM 6363 C CA . GLU A 1 802 ? 46.788 -23.466 -90.240 1.00 82.81 802 GLU A CA 1
ATOM 6364 C C . GLU A 1 802 ? 47.002 -22.083 -90.884 1.00 82.81 802 GLU A C 1
ATOM 6366 O O . GLU A 1 802 ? 47.256 -21.983 -92.084 1.00 82.81 802 GLU A O 1
ATOM 6371 N N . LYS A 1 803 ? 46.941 -20.999 -90.099 1.00 83.88 803 LYS A N 1
ATOM 6372 C CA . LYS A 1 803 ? 47.189 -19.634 -90.599 1.00 83.88 803 LYS A CA 1
ATOM 6373 C C . LYS A 1 803 ? 48.630 -19.443 -91.065 1.00 83.88 803 LYS A C 1
ATOM 6375 O O . LYS A 1 803 ? 48.852 -18.782 -92.079 1.00 83.88 803 LYS A O 1
ATOM 6380 N N . VAL A 1 804 ? 49.584 -20.008 -90.326 1.00 85.38 804 VAL A N 1
ATOM 6381 C CA . VAL A 1 804 ? 51.018 -19.896 -90.616 1.00 85.38 804 VAL A CA 1
ATOM 6382 C C . VAL A 1 804 ? 51.411 -20.730 -91.840 1.00 85.38 804 VAL A C 1
ATOM 6384 O O . VAL A 1 804 ? 52.163 -20.243 -92.679 1.00 85.38 804 VAL A O 1
ATOM 6387 N N . SER A 1 805 ? 50.877 -21.945 -91.987 1.00 83.19 805 SER A N 1
ATOM 6388 C CA . SER A 1 805 ? 51.192 -22.843 -93.114 1.00 83.19 805 SER A CA 1
ATOM 6389 C C . SER A 1 805 ? 50.572 -22.397 -94.441 1.00 83.19 805 SER A C 1
ATOM 6391 O O . SER A 1 805 ? 51.178 -22.547 -95.495 1.00 83.19 805 SER A O 1
ATOM 6393 N N . LYS A 1 806 ? 49.379 -21.789 -94.436 1.00 83.56 806 LYS A N 1
ATOM 6394 C CA . LYS A 1 806 ? 48.678 -21.423 -95.683 1.00 83.56 806 LYS A CA 1
ATOM 6395 C C . LYS A 1 806 ? 49.324 -20.287 -96.480 1.00 83.56 806 LYS A C 1
ATOM 6397 O O . LYS A 1 806 ? 49.037 -20.149 -97.676 1.00 83.56 806 LYS A O 1
ATOM 6402 N N . LYS A 1 807 ? 50.132 -19.442 -95.840 1.00 84.44 807 LYS A N 1
ATOM 6403 C CA . LYS A 1 807 ? 50.672 -18.207 -96.426 1.00 84.44 807 LYS A CA 1
ATOM 6404 C C . LYS A 1 807 ? 52.159 -18.341 -96.730 1.00 84.44 807 LYS A C 1
ATOM 6406 O O . LYS A 1 807 ? 52.907 -18.924 -95.957 1.00 84.44 807 LYS A O 1
ATOM 6411 N N . SER A 1 808 ? 52.585 -17.754 -97.842 1.00 87.25 808 SER A N 1
ATOM 6412 C CA . SER A 1 808 ? 53.992 -17.706 -98.229 1.00 87.25 808 SER A CA 1
ATOM 6413 C C . SER A 1 808 ? 54.653 -16.478 -97.604 1.00 87.25 808 SER A C 1
ATOM 6415 O O . SER A 1 808 ? 54.602 -15.398 -98.185 1.00 87.25 808 SER A O 1
ATOM 6417 N N . TRP A 1 809 ? 55.194 -16.619 -96.392 1.00 88.00 809 TRP A N 1
ATOM 6418 C CA . TRP A 1 809 ? 55.707 -15.497 -95.588 1.00 88.00 809 TRP A CA 1
ATOM 6419 C C . TRP A 1 809 ? 57.188 -15.614 -95.204 1.00 88.00 809 TRP A C 1
ATOM 6421 O O . TRP A 1 809 ? 57.772 -14.626 -94.760 1.00 88.00 809 TRP A O 1
ATOM 6431 N N . LEU A 1 810 ? 57.817 -16.775 -95.411 1.00 88.00 810 LEU A N 1
ATOM 6432 C CA . LEU A 1 810 ? 59.256 -16.956 -95.213 1.00 88.00 810 LEU A CA 1
ATOM 6433 C C . LEU A 1 810 ? 60.002 -16.628 -96.504 1.00 88.00 810 LEU A C 1
ATOM 6435 O O . LEU A 1 810 ? 59.689 -17.170 -97.563 1.00 88.00 810 LEU A O 1
ATOM 6439 N N . LYS A 1 811 ? 60.989 -15.737 -96.429 1.00 87.44 811 LYS A N 1
ATOM 6440 C CA . LYS A 1 811 ? 61.814 -15.354 -97.571 1.00 87.44 811 LYS A CA 1
ATOM 6441 C C . LYS A 1 811 ? 62.894 -16.407 -97.815 1.00 87.44 811 LYS A C 1
ATOM 6443 O O . LYS A 1 811 ? 63.683 -16.729 -96.932 1.00 87.44 811 LYS A O 1
ATOM 6448 N N . THR A 1 812 ? 62.944 -16.914 -99.033 1.00 87.50 812 THR A N 1
ATOM 6449 C CA . THR A 1 812 ? 63.973 -17.843 -99.509 1.00 87.50 812 THR A CA 1
ATOM 6450 C C . THR A 1 812 ? 64.757 -17.195 -100.645 1.00 87.50 812 THR A C 1
ATOM 6452 O O . THR A 1 812 ? 64.332 -16.170 -101.193 1.00 87.50 812 THR A O 1
ATOM 6455 N N . HIS A 1 813 ? 65.852 -17.823 -101.074 1.00 83.12 813 HIS A N 1
ATOM 6456 C CA . HIS A 1 813 ? 66.539 -17.438 -102.314 1.00 83.12 813 HIS A CA 1
ATOM 6457 C C . HIS A 1 813 ? 65.627 -17.523 -103.563 1.00 83.12 813 HIS A C 1
ATOM 6459 O O . HIS A 1 813 ? 65.914 -16.898 -104.581 1.00 83.12 813 HIS A O 1
ATOM 6465 N N . PHE A 1 814 ? 64.476 -18.206 -103.463 1.00 82.81 814 PHE A N 1
ATOM 6466 C CA . PHE A 1 814 ? 63.456 -18.359 -104.508 1.00 82.81 814 PHE A CA 1
ATOM 6467 C C . PHE A 1 814 ? 62.141 -17.628 -104.188 1.00 82.81 814 PHE A C 1
ATOM 6469 O O . PHE A 1 814 ? 61.051 -18.106 -104.529 1.00 82.81 814 PHE A O 1
ATOM 6476 N N . GLY A 1 815 ? 62.236 -16.467 -103.536 1.00 84.94 815 GLY A N 1
ATOM 6477 C CA . GLY A 1 815 ? 61.093 -15.631 -103.167 1.00 84.94 815 GLY A CA 1
ATOM 6478 C C . GLY A 1 815 ? 60.423 -16.066 -101.863 1.00 84.94 815 GLY A C 1
ATOM 6479 O O . GLY A 1 815 ? 60.967 -16.861 -101.098 1.00 84.94 815 GLY A O 1
ATOM 6480 N N . TYR A 1 816 ? 59.241 -15.520 -101.578 1.00 87.56 816 TYR A N 1
ATOM 6481 C CA . TYR A 1 816 ? 58.488 -15.876 -100.375 1.00 87.56 816 TYR A CA 1
ATOM 6482 C C . TYR A 1 816 ? 57.775 -17.221 -100.559 1.00 87.56 816 TYR A C 1
ATOM 6484 O O . TYR A 1 816 ? 57.078 -17.426 -101.555 1.00 87.56 816 TYR A O 1
ATOM 6492 N N . ARG A 1 817 ? 57.939 -18.132 -99.597 1.00 87.50 817 ARG A N 1
ATOM 6493 C CA . ARG A 1 817 ? 57.426 -19.512 -99.622 1.00 87.50 817 ARG A CA 1
ATOM 6494 C C . ARG A 1 817 ? 56.675 -19.855 -98.341 1.00 87.50 817 ARG A C 1
ATOM 6496 O O . ARG A 1 817 ? 56.790 -19.146 -97.332 1.00 87.50 817 ARG A O 1
ATOM 6503 N N . ARG A 1 818 ? 55.825 -20.885 -98.412 1.00 87.62 818 ARG A N 1
ATOM 6504 C CA . ARG A 1 818 ? 55.162 -21.432 -97.220 1.00 87.62 818 ARG A CA 1
ATOM 6505 C C . ARG A 1 818 ? 56.185 -22.183 -96.368 1.00 87.62 818 ARG A C 1
ATOM 6507 O O . ARG A 1 818 ? 57.150 -22.688 -96.929 1.00 87.62 818 ARG A O 1
ATOM 6514 N N . PRO A 1 819 ? 55.999 -22.283 -95.043 1.00 87.94 819 PRO A N 1
ATOM 6515 C CA . PRO A 1 819 ? 56.934 -23.010 -94.188 1.00 87.94 819 PRO A CA 1
ATOM 6516 C C . PRO A 1 819 ? 57.259 -24.431 -94.655 1.00 87.94 819 PRO A C 1
ATOM 6518 O O . PRO A 1 819 ? 58.428 -24.785 -94.672 1.00 87.94 819 PRO A O 1
ATOM 6521 N N . ASP A 1 820 ? 56.270 -25.199 -95.107 1.00 85.00 820 ASP A N 1
ATOM 6522 C CA . ASP A 1 820 ? 56.432 -26.561 -95.639 1.00 85.00 820 ASP A CA 1
ATOM 6523 C C . ASP A 1 820 ? 57.145 -26.632 -97.001 1.00 85.00 820 ASP A C 1
ATOM 6525 O O . ASP A 1 820 ? 57.609 -27.696 -97.400 1.00 85.00 820 ASP A O 1
ATOM 6529 N N . GLU A 1 821 ? 57.280 -25.500 -97.690 1.00 85.94 821 GLU A N 1
ATOM 6530 C CA . GLU A 1 821 ? 58.028 -25.341 -98.943 1.00 85.94 821 GLU A CA 1
ATOM 6531 C C . GLU A 1 821 ? 59.446 -24.778 -98.711 1.00 85.94 821 GLU A C 1
ATOM 6533 O O . GLU A 1 821 ? 60.180 -24.549 -99.674 1.00 85.94 821 GLU A O 1
ATOM 6538 N N . CYS A 1 822 ? 59.828 -24.510 -97.457 1.00 87.06 822 CYS A N 1
ATOM 6539 C CA . CYS A 1 822 ? 61.120 -23.934 -97.090 1.00 87.06 822 CYS A CA 1
ATOM 6540 C C . CYS A 1 822 ? 62.088 -24.996 -96.557 1.00 87.06 822 CYS A C 1
ATOM 6542 O O . CYS A 1 822 ? 61.709 -25.872 -95.774 1.00 87.06 822 CYS A O 1
ATOM 6544 N N . LEU A 1 823 ? 63.368 -24.825 -96.891 1.00 82.38 823 LEU A N 1
ATOM 6545 C CA . LEU A 1 823 ? 64.481 -25.599 -96.343 1.00 82.38 823 LEU A CA 1
ATOM 6546 C C . LEU A 1 823 ? 65.368 -24.705 -95.471 1.00 82.38 823 LEU A C 1
ATOM 6548 O O . LEU A 1 823 ? 65.645 -23.555 -95.825 1.00 82.38 823 LEU A O 1
ATOM 6552 N N . LEU A 1 824 ? 65.848 -25.213 -94.336 1.00 80.75 824 LEU A N 1
ATOM 6553 C CA . LEU A 1 824 ? 66.909 -24.533 -93.588 1.00 80.75 824 LEU A CA 1
ATOM 6554 C C . LEU A 1 824 ? 68.268 -25.037 -94.071 1.00 80.75 824 LEU A C 1
ATOM 6556 O O . LEU A 1 824 ? 68.533 -26.242 -94.074 1.00 80.75 824 LEU A O 1
ATOM 6560 N N . PHE A 1 825 ? 69.146 -24.119 -94.470 1.00 75.06 825 PHE A N 1
ATOM 6561 C CA . PHE A 1 825 ? 70.495 -24.489 -94.873 1.00 75.06 825 PHE A CA 1
ATOM 6562 C C . PHE A 1 825 ? 71.303 -24.961 -93.650 1.00 75.06 825 PHE A C 1
ATOM 6564 O O . PHE A 1 825 ? 71.188 -24.414 -92.555 1.00 75.06 825 PHE A O 1
ATOM 6571 N N . ASN A 1 826 ? 72.090 -26.022 -93.817 1.00 69.56 826 ASN A N 1
ATOM 6572 C CA . ASN A 1 826 ? 72.931 -26.604 -92.773 1.00 69.56 826 ASN A CA 1
ATOM 6573 C C . ASN A 1 826 ? 74.313 -26.887 -93.374 1.00 69.56 826 ASN A C 1
ATOM 6575 O O . ASN A 1 826 ? 74.413 -27.178 -94.561 1.00 69.56 826 ASN A O 1
ATOM 6579 N N . SER A 1 827 ? 75.369 -26.881 -92.560 1.00 65.12 827 SER A N 1
ATOM 6580 C CA . SER A 1 827 ? 76.759 -27.114 -92.988 1.00 65.12 827 SER A CA 1
ATOM 6581 C C . SER A 1 827 ? 77.005 -28.488 -93.629 1.00 65.12 827 SER A C 1
ATOM 6583 O O . SER A 1 827 ? 78.029 -28.702 -94.269 1.00 65.12 827 SER A O 1
ATOM 6585 N N . LEU A 1 828 ? 76.063 -29.427 -93.492 1.00 61.22 828 LEU A N 1
ATOM 6586 C CA . LEU A 1 828 ? 76.071 -30.704 -94.210 1.00 61.22 828 LEU A CA 1
ATOM 6587 C C . LEU A 1 828 ? 75.678 -30.550 -95.694 1.00 61.22 828 LEU A C 1
ATOM 6589 O O . LEU A 1 828 ? 76.128 -31.341 -96.522 1.00 61.22 828 LEU A O 1
ATOM 6593 N N . HIS A 1 829 ? 74.894 -29.525 -96.049 1.00 59.91 829 HIS A N 1
ATOM 6594 C CA . HIS A 1 829 ? 74.473 -29.251 -97.426 1.00 59.91 829 HIS A CA 1
ATOM 6595 C C . HIS A 1 829 ? 75.603 -28.677 -98.285 1.00 59.91 829 HIS A C 1
ATOM 6597 O O . HIS A 1 829 ? 75.620 -28.974 -99.471 1.00 59.91 829 HIS A O 1
ATOM 6603 N N . ASP A 1 830 ? 76.599 -27.987 -97.711 1.00 60.84 830 ASP A N 1
ATOM 6604 C CA . ASP A 1 830 ? 77.742 -27.409 -98.454 1.00 60.84 830 ASP A CA 1
ATOM 6605 C C . ASP A 1 830 ? 78.509 -28.432 -99.314 1.00 60.84 830 ASP A C 1
ATOM 6607 O O . ASP A 1 830 ? 79.182 -28.070 -100.280 1.00 60.84 830 ASP A O 1
ATOM 6611 N N . SER A 1 831 ? 78.408 -29.722 -98.976 1.00 62.47 831 SER A N 1
ATOM 6612 C CA . SER A 1 831 ? 79.037 -30.815 -99.723 1.00 62.47 831 SER A CA 1
ATOM 6613 C C . SER A 1 831 ? 78.247 -31.296 -100.953 1.00 62.47 831 SER A C 1
ATOM 6615 O O . SER A 1 831 ? 78.822 -31.988 -101.793 1.00 62.47 831 SER A O 1
ATOM 6617 N N . PHE A 1 832 ? 76.974 -30.901 -101.104 1.00 61.34 832 PHE A N 1
ATOM 6618 C CA . PHE A 1 832 ? 76.078 -31.379 -102.171 1.00 61.34 832 PHE A CA 1
ATOM 6619 C C . PHE A 1 832 ? 75.223 -30.287 -102.844 1.00 61.34 832 PHE A C 1
ATOM 6621 O O . PHE A 1 832 ? 74.863 -30.451 -104.006 1.00 61.34 832 PHE A O 1
ATOM 6628 N N . LEU A 1 833 ? 74.909 -29.185 -102.153 1.00 68.25 833 LEU A N 1
ATOM 6629 C CA . LEU A 1 833 ? 74.021 -28.104 -102.599 1.00 68.25 833 LEU A CA 1
ATOM 6630 C C . LEU A 1 833 ? 74.536 -26.740 -102.106 1.00 68.25 833 LEU A C 1
ATOM 6632 O O . LEU A 1 833 ? 74.961 -26.593 -100.962 1.00 68.25 833 LEU A O 1
ATOM 6636 N N . LYS A 1 834 ? 74.452 -25.707 -102.945 1.00 71.44 834 LYS A N 1
ATOM 6637 C CA . LYS A 1 834 ? 74.635 -24.301 -102.553 1.00 71.44 834 LYS A CA 1
ATOM 6638 C C . LYS A 1 834 ? 73.307 -23.708 -102.078 1.00 71.44 834 LYS A C 1
ATOM 6640 O O . LYS A 1 834 ? 72.237 -24.154 -102.478 1.00 71.44 834 LYS A O 1
ATOM 6645 N N . CYS A 1 835 ? 73.357 -22.632 -101.291 1.00 68.00 835 CYS A N 1
ATOM 6646 C CA . CYS A 1 835 ? 72.159 -21.945 -100.780 1.00 68.00 835 CYS A CA 1
ATOM 6647 C C . CYS A 1 835 ? 71.187 -21.440 -101.872 1.00 68.00 835 CYS A C 1
ATOM 6649 O O . CYS A 1 835 ? 70.005 -21.260 -101.599 1.00 68.00 835 CYS A O 1
ATOM 6651 N N . ASN A 1 836 ? 71.648 -21.269 -103.116 1.00 71.94 836 ASN A N 1
ATOM 6652 C CA . ASN A 1 836 ? 70.811 -20.905 -104.265 1.00 71.94 836 ASN A CA 1
ATOM 6653 C C . ASN A 1 836 ? 70.264 -22.114 -105.050 1.00 71.94 836 ASN A C 1
ATOM 6655 O O . ASN A 1 836 ? 69.604 -21.904 -106.061 1.00 71.94 836 ASN A O 1
ATOM 6659 N N . ASP A 1 837 ? 70.541 -23.354 -104.638 1.00 74.94 837 ASP A N 1
ATOM 6660 C CA . ASP A 1 837 ? 70.164 -24.558 -105.400 1.00 74.94 837 ASP A CA 1
ATOM 6661 C C . ASP A 1 837 ? 68.779 -25.108 -105.005 1.00 74.94 837 ASP A C 1
ATOM 6663 O O . ASP A 1 837 ? 68.236 -25.978 -105.680 1.00 74.94 837 ASP A O 1
ATOM 6667 N N . GLY A 1 838 ? 68.169 -24.574 -103.943 1.00 76.75 838 GLY A N 1
ATOM 6668 C CA . GLY A 1 838 ? 66.835 -24.947 -103.469 1.00 76.75 838 GLY A CA 1
ATOM 6669 C C . GLY A 1 838 ? 66.155 -23.803 -102.712 1.00 76.75 838 GLY A C 1
ATOM 6670 O O . GLY A 1 838 ? 66.773 -22.753 -102.522 1.00 76.75 838 GLY A O 1
ATOM 6671 N N . PRO A 1 839 ? 64.893 -23.963 -102.266 1.00 81.81 839 PRO A N 1
ATOM 6672 C CA . PRO A 1 839 ? 64.150 -22.948 -101.513 1.00 81.81 839 PRO A CA 1
ATOM 6673 C C . PRO A 1 839 ? 64.677 -22.795 -100.071 1.00 81.81 839 PRO A C 1
ATOM 6675 O O . PRO A 1 839 ? 63.927 -22.868 -99.096 1.00 81.81 839 PRO A O 1
ATOM 6678 N N . PHE A 1 840 ? 65.986 -22.579 -99.929 1.00 85.00 840 PHE A N 1
ATOM 6679 C CA . PHE A 1 840 ? 66.645 -22.317 -98.663 1.00 85.00 840 PHE A CA 1
ATOM 6680 C C . PHE A 1 840 ? 66.287 -20.918 -98.164 1.00 85.00 840 PHE A C 1
ATOM 6682 O O . PHE A 1 840 ? 66.256 -19.955 -98.941 1.00 85.00 840 PHE A O 1
ATOM 6689 N N . ILE A 1 841 ? 66.003 -20.816 -96.866 1.00 86.44 841 ILE A N 1
ATOM 6690 C CA . ILE A 1 841 ? 65.734 -19.543 -96.188 1.00 86.44 841 ILE A CA 1
ATOM 6691 C C . ILE A 1 841 ? 66.894 -18.567 -96.449 1.00 86.44 841 ILE A C 1
ATOM 6693 O O . ILE A 1 841 ? 68.058 -18.920 -96.288 1.00 86.44 841 ILE A O 1
ATOM 6697 N N . ASP A 1 842 ? 66.562 -17.339 -96.863 1.00 86.25 842 ASP A N 1
ATOM 6698 C CA . ASP A 1 842 ? 67.528 -16.313 -97.276 1.00 86.25 842 ASP A CA 1
ATOM 6699 C C . ASP A 1 842 ? 68.283 -15.760 -96.055 1.00 86.25 842 ASP A C 1
ATOM 6701 O O . ASP A 1 842 ? 67.845 -14.806 -95.398 1.00 86.25 842 ASP A O 1
ATOM 6705 N N . GLU A 1 843 ? 69.436 -16.356 -95.747 1.00 81.12 843 GLU A N 1
ATOM 6706 C CA . GLU A 1 843 ? 70.328 -15.891 -94.679 1.00 81.12 843 GLU A CA 1
ATOM 6707 C C . GLU A 1 843 ? 70.863 -14.473 -94.934 1.00 81.12 843 GLU A C 1
ATOM 6709 O O . GLU A 1 843 ? 71.209 -13.775 -93.983 1.00 81.12 843 GLU A O 1
ATOM 6714 N N . GLY A 1 844 ? 70.877 -13.992 -96.182 1.00 81.88 844 GLY A N 1
ATOM 6715 C CA . GLY A 1 844 ? 71.224 -12.604 -96.497 1.00 81.88 844 GLY A CA 1
ATOM 6716 C C . GLY A 1 844 ? 70.171 -11.602 -96.015 1.00 81.88 844 GLY A C 1
ATOM 6717 O O . GLY A 1 844 ? 70.504 -10.466 -95.682 1.00 81.88 844 GLY A O 1
ATOM 6718 N N . PHE A 1 845 ? 68.904 -12.017 -95.937 1.00 85.06 845 PHE A N 1
ATOM 6719 C CA . PHE A 1 845 ? 67.799 -11.192 -95.446 1.00 85.06 845 PHE A CA 1
ATOM 6720 C C . PHE A 1 845 ? 67.577 -11.308 -93.938 1.00 85.06 845 PHE A C 1
ATOM 6722 O O . PHE A 1 845 ? 67.314 -10.298 -93.285 1.00 85.06 845 PHE A O 1
ATOM 6729 N N . TYR A 1 846 ? 67.670 -12.517 -93.380 1.00 85.25 846 TYR A N 1
ATOM 6730 C CA . TYR A 1 846 ? 67.448 -12.740 -91.947 1.00 85.25 846 TYR A CA 1
ATOM 6731 C C . TYR A 1 846 ? 68.733 -12.653 -91.105 1.00 85.25 846 TYR A C 1
ATOM 6733 O O . TYR A 1 846 ? 68.661 -12.426 -89.899 1.00 85.25 846 TYR A O 1
ATOM 6741 N N . GLY A 1 847 ? 69.911 -12.794 -91.713 1.00 83.56 847 GLY A N 1
ATOM 6742 C CA . GLY A 1 847 ? 71.181 -12.974 -91.010 1.00 83.56 847 GLY A CA 1
ATOM 6743 C C . GLY A 1 847 ? 71.336 -14.384 -90.425 1.00 83.56 847 GLY A C 1
ATOM 6744 O O . GLY A 1 847 ? 70.369 -15.134 -90.290 1.00 83.56 847 GLY A O 1
ATOM 6745 N N . SER A 1 848 ? 72.551 -14.732 -89.987 1.00 79.25 848 SER A N 1
ATOM 6746 C CA . SER A 1 848 ? 72.870 -16.050 -89.398 1.00 79.25 848 SER A CA 1
ATOM 6747 C C . SER A 1 848 ? 72.095 -16.369 -88.110 1.00 79.25 848 SER A C 1
ATOM 6749 O O . SER A 1 848 ? 72.024 -17.519 -87.681 1.00 79.25 848 SER A O 1
ATOM 6751 N N . HIS A 1 849 ? 71.463 -15.363 -87.498 1.00 83.00 849 HIS A N 1
ATOM 6752 C CA . HIS A 1 849 ? 70.629 -15.516 -86.308 1.00 83.00 849 HIS A CA 1
ATOM 6753 C C . HIS A 1 849 ? 69.386 -16.391 -86.550 1.00 83.00 849 HIS A C 1
ATOM 6755 O O . HIS A 1 849 ? 68.908 -17.032 -85.614 1.00 83.00 849 HIS A O 1
ATOM 6761 N N . ILE A 1 850 ? 68.881 -16.483 -87.787 1.00 84.31 850 ILE A N 1
ATOM 6762 C CA . ILE A 1 850 ? 67.706 -17.309 -88.122 1.00 84.31 850 ILE A CA 1
ATOM 6763 C C . ILE A 1 850 ? 67.917 -18.797 -87.828 1.00 84.31 850 ILE A C 1
ATOM 6765 O O . ILE A 1 850 ? 66.987 -19.482 -87.407 1.00 84.31 850 ILE A O 1
ATOM 6769 N N . VAL A 1 851 ? 69.162 -19.270 -87.934 1.00 81.38 851 VAL A N 1
ATOM 6770 C CA . VAL A 1 851 ? 69.557 -20.652 -87.630 1.00 81.38 851 VAL A CA 1
ATOM 6771 C C . VAL A 1 851 ? 69.337 -20.982 -86.149 1.00 81.38 851 VAL A C 1
ATOM 6773 O O . VAL A 1 851 ? 69.043 -22.125 -85.804 1.00 81.38 851 VAL A O 1
ATOM 6776 N N . SER A 1 852 ? 69.399 -19.985 -85.257 1.00 85.38 852 SER A N 1
ATOM 6777 C CA . SER A 1 852 ? 69.132 -20.183 -83.825 1.00 85.38 852 SER A CA 1
ATOM 6778 C C . SER A 1 852 ? 67.662 -20.495 -83.501 1.00 85.38 852 SER A C 1
ATOM 6780 O O . SER A 1 852 ? 67.384 -20.964 -82.398 1.00 85.38 852 SER A O 1
ATOM 6782 N N . TYR A 1 853 ? 66.743 -20.302 -84.460 1.00 87.31 853 TYR A N 1
ATOM 6783 C CA . TYR A 1 853 ? 65.319 -20.651 -84.355 1.00 87.31 853 TYR A CA 1
ATOM 6784 C C . TYR A 1 853 ? 64.970 -21.980 -85.037 1.00 87.31 853 TYR A C 1
ATOM 6786 O O . TYR A 1 853 ? 63.832 -22.199 -85.456 1.00 87.31 853 TYR A O 1
ATOM 6794 N N . LYS A 1 854 ? 65.953 -22.874 -85.203 1.00 85.19 854 LYS A N 1
ATOM 6795 C CA . LYS A 1 854 ? 65.783 -24.171 -85.873 1.00 85.19 854 LYS A CA 1
ATOM 6796 C C . LYS A 1 854 ? 64.563 -24.944 -85.361 1.00 85.19 854 LYS A C 1
ATOM 6798 O O . LYS A 1 854 ? 63.793 -25.487 -86.153 1.00 85.19 854 LYS A O 1
ATOM 6803 N N . ASP A 1 855 ? 64.380 -24.983 -84.045 1.00 83.88 855 ASP A N 1
ATOM 6804 C CA . ASP A 1 855 ? 63.317 -25.754 -83.406 1.00 83.88 855 ASP A CA 1
ATOM 6805 C C . ASP A 1 855 ? 61.940 -25.093 -83.564 1.00 83.88 855 ASP A C 1
ATOM 6807 O O . ASP A 1 855 ? 60.918 -25.783 -83.603 1.00 83.88 855 ASP A O 1
ATOM 6811 N N . GLU A 1 856 ? 61.879 -23.764 -83.618 1.00 89.06 856 GLU A N 1
ATOM 6812 C CA . GLU A 1 856 ? 60.669 -22.989 -83.887 1.00 89.06 856 GLU A CA 1
ATOM 6813 C C . GLU A 1 856 ? 60.264 -23.099 -85.356 1.00 89.06 856 GLU A C 1
ATOM 6815 O O . GLU A 1 856 ? 59.104 -23.373 -85.640 1.00 89.06 856 GLU A O 1
ATOM 6820 N N . LEU A 1 857 ? 61.215 -22.963 -86.283 1.00 86.94 857 LEU A N 1
ATOM 6821 C CA . LEU A 1 857 ? 60.989 -23.115 -87.722 1.00 86.94 857 LEU A CA 1
ATOM 6822 C C . LEU A 1 857 ? 60.495 -24.527 -88.060 1.00 86.94 857 LEU A C 1
ATOM 6824 O O . LEU A 1 857 ? 59.499 -24.669 -88.770 1.00 86.94 857 LEU A O 1
ATOM 6828 N N . ASN A 1 858 ? 61.106 -25.555 -87.462 1.00 84.31 858 ASN A N 1
ATOM 6829 C CA . ASN A 1 858 ? 60.622 -26.937 -87.528 1.00 84.31 858 ASN A CA 1
ATOM 6830 C C . ASN A 1 858 ? 59.173 -27.066 -87.041 1.00 84.31 858 ASN A C 1
ATOM 6832 O O . ASN A 1 858 ? 58.352 -27.710 -87.688 1.00 84.31 858 ASN A O 1
ATOM 6836 N N . ALA A 1 859 ? 58.840 -26.439 -85.907 1.00 84.19 859 ALA A N 1
ATOM 6837 C CA . ALA A 1 859 ? 57.486 -26.486 -85.354 1.00 84.19 859 ALA A CA 1
ATOM 6838 C C . ALA A 1 859 ? 56.445 -25.793 -86.253 1.00 84.19 859 ALA A C 1
ATOM 6840 O O . ALA A 1 859 ? 55.261 -26.113 -86.167 1.00 84.19 859 ALA A O 1
ATOM 6841 N N . LEU A 1 860 ? 56.874 -24.864 -87.112 1.00 85.00 860 LEU A N 1
ATOM 6842 C CA . LEU A 1 860 ? 56.021 -24.187 -88.090 1.00 85.00 860 LEU A CA 1
ATOM 6843 C C . LEU A 1 860 ? 55.942 -24.907 -89.447 1.00 85.00 860 LEU A C 1
ATOM 6845 O O . LEU A 1 860 ? 55.134 -24.495 -90.276 1.00 85.00 860 LEU A O 1
ATOM 6849 N N . GLY A 1 861 ? 56.729 -25.969 -89.663 1.00 82.56 861 GLY A N 1
ATOM 6850 C CA . GLY A 1 861 ? 56.687 -26.812 -90.864 1.00 82.56 861 GLY A CA 1
ATOM 6851 C C . GLY A 1 861 ? 57.917 -26.746 -91.775 1.00 82.56 861 GLY A C 1
ATOM 6852 O O . GLY A 1 861 ? 57.920 -27.432 -92.789 1.00 82.56 861 GLY A O 1
ATOM 6853 N N . VAL A 1 862 ? 58.954 -25.972 -91.433 1.00 84.19 862 VAL A N 1
ATOM 6854 C CA . VAL A 1 862 ? 60.205 -25.909 -92.219 1.00 84.19 862 VAL A CA 1
ATOM 6855 C C . VAL A 1 862 ? 60.947 -27.240 -92.149 1.00 84.19 862 VAL A C 1
ATOM 6857 O O . VAL A 1 862 ? 61.117 -27.796 -91.064 1.00 84.19 862 VAL A O 1
ATOM 6860 N N . THR A 1 863 ? 61.392 -27.753 -93.299 1.00 77.00 863 THR A N 1
ATOM 6861 C CA . THR A 1 863 ? 62.053 -29.064 -93.376 1.00 77.00 863 THR A CA 1
ATOM 6862 C C . THR A 1 863 ? 63.553 -28.939 -93.096 1.00 77.00 863 THR A C 1
ATOM 6864 O O . THR A 1 863 ? 64.248 -28.138 -93.720 1.00 77.00 863 THR A O 1
ATOM 6867 N N . ASN A 1 864 ? 64.047 -29.762 -92.161 1.00 65.56 864 ASN A N 1
ATOM 6868 C CA . ASN A 1 864 ? 65.438 -29.760 -91.682 1.00 65.56 864 ASN A CA 1
ATOM 6869 C C . ASN A 1 864 ? 66.169 -31.112 -91.851 1.00 65.56 864 ASN A C 1
ATOM 6871 O O . ASN A 1 864 ? 67.254 -31.282 -91.290 1.00 65.56 864 ASN A O 1
ATOM 6875 N N . GLU A 1 865 ? 65.590 -32.082 -92.570 1.00 57.47 865 GLU A N 1
ATOM 6876 C CA . GLU A 1 865 ? 66.158 -33.428 -92.751 1.00 57.47 865 GLU A CA 1
ATOM 6877 C C . GLU A 1 865 ? 66.367 -33.768 -94.235 1.00 57.47 865 GLU A C 1
ATOM 6879 O O . GLU A 1 865 ? 65.413 -33.832 -95.006 1.00 57.47 865 GLU A O 1
ATOM 6884 N N . THR A 1 866 ? 67.611 -34.087 -94.601 1.00 51.59 866 THR A N 1
ATOM 6885 C CA . THR A 1 866 ? 68.071 -34.472 -95.952 1.00 51.59 866 THR A CA 1
ATOM 6886 C C . THR A 1 866 ? 67.434 -35.751 -96.516 1.00 51.59 866 THR A C 1
ATOM 6888 O O . THR A 1 866 ? 67.537 -36.019 -97.707 1.00 51.59 866 THR A O 1
ATOM 6891 N N . ASN A 1 867 ? 66.752 -36.561 -95.700 1.00 48.53 867 ASN A N 1
ATOM 6892 C CA . ASN A 1 867 ? 66.241 -37.880 -96.109 1.00 48.53 867 ASN A CA 1
ATOM 6893 C C . ASN A 1 867 ? 64.834 -37.867 -96.743 1.00 48.53 867 ASN A C 1
ATOM 6895 O O . ASN A 1 867 ? 64.258 -38.932 -96.963 1.00 48.53 867 ASN A O 1
ATOM 6899 N N . LYS A 1 868 ? 64.270 -36.689 -97.042 1.00 47.62 868 LYS A N 1
ATOM 6900 C CA . LYS A 1 868 ? 63.004 -36.541 -97.791 1.00 47.62 868 LYS A CA 1
ATOM 6901 C C . LYS A 1 868 ? 63.157 -35.813 -99.136 1.00 47.62 868 LYS A C 1
ATOM 6903 O O . LYS A 1 868 ? 62.152 -35.529 -99.775 1.00 47.62 868 LYS A O 1
ATOM 6908 N N . GLU A 1 869 ? 64.386 -35.537 -99.572 1.00 48.50 869 GLU A N 1
ATOM 6909 C CA . GLU A 1 869 ? 64.700 -34.749 -100.778 1.00 48.50 869 GLU A CA 1
ATOM 6910 C C . GLU A 1 869 ? 64.998 -35.613 -102.026 1.00 48.50 869 GLU A C 1
ATOM 6912 O O . GLU A 1 869 ? 65.876 -35.289 -102.825 1.00 48.50 869 GLU A O 1
ATOM 6917 N N . CYS A 1 870 ? 64.272 -36.720 -102.214 1.00 34.88 870 CYS A N 1
ATOM 6918 C CA . CYS A 1 870 ? 64.254 -37.480 -103.473 1.00 34.88 870 CYS A CA 1
ATOM 6919 C C . CYS A 1 870 ? 62.844 -37.556 -104.049 1.00 34.88 870 CYS A C 1
ATOM 6921 O O . CYS A 1 870 ? 61.931 -37.970 -103.296 1.00 34.88 870 CYS A O 1
#

pLDDT: mean 82.44, std 11.45, range [29.03, 96.0]

Radius of gyration: 72.73 Å; chains: 1; bounding box: 162×93×194 Å

Organism: Lactuca saligna (NCBI:txid75948)

Sequence (870 aa):
MASTTTAAREHVNEIRKTKFSIGGKANPLTEDLHQAVKNLSAELYAKDVHFLMELIQNAEDNEYPEGVVPSLEFVITSTDITNTGAPATLLVFNNEKGCSDKNVESICSVGRSTKKGLRKRGYIGEKDDVFTPASGTNKLMAADSVCISWLHNCNTEFRNSIGNFFLPKATQEAIRSCSQKSTLVKWLRDEMKIKFVRVCEYAKLVSHSLNNDHKLVVTYAHFLHNSFKKEYLGKHEVEELCIDIPIVDNYGNVTKIRSGVLVPAKGSRWVELIGSNPWRQHNYVELGEDYTRGGCYFGMVTSGEEIVSFLQKYVGASDVPYLSPPNAAIPTLSSPLTKRNAFLLLEWLHKLRTSRDGLPERFLSSIENGSWLKISSSGNPGYCPPSESFMLKSSIGNLLQNGSVLVDIPLVDEKFYGVELKNYEDELKKIGVRFQNTEACEFIGKRLMSLAASSQLTRDNVFSILKFIQYLGVHYISTRELIESIRKEKWLRTSRGVTTPTNCVLFSQEWNAASQITDIPFLDRDYYGSEMLSFKKELDLLGVGVKFNGNYQLVSDKLKSSYSLTSLSSEALLLILNCKLGLQFYGCPSECFLSNPESEWGCLLKVFGSFPVLDEKFYGRSIFSMSNELKKIGVMVDFEDASKEFTRTFKQQASISSIKKEHVLSFLQCYGKLRKLKVKFPSELKKCIREEKWLKTRLGDYRSPNECILFGKDWEPVIPISLLPFIDDSNNFYGIGIHDYHAELKDLGVVTDFKDGAKFVASRLFLPQDCSSLTALNVFALLDSVKKLKESRTDFPDGFLEKVSKKSWLKTHFGYRRPDECLLFNSLHDSFLKCNDGPFIDEGFYGSHIVSYKDELNALGVTNETNKEC

InterPro domains:
  IPR036890 Histidine kinase/HSP90-like ATPase superfamily [SSF55874] (32-126)
  IPR052957 Auxin-regulated embryogenesis mediator [PTHR32387] (147-868)

Secondary structure (DSSP, 8-state):
-HHHHHHHHHHHHHHHHHTS-TTSSPPTHHHHHHHHHHHHHHHS-SSTTHHHHHHHHHHHTS---TTPPP-EEEEEESS-TT-S--S-EEEEEE------HHHHHHHTSTT--TTTT-GGGT------TT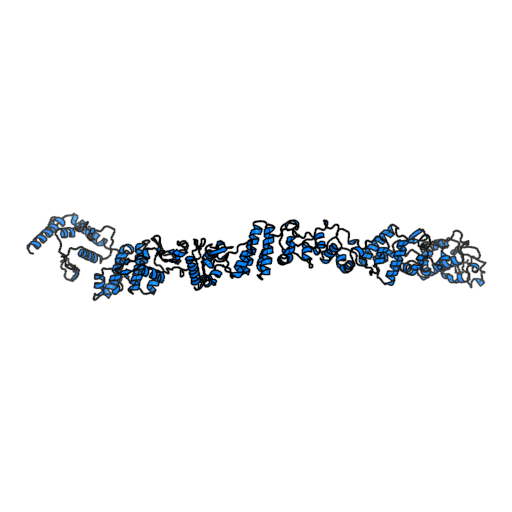-----GGGEEEESSSTTHHHHHHHHHHHHHHH--EEPPHHHHHHHHH-TTHHHHHHHHHHTS-PEEE-HHHHHHHHHHH-TT-HHHHHHHHHHHHHHHHTTSS-HHHHHHHHHS--EEBTTS-EES--SEEEPPSTT-HHHHHHSS-TTGGGTEEEBPGGGGS-EEETTEEE-HHHHHHHHHHHT-EE-TTTPPPPSS--GGGGSPPPHHHHHHHHHHHHHHHHSSSPPPHHHHHHHHS-TTEEEEETTEEEEE-GGG-B---HHHHHHHHHH-TT----EE-HHHH-GGGGGGHHHHHHTT-B--HHHHHHHHHHHHHHHHHHSPPPHHHHHHHHHHHHHHHHTT---HHHHHHHTTS--EEETTEEE-GGG-B---GGGHHHHHHB---BB-HHHH-GGGGGGHHHHHHHT-B-S-TT-HHHHHHTBPPGGG-SS--HHHHHHHHHTT-----SS-GGG-B---TT-TTTTGGGSSS-S-B--HHHH-GGGGGGHHHHHHTT-B-SHHHHHHHHHHHHHHHHHTT---HHHHHHHHHHHHHHHHTT----HHHHHHHHHS--EEBTTS-EE-GGG-B---GGGGGGGGGB---BB--STTTT-GGGGGGHHHHHHHT-B-SGGG-HHHHHHTB---SSGGG--HHHHHHHHHHHHHHHHTTPPPPTTHHHHHHHS--EEETTEEE-GGG-B---TTGGGT--TTTTTBB-HHHH-GGGGGGHHHHHHHT-B--GGG--

Foldseek 3Di:
DVVVVVVVVVLVVCCCCPVVVNVHDDDPCNVVVVVVVVVCVVPVDPDPCVVVVVLVLVQVPAAADPPDDKDKDWDKACDPPVPPPDRIDIDIDIRGPDDDSVQVVQVVDDPRDPCPPVVVVPRDPDPDPPDDVPFLLQEEEELDLVCLLVVQLLCVVLVVFLSHHYDDNVVNVVLVVDPPNVVVVCCCCPVRVYYHDQLLRVLVSSQVRCPFQLVSLLLSLVSLLVCVVVVSDDPVSLLVSLLQRWAQAQVSGTDRDAPAEAEALPPFLQCVQQVDDPCVVVRYGYGHCSLQPWDQGSNDTDHSVSSSVSCCVRNVHDGPLVGQDDLAARPPLLDADALVNVVSVLSSLVVVVPDPDDHRDNHLLNQQFHQHFWFAWLNDIGTGGLQQEEAEDPVVLVLLSVLQPPDTRTYGDCVRNPPVVVVSVVVSVSSRHHYDPLVVLLSSLQVLLVVCVVDADALVSVVSLLSSLVSCVVVVHDNPNNLVSQQVDFHFQFPVGTGGLQQEAADDPQCPLLVLFFPRTYGDCVRNPPVVVVSLVSSVSSNHHDDPPVVLVSSVVGTDDLVRNPDHALSNVVSCLSSLDQDQHDPQLLQEEADDPPQLQVLLCVLVVPRHYDDCVRNPPVVLVSLVSSVSNNHHYDPVSVLVVSLVVLLVCLVVLVQALSSVVSVLVSLVSCVVVVPDRDPSSLCSQQAGFHFAFPVGGTGGLLQEAADDPLCVLLVQFFDHRYGPCDPVGNHVCVVVSVVVSVSSNHHYDLLVCLLRSLQGTDQDPDLVPRALSNVVSPLSSLVSCVVVVHDGPPCSLVNQQVDQNFQALVGGGGLQQEEADDPVCVVPDDSNRGRYGPCVRNPPCVVVSVVSSVVSNHDYDPVVPD